Protein AF-A0A965VBL0-F1 (afdb_monomer_lite)

Secondary structure (DSSP, 8-state):
----------------------EEE-SS---EEEEEEEEEE-TTEEEEEE-TTS-EEEEEEEEE-TTS-EEEEE--TTSPP-TTTTT-TTS---B--TTEEEEEEEETTEEEEEEESSSSS-EE-SPPEE--S---EEEEEEPPPS-TTSTT-SPP-EEEEEEEEEE-HHHHTTS-HHHHHHHTTS--SPPTT--HHHHHHHHHHTPPTT--HHHHHHHHHHHHHHTT--HHHHHHHHHHHHHHHHHH---HHHHHHHHHHHHHHS--SHHHHHHHHHHHHHHHHHHHHTT-GGGHHHHHHHHHHS---PPSS---SS-TTHHHHHHHHHHHTT-HHHHHHHHHHHHHHTTSHHHHHHHHHTTTTHHHHHHHTTS--S-----TT---S---S-S-----S----STTSS--SS-----HHHHHHHHHHHHHHHTT-HHHHHHHHHHHTTTTTT-EEEETTEEEEEEEHHHHHHHHHHH-HHHHHHHTSPPPHHHHHHHHHHHHHT-HHHHHHHHHHTTTSHHHHHHHHHHHHHHHHTT-HHHHHHHHHHHHTT--TTTHHHHHHHHHHHHHTTTS--SPPPSSPEEETTEEE-HHHHHHHHHHHHHHHHSS----------------------------S-TTPPPGGGS-HHHHT--HHHHT-EEEEETTEEEEE-SSEEEEEETTT--EEEEEE------------EEETTEEEEEEEEETTEEEEEEEETTT--EEEEE--SSEE-S--EEETTEEEEEEEEEPTT---TTS----EEEEEEEE-TTT--EEEEEEEEEEE---TTPPPPEEEEEETTEEEEEE-

Structure (mmCIF, N/CA/C/O backbone):
data_AF-A0A965VBL0-F1
#
_entry.id   AF-A0A965VBL0-F1
#
loop_
_atom_site.group_PDB
_atom_site.id
_atom_site.type_symbol
_atom_site.label_atom_id
_atom_site.label_alt_id
_atom_site.label_comp_id
_atom_site.label_asym_id
_atom_site.label_entity_id
_atom_site.label_seq_id
_atom_site.pdbx_PDB_ins_code
_atom_site.Cartn_x
_atom_site.Cartn_y
_atom_site.Cartn_z
_atom_site.occupancy
_atom_site.B_iso_or_equiv
_atom_site.auth_seq_id
_atom_site.auth_comp_id
_atom_site.auth_asym_id
_atom_site.auth_atom_id
_atom_site.pdbx_PDB_model_num
ATOM 1 N N . MET A 1 1 ? -1.468 5.179 -36.213 1.00 27.75 1 MET A N 1
ATOM 2 C CA . MET A 1 1 ? -0.691 5.888 -37.247 1.00 27.75 1 MET A CA 1
ATOM 3 C C . MET A 1 1 ? 0.041 4.838 -38.072 1.00 27.75 1 MET A C 1
ATOM 5 O O . MET A 1 1 ? 0.695 3.998 -37.471 1.00 27.75 1 MET A O 1
ATOM 9 N N . VAL A 1 2 ? -0.124 4.816 -39.398 1.00 21.92 2 VAL A N 1
ATOM 10 C CA . VAL A 1 2 ? 0.637 3.935 -40.309 1.00 21.92 2 VAL A CA 1
ATOM 11 C C . VAL A 1 2 ? 1.516 4.855 -41.152 1.00 21.92 2 VAL A C 1
ATOM 13 O O . VAL A 1 2 ? 0.988 5.671 -41.900 1.00 21.92 2 VAL A O 1
ATOM 16 N N . ILE A 1 3 ? 2.836 4.792 -40.978 1.00 24.70 3 ILE A N 1
ATOM 17 C CA . ILE A 1 3 ? 3.790 5.654 -41.691 1.00 24.70 3 ILE A CA 1
ATOM 18 C C . ILE A 1 3 ? 4.284 4.892 -42.931 1.00 24.70 3 ILE A C 1
ATOM 20 O O . ILE A 1 3 ? 4.848 3.809 -42.793 1.00 24.70 3 ILE A O 1
ATOM 24 N N . HIS A 1 4 ? 4.068 5.434 -44.134 1.00 22.05 4 HIS A N 1
ATOM 25 C CA . HIS A 1 4 ? 4.622 4.924 -45.397 1.00 22.05 4 HIS A CA 1
ATOM 26 C C . HIS A 1 4 ? 5.662 5.907 -45.956 1.00 22.05 4 HIS A C 1
ATOM 28 O O . HIS A 1 4 ? 5.487 7.118 -45.853 1.00 22.05 4 HIS A O 1
ATOM 34 N N . GLY A 1 5 ? 6.763 5.376 -46.499 1.00 26.56 5 GLY A N 1
ATOM 35 C CA . GLY A 1 5 ? 7.947 6.140 -46.900 1.00 26.56 5 GLY A CA 1
ATOM 36 C C . GLY A 1 5 ? 7.868 6.794 -48.284 1.00 26.56 5 GLY A C 1
ATOM 37 O O . GLY A 1 5 ? 7.314 6.225 -49.221 1.00 26.56 5 GLY A O 1
ATOM 38 N N . GLY A 1 6 ? 8.506 7.963 -48.399 1.00 19.69 6 GLY A N 1
ATOM 39 C CA . GLY A 1 6 ? 8.844 8.653 -49.646 1.00 19.69 6 GLY A CA 1
ATOM 40 C C . GLY A 1 6 ? 9.959 9.687 -49.403 1.00 19.69 6 GLY A C 1
ATOM 41 O O . GLY A 1 6 ? 9.876 10.468 -48.461 1.00 19.69 6 GLY A O 1
ATOM 42 N N . SER A 1 7 ? 11.022 9.635 -50.212 1.00 22.58 7 SER A N 1
ATOM 43 C CA . SER A 1 7 ? 12.243 10.476 -50.180 1.00 22.58 7 SER A CA 1
ATOM 44 C C . SER A 1 7 ? 12.072 11.815 -50.941 1.00 22.58 7 SER A C 1
ATOM 46 O O . SER A 1 7 ? 11.092 11.959 -51.665 1.00 22.58 7 SER A O 1
ATOM 48 N N . PRO A 1 8 ? 13.094 12.700 -51.017 1.00 31.64 8 PRO A N 1
ATOM 49 C CA . PRO A 1 8 ? 13.815 13.372 -49.930 1.00 31.64 8 PRO A CA 1
ATOM 50 C C . PRO A 1 8 ? 13.864 14.911 -50.137 1.00 31.64 8 PRO A C 1
ATOM 52 O O . PRO A 1 8 ? 13.892 15.398 -51.265 1.00 31.64 8 PRO A O 1
ATOM 55 N N . SER A 1 9 ? 14.020 15.694 -49.066 1.00 20.38 9 SER A N 1
ATOM 56 C CA . SER A 1 9 ? 14.588 17.050 -49.171 1.00 20.38 9 SER A CA 1
ATOM 57 C C . SER A 1 9 ? 15.622 17.267 -48.070 1.00 20.38 9 SER A C 1
ATOM 59 O O . SER A 1 9 ? 15.355 17.031 -46.895 1.00 20.38 9 SER A O 1
ATOM 61 N N . GLN A 1 10 ? 16.826 17.647 -48.494 1.00 24.61 10 GLN A N 1
ATOM 62 C CA . GLN A 1 10 ? 18.039 17.777 -47.693 1.00 24.61 10 GLN A CA 1
ATOM 63 C C . GLN A 1 10 ? 17.966 18.934 -46.686 1.00 24.61 10 GLN A C 1
ATOM 65 O O . GLN A 1 10 ? 17.685 20.065 -47.070 1.00 24.61 10 GLN A O 1
ATOM 70 N N . SER A 1 11 ? 18.370 18.674 -45.441 1.00 20.91 11 SER A N 1
ATOM 71 C CA . SER A 1 11 ? 19.088 19.648 -44.606 1.00 20.91 11 SER A CA 1
ATOM 72 C C . SER A 1 11 ? 19.888 18.920 -43.519 1.00 20.91 11 SER A C 1
ATOM 74 O O . SER A 1 11 ? 19.365 18.035 -42.846 1.00 20.91 11 SER A O 1
ATOM 76 N N . SER A 1 12 ? 21.163 19.276 -43.383 1.00 24.41 12 SER A N 1
ATOM 77 C CA . SER A 1 12 ? 22.179 18.663 -42.522 1.00 24.41 12 SER A CA 1
ATOM 78 C C . SER A 1 12 ? 22.237 19.274 -41.112 1.00 24.41 12 SER A C 1
ATOM 80 O O . SER A 1 12 ? 22.406 20.486 -40.996 1.00 24.41 12 SER A O 1
ATOM 82 N N . SER A 1 13 ? 22.223 18.442 -40.063 1.00 22.11 13 SER A N 1
ATOM 83 C CA . SER A 1 13 ? 22.846 18.702 -38.748 1.00 22.11 13 SER A CA 1
ATOM 84 C C . SER A 1 13 ? 23.065 17.374 -37.983 1.00 22.11 13 SER A C 1
ATOM 86 O O . SER A 1 13 ? 22.283 16.435 -38.123 1.00 22.11 13 SER A O 1
ATOM 88 N N . GLU A 1 14 ? 24.189 17.237 -37.264 1.00 28.38 14 GLU A N 1
ATOM 89 C CA . GLU A 1 14 ? 24.775 15.961 -36.804 1.00 28.38 14 GLU A CA 1
ATOM 90 C C . GLU A 1 14 ? 24.323 15.484 -35.398 1.00 28.38 14 GLU A C 1
ATOM 92 O O . GLU A 1 14 ? 24.423 16.212 -34.415 1.00 28.38 14 GLU A O 1
ATOM 97 N N . LYS A 1 15 ? 23.933 14.195 -35.325 1.00 26.08 15 LYS A N 1
ATOM 98 C CA . LYS A 1 15 ? 23.912 13.256 -34.171 1.00 26.08 15 LYS A CA 1
ATOM 99 C C . LYS A 1 15 ? 23.086 13.608 -32.913 1.00 26.08 15 LYS A C 1
ATOM 101 O O . LYS A 1 15 ? 23.570 13.460 -31.794 1.00 26.08 15 LYS A O 1
ATOM 106 N N . ALA A 1 16 ? 21.795 13.887 -33.073 1.00 27.44 16 ALA A N 1
ATOM 107 C CA . ALA A 1 16 ? 20.798 13.670 -32.015 1.00 27.44 16 ALA A CA 1
ATOM 108 C C . ALA A 1 16 ? 19.823 12.566 -32.452 1.00 27.44 16 ALA A C 1
ATOM 110 O O . ALA A 1 16 ? 19.387 12.559 -33.601 1.00 27.44 16 ALA A O 1
ATOM 111 N N . ALA A 1 17 ? 19.505 11.625 -31.550 1.00 32.78 17 ALA A N 1
ATOM 112 C CA . ALA A 1 17 ? 18.473 10.610 -31.752 1.00 32.78 17 ALA A CA 1
ATOM 113 C C . ALA A 1 17 ? 17.196 11.282 -32.244 1.00 32.78 17 ALA A C 1
ATOM 115 O O . ALA A 1 17 ? 16.557 12.053 -31.533 1.00 32.78 17 ALA A O 1
ATOM 116 N N . ALA A 1 18 ? 16.840 11.007 -33.484 1.00 34.47 18 ALA A N 1
ATOM 117 C CA . ALA A 1 18 ? 15.631 11.525 -34.057 1.00 34.47 18 ALA A CA 1
ATOM 118 C C . ALA A 1 18 ? 14.443 10.708 -33.614 1.00 34.47 18 ALA A C 1
ATOM 120 O O . ALA A 1 18 ? 14.003 9.748 -34.248 1.00 34.47 18 ALA A O 1
ATOM 121 N N . ILE A 1 19 ? 13.937 11.099 -32.468 1.00 39.47 19 ILE A N 1
ATOM 122 C CA . ILE A 1 19 ? 12.691 10.581 -31.972 1.00 39.47 19 ILE A CA 1
ATOM 123 C C . ILE A 1 19 ? 11.600 11.208 -32.853 1.00 39.47 19 ILE A C 1
ATOM 125 O O . ILE A 1 19 ? 11.424 12.424 -32.836 1.00 39.47 19 ILE A O 1
ATOM 129 N N . SER A 1 20 ? 10.868 10.412 -33.643 1.00 40.62 20 SER A N 1
ATOM 130 C CA . SER A 1 20 ? 9.570 10.867 -34.158 1.00 40.62 20 SER A CA 1
ATOM 131 C C . SER A 1 20 ? 8.635 10.946 -32.955 1.00 40.62 20 SER A C 1
ATOM 133 O O . SER A 1 20 ? 8.091 9.934 -32.519 1.00 40.62 20 SER A O 1
ATOM 135 N N . GLN A 1 21 ? 8.558 12.131 -32.350 1.00 43.66 21 GLN A N 1
ATOM 136 C CA . GLN A 1 21 ? 7.723 12.396 -31.188 1.00 43.66 21 GLN A CA 1
ATOM 137 C C . GLN A 1 21 ? 6.421 13.028 -31.648 1.00 43.66 21 GLN A C 1
ATOM 139 O O . GLN A 1 21 ? 6.398 14.147 -32.151 1.00 43.66 21 GLN A O 1
ATOM 144 N N . SER A 1 22 ? 5.324 12.316 -31.432 1.00 43.53 22 SER A N 1
ATOM 145 C CA . SER A 1 22 ? 4.013 12.936 -31.343 1.00 43.53 22 SER A CA 1
ATOM 146 C C . SER A 1 22 ? 3.749 13.164 -29.855 1.00 43.53 22 SER A C 1
ATOM 148 O O . SER A 1 22 ? 3.596 12.192 -29.111 1.00 43.53 22 SER A O 1
ATOM 150 N N . THR A 1 23 ? 3.768 14.418 -29.408 1.00 55.44 23 THR A N 1
ATOM 151 C CA . THR A 1 23 ? 3.567 14.783 -28.000 1.00 55.44 23 THR A CA 1
ATOM 152 C C . THR A 1 23 ? 2.264 15.534 -27.816 1.00 55.44 23 THR A C 1
ATOM 154 O O . THR A 1 23 ? 1.884 16.353 -28.650 1.00 55.44 23 THR A O 1
ATOM 157 N N . PHE A 1 24 ? 1.567 15.252 -26.720 1.00 65.25 24 PHE A N 1
ATOM 158 C CA . PHE A 1 24 ? 0.549 16.162 -26.210 1.00 65.25 24 PHE A CA 1
ATOM 159 C C . PHE A 1 24 ? 0.946 16.570 -24.798 1.00 65.25 24 PHE A C 1
ATOM 161 O O . PHE A 1 24 ? 1.384 15.744 -23.990 1.00 65.25 24 PHE A O 1
ATOM 168 N N . ALA A 1 25 ? 0.878 17.872 -24.551 1.00 70.75 25 ALA A N 1
ATOM 169 C CA . ALA A 1 25 ? 1.194 18.453 -23.264 1.00 70.75 25 ALA A CA 1
ATOM 170 C C . ALA A 1 25 ? -0.050 18.440 -22.377 1.00 70.75 25 ALA A C 1
ATOM 172 O O . ALA A 1 25 ? -1.170 18.621 -22.851 1.00 70.75 25 ALA A O 1
ATOM 173 N N . LEU A 1 26 ? 0.174 18.234 -21.088 1.00 74.31 26 LEU A N 1
ATOM 174 C CA . LEU A 1 26 ? -0.806 18.479 -20.047 1.00 74.31 26 LEU A CA 1
ATOM 175 C C . LEU A 1 26 ? -0.809 19.968 -19.701 1.00 74.31 26 LEU A C 1
ATOM 177 O O . LEU A 1 26 ? 0.235 20.634 -19.737 1.00 74.31 26 LEU A O 1
ATOM 181 N N . ASP A 1 27 ? -1.973 20.475 -19.304 1.00 67.50 27 ASP A N 1
ATOM 182 C CA . ASP A 1 27 ? -2.159 21.892 -18.984 1.00 67.50 27 ASP A CA 1
ATOM 183 C C . ASP A 1 27 ? -1.208 22.357 -17.871 1.00 67.50 27 ASP A C 1
ATOM 185 O O . ASP A 1 27 ? -0.632 23.444 -17.956 1.00 67.50 27 ASP A O 1
ATOM 189 N N . ALA A 1 28 ? -0.943 21.499 -16.881 1.00 67.00 28 ALA A N 1
ATOM 190 C CA . ALA A 1 28 ? 0.007 21.754 -15.802 1.00 67.00 28 ALA A CA 1
ATOM 191 C C . ALA A 1 28 ? 0.737 20.472 -15.354 1.00 67.00 28 ALA A C 1
ATOM 193 O O . ALA A 1 28 ? 0.153 19.386 -15.424 1.00 67.00 28 ALA A O 1
ATOM 194 N N . PRO A 1 29 ? 1.983 20.573 -14.847 1.00 70.19 29 PRO A N 1
ATOM 195 C CA . PRO A 1 29 ? 2.616 19.476 -14.121 1.00 70.19 29 PRO A CA 1
ATOM 196 C C . PRO A 1 29 ? 1.809 19.143 -12.859 1.00 70.19 29 PRO A C 1
ATOM 198 O O . PRO A 1 29 ? 1.203 20.020 -12.239 1.00 70.19 29 PRO A O 1
ATOM 201 N N . GLY A 1 30 ? 1.787 17.869 -12.479 1.00 83.25 30 GLY A N 1
ATOM 202 C CA . GLY A 1 30 ? 0.925 17.403 -11.401 1.00 83.25 30 GLY A CA 1
ATOM 203 C C . GLY A 1 30 ? 1.001 15.901 -11.177 1.00 83.25 30 GLY A C 1
ATOM 204 O O . GLY A 1 30 ? 1.842 15.204 -11.747 1.00 83.25 30 GLY A O 1
ATOM 205 N N . LEU A 1 31 ? 0.115 15.417 -10.314 1.00 89.75 31 LEU A N 1
ATOM 206 C CA . LEU A 1 31 ? -0.031 14.003 -10.011 1.00 89.75 31 LEU A CA 1
ATOM 207 C C . LEU A 1 31 ? -1.059 13.403 -10.960 1.00 89.75 31 LEU A C 1
ATOM 209 O O . LEU A 1 31 ? -2.251 13.665 -10.830 1.00 89.75 31 LEU A O 1
ATOM 213 N N . TYR A 1 32 ? -0.589 12.592 -11.901 1.00 89.31 32 TYR A N 1
ATOM 214 C CA . TYR A 1 32 ? -1.448 11.944 -12.880 1.00 89.31 32 TYR A CA 1
ATOM 215 C C . TYR A 1 32 ? -1.161 10.450 -12.951 1.00 89.31 32 TYR A C 1
ATOM 217 O O . TYR A 1 32 ? -0.008 10.014 -12.859 1.00 89.31 32 TYR A O 1
ATOM 225 N N . GLU A 1 33 ? -2.210 9.679 -13.204 1.00 89.56 33 GLU A N 1
ATOM 226 C CA . GLU A 1 33 ? -2.075 8.385 -13.855 1.00 89.56 33 GLU A CA 1
ATOM 227 C C . GLU A 1 33 ? -2.266 8.540 -15.364 1.00 89.56 33 GLU A C 1
ATOM 229 O O . GLU A 1 33 ? -3.140 9.267 -15.846 1.00 89.56 33 GLU A O 1
ATOM 234 N N . VAL A 1 34 ? -1.435 7.826 -16.115 1.00 88.88 34 VAL A N 1
ATOM 235 C CA . VAL A 1 34 ? -1.523 7.741 -17.569 1.00 88.88 34 VAL A CA 1
ATOM 236 C C . VAL A 1 34 ? -1.827 6.300 -17.923 1.00 88.88 34 VAL A C 1
ATOM 238 O O . VAL A 1 34 ? -1.024 5.414 -17.642 1.00 88.88 34 VAL A O 1
ATOM 241 N N . ALA A 1 35 ? -2.967 6.053 -18.550 1.00 86.69 35 ALA A N 1
ATOM 242 C CA . ALA A 1 35 ? -3.337 4.745 -19.061 1.00 86.69 35 ALA A CA 1
ATOM 243 C C . ALA A 1 35 ? -3.473 4.791 -20.580 1.00 86.69 35 ALA A C 1
ATOM 245 O O . ALA A 1 35 ? -4.045 5.721 -21.136 1.00 86.69 35 ALA A O 1
ATOM 246 N N . PHE A 1 36 ? -2.966 3.788 -21.281 1.00 86.06 36 PHE A N 1
ATOM 247 C CA . PHE A 1 36 ? -3.099 3.710 -22.728 1.00 86.06 36 PHE A CA 1
ATOM 248 C C . PHE A 1 36 ? -3.346 2.287 -23.198 1.00 86.06 36 PHE A C 1
ATOM 250 O O . PHE A 1 36 ? -2.793 1.328 -22.658 1.00 86.06 36 PHE A O 1
ATOM 257 N N . ARG A 1 37 ? -4.181 2.164 -24.231 1.00 85.62 37 ARG A N 1
ATOM 258 C CA . ARG A 1 37 ? -4.472 0.896 -24.897 1.00 85.62 37 ARG A CA 1
ATOM 259 C C . ARG A 1 37 ? -3.571 0.735 -26.107 1.00 85.62 37 ARG A C 1
ATOM 261 O O . ARG A 1 37 ? -3.585 1.579 -27.002 1.00 85.62 37 ARG A O 1
ATOM 268 N N . VAL A 1 38 ? -2.825 -0.358 -26.156 1.00 85.50 38 VAL A N 1
ATOM 269 C CA . VAL A 1 38 ? -1.916 -0.680 -27.256 1.00 85.50 38 VAL A CA 1
ATOM 270 C C . VAL A 1 38 ? -2.684 -1.461 -28.323 1.00 85.50 38 VAL A C 1
ATOM 272 O O . VAL A 1 38 ? -2.938 -2.651 -28.165 1.00 85.50 38 VAL A O 1
ATOM 275 N N . ASP A 1 39 ? -3.072 -0.804 -29.416 1.00 81.62 39 ASP A N 1
ATOM 276 C CA . ASP A 1 39 ? -3.766 -1.466 -30.535 1.00 81.62 39 ASP A CA 1
ATOM 277 C C . ASP A 1 39 ? -2.781 -2.163 -31.476 1.00 81.62 39 ASP A C 1
ATOM 279 O O . ASP A 1 39 ? -3.100 -3.177 -32.094 1.00 81.62 39 ASP A O 1
ATOM 283 N N . GLU A 1 40 ? -1.590 -1.589 -31.627 1.00 81.50 40 GLU A N 1
ATOM 284 C CA . GLU A 1 40 ? -0.493 -2.148 -32.411 1.00 81.50 40 GLU A CA 1
ATOM 285 C C . GLU A 1 40 ? 0.825 -1.662 -31.811 1.00 81.50 40 GLU A C 1
ATOM 287 O O . GLU A 1 40 ? 0.974 -0.475 -31.521 1.00 81.50 40 GLU A O 1
ATOM 292 N N . ALA A 1 41 ? 1.785 -2.562 -31.639 1.00 81.81 41 ALA A N 1
ATOM 293 C CA . ALA A 1 41 ? 3.153 -2.215 -31.293 1.00 81.81 41 ALA A CA 1
ATOM 294 C C . ALA A 1 41 ? 4.109 -3.235 -31.917 1.00 81.81 41 ALA A C 1
ATOM 296 O O . ALA A 1 41 ? 3.830 -4.434 -31.965 1.00 81.81 41 ALA A O 1
ATOM 297 N N . THR A 1 42 ? 5.246 -2.754 -32.400 1.00 78.62 42 THR A N 1
ATOM 298 C CA . THR A 1 42 ? 6.363 -3.585 -32.856 1.00 78.62 42 THR A CA 1
ATOM 299 C C . THR A 1 42 ? 7.541 -3.428 -31.904 1.00 78.62 42 THR A C 1
ATOM 301 O O . THR A 1 42 ? 7.660 -2.407 -31.225 1.00 78.62 42 THR A O 1
ATOM 304 N N . ALA A 1 43 ? 8.454 -4.397 -31.890 1.00 79.00 43 ALA A N 1
ATOM 305 C CA . ALA A 1 43 ? 9.672 -4.292 -31.094 1.00 79.00 43 ALA A CA 1
ATOM 306 C C . ALA A 1 43 ? 10.473 -3.018 -31.417 1.00 79.00 43 ALA A C 1
ATOM 308 O O . ALA A 1 43 ? 10.569 -2.591 -32.572 1.00 79.00 43 ALA A O 1
ATOM 309 N N . GLY A 1 44 ? 11.024 -2.406 -30.372 1.00 74.75 44 GLY A N 1
ATOM 310 C CA . GLY A 1 44 ? 11.749 -1.147 -30.424 1.00 74.75 44 GLY A CA 1
ATOM 311 C C . GLY A 1 44 ? 10.865 0.074 -30.693 1.00 74.75 44 GLY A C 1
ATOM 312 O O . GLY A 1 44 ? 11.334 1.047 -31.289 1.00 74.75 44 GLY A O 1
ATOM 313 N N . THR A 1 45 ? 9.594 0.014 -30.291 1.00 81.12 45 THR A N 1
ATOM 314 C CA . THR A 1 45 ? 8.688 1.169 -30.164 1.00 81.12 45 THR A CA 1
ATOM 315 C C . THR A 1 45 ? 8.316 1.371 -28.702 1.00 81.12 45 THR A C 1
ATOM 317 O O . THR A 1 45 ? 8.491 0.454 -27.903 1.00 81.12 45 THR A O 1
ATOM 320 N N . GLY A 1 46 ? 7.810 2.542 -28.325 1.00 85.12 46 GLY A N 1
ATOM 321 C CA . GLY A 1 46 ? 7.466 2.795 -26.933 1.00 85.12 46 GLY A CA 1
ATOM 322 C C . GLY A 1 46 ? 6.734 4.105 -26.677 1.00 85.12 46 GLY A C 1
ATOM 323 O O . GLY A 1 46 ? 6.475 4.891 -27.592 1.00 85.12 46 GLY A O 1
ATOM 324 N N . VAL A 1 47 ? 6.406 4.318 -25.404 1.00 87.25 47 VAL A N 1
ATOM 325 C CA . VAL A 1 47 ? 5.758 5.524 -24.870 1.00 87.25 47 VAL A CA 1
ATOM 326 C C . VAL A 1 47 ? 6.661 6.107 -23.787 1.00 87.25 47 VAL A C 1
ATOM 328 O O . VAL A 1 47 ? 7.153 5.368 -22.938 1.00 87.25 47 VAL A O 1
ATOM 331 N N . ALA A 1 48 ? 6.886 7.417 -23.801 1.00 87.88 48 ALA A N 1
ATOM 332 C CA . ALA A 1 48 ? 7.715 8.120 -22.830 1.00 87.88 48 ALA A CA 1
ATOM 333 C C . ALA A 1 48 ? 6.967 9.306 -22.213 1.00 87.88 48 ALA A C 1
ATOM 335 O O . ALA A 1 48 ? 6.216 9.999 -22.895 1.00 87.88 48 ALA A O 1
ATOM 336 N N . LEU A 1 49 ? 7.205 9.552 -20.928 1.00 88.75 49 LEU A N 1
ATOM 337 C CA . LEU A 1 49 ? 6.816 10.779 -20.242 1.00 88.75 49 LEU A CA 1
ATOM 338 C C . LEU A 1 49 ? 7.978 11.762 -20.320 1.00 88.75 49 LEU A C 1
ATOM 340 O O . LEU A 1 49 ? 9.098 11.420 -19.930 1.00 88.75 49 LEU A O 1
ATOM 344 N N . LEU A 1 50 ? 7.720 12.962 -20.829 1.00 86.12 50 LEU A N 1
ATOM 345 C CA . LEU A 1 50 ? 8.737 13.972 -21.091 1.00 86.12 50 LEU A CA 1
ATOM 346 C C . LEU A 1 50 ? 8.543 15.197 -20.190 1.00 86.12 50 LEU A C 1
ATOM 348 O O . LEU A 1 50 ? 7.409 15.581 -19.880 1.00 86.12 50 LEU A O 1
ATOM 352 N N . ASN A 1 51 ? 9.649 15.818 -19.788 1.00 86.56 51 ASN A N 1
ATOM 353 C CA . ASN A 1 51 ? 9.659 17.095 -19.073 1.00 86.56 51 ASN A CA 1
ATOM 354 C C . ASN A 1 51 ? 9.371 18.285 -20.012 1.00 86.56 51 ASN A C 1
ATOM 356 O O . ASN A 1 51 ? 9.156 18.108 -21.212 1.00 86.56 51 ASN A O 1
ATOM 360 N N . ASP A 1 52 ? 9.372 19.505 -19.466 1.00 81.44 52 ASP A N 1
ATOM 361 C CA . ASP A 1 52 ? 9.138 20.739 -20.236 1.00 81.44 52 ASP A CA 1
ATOM 362 C C . ASP A 1 52 ? 10.185 20.977 -21.340 1.00 81.44 52 ASP A C 1
ATOM 364 O O . ASP A 1 52 ? 9.896 21.634 -22.337 1.00 81.44 52 ASP A O 1
ATOM 368 N N . ALA A 1 53 ? 11.386 20.410 -21.196 1.00 81.06 53 ALA A N 1
ATOM 369 C CA . ALA A 1 53 ? 12.444 20.456 -22.202 1.00 81.06 53 ALA A CA 1
ATOM 370 C C . ALA A 1 53 ? 12.325 19.336 -23.263 1.00 81.06 53 ALA A C 1
ATOM 372 O O . ALA A 1 53 ? 13.200 19.204 -24.117 1.00 81.06 53 ALA A O 1
ATOM 373 N N . GLY A 1 54 ? 11.261 18.521 -23.225 1.00 74.88 54 GLY A N 1
ATOM 374 C CA . GLY A 1 54 ? 11.055 17.390 -24.140 1.00 74.88 54 GLY A CA 1
ATOM 375 C C . GLY A 1 54 ? 11.940 16.175 -23.839 1.00 74.88 54 GLY A C 1
ATOM 376 O O . GLY A 1 54 ? 12.023 15.236 -24.634 1.00 74.88 54 GLY A O 1
ATOM 377 N N . GLU A 1 55 ? 12.608 16.165 -22.687 1.00 84.19 55 GLU A N 1
ATOM 378 C CA . GLU A 1 55 ? 13.492 15.085 -22.276 1.00 84.19 55 GLU A CA 1
ATOM 379 C C . GLU A 1 55 ? 12.721 13.974 -21.554 1.00 84.19 55 GLU A C 1
ATOM 381 O O . GLU A 1 55 ? 11.894 14.275 -20.691 1.00 84.19 55 GLU A O 1
ATOM 386 N N . PRO A 1 56 ? 12.998 12.686 -21.830 1.00 83.88 56 PRO A N 1
ATOM 387 C CA . PRO A 1 56 ? 12.288 11.599 -21.176 1.00 83.88 56 PRO A CA 1
ATOM 388 C C . PRO A 1 56 ? 12.681 11.485 -19.701 1.00 83.88 56 PRO A C 1
ATOM 390 O O . PRO A 1 56 ? 13.836 11.214 -19.374 1.00 83.88 56 PRO A O 1
ATOM 393 N N . VAL A 1 57 ? 11.686 11.640 -18.830 1.00 87.06 57 VAL A N 1
ATOM 394 C CA . VAL A 1 57 ? 11.761 11.339 -17.393 1.00 87.06 57 VAL A CA 1
ATOM 395 C C . VAL A 1 57 ? 11.609 9.840 -17.180 1.00 87.06 57 VAL A C 1
ATOM 397 O O . VAL A 1 57 ? 12.283 9.244 -16.341 1.00 87.06 57 VAL A O 1
ATOM 400 N N . GLU A 1 58 ? 10.723 9.212 -17.953 1.00 88.62 58 GLU A N 1
ATOM 401 C CA . GLU A 1 58 ? 10.450 7.791 -17.839 1.00 88.62 58 GLU A CA 1
ATOM 402 C C . GLU A 1 58 ? 9.824 7.217 -19.123 1.00 88.62 58 GLU A C 1
ATOM 404 O O . GLU A 1 58 ? 9.271 7.966 -19.924 1.00 88.62 58 GLU A O 1
ATOM 409 N N . GLY A 1 59 ? 9.907 5.902 -19.350 1.00 87.06 59 GLY A N 1
ATOM 410 C CA . GLY A 1 59 ? 9.243 5.278 -20.496 1.00 87.06 59 GLY A CA 1
ATOM 411 C C . GLY A 1 59 ? 9.079 3.760 -20.442 1.00 87.06 59 GLY A C 1
ATOM 412 O O . GLY A 1 59 ? 9.703 3.058 -19.638 1.00 87.06 59 GLY A O 1
ATOM 413 N N . ILE A 1 60 ? 8.236 3.280 -21.356 1.00 87.12 60 ILE A N 1
ATOM 414 C CA . ILE A 1 60 ? 7.992 1.869 -21.659 1.00 87.12 60 ILE A CA 1
ATOM 415 C C . ILE A 1 60 ? 8.403 1.600 -23.092 1.00 87.12 60 ILE A C 1
ATOM 417 O O . ILE A 1 60 ? 8.060 2.361 -23.999 1.00 87.12 60 ILE A O 1
ATOM 421 N N . GLU A 1 61 ? 9.043 0.461 -23.297 1.00 85.19 61 GLU A N 1
ATOM 422 C CA . GLU A 1 61 ? 9.443 -0.019 -24.602 1.00 85.19 61 GLU A CA 1
ATOM 423 C C . GLU A 1 61 ? 8.917 -1.434 -24.862 1.00 85.19 61 GLU A C 1
ATOM 425 O O . GLU A 1 61 ? 8.886 -2.282 -23.969 1.00 85.19 61 GLU A O 1
ATOM 430 N N . PHE A 1 62 ? 8.499 -1.677 -26.102 1.00 84.69 62 PHE A N 1
ATOM 431 C CA . PHE A 1 62 ? 8.050 -2.971 -26.597 1.00 84.69 62 PHE A CA 1
ATOM 432 C C . PHE A 1 62 ? 9.197 -3.749 -27.224 1.00 84.69 62 PHE A C 1
ATOM 434 O O . PHE A 1 62 ? 10.035 -3.197 -27.937 1.00 84.69 62 PHE A O 1
ATOM 441 N N . GLY A 1 63 ? 9.173 -5.056 -27.020 1.00 79.50 63 GLY A N 1
ATOM 442 C CA . GLY A 1 63 ? 10.238 -5.983 -27.349 1.00 79.50 63 GLY A CA 1
ATOM 443 C C . GLY A 1 63 ? 9.762 -7.317 -27.868 1.00 79.50 63 GLY A C 1
ATOM 444 O O . GLY A 1 63 ? 8.563 -7.568 -27.909 1.00 79.50 63 GLY A O 1
ATOM 445 N N . ARG A 1 64 ? 10.699 -8.196 -28.233 1.00 76.75 64 ARG A N 1
ATOM 446 C CA . ARG A 1 64 ? 10.404 -9.610 -28.488 1.00 76.75 64 ARG A CA 1
ATOM 447 C C . ARG A 1 64 ? 11.123 -10.494 -27.488 1.00 76.75 64 ARG A C 1
ATOM 449 O O . ARG A 1 64 ? 12.284 -10.247 -27.179 1.00 76.75 64 ARG A O 1
ATOM 456 N N . ASN A 1 65 ? 10.429 -11.524 -27.019 1.00 72.12 65 ASN A N 1
ATOM 457 C CA . ASN A 1 65 ? 11.063 -12.607 -26.282 1.00 72.12 65 ASN A CA 1
ATOM 458 C C . ASN A 1 65 ? 11.656 -13.676 -27.215 1.00 72.12 65 ASN A C 1
ATOM 460 O O . ASN A 1 65 ? 11.532 -13.572 -28.437 1.00 72.12 65 ASN A O 1
ATOM 464 N N . ARG A 1 66 ? 12.281 -14.717 -26.644 1.00 66.81 66 ARG A N 1
ATOM 465 C CA . ARG A 1 66 ? 12.860 -15.853 -27.393 1.00 66.81 66 ARG A CA 1
ATOM 466 C C . ARG A 1 66 ? 11.862 -16.557 -28.316 1.00 66.81 66 ARG A C 1
ATOM 468 O O . ARG A 1 66 ? 12.245 -16.972 -29.402 1.00 66.81 66 ARG A O 1
ATOM 475 N N . ASP A 1 67 ? 10.588 -16.619 -27.929 1.00 68.75 67 ASP A N 1
ATOM 476 C CA . ASP A 1 67 ? 9.507 -17.194 -28.747 1.00 68.75 67 ASP A CA 1
ATOM 477 C C . ASP A 1 67 ? 9.017 -16.243 -29.856 1.00 68.75 67 ASP A C 1
ATOM 479 O O . ASP A 1 67 ? 8.024 -16.518 -30.533 1.00 68.75 67 ASP A O 1
ATOM 483 N N . GLY A 1 68 ? 9.635 -15.068 -29.995 1.00 71.00 68 GLY A N 1
ATOM 484 C CA . GLY A 1 68 ? 9.205 -14.014 -30.909 1.00 71.00 68 GLY A CA 1
ATOM 485 C C . GLY A 1 68 ? 7.927 -13.290 -30.474 1.00 71.00 68 GLY A C 1
ATOM 486 O O . GLY A 1 68 ? 7.418 -12.459 -31.233 1.00 71.00 68 GLY A O 1
ATOM 487 N N . LYS A 1 69 ? 7.400 -13.554 -29.271 1.00 77.12 69 LYS A N 1
ATOM 488 C CA . LYS A 1 69 ? 6.209 -12.888 -28.722 1.00 77.12 69 LYS A CA 1
ATOM 489 C C . LYS A 1 69 ? 6.523 -11.454 -28.323 1.00 77.12 69 LYS A C 1
ATOM 491 O O . LYS A 1 69 ? 7.599 -11.177 -27.801 1.00 77.12 69 LYS A O 1
ATOM 496 N N . LEU A 1 70 ? 5.564 -10.554 -28.545 1.00 79.31 70 LEU A N 1
ATOM 497 C CA . LEU A 1 70 ? 5.702 -9.164 -28.133 1.00 79.31 70 LEU A CA 1
ATOM 498 C C . LEU A 1 70 ? 5.623 -9.070 -26.605 1.00 79.31 70 LEU A C 1
ATOM 500 O O . LEU A 1 70 ? 4.688 -9.575 -25.984 1.00 79.31 70 LEU A O 1
ATOM 504 N N . VAL A 1 71 ? 6.608 -8.421 -26.008 1.00 80.44 71 VAL A N 1
ATOM 505 C CA . VAL A 1 71 ? 6.684 -8.152 -24.571 1.00 80.44 71 VAL A CA 1
ATOM 506 C C . VAL A 1 71 ? 6.894 -6.663 -24.343 1.00 80.44 71 VAL A C 1
ATOM 508 O O . VAL A 1 71 ? 7.174 -5.926 -25.288 1.00 80.44 71 VAL A O 1
ATOM 511 N N . LEU A 1 72 ? 6.741 -6.201 -23.109 1.00 83.12 72 LEU A N 1
ATOM 512 C CA . LEU A 1 72 ? 7.049 -4.821 -22.744 1.00 83.12 72 LEU A CA 1
ATOM 513 C C . LEU A 1 72 ? 7.999 -4.770 -21.553 1.00 83.12 72 LEU A C 1
ATOM 515 O O . LEU A 1 72 ? 8.065 -5.696 -20.746 1.00 83.12 72 LEU A O 1
ATOM 519 N N . GLY A 1 73 ? 8.729 -3.672 -21.446 1.00 77.81 73 GLY A N 1
ATOM 520 C CA . GLY A 1 73 ? 9.678 -3.432 -20.377 1.00 77.81 73 GLY A CA 1
ATOM 521 C C . GLY A 1 73 ? 9.949 -1.953 -20.197 1.00 77.81 73 GLY A C 1
ATOM 522 O O . GLY A 1 73 ? 9.508 -1.106 -20.969 1.00 77.81 73 GLY A O 1
ATOM 523 N N . TYR A 1 74 ? 10.723 -1.657 -19.170 1.00 79.44 74 TYR A N 1
ATOM 524 C CA . TYR A 1 74 ? 11.325 -0.352 -19.003 1.00 79.44 74 TYR A CA 1
ATOM 525 C C . TYR A 1 74 ? 12.216 0.020 -20.189 1.00 79.44 74 TYR A C 1
ATOM 527 O O . TYR A 1 74 ? 13.103 -0.752 -20.563 1.00 79.44 74 TYR A O 1
ATOM 535 N N . GLY A 1 75 ? 11.997 1.211 -20.739 1.00 78.69 75 GLY A N 1
ATOM 536 C CA . GLY A 1 75 ? 12.837 1.743 -21.800 1.00 78.69 75 GLY A CA 1
ATOM 537 C C . GLY A 1 75 ? 12.386 3.128 -22.232 1.00 78.69 75 GLY A C 1
ATOM 538 O O . GLY A 1 75 ? 11.198 3.408 -22.363 1.00 78.69 75 GLY A O 1
ATOM 539 N N . SER A 1 76 ? 13.348 4.012 -22.456 1.00 79.19 76 SER A N 1
ATOM 540 C CA . SER A 1 76 ? 13.099 5.364 -22.943 1.00 79.19 76 SER A CA 1
ATOM 541 C C . SER A 1 76 ? 13.996 5.672 -24.141 1.00 79.19 76 SER A C 1
ATOM 543 O O . SER A 1 76 ? 14.990 4.972 -24.361 1.00 79.19 76 SER A O 1
ATOM 545 N N . PRO A 1 77 ? 13.718 6.753 -24.888 1.00 68.31 77 PRO A N 1
ATOM 546 C CA . PRO A 1 77 ? 14.577 7.176 -25.989 1.00 68.31 77 PRO A CA 1
ATOM 547 C C . PRO A 1 77 ? 16.038 7.449 -25.598 1.00 68.31 77 PRO A C 1
ATOM 549 O O . PRO A 1 77 ? 16.905 7.419 -26.467 1.00 68.31 77 PRO A O 1
ATOM 552 N N . ARG A 1 78 ? 16.311 7.729 -24.311 1.00 72.50 78 ARG A N 1
ATOM 553 C CA . ARG A 1 78 ? 17.662 7.968 -23.770 1.00 72.50 78 ARG A CA 1
ATOM 554 C C . ARG A 1 78 ? 18.374 6.694 -23.318 1.00 72.50 78 ARG A C 1
ATOM 556 O O . ARG A 1 78 ? 19.598 6.667 -23.282 1.00 72.50 78 ARG A O 1
ATOM 563 N N . GLU A 1 79 ? 17.626 5.659 -22.946 1.00 67.69 79 GLU A N 1
ATOM 564 C CA . GLU A 1 79 ? 18.188 4.378 -22.501 1.00 67.69 79 GLU A CA 1
ATOM 565 C C . GLU A 1 79 ? 18.631 3.561 -23.727 1.00 67.69 79 GLU A C 1
ATOM 567 O O . GLU A 1 79 ? 18.061 3.730 -24.799 1.00 67.69 79 GLU A O 1
ATOM 572 N N . ALA A 1 80 ? 19.633 2.684 -23.620 1.00 58.12 80 ALA A N 1
ATOM 573 C CA . ALA A 1 80 ? 20.019 1.800 -24.727 1.00 58.12 80 ALA A CA 1
ATOM 574 C C . ALA A 1 80 ? 18.913 0.769 -25.037 1.00 58.12 80 ALA A C 1
ATOM 576 O O . ALA A 1 80 ? 18.117 0.426 -24.164 1.00 58.12 80 ALA A O 1
ATOM 577 N N . ALA A 1 81 ? 18.853 0.279 -26.282 1.00 54.19 81 ALA A N 1
ATOM 578 C CA . ALA A 1 81 ? 17.859 -0.713 -26.692 1.00 54.19 81 ALA A CA 1
ATOM 579 C C . ALA A 1 81 ? 18.044 -2.015 -25.908 1.00 54.19 81 ALA A C 1
ATOM 581 O O . ALA A 1 81 ? 19.101 -2.637 -25.979 1.00 54.19 81 ALA A O 1
ATOM 582 N N . ASN A 1 82 ? 17.008 -2.441 -25.191 1.00 54.00 82 ASN A N 1
ATOM 583 C CA . ASN A 1 82 ? 17.074 -3.576 -24.271 1.00 54.00 82 ASN A CA 1
ATOM 584 C C . ASN A 1 82 ? 16.731 -4.910 -24.969 1.00 54.00 82 ASN A C 1
ATOM 586 O O . ASN A 1 82 ? 16.000 -5.738 -24.430 1.00 54.00 82 ASN A O 1
ATOM 590 N N . VAL A 1 83 ? 17.221 -5.095 -26.203 1.00 46.00 83 VAL A N 1
ATOM 591 C CA . VAL A 1 83 ? 16.787 -6.165 -27.127 1.00 46.00 83 VAL A CA 1
ATOM 592 C C . VAL A 1 83 ? 17.037 -7.567 -26.551 1.00 46.00 83 VAL A C 1
ATOM 594 O O . VAL A 1 83 ? 16.212 -8.456 -26.739 1.00 46.00 83 VAL A O 1
ATOM 597 N N . ASP A 1 84 ? 18.108 -7.740 -25.770 1.00 38.97 84 ASP A N 1
ATOM 598 C CA . ASP A 1 84 ? 18.490 -9.034 -25.186 1.00 38.97 84 ASP A CA 1
ATOM 599 C C . ASP A 1 84 ? 17.807 -9.334 -23.838 1.00 38.97 84 ASP A C 1
ATOM 601 O O . ASP A 1 84 ? 17.599 -10.499 -23.498 1.00 38.97 84 ASP A O 1
ATOM 605 N N . ALA A 1 85 ? 17.386 -8.307 -23.084 1.00 48.59 85 ALA A N 1
ATOM 606 C CA . ALA A 1 85 ? 16.728 -8.479 -21.779 1.00 48.59 85 ALA A CA 1
ATOM 607 C C . ALA A 1 85 ? 15.350 -9.147 -21.889 1.00 48.59 85 ALA A C 1
ATOM 609 O O . ALA A 1 85 ? 14.832 -9.705 -20.923 1.00 48.59 85 ALA A O 1
ATOM 610 N N . TRP A 1 86 ? 14.752 -9.076 -23.073 1.00 52.59 86 TRP A N 1
ATOM 611 C CA . TRP A 1 86 ? 13.440 -9.631 -23.364 1.00 52.59 86 TRP A CA 1
ATOM 612 C C . TRP A 1 86 ? 13.503 -11.082 -23.826 1.00 52.59 86 TRP A C 1
ATOM 614 O O . TRP A 1 86 ? 12.521 -11.805 -23.679 1.00 52.59 86 TRP A O 1
ATOM 624 N N . ALA A 1 87 ? 14.661 -11.521 -24.327 1.00 44.81 87 ALA A N 1
ATOM 625 C CA . ALA A 1 87 ? 14.892 -12.867 -24.819 1.00 44.81 87 ALA A CA 1
ATOM 626 C C . ALA A 1 87 ? 15.091 -13.899 -23.687 1.00 44.81 87 ALA A C 1
ATOM 628 O O . ALA A 1 87 ? 14.814 -15.069 -23.898 1.00 44.81 87 ALA A O 1
ATOM 629 N N . GLU A 1 88 ? 15.537 -13.537 -22.483 1.00 45.59 88 GLU A N 1
ATOM 630 C CA . GLU A 1 88 ? 15.801 -14.516 -21.408 1.00 45.59 88 GLU A CA 1
ATOM 631 C C . GLU A 1 88 ? 14.526 -15.136 -20.783 1.00 45.59 88 GLU A C 1
ATOM 633 O O . GLU A 1 88 ? 13.746 -14.452 -20.128 1.00 45.59 88 GLU A O 1
ATOM 638 N N . GLU A 1 89 ? 14.363 -16.466 -20.889 1.00 43.66 89 GLU A N 1
ATOM 639 C CA . GLU A 1 89 ? 13.280 -17.261 -20.254 1.00 43.66 89 GLU A CA 1
ATOM 640 C C . GLU A 1 89 ? 13.279 -17.210 -18.714 1.00 43.66 89 GLU A C 1
ATOM 642 O O . GLU A 1 89 ? 12.299 -17.586 -18.075 1.00 43.66 89 GLU A O 1
ATOM 647 N N . SER A 1 90 ? 14.377 -16.769 -18.094 1.00 43.56 90 SER A N 1
ATOM 648 C CA . SER A 1 90 ? 14.574 -16.825 -16.641 1.00 43.56 90 SER A CA 1
ATOM 649 C C . SER A 1 90 ? 13.944 -15.667 -15.870 1.00 43.56 90 SER A C 1
ATOM 651 O O . SER A 1 90 ? 13.998 -15.666 -14.639 1.00 43.56 90 SER A O 1
ATOM 653 N N . ARG A 1 91 ? 13.361 -14.672 -16.551 1.00 46.56 91 ARG A N 1
ATOM 654 C CA . ARG A 1 91 ? 12.640 -13.570 -15.903 1.00 46.56 91 ARG A CA 1
ATOM 655 C C . ARG A 1 91 ? 11.203 -13.514 -16.416 1.00 46.56 91 ARG A C 1
ATOM 657 O O . ARG A 1 91 ? 11.003 -13.495 -17.626 1.00 46.56 91 ARG A O 1
ATOM 664 N N . PRO A 1 92 ? 10.190 -13.457 -15.536 1.00 53.69 92 PRO A N 1
ATOM 665 C CA . PRO A 1 92 ? 8.831 -13.180 -15.976 1.00 53.69 92 PRO A CA 1
ATOM 666 C C . PRO A 1 92 ? 8.783 -11.769 -16.585 1.00 53.69 92 PRO A C 1
ATOM 668 O O . PRO A 1 92 ? 8.897 -10.776 -15.868 1.00 53.69 92 PRO A O 1
ATOM 671 N N . VAL A 1 93 ? 8.652 -11.683 -17.913 1.00 63.50 93 VAL A N 1
ATOM 672 C CA . VAL A 1 93 ? 8.483 -10.422 -18.654 1.00 63.50 93 VAL A CA 1
ATOM 673 C C . VAL A 1 93 ? 7.018 -10.294 -19.088 1.00 63.50 93 VAL A C 1
ATOM 675 O O . VAL A 1 93 ? 6.451 -11.271 -19.586 1.00 63.50 93 VAL A O 1
ATOM 678 N N . PRO A 1 94 ? 6.370 -9.127 -18.922 1.00 71.38 94 PRO A N 1
ATOM 679 C CA . PRO A 1 94 ? 4.966 -8.970 -19.278 1.00 71.38 94 PRO A CA 1
ATOM 680 C C . PRO A 1 94 ? 4.748 -9.080 -20.782 1.00 71.38 94 PRO A C 1
ATOM 682 O O . PRO A 1 94 ? 5.385 -8.385 -21.577 1.00 71.38 94 PRO A O 1
ATOM 685 N N . TYR A 1 95 ? 3.794 -9.920 -21.167 1.00 74.75 95 TYR A N 1
ATOM 686 C CA . TYR A 1 95 ? 3.331 -10.010 -22.544 1.00 74.75 95 TYR A CA 1
ATOM 687 C C . TYR A 1 95 ? 2.599 -8.724 -22.957 1.00 74.75 95 TYR A C 1
ATOM 689 O O . TYR A 1 95 ? 1.803 -8.178 -22.193 1.00 74.75 95 TYR A O 1
ATOM 697 N N . ALA A 1 96 ? 2.851 -8.261 -24.180 1.00 74.12 96 ALA A N 1
ATOM 698 C CA . ALA A 1 96 ? 2.195 -7.106 -24.781 1.00 74.12 96 ALA A CA 1
ATOM 699 C C . ALA A 1 96 ? 1.281 -7.576 -25.922 1.00 74.12 96 ALA A C 1
ATOM 701 O O . ALA A 1 96 ? 1.703 -7.695 -27.070 1.00 74.12 96 ALA A O 1
ATOM 702 N N . GLY A 1 97 ? 0.027 -7.895 -25.603 1.00 69.75 97 GLY A N 1
ATOM 703 C CA . GLY A 1 97 ? -0.961 -8.318 -26.598 1.00 69.75 97 GLY A CA 1
ATOM 704 C C . GLY A 1 97 ? -1.675 -7.152 -27.299 1.00 69.75 97 GLY A C 1
ATOM 705 O O . GLY A 1 97 ? -1.662 -6.027 -26.798 1.00 69.75 97 GLY A O 1
ATOM 706 N N . PRO A 1 98 ? -2.361 -7.404 -28.429 1.00 69.62 98 PRO A N 1
ATOM 707 C CA . PRO A 1 98 ? -3.294 -6.439 -29.006 1.00 69.62 98 PRO A CA 1
ATOM 708 C C . PRO A 1 98 ? -4.406 -6.090 -28.010 1.00 69.62 98 PRO A C 1
ATOM 710 O O . PRO A 1 98 ? -5.001 -6.981 -27.406 1.00 69.62 98 PRO A O 1
ATOM 713 N N . GLY A 1 99 ? -4.693 -4.799 -27.847 1.00 76.19 99 GLY A N 1
ATOM 714 C CA . GLY A 1 99 ? -5.692 -4.300 -26.902 1.00 76.19 99 GLY A CA 1
ATOM 715 C C . GLY A 1 99 ? -5.221 -4.265 -25.445 1.00 76.19 99 GLY A C 1
ATOM 716 O O . GLY A 1 99 ? -6.014 -3.913 -24.574 1.00 76.19 99 GLY A O 1
ATOM 717 N N . GLN A 1 100 ? -3.952 -4.593 -25.169 1.00 84.12 100 GLN A N 1
ATOM 718 C CA . GLN A 1 100 ? -3.389 -4.537 -23.824 1.00 84.12 100 GLN A CA 1
ATOM 719 C C . GLN A 1 100 ? -3.401 -3.095 -23.314 1.00 84.12 100 GLN A C 1
ATOM 721 O O . GLN A 1 100 ? -2.850 -2.190 -23.946 1.00 84.12 100 GLN A O 1
ATOM 726 N N . TRP A 1 101 ? -4.004 -2.888 -22.150 1.00 86.81 101 TRP A N 1
ATOM 727 C CA . TRP A 1 101 ? -3.905 -1.635 -21.425 1.00 86.81 101 TRP A CA 1
ATOM 728 C C . TRP A 1 101 ? -2.655 -1.610 -20.572 1.00 86.81 101 TRP A C 1
ATOM 730 O O . TRP A 1 101 ? -2.305 -2.607 -19.933 1.00 86.81 101 TRP A O 1
ATOM 740 N N . ILE A 1 102 ? -2.017 -0.447 -20.538 1.00 88.06 102 ILE A N 1
ATOM 741 C CA . ILE A 1 102 ? -0.865 -0.169 -19.697 1.00 88.06 102 ILE A CA 1
ATOM 742 C C . ILE A 1 102 ? -1.143 1.115 -18.927 1.00 88.06 102 ILE A C 1
ATOM 744 O O . ILE A 1 102 ? -1.505 2.119 -19.531 1.00 88.06 102 ILE A O 1
ATOM 748 N N . ARG A 1 103 ? -0.980 1.072 -17.606 1.00 88.69 103 ARG A N 1
ATOM 749 C CA . ARG A 1 103 ? -1.080 2.221 -16.702 1.00 88.69 103 ARG A CA 1
ATOM 750 C C . ARG A 1 103 ? 0.295 2.544 -16.149 1.00 88.69 103 ARG A C 1
ATOM 752 O O . ARG A 1 103 ? 1.001 1.634 -15.721 1.00 88.69 103 ARG A O 1
ATOM 759 N N . LEU A 1 104 ? 0.633 3.823 -16.119 1.00 90.00 104 LEU A N 1
ATOM 760 C CA . LEU A 1 104 ? 1.886 4.382 -15.640 1.00 90.00 104 LEU A CA 1
ATOM 761 C C . LEU A 1 104 ? 1.604 5.513 -14.648 1.00 90.00 104 LEU A C 1
ATOM 763 O O . LEU A 1 104 ? 0.812 6.411 -14.930 1.00 90.00 104 LEU A O 1
ATOM 767 N N . VAL A 1 105 ? 2.284 5.470 -13.504 1.00 91.25 105 VAL A N 1
ATOM 768 C CA . VAL A 1 105 ? 2.299 6.541 -12.498 1.00 91.25 105 VAL A CA 1
ATOM 769 C C . VAL A 1 105 ? 3.753 6.868 -12.169 1.00 91.25 105 VAL A C 1
ATOM 771 O O . VAL A 1 105 ? 4.511 5.976 -11.784 1.00 91.25 105 VAL A O 1
ATOM 774 N N . VAL A 1 106 ? 4.148 8.133 -12.330 1.00 91.69 106 VAL A N 1
ATOM 775 C CA . VAL A 1 106 ? 5.479 8.643 -11.954 1.00 91.69 106 VAL A CA 1
ATOM 776 C C . VAL A 1 106 ? 5.292 9.771 -10.951 1.00 91.69 106 VAL A C 1
ATOM 778 O O . VAL A 1 106 ? 4.974 10.898 -11.332 1.00 91.69 106 VAL A O 1
ATOM 781 N N . ALA A 1 107 ? 5.421 9.420 -9.673 1.00 91.31 107 ALA A N 1
ATOM 782 C CA . ALA A 1 107 ? 5.192 10.303 -8.537 1.00 91.31 107 ALA A CA 1
ATOM 783 C C . ALA A 1 107 ? 5.921 9.785 -7.288 1.00 91.31 107 ALA A C 1
ATOM 785 O O . ALA A 1 107 ? 6.127 8.575 -7.119 1.00 91.31 107 ALA A O 1
ATOM 786 N N . GLY A 1 108 ? 6.273 10.698 -6.380 1.00 87.00 108 GLY A N 1
ATOM 787 C CA . GLY A 1 108 ? 6.896 10.353 -5.096 1.00 87.00 108 GLY A CA 1
ATOM 788 C C . GLY A 1 108 ? 8.287 9.736 -5.246 1.00 87.00 108 GLY A C 1
ATOM 789 O O . GLY A 1 108 ? 8.674 8.870 -4.463 1.00 87.00 108 GLY A O 1
ATOM 790 N N . GLY A 1 109 ? 9.004 10.132 -6.300 1.00 87.12 109 GLY A N 1
ATOM 791 C CA . GLY A 1 109 ? 10.370 9.691 -6.564 1.00 87.12 109 GLY A CA 1
ATOM 792 C C . GLY A 1 109 ? 10.459 8.299 -7.183 1.00 87.12 109 GLY A C 1
ATOM 793 O O . GLY A 1 109 ? 11.540 7.709 -7.215 1.00 87.12 109 GLY A O 1
ATOM 794 N N . MET A 1 110 ? 9.335 7.738 -7.639 1.00 87.38 110 MET A N 1
ATOM 795 C CA . MET A 1 110 ? 9.271 6.394 -8.204 1.00 87.38 110 MET A CA 1
ATOM 796 C C . MET A 1 110 ? 8.363 6.337 -9.431 1.00 87.38 110 MET A C 1
ATOM 798 O O . MET A 1 110 ? 7.360 7.045 -9.515 1.00 87.38 110 MET A O 1
ATOM 802 N N . SER A 1 111 ? 8.671 5.431 -10.352 1.00 88.56 111 SER A N 1
ATOM 803 C CA . SER A 1 111 ? 7.776 5.036 -11.437 1.00 88.56 111 SER A CA 1
ATOM 804 C C . SER A 1 111 ? 7.173 3.658 -11.185 1.00 88.56 111 SER A C 1
ATOM 806 O O . SER A 1 111 ? 7.845 2.750 -10.690 1.00 88.56 111 SER A O 1
ATOM 808 N N . ARG A 1 112 ? 5.889 3.495 -11.514 1.00 87.38 112 ARG A N 1
ATOM 809 C CA . ARG A 1 112 ? 5.124 2.254 -11.324 1.00 87.38 112 ARG A CA 1
ATOM 810 C C . ARG A 1 112 ? 4.220 1.976 -12.511 1.00 87.38 112 ARG A C 1
ATOM 812 O O . ARG A 1 112 ? 3.714 2.903 -13.143 1.00 87.38 112 ARG A O 1
ATOM 819 N N . TYR A 1 113 ? 3.995 0.686 -12.763 1.00 85.81 113 TYR A N 1
ATOM 820 C CA . TYR A 1 113 ? 3.284 0.222 -13.946 1.00 85.81 113 TYR A CA 1
ATOM 821 C C . TYR A 1 113 ? 2.367 -0.938 -13.660 1.00 85.81 113 TYR A C 1
ATOM 823 O O . TYR A 1 113 ? 2.702 -1.864 -12.913 1.00 85.81 113 TYR A O 1
ATOM 831 N N . TRP A 1 114 ? 1.254 -0.923 -14.374 1.00 85.38 114 TRP A N 1
ATOM 832 C CA . TRP A 1 114 ? 0.293 -1.999 -14.378 1.00 85.38 114 TRP A CA 1
ATOM 833 C C . TRP A 1 114 ? -0.118 -2.332 -15.801 1.00 85.38 114 TRP A C 1
ATOM 835 O O . TRP A 1 114 ? -0.131 -1.468 -16.674 1.00 85.38 114 TRP A O 1
ATOM 845 N N . VAL A 1 115 ? -0.498 -3.583 -16.013 1.00 83.94 115 VAL A N 1
ATOM 846 C CA . VAL A 1 115 ? -1.114 -4.053 -17.251 1.00 83.94 115 VAL A CA 1
ATOM 847 C C . VAL A 1 115 ? -2.531 -4.527 -16.965 1.00 83.94 115 VAL A C 1
ATOM 849 O O . VAL A 1 115 ? -2.798 -5.094 -15.906 1.00 83.94 115 VAL A O 1
ATOM 852 N N . GLY A 1 116 ? -3.442 -4.285 -17.898 1.00 80.00 116 GLY A N 1
ATOM 853 C CA . GLY A 1 116 ? -4.844 -4.683 -17.798 1.00 80.00 116 GLY A CA 1
ATOM 854 C C . GLY A 1 116 ? -5.399 -5.133 -19.141 1.00 80.00 116 GLY A C 1
ATOM 855 O O . GLY A 1 116 ? -4.965 -4.655 -20.186 1.00 80.00 116 GLY A O 1
ATOM 856 N N . ALA A 1 117 ? -6.350 -6.061 -19.139 1.00 74.81 117 ALA A N 1
ATOM 857 C CA . ALA A 1 117 ? -7.000 -6.493 -20.379 1.00 74.81 117 ALA A CA 1
ATOM 858 C C . ALA A 1 117 ? -8.095 -5.512 -20.840 1.00 74.81 117 ALA A C 1
ATOM 860 O O . ALA A 1 117 ? -8.408 -5.452 -22.024 1.00 74.81 117 ALA A O 1
ATOM 861 N N . ASP A 1 118 ? -8.670 -4.738 -19.916 1.00 71.25 118 ASP A N 1
ATOM 862 C CA . ASP A 1 118 ? -9.889 -3.949 -20.134 1.00 71.25 118 ASP A CA 1
ATOM 863 C C . ASP A 1 118 ? -9.774 -2.470 -19.725 1.00 71.25 118 ASP A C 1
ATOM 865 O O . ASP A 1 118 ? -10.711 -1.707 -19.941 1.00 71.25 118 ASP A O 1
ATOM 869 N N . GLY A 1 119 ? -8.642 -2.057 -19.146 1.00 68.31 119 GLY A N 1
ATOM 870 C CA . GLY A 1 119 ? -8.421 -0.691 -18.661 1.00 68.31 119 GLY A CA 1
ATOM 871 C C . GLY A 1 119 ? -9.123 -0.372 -17.336 1.00 68.31 119 GLY A C 1
ATOM 872 O O . GLY A 1 119 ? -8.988 0.740 -16.833 1.00 68.31 119 GLY A O 1
ATOM 873 N N . GLY A 1 120 ? -9.843 -1.335 -16.752 1.00 64.12 120 GLY A N 1
ATOM 874 C CA . GLY A 1 120 ? -10.478 -1.218 -15.437 1.00 64.12 120 GLY A CA 1
ATOM 875 C C . GLY A 1 120 ? -9.788 -2.058 -14.362 1.00 64.12 120 GLY A C 1
ATOM 876 O O . GLY A 1 120 ? -9.764 -1.668 -13.195 1.00 64.12 120 GLY A O 1
ATOM 877 N N . HIS A 1 121 ? -9.191 -3.187 -14.752 1.00 67.69 121 HIS A N 1
ATOM 878 C CA . HIS A 1 121 ? -8.506 -4.110 -13.852 1.00 67.69 121 HIS A CA 1
ATOM 879 C C . HIS A 1 121 ? -7.014 -4.176 -14.168 1.00 67.69 121 HIS A C 1
ATOM 881 O O . HIS A 1 121 ? -6.604 -4.330 -15.318 1.00 67.69 121 HIS A O 1
ATOM 887 N N . TRP A 1 122 ? -6.200 -4.094 -13.119 1.00 75.94 122 TRP A N 1
ATOM 888 C CA . TRP A 1 122 ? -4.773 -3.821 -13.232 1.00 75.94 122 TRP A CA 1
ATOM 889 C C . TRP A 1 122 ? -3.951 -4.845 -12.450 1.00 75.94 122 TRP A C 1
ATOM 891 O O . TRP A 1 122 ? -4.158 -5.040 -11.255 1.00 75.94 122 TRP A O 1
ATOM 901 N N . GLY A 1 123 ? -2.977 -5.469 -13.110 1.00 70.38 123 GLY A N 1
ATOM 902 C CA . GLY A 1 123 ? -1.932 -6.273 -12.479 1.00 70.38 123 GLY A CA 1
ATOM 903 C C . GLY A 1 123 ? -0.604 -5.526 -12.519 1.00 70.38 123 GLY A C 1
ATOM 904 O O . GLY A 1 123 ? -0.213 -5.037 -13.576 1.00 70.38 123 GLY A O 1
ATOM 905 N N . ARG A 1 124 ? 0.093 -5.410 -11.384 1.00 74.06 124 ARG A N 1
ATOM 906 C CA . ARG A 1 124 ? 1.422 -4.780 -11.347 1.00 74.06 124 ARG A CA 1
ATOM 907 C C . ARG A 1 124 ? 2.464 -5.727 -11.935 1.00 74.06 124 ARG A C 1
ATOM 909 O O . ARG A 1 124 ? 2.417 -6.922 -11.662 1.00 74.06 124 ARG A O 1
ATOM 916 N N . VAL A 1 125 ? 3.393 -5.196 -12.724 1.00 66.44 125 VAL A N 1
ATOM 917 C CA . VAL A 1 125 ? 4.257 -6.032 -13.580 1.00 66.44 125 VAL A CA 1
ATOM 918 C C . VAL A 1 125 ? 5.749 -5.730 -13.515 1.00 66.44 125 VAL A C 1
ATOM 920 O O . VAL A 1 125 ? 6.536 -6.561 -13.955 1.00 66.44 125 VAL A O 1
ATOM 923 N N . PHE A 1 126 ? 6.152 -4.599 -12.932 1.00 65.38 126 PHE A N 1
ATOM 924 C CA . PHE A 1 126 ? 7.562 -4.274 -12.735 1.00 65.38 126 PHE A CA 1
ATOM 925 C C . PHE A 1 126 ? 7.848 -3.812 -11.312 1.00 65.38 126 PHE A C 1
ATOM 927 O O . PHE A 1 126 ? 6.990 -3.216 -10.654 1.00 65.38 126 PHE A O 1
ATOM 934 N N . GLU A 1 127 ? 9.083 -4.050 -10.875 1.00 68.38 127 GLU A N 1
ATOM 935 C CA . GLU A 1 127 ? 9.627 -3.377 -9.701 1.00 68.38 127 GLU A CA 1
ATOM 936 C C . GLU A 1 127 ? 9.709 -1.865 -9.956 1.00 68.38 127 GLU A C 1
ATOM 938 O O . GLU A 1 127 ? 10.104 -1.461 -11.056 1.00 68.38 127 GLU A O 1
ATOM 943 N N . PRO A 1 128 ? 9.331 -1.014 -8.988 1.00 76.19 128 PRO A N 1
ATOM 944 C CA . PRO A 1 128 ? 9.394 0.431 -9.165 1.00 76.19 128 PRO A CA 1
ATOM 945 C C . PRO A 1 128 ? 10.830 0.928 -9.402 1.00 76.19 128 PRO A C 1
ATOM 947 O O . PRO A 1 128 ? 11.762 0.459 -8.745 1.00 76.19 128 PRO A O 1
ATOM 950 N N . ARG A 1 129 ? 11.030 1.913 -10.291 1.00 80.38 129 ARG A N 1
ATOM 951 C CA . ARG A 1 129 ? 12.345 2.569 -10.469 1.00 80.38 129 ARG A CA 1
ATOM 952 C C . ARG A 1 129 ? 12.372 3.931 -9.796 1.00 80.38 129 ARG A C 1
ATOM 954 O O . ARG A 1 129 ? 11.395 4.665 -9.864 1.00 80.38 129 ARG A O 1
ATOM 961 N N . LEU A 1 130 ? 13.509 4.290 -9.198 1.00 83.00 130 LEU A N 1
ATOM 962 C CA . LEU A 1 130 ? 13.732 5.643 -8.686 1.00 83.00 130 LEU A CA 1
ATOM 963 C C . LEU A 1 130 ? 13.729 6.651 -9.838 1.00 83.00 130 LEU A C 1
ATOM 965 O O . LEU A 1 130 ? 14.345 6.410 -10.883 1.00 83.00 130 LEU A O 1
ATOM 969 N N . ARG A 1 131 ? 13.035 7.769 -9.649 1.00 85.50 131 ARG A N 1
ATOM 970 C CA . ARG A 1 131 ? 12.898 8.846 -10.632 1.00 85.50 131 ARG A CA 1
ATOM 971 C C . ARG A 1 131 ? 12.978 10.202 -9.959 1.00 85.50 131 ARG A C 1
ATOM 973 O O . ARG A 1 131 ? 12.628 10.332 -8.795 1.00 85.50 131 ARG A O 1
ATOM 980 N N . HIS A 1 132 ? 13.428 11.191 -10.721 1.00 81.38 132 HIS A N 1
ATOM 981 C CA . HIS A 1 132 ? 13.543 12.581 -10.300 1.00 81.38 132 HIS A CA 1
ATOM 982 C C . HIS A 1 132 ? 13.081 13.499 -11.429 1.00 81.38 132 HIS A C 1
ATOM 984 O O . HIS A 1 132 ? 13.190 13.137 -12.602 1.00 81.38 132 HIS A O 1
ATOM 990 N N . GLY A 1 133 ? 12.607 14.688 -11.064 1.00 81.75 133 GLY A N 1
ATOM 991 C CA . GLY A 1 133 ? 12.141 15.695 -12.011 1.00 81.75 133 GLY A CA 1
ATOM 992 C C . GLY A 1 133 ? 10.657 15.567 -12.348 1.00 81.75 133 GLY A C 1
ATOM 993 O O . GLY A 1 133 ? 10.027 14.528 -12.144 1.00 81.75 133 GLY A O 1
ATOM 994 N N . THR A 1 134 ? 10.090 16.658 -12.853 1.00 86.94 134 THR A N 1
ATOM 995 C CA . THR A 1 134 ? 8.698 16.746 -13.304 1.00 86.94 134 THR A CA 1
ATOM 996 C C . THR A 1 134 ? 8.561 16.276 -14.748 1.00 86.94 134 THR A C 1
ATOM 998 O O . THR A 1 134 ? 9.476 16.419 -15.560 1.00 86.94 134 THR A O 1
ATOM 1001 N N . TRP A 1 135 ? 7.386 15.756 -15.093 1.00 87.81 135 TRP A N 1
ATOM 1002 C CA . TRP A 1 135 ? 6.993 15.481 -16.472 1.00 87.81 135 TRP A CA 1
ATOM 1003 C C . TRP A 1 135 ? 5.689 16.224 -16.793 1.00 87.81 135 TRP A C 1
ATOM 1005 O O . TRP A 1 135 ? 4.900 16.520 -15.893 1.00 87.81 135 TRP A O 1
ATOM 1015 N N . ARG A 1 136 ? 5.476 16.556 -18.069 1.00 84.12 136 ARG A N 1
ATOM 1016 C CA . ARG A 1 136 ? 4.307 17.325 -18.529 1.00 84.12 136 ARG A CA 1
ATOM 1017 C C . ARG A 1 136 ? 3.764 16.880 -19.883 1.00 84.12 136 ARG A C 1
ATOM 1019 O O . ARG A 1 136 ? 2.684 17.306 -20.271 1.00 84.12 136 ARG A O 1
ATOM 1026 N N . SER A 1 137 ? 4.467 16.034 -20.627 1.00 80.94 137 SER A N 1
ATOM 1027 C CA . SER A 1 137 ? 3.956 15.545 -21.910 1.00 80.94 137 SER A CA 1
ATOM 1028 C C . SER A 1 137 ? 4.157 14.050 -22.081 1.00 80.94 137 SER A C 1
ATOM 1030 O O . SER A 1 137 ? 5.024 13.444 -21.452 1.00 80.94 137 SER A O 1
ATOM 1032 N N . ILE A 1 138 ? 3.317 13.452 -22.921 1.00 83.88 138 ILE A N 1
ATOM 1033 C CA . ILE A 1 138 ? 3.385 12.036 -23.282 1.00 83.88 138 ILE A CA 1
ATOM 1034 C C . ILE A 1 138 ? 3.808 11.962 -24.744 1.00 83.88 138 ILE A C 1
ATOM 1036 O O . ILE A 1 138 ? 3.143 12.537 -25.604 1.00 83.88 138 ILE A O 1
ATOM 1040 N N . GLY A 1 139 ? 4.911 11.269 -25.017 1.00 80.44 139 GLY A N 1
ATOM 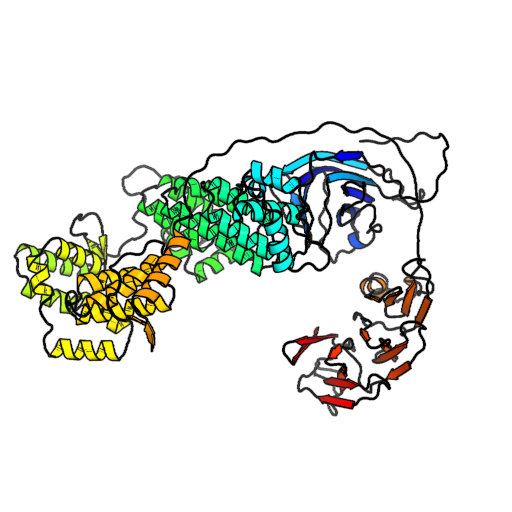1041 C CA . GLY A 1 139 ? 5.482 11.095 -26.348 1.00 80.44 139 GLY A CA 1
ATOM 1042 C C . GLY A 1 139 ? 5.509 9.635 -26.787 1.00 80.44 139 GLY A C 1
ATOM 1043 O O . GLY A 1 139 ? 5.759 8.735 -25.987 1.00 80.44 139 GLY A O 1
ATOM 1044 N N . LEU A 1 140 ? 5.295 9.393 -28.078 1.00 82.25 140 LEU A N 1
ATOM 1045 C CA . LEU A 1 140 ? 5.626 8.113 -28.710 1.00 82.25 140 LEU A CA 1
ATOM 1046 C C . LEU A 1 140 ? 7.075 8.130 -29.190 1.00 82.25 140 LEU A C 1
ATOM 1048 O O . LEU A 1 140 ? 7.594 9.181 -29.568 1.00 82.25 140 LEU A O 1
ATOM 1052 N N . PHE A 1 141 ? 7.728 6.970 -29.191 1.00 77.44 141 PHE A N 1
ATOM 1053 C CA . PHE A 1 141 ? 9.064 6.842 -29.756 1.00 77.44 141 PHE A CA 1
ATOM 1054 C C . PHE A 1 141 ? 9.271 5.529 -30.503 1.00 77.44 141 PHE A C 1
ATOM 1056 O O . PHE A 1 141 ? 8.629 4.510 -30.245 1.00 77.44 141 PHE A O 1
ATOM 1063 N N . THR A 1 142 ? 10.232 5.554 -31.420 1.00 75.25 142 THR A N 1
ATOM 1064 C CA . THR A 1 142 ? 10.728 4.390 -32.152 1.00 75.25 142 THR A CA 1
ATOM 1065 C C . THR A 1 142 ? 12.248 4.423 -32.127 1.00 75.25 142 THR A C 1
ATOM 1067 O O . THR A 1 142 ? 12.828 5.474 -32.396 1.00 75.25 142 THR A O 1
ATOM 1070 N N . ARG A 1 143 ? 12.913 3.303 -31.830 1.00 70.38 143 ARG A N 1
ATOM 1071 C CA . ARG A 1 143 ? 14.370 3.207 -32.021 1.00 70.38 143 ARG A CA 1
ATOM 1072 C C . ARG A 1 143 ? 14.711 2.910 -33.482 1.00 70.38 143 ARG A C 1
ATOM 1074 O O . ARG A 1 143 ? 13.861 2.453 -34.245 1.00 70.38 143 ARG A O 1
ATOM 1081 N N . GLU A 1 144 ? 15.962 3.127 -33.863 1.00 57.41 144 GLU A N 1
ATOM 1082 C CA . GLU A 1 144 ? 16.445 2.747 -35.191 1.00 57.41 144 GLU A CA 1
ATOM 1083 C C . GLU A 1 144 ? 16.645 1.233 -35.333 1.00 57.41 144 GLU A C 1
ATOM 1085 O O . GLU A 1 144 ? 16.959 0.518 -34.375 1.00 57.41 144 GLU A O 1
ATOM 1090 N N . THR A 1 145 ? 16.431 0.731 -36.549 1.00 53.28 145 THR A N 1
ATOM 1091 C CA . THR A 1 145 ? 16.813 -0.614 -36.997 1.00 53.28 145 THR A CA 1
ATOM 1092 C C . THR A 1 145 ? 18.257 -0.586 -37.494 1.00 53.28 145 THR A C 1
ATOM 1094 O O . THR A 1 145 ? 18.549 0.128 -38.451 1.00 53.28 145 THR A O 1
ATOM 1097 N N . ASN A 1 146 ? 19.149 -1.380 -36.894 1.00 43.84 146 ASN A N 1
ATOM 1098 C CA . ASN A 1 146 ? 20.570 -1.396 -37.268 1.00 43.84 146 ASN A CA 1
ATOM 1099 C C . ASN A 1 146 ? 20.910 -2.226 -38.525 1.00 43.84 146 ASN A C 1
ATOM 1101 O O . ASN A 1 146 ? 22.081 -2.282 -38.877 1.00 43.84 146 ASN A O 1
ATOM 1105 N N . ASP A 1 147 ? 19.955 -2.852 -39.227 1.00 44.12 147 ASP A N 1
ATOM 1106 C CA . ASP A 1 147 ? 20.266 -3.611 -40.453 1.00 44.12 147 ASP A CA 1
ATOM 1107 C C . ASP A 1 147 ? 19.015 -3.881 -41.328 1.00 44.12 147 ASP A C 1
ATOM 1109 O O . ASP A 1 147 ? 18.122 -4.609 -40.887 1.00 44.12 147 ASP A O 1
ATOM 1113 N N . PRO A 1 148 ? 18.914 -3.333 -42.558 1.00 42.94 148 PRO A N 1
ATOM 1114 C CA . PRO A 1 148 ? 17.804 -3.593 -43.483 1.00 42.94 148 PRO A CA 1
ATOM 1115 C C . PRO A 1 148 ? 17.745 -5.028 -44.034 1.00 42.94 148 PRO A C 1
ATOM 1117 O O . PRO A 1 148 ? 16.737 -5.389 -44.637 1.00 42.94 148 PRO A O 1
ATOM 1120 N N . GLN A 1 149 ? 18.808 -5.831 -43.882 1.00 45.69 149 GLN A N 1
ATOM 1121 C CA . GLN A 1 149 ? 18.887 -7.194 -44.430 1.00 45.69 149 GLN A CA 1
ATOM 1122 C C . GLN A 1 149 ? 18.545 -8.299 -43.413 1.00 45.69 149 GLN A C 1
ATOM 1124 O O . GLN A 1 149 ? 18.476 -9.471 -43.785 1.00 45.69 149 GLN A O 1
ATOM 1129 N N . LYS A 1 150 ? 18.295 -7.958 -42.140 1.00 46.59 150 LYS A N 1
ATOM 1130 C CA . LYS A 1 150 ? 17.870 -8.915 -41.101 1.00 46.59 150 LYS A CA 1
ATOM 1131 C C . LYS A 1 150 ? 16.337 -9.034 -41.023 1.00 46.59 150 LYS A C 1
ATOM 1133 O O . LYS A 1 150 ? 15.645 -8.082 -41.379 1.00 46.59 150 LYS A O 1
ATOM 1138 N N . PRO A 1 151 ? 15.783 -10.146 -40.491 1.00 41.91 151 PRO A N 1
ATOM 1139 C CA . PRO A 1 151 ? 14.333 -10.334 -40.310 1.00 41.91 151 PRO A CA 1
ATOM 1140 C C . PRO A 1 151 ? 13.637 -9.205 -39.517 1.00 41.91 151 PRO A C 1
ATOM 1142 O O . PRO A 1 151 ? 12.434 -8.997 -39.659 1.00 41.91 151 PRO A O 1
ATOM 1145 N N . ASP A 1 152 ? 14.408 -8.445 -38.727 1.00 40.81 152 ASP A N 1
ATOM 1146 C CA . ASP A 1 152 ? 13.993 -7.282 -37.930 1.00 40.81 152 ASP A CA 1
ATOM 1147 C C . ASP A 1 152 ? 14.090 -5.924 -38.665 1.00 40.81 152 ASP A C 1
ATOM 1149 O O . ASP A 1 152 ? 13.876 -4.873 -38.058 1.00 40.81 152 ASP A O 1
ATOM 1153 N N . GLY A 1 153 ? 14.346 -5.915 -39.980 1.00 44.84 153 GLY A N 1
ATOM 1154 C CA . GLY A 1 153 ? 14.230 -4.746 -40.872 1.00 44.84 153 GLY A CA 1
ATOM 1155 C C . GLY A 1 153 ? 12.780 -4.317 -41.166 1.00 44.84 153 GLY A C 1
ATOM 1156 O O . GLY A 1 153 ? 12.507 -3.632 -42.150 1.00 44.84 153 GLY A O 1
ATOM 1157 N N . MET A 1 154 ? 11.829 -4.753 -40.338 1.00 52.31 154 MET A N 1
ATOM 1158 C CA . MET A 1 154 ? 10.396 -4.506 -40.483 1.00 52.31 154 MET A CA 1
ATOM 1159 C C . MET A 1 154 ? 10.026 -3.081 -40.056 1.00 52.31 154 MET A C 1
ATOM 1161 O O . MET A 1 154 ? 10.558 -2.538 -39.085 1.00 52.31 154 MET A O 1
ATOM 1165 N N . LEU A 1 155 ? 9.066 -2.481 -40.768 1.00 60.81 155 LEU A N 1
ATOM 1166 C CA . LEU A 1 155 ? 8.554 -1.145 -40.471 1.00 60.81 155 LEU A CA 1
ATOM 1167 C C . LEU A 1 155 ? 8.012 -1.094 -39.035 1.00 60.81 155 LEU A C 1
ATOM 1169 O O . LEU A 1 155 ? 7.069 -1.812 -38.696 1.00 60.81 155 LEU A O 1
ATOM 1173 N N . ARG A 1 156 ? 8.607 -0.241 -38.195 1.00 72.56 156 ARG A N 1
ATOM 1174 C CA . ARG A 1 156 ? 8.191 -0.097 -36.799 1.00 72.56 156 ARG A CA 1
ATOM 1175 C C . ARG A 1 156 ? 6.892 0.683 -36.713 1.00 72.56 156 ARG A C 1
ATOM 1177 O O . ARG A 1 156 ? 6.769 1.764 -37.289 1.00 72.56 156 ARG A O 1
ATOM 1184 N N . ARG A 1 157 ? 5.918 0.133 -35.999 1.00 74.25 157 ARG A N 1
ATOM 1185 C CA . ARG A 1 157 ? 4.591 0.725 -35.831 1.00 74.25 157 ARG A CA 1
ATOM 1186 C C . ARG A 1 157 ? 4.214 0.700 -34.371 1.00 74.25 157 ARG A C 1
ATOM 1188 O O . ARG A 1 157 ? 4.345 -0.321 -33.706 1.00 74.25 157 ARG A O 1
ATOM 1195 N N . ILE A 1 158 ? 3.708 1.830 -33.908 1.00 78.19 158 ILE A N 1
ATOM 1196 C CA . ILE A 1 158 ? 3.005 1.929 -32.643 1.00 78.19 158 ILE A CA 1
ATOM 1197 C C . ILE A 1 158 ? 1.715 2.705 -32.875 1.00 78.19 158 ILE A C 1
ATOM 1199 O O . ILE A 1 158 ? 1.690 3.760 -33.516 1.00 78.19 158 ILE A O 1
ATOM 1203 N N . ARG A 1 159 ? 0.615 2.141 -32.395 1.00 80.69 159 ARG A N 1
ATOM 1204 C CA . ARG A 1 159 ? -0.707 2.746 -32.424 1.00 80.69 159 ARG A CA 1
ATOM 1205 C C . ARG A 1 159 ? -1.352 2.513 -31.073 1.00 80.69 159 ARG A C 1
ATOM 1207 O O . ARG A 1 159 ? -1.598 1.376 -30.677 1.00 80.69 159 ARG A O 1
ATOM 1214 N N . LEU A 1 160 ? -1.666 3.617 -30.414 1.00 81.25 160 LEU A N 1
ATOM 1215 C CA . LEU A 1 160 ? -2.504 3.607 -29.231 1.00 81.25 160 LEU A CA 1
ATOM 1216 C C . LEU A 1 160 ? -3.958 3.781 -29.668 1.00 81.25 160 LEU A C 1
ATOM 1218 O O . LEU A 1 160 ? -4.258 4.664 -30.473 1.00 81.25 160 LEU A O 1
ATOM 1222 N N . GLY A 1 161 ? -4.838 2.912 -29.180 1.00 73.44 161 GLY A N 1
ATOM 1223 C CA . GLY A 1 161 ? -6.278 2.994 -29.434 1.00 73.44 161 GLY A CA 1
ATOM 1224 C C . GLY A 1 161 ? -7.005 3.953 -28.505 1.00 73.44 161 GLY A C 1
ATOM 1225 O O . GLY A 1 161 ? -8.077 4.449 -28.837 1.00 73.44 161 GLY A O 1
ATOM 1226 N N . ALA A 1 162 ? -6.413 4.204 -27.341 1.00 77.50 162 ALA A N 1
ATOM 1227 C CA . ALA A 1 162 ? -6.882 5.157 -26.354 1.00 77.50 162 ALA A CA 1
ATOM 1228 C C . ALA A 1 162 ? -5.694 5.626 -25.513 1.00 77.50 162 ALA A C 1
ATOM 1230 O O . ALA A 1 162 ? -4.792 4.836 -25.221 1.00 77.50 162 ALA A O 1
ATOM 1231 N N . VAL A 1 163 ? -5.725 6.892 -25.106 1.00 79.69 163 VAL A N 1
ATOM 1232 C CA . VAL A 1 163 ? -4.869 7.441 -24.056 1.00 79.69 163 VAL A CA 1
ATOM 1233 C C . VAL A 1 163 ? -5.785 8.162 -23.079 1.00 79.69 163 VAL A C 1
ATOM 1235 O O . VAL A 1 163 ? -6.577 9.012 -23.475 1.00 79.69 163 VAL A O 1
ATOM 1238 N N . MET A 1 164 ? -5.704 7.774 -21.818 1.00 80.44 164 MET A N 1
ATOM 1239 C CA . MET A 1 164 ? -6.444 8.330 -20.702 1.00 80.44 164 MET A CA 1
ATOM 1240 C C . MET A 1 164 ? -5.437 8.941 -19.745 1.00 80.44 164 MET A C 1
ATOM 1242 O O . MET A 1 164 ? -4.452 8.304 -19.373 1.00 80.44 164 MET A O 1
ATOM 1246 N N . VAL A 1 165 ? -5.696 10.175 -19.345 1.00 83.00 165 VAL A N 1
ATOM 1247 C CA . VAL A 1 165 ? -4.946 10.841 -18.289 1.00 83.00 165 VAL A CA 1
ATOM 1248 C C . VAL A 1 165 ? -5.955 11.210 -17.223 1.00 83.00 165 VAL A C 1
ATOM 1250 O O . VAL A 1 165 ? -6.940 11.889 -17.518 1.00 83.00 165 VAL A O 1
ATOM 1253 N N . ARG A 1 166 ? -5.738 10.721 -16.006 1.00 86.44 166 ARG A N 1
ATOM 1254 C CA . ARG A 1 166 ? -6.567 11.057 -14.851 1.00 86.44 166 ARG A CA 1
ATOM 1255 C C . ARG A 1 166 ? -5.672 11.718 -13.817 1.00 86.44 166 ARG A C 1
ATOM 1257 O O . ARG A 1 166 ? -4.617 11.189 -13.474 1.00 86.44 166 ARG A O 1
ATOM 1264 N N . GLU A 1 167 ? -6.075 12.894 -13.358 1.00 88.19 167 GLU A N 1
ATOM 1265 C CA . GLU A 1 167 ? -5.472 13.501 -12.175 1.00 88.19 167 GLU A CA 1
ATOM 1266 C C . GLU A 1 167 ? -5.708 12.584 -10.972 1.00 88.19 167 GLU A C 1
ATOM 1268 O O . GLU A 1 167 ? -6.776 11.989 -10.854 1.00 88.19 167 GLU A O 1
ATOM 1273 N N . LEU A 1 168 ? -4.720 12.455 -10.087 1.00 91.25 168 LEU A N 1
ATOM 1274 C CA . LEU A 1 168 ? -4.900 11.785 -8.799 1.00 91.25 168 LEU A CA 1
ATOM 1275 C C . LEU A 1 168 ? -5.712 12.704 -7.870 1.00 91.25 168 LEU A C 1
ATOM 1277 O O . LEU A 1 168 ? -5.202 13.273 -6.902 1.00 91.25 168 LEU A O 1
ATOM 1281 N N . ASP A 1 169 ? -6.976 12.898 -8.235 1.00 85.94 169 ASP A N 1
ATOM 1282 C CA . ASP A 1 169 ? -7.935 13.826 -7.654 1.00 85.94 169 ASP A CA 1
ATOM 1283 C C . ASP A 1 169 ? -8.349 13.457 -6.229 1.00 85.94 169 ASP A C 1
ATOM 1285 O O . ASP A 1 169 ? -8.707 14.338 -5.450 1.00 85.94 169 ASP A O 1
ATOM 1289 N N . GLY A 1 170 ? -8.209 12.199 -5.818 1.00 88.50 170 GLY A N 1
ATOM 1290 C CA . GLY A 1 170 ? -8.292 11.792 -4.417 1.00 88.50 170 GLY A CA 1
ATOM 1291 C C . GLY A 1 170 ? -7.203 12.430 -3.548 1.00 88.50 170 GLY A C 1
ATOM 1292 O O . GLY A 1 170 ? -7.469 12.774 -2.397 1.00 88.50 170 GLY A O 1
ATOM 1293 N N . LEU A 1 171 ? -5.999 12.646 -4.095 1.00 91.31 171 LEU A N 1
ATOM 1294 C CA . LEU A 1 171 ? -4.915 13.368 -3.415 1.00 91.31 171 LEU A CA 1
ATOM 1295 C C . LEU A 1 171 ? -5.067 14.887 -3.558 1.00 91.31 171 LEU A C 1
ATOM 1297 O O . LEU A 1 171 ? -4.898 15.604 -2.572 1.00 91.31 171 LEU A O 1
ATOM 1301 N N . THR A 1 172 ? -5.386 15.398 -4.752 1.00 90.25 172 THR A N 1
ATOM 1302 C CA . THR A 1 172 ? -5.452 16.855 -4.965 1.00 90.25 172 THR A CA 1
ATOM 1303 C C . THR A 1 172 ? -6.702 17.483 -4.355 1.00 90.25 172 THR A C 1
ATOM 1305 O O . THR A 1 172 ? -6.592 18.506 -3.686 1.00 90.25 172 THR A O 1
ATOM 1308 N N . SER A 1 173 ? -7.873 16.843 -4.435 1.00 86.12 173 SER A N 1
ATOM 1309 C CA . SER A 1 173 ? -9.095 17.338 -3.773 1.00 86.12 173 SER A CA 1
ATOM 1310 C C . SER A 1 173 ? -9.066 17.232 -2.242 1.00 86.12 173 SER A C 1
ATOM 1312 O O . SER A 1 173 ? -9.986 17.722 -1.580 1.00 86.12 173 SER A O 1
ATOM 1314 N N . ALA A 1 174 ? -8.033 16.607 -1.665 1.00 87.62 174 ALA A N 1
ATOM 1315 C CA . ALA A 1 174 ? -7.793 16.589 -0.224 1.00 87.62 174 ALA A CA 1
ATOM 1316 C C . ALA A 1 174 ? -7.142 17.885 0.297 1.00 87.62 174 ALA A C 1
ATOM 1318 O O . ALA A 1 174 ? -6.910 18.016 1.499 1.00 87.62 174 ALA A O 1
ATOM 1319 N N . VAL A 1 175 ? -6.841 18.838 -0.589 1.00 88.69 175 VAL A N 1
ATOM 1320 C CA . VAL A 1 175 ? -6.321 20.168 -0.259 1.00 88.69 175 VAL A CA 1
ATOM 1321 C C . VAL A 1 175 ? -7.227 21.227 -0.878 1.00 88.69 175 VAL A C 1
ATOM 1323 O O . VAL A 1 175 ? -7.743 21.042 -1.981 1.00 88.69 175 VAL A O 1
ATOM 1326 N N . ASP A 1 176 ? -7.418 22.348 -0.181 1.00 86.62 176 ASP A N 1
ATOM 1327 C CA . ASP A 1 176 ? -8.193 23.475 -0.709 1.00 86.62 176 ASP A CA 1
ATOM 1328 C C . ASP A 1 176 ? -7.650 23.935 -2.092 1.00 86.62 176 ASP A C 1
ATOM 1330 O O . ASP A 1 176 ? -6.457 24.249 -2.216 1.00 86.62 176 ASP A O 1
ATOM 1334 N N . PRO A 1 177 ? -8.495 24.009 -3.145 1.00 85.69 177 PRO A N 1
ATOM 1335 C CA . PRO A 1 177 ? -8.075 24.410 -4.490 1.00 85.69 177 PRO A CA 1
ATOM 1336 C C . PRO A 1 177 ? -7.422 25.798 -4.570 1.00 85.69 177 PRO A C 1
ATOM 1338 O O . PRO A 1 177 ? -6.525 26.020 -5.395 1.00 85.69 177 PRO A O 1
ATOM 1341 N N . ALA A 1 178 ? -7.835 26.743 -3.720 1.00 86.25 178 ALA A N 1
ATOM 1342 C CA . ALA A 1 178 ? -7.228 28.068 -3.653 1.00 86.25 178 ALA A CA 1
ATOM 1343 C C . ALA A 1 178 ? -5.797 27.982 -3.106 1.00 86.25 178 ALA A C 1
ATOM 1345 O O . ALA A 1 178 ? -4.889 28.616 -3.649 1.00 86.25 178 ALA A O 1
ATOM 1346 N N . VAL A 1 179 ? -5.572 27.140 -2.094 1.00 87.62 179 VAL A N 1
ATOM 1347 C CA . VAL A 1 179 ? -4.241 26.903 -1.513 1.00 87.62 179 VAL A CA 1
ATOM 1348 C C . VAL A 1 179 ? -3.343 26.158 -2.501 1.00 87.62 179 VAL A C 1
ATOM 1350 O O . VAL A 1 179 ? -2.179 26.524 -2.656 1.00 87.62 179 VAL A O 1
ATOM 1353 N N . LEU A 1 180 ? -3.876 25.183 -3.245 1.00 86.75 180 LEU A N 1
ATOM 1354 C CA . LEU A 1 180 ? -3.151 24.531 -4.343 1.00 86.75 180 LEU A CA 1
ATOM 1355 C C . LEU A 1 180 ? -2.712 25.524 -5.419 1.00 86.75 180 LEU A C 1
ATOM 1357 O O . LEU A 1 180 ? -1.571 25.477 -5.877 1.00 86.75 180 LEU A O 1
ATOM 1361 N N . THR A 1 181 ? -3.600 26.440 -5.803 1.00 87.19 181 THR A N 1
ATOM 1362 C CA . THR A 1 181 ? -3.296 27.476 -6.799 1.00 87.19 181 THR A CA 1
ATOM 1363 C C . THR A 1 181 ? -2.193 28.408 -6.304 1.00 87.19 181 THR A C 1
ATOM 1365 O O . THR A 1 181 ? -1.273 28.712 -7.058 1.00 87.19 181 THR A O 1
ATOM 1368 N N . GLN A 1 182 ? -2.237 28.812 -5.031 1.00 87.19 182 GLN A N 1
ATOM 1369 C CA . GLN A 1 182 ? -1.177 29.612 -4.413 1.00 87.19 182 GLN A CA 1
ATOM 1370 C C . GLN A 1 182 ? 0.150 28.853 -4.347 1.00 87.19 182 GLN A C 1
ATOM 1372 O O . GLN A 1 182 ? 1.200 29.423 -4.631 1.00 87.19 182 GLN A O 1
ATOM 1377 N N . ALA A 1 183 ? 0.112 27.566 -4.004 1.00 87.31 183 ALA A N 1
ATOM 1378 C CA . ALA A 1 183 ? 1.314 26.759 -3.883 1.00 87.31 183 ALA A CA 1
ATOM 1379 C C . ALA A 1 183 ? 2.020 26.604 -5.238 1.00 87.31 183 ALA A C 1
ATOM 1381 O O . ALA A 1 183 ? 3.245 26.665 -5.279 1.00 87.31 183 ALA A O 1
ATOM 1382 N N . ARG A 1 184 ? 1.279 26.500 -6.352 1.00 85.12 184 ARG A N 1
ATOM 1383 C CA . ARG A 1 184 ? 1.846 26.451 -7.718 1.00 85.12 184 ARG A CA 1
ATOM 1384 C C . ARG A 1 184 ? 2.668 27.692 -8.100 1.00 85.12 184 ARG A C 1
ATOM 1386 O O . ARG A 1 184 ? 3.387 27.650 -9.093 1.00 85.12 184 ARG A O 1
ATOM 1393 N N . LEU A 1 185 ? 2.548 28.794 -7.354 1.00 86.00 185 LEU A N 1
ATOM 1394 C CA . LEU A 1 185 ? 3.316 30.024 -7.579 1.00 86.00 185 LEU A CA 1
ATOM 1395 C C . LEU A 1 185 ? 4.689 30.013 -6.889 1.00 86.00 185 LEU A C 1
ATOM 1397 O O . LEU A 1 185 ? 5.474 30.937 -7.099 1.00 86.00 185 LEU A O 1
ATOM 1401 N N . VAL A 1 186 ? 4.982 29.007 -6.059 1.00 87.38 186 VAL A N 1
ATOM 1402 C CA . VAL A 1 186 ? 6.245 28.891 -5.321 1.00 87.38 186 VAL A CA 1
ATOM 1403 C C . VAL A 1 186 ? 6.941 27.566 -5.617 1.00 87.38 186 VAL A C 1
ATOM 1405 O O . VAL A 1 186 ? 6.299 26.565 -5.916 1.00 87.38 186 VAL A O 1
ATOM 1408 N N . ASP A 1 187 ? 8.267 27.538 -5.485 1.00 85.75 187 ASP A N 1
ATOM 1409 C CA . ASP A 1 187 ? 9.030 26.299 -5.636 1.00 85.75 187 ASP A CA 1
ATOM 1410 C C . ASP A 1 187 ? 9.038 25.482 -4.334 1.00 85.75 187 ASP A C 1
ATOM 1412 O O . ASP A 1 187 ? 9.851 25.691 -3.423 1.00 85.75 187 ASP A O 1
ATOM 1416 N N . ALA A 1 188 ? 8.103 24.538 -4.251 1.00 85.06 188 ALA A N 1
ATOM 1417 C CA . ALA A 1 188 ? 8.006 23.576 -3.159 1.00 85.06 188 ALA A CA 1
ATOM 1418 C C . ALA A 1 188 ? 8.792 22.274 -3.416 1.00 85.06 188 ALA A C 1
ATOM 1420 O O . ALA A 1 188 ? 8.745 21.368 -2.578 1.00 85.06 188 ALA A O 1
ATOM 1421 N N . ALA A 1 189 ? 9.523 22.149 -4.532 1.00 85.50 189 ALA A N 1
ATOM 1422 C CA . ALA A 1 189 ? 10.339 20.965 -4.785 1.00 85.50 189 ALA A CA 1
ATOM 1423 C C . ALA A 1 189 ? 11.478 20.852 -3.757 1.00 85.50 189 ALA A C 1
ATOM 1425 O O . ALA A 1 189 ? 11.937 21.847 -3.189 1.00 85.50 189 ALA A O 1
ATOM 1426 N N . PHE A 1 190 ? 11.931 19.625 -3.497 1.00 83.75 190 PHE A N 1
ATOM 1427 C CA . PHE A 1 190 ? 13.099 19.390 -2.648 1.00 83.75 190 PHE A CA 1
ATOM 1428 C C . PHE A 1 190 ? 14.366 19.896 -3.336 1.00 83.75 190 PHE A C 1
ATOM 1430 O O . PHE A 1 190 ? 14.630 19.555 -4.492 1.00 83.75 190 PHE A O 1
ATOM 1437 N N . GLN A 1 191 ? 15.176 20.658 -2.606 1.00 84.44 191 GLN A N 1
ATOM 1438 C CA . GLN A 1 191 ? 16.501 21.056 -3.070 1.00 84.44 191 GLN A CA 1
ATOM 1439 C C . GLN A 1 191 ? 17.510 19.903 -2.899 1.00 84.44 191 GLN A C 1
ATOM 1441 O O . GLN A 1 191 ? 17.309 19.015 -2.060 1.00 84.44 191 GLN A O 1
ATOM 1446 N N . PRO A 1 192 ? 18.616 19.882 -3.669 1.00 78.88 192 PRO A N 1
ATOM 1447 C CA . PRO A 1 192 ? 19.648 18.860 -3.519 1.00 78.88 192 PRO A CA 1
ATOM 1448 C C . PRO A 1 192 ? 20.167 18.783 -2.076 1.00 78.88 192 PRO A C 1
ATOM 1450 O O . PRO A 1 192 ? 20.605 19.785 -1.517 1.00 78.88 192 PRO A O 1
ATOM 1453 N N . ASN A 1 193 ? 20.149 17.581 -1.491 1.00 77.81 193 ASN A N 1
ATOM 1454 C CA . ASN A 1 193 ? 20.563 17.298 -0.106 1.00 77.81 193 ASN A CA 1
ATOM 1455 C C . ASN A 1 193 ? 19.743 18.010 0.991 1.00 77.81 193 ASN A C 1
ATOM 1457 O O . ASN A 1 193 ? 20.190 18.094 2.136 1.00 77.81 193 ASN A O 1
ATOM 1461 N N . GLU A 1 194 ? 18.550 18.513 0.675 1.00 81.69 194 GLU A N 1
ATOM 1462 C CA . GLU A 1 194 ? 17.675 19.145 1.661 1.00 81.69 194 GLU A CA 1
ATOM 1463 C C . GLU A 1 194 ? 17.044 18.102 2.598 1.00 81.69 194 GLU A C 1
ATOM 1465 O O . GLU A 1 194 ? 16.375 17.164 2.161 1.00 81.69 194 GLU A O 1
ATOM 1470 N N . ALA A 1 195 ? 17.247 18.269 3.907 1.00 77.31 195 ALA A N 1
ATOM 1471 C CA . ALA A 1 195 ? 16.630 17.418 4.922 1.00 77.31 195 ALA A CA 1
ATOM 1472 C C . ALA A 1 195 ? 15.154 17.807 5.163 1.00 77.31 195 ALA A C 1
ATOM 1474 O O . ALA A 1 195 ? 14.815 18.988 5.045 1.00 77.31 195 ALA A O 1
ATOM 1475 N N . PRO A 1 196 ? 14.272 16.879 5.593 1.00 74.31 196 PRO A N 1
ATOM 1476 C CA . PRO A 1 196 ? 12.851 17.176 5.805 1.00 74.31 196 PRO A CA 1
ATOM 1477 C C . PRO A 1 196 ? 12.567 18.355 6.742 1.00 74.31 196 PRO A C 1
ATOM 1479 O O . PRO A 1 196 ? 11.710 19.165 6.397 1.00 74.31 196 PRO A O 1
ATOM 1482 N N . PRO A 1 197 ? 13.270 18.530 7.883 1.00 80.06 197 PRO A N 1
ATOM 1483 C CA . PRO A 1 197 ? 13.048 19.695 8.737 1.00 80.06 197 PRO A CA 1
ATOM 1484 C C . PRO A 1 197 ? 13.370 21.017 8.033 1.00 80.06 197 PRO A C 1
ATOM 1486 O O . PRO A 1 197 ? 12.631 21.984 8.190 1.00 80.06 197 PRO A O 1
ATOM 1489 N N . ALA A 1 198 ? 14.427 21.044 7.213 1.00 83.81 198 ALA A N 1
ATOM 1490 C CA . ALA A 1 198 ? 14.814 22.225 6.445 1.00 83.81 198 ALA A CA 1
ATOM 1491 C C . ALA A 1 198 ? 13.788 22.538 5.343 1.00 83.81 198 ALA A C 1
ATOM 1493 O O . ALA A 1 198 ? 13.385 23.692 5.196 1.00 83.81 198 ALA A O 1
ATOM 1494 N N . TRP A 1 199 ? 13.288 21.510 4.648 1.00 86.81 199 TRP A N 1
ATOM 1495 C CA . TRP A 1 199 ? 12.203 21.657 3.672 1.00 86.81 199 TRP A CA 1
ATOM 1496 C C . TRP A 1 199 ? 10.912 22.168 4.326 1.00 86.81 199 TRP A C 1
ATOM 1498 O O . TRP A 1 199 ? 10.282 23.097 3.818 1.00 86.81 199 TRP A O 1
ATOM 1508 N N . LEU A 1 200 ? 10.533 21.619 5.486 1.00 84.62 200 LEU A N 1
ATOM 1509 C CA . LEU A 1 200 ? 9.364 22.063 6.254 1.00 84.62 200 LEU A CA 1
ATOM 1510 C C . LEU A 1 200 ? 9.503 23.514 6.724 1.00 84.62 200 LEU A C 1
ATOM 1512 O O . LEU A 1 200 ? 8.532 24.266 6.680 1.00 84.62 200 LEU A O 1
ATOM 1516 N N . GLU A 1 201 ? 10.692 23.920 7.167 1.00 87.75 201 GLU A N 1
ATOM 1517 C CA . GLU A 1 201 ? 10.956 25.297 7.585 1.00 87.75 201 GLU A CA 1
ATOM 1518 C C . GLU A 1 201 ? 10.895 26.263 6.394 1.00 87.75 201 GLU A C 1
ATOM 1520 O O . GLU A 1 201 ? 10.253 27.314 6.473 1.00 87.75 201 GLU A O 1
ATOM 1525 N N . ARG A 1 202 ? 11.524 25.904 5.269 1.00 91.56 202 ARG A N 1
ATOM 1526 C CA . ARG A 1 202 ? 11.525 26.719 4.049 1.00 91.56 202 ARG A CA 1
ATOM 1527 C C . ARG A 1 202 ? 10.121 26.877 3.480 1.00 91.56 202 ARG A C 1
ATOM 1529 O O . ARG A 1 202 ? 9.701 27.999 3.217 1.00 91.56 202 ARG A O 1
ATOM 1536 N N . THR A 1 203 ? 9.381 25.784 3.324 1.00 90.06 203 THR A N 1
ATOM 1537 C CA . THR A 1 203 ? 8.001 25.834 2.820 1.00 90.06 203 THR A CA 1
ATOM 1538 C C . THR A 1 203 ? 7.077 26.578 3.780 1.00 90.06 203 THR A C 1
ATOM 1540 O O . THR A 1 203 ? 6.246 27.355 3.321 1.00 90.06 203 THR A O 1
ATOM 1543 N N . ALA A 1 204 ? 7.260 26.460 5.100 1.00 89.56 204 ALA A N 1
ATOM 1544 C CA . ALA A 1 204 ? 6.501 27.252 6.072 1.00 89.56 204 ALA A CA 1
ATOM 1545 C C . ALA A 1 204 ? 6.763 28.765 5.955 1.00 89.56 204 ALA A C 1
ATOM 1547 O O . ALA A 1 204 ? 5.834 29.550 6.130 1.00 89.56 204 ALA A O 1
ATOM 1548 N N . LYS A 1 205 ? 7.987 29.191 5.608 1.00 90.75 205 LYS A N 1
ATOM 1549 C CA . LYS A 1 205 ? 8.302 30.611 5.337 1.00 90.75 205 LYS A CA 1
ATOM 1550 C C . LYS A 1 205 ? 7.614 31.152 4.080 1.00 90.75 205 LYS A C 1
ATOM 1552 O O . LYS A 1 205 ? 7.457 32.361 3.959 1.00 90.75 205 LYS A O 1
ATOM 1557 N N . LEU A 1 206 ? 7.208 30.272 3.166 1.00 91.12 206 LEU A N 1
ATOM 1558 C CA . LEU A 1 206 ? 6.483 30.619 1.940 1.00 91.12 206 LEU A CA 1
ATOM 1559 C C . LEU A 1 206 ? 4.957 30.657 2.134 1.00 91.12 206 LEU A C 1
ATOM 1561 O O . LEU A 1 206 ? 4.240 30.892 1.167 1.00 91.12 206 LEU A O 1
ATOM 1565 N N . LEU A 1 207 ? 4.460 30.426 3.358 1.00 90.94 207 LEU A N 1
ATOM 1566 C CA . LEU A 1 207 ? 3.034 30.408 3.681 1.00 90.94 207 LEU A CA 1
ATOM 1567 C C . LEU A 1 207 ? 2.353 31.745 3.316 1.00 90.94 207 LEU A C 1
ATOM 1569 O O . LEU A 1 207 ? 2.707 32.782 3.885 1.00 90.94 207 LEU A O 1
ATOM 1573 N N . PRO A 1 208 ? 1.339 31.740 2.431 1.00 88.12 208 PRO A N 1
ATOM 1574 C CA . PRO A 1 208 ? 0.580 32.939 2.095 1.00 88.12 208 PRO A CA 1
ATOM 1575 C C . PRO A 1 208 ? -0.233 33.460 3.286 1.00 88.12 208 PRO A C 1
ATOM 1577 O O . PRO A 1 208 ? -0.738 32.692 4.109 1.00 88.12 208 PRO A O 1
ATOM 1580 N N . ALA A 1 209 ? -0.408 34.781 3.361 1.00 82.94 209 ALA A N 1
ATOM 1581 C CA . ALA A 1 209 ? -1.209 35.409 4.407 1.00 82.94 209 ALA A CA 1
ATOM 1582 C C . ALA A 1 209 ? -2.672 34.925 4.354 1.00 82.94 209 ALA A C 1
ATOM 1584 O O . ALA A 1 209 ? -3.318 34.994 3.312 1.00 82.94 209 ALA A O 1
ATOM 1585 N N . GLY A 1 210 ? -3.196 34.454 5.491 1.00 79.12 210 GLY A N 1
ATOM 1586 C CA . GLY A 1 210 ? -4.563 33.927 5.610 1.00 79.12 210 GLY A CA 1
ATOM 1587 C C . GLY A 1 210 ? -4.713 32.422 5.347 1.00 79.12 210 GLY A C 1
ATOM 1588 O O . GLY A 1 210 ? -5.778 31.875 5.629 1.00 79.12 210 GLY A O 1
ATOM 1589 N N . SER A 1 211 ? -3.662 31.735 4.884 1.00 85.00 211 SER A N 1
ATOM 1590 C CA . SER A 1 211 ? -3.677 30.284 4.655 1.00 85.00 211 SER A CA 1
ATOM 1591 C C . SER A 1 211 ? -3.321 29.502 5.925 1.00 85.00 211 SER A C 1
ATOM 1593 O O . SER A 1 211 ? -2.490 29.921 6.733 1.00 85.00 211 SER A O 1
ATOM 1595 N N . ARG A 1 212 ? -3.949 28.337 6.126 1.00 85.62 212 ARG A N 1
ATOM 1596 C CA . ARG A 1 212 ? -3.648 27.451 7.264 1.00 85.62 212 ARG A CA 1
ATOM 1597 C C . ARG A 1 212 ? -2.407 26.610 6.968 1.00 85.62 212 ARG A C 1
ATOM 1599 O O . ARG A 1 212 ? -2.281 26.045 5.886 1.00 85.62 212 ARG A O 1
ATOM 1606 N N . LEU A 1 213 ? -1.514 26.482 7.950 1.00 83.62 213 LEU A N 1
ATOM 1607 C CA . LEU A 1 213 ? -0.247 25.761 7.787 1.00 83.62 213 LEU A CA 1
ATOM 1608 C C . LEU A 1 213 ? -0.406 24.287 7.353 1.00 83.62 213 LEU A C 1
ATOM 1610 O O . LEU A 1 213 ? 0.374 23.869 6.500 1.00 83.62 213 LEU A O 1
ATOM 1614 N N . PRO A 1 214 ? -1.374 23.498 7.862 1.00 82.56 214 PRO A N 1
ATOM 1615 C CA . PRO A 1 214 ? -1.536 22.117 7.406 1.00 82.56 214 PRO A CA 1
ATOM 1616 C C . PRO A 1 214 ? -2.032 22.012 5.954 1.00 82.56 214 PRO A C 1
ATOM 1618 O O . PRO A 1 214 ? -1.456 21.267 5.164 1.00 82.56 214 PRO A O 1
ATOM 1621 N N . GLU A 1 215 ? -2.988 22.863 5.554 1.00 85.75 215 GLU A N 1
ATOM 1622 C CA . GLU A 1 215 ? -3.430 22.991 4.153 1.00 85.75 215 GLU A CA 1
ATOM 1623 C C . GLU A 1 215 ? -2.266 23.337 3.221 1.00 85.75 215 GLU A C 1
ATOM 1625 O O . GLU A 1 215 ? -2.067 22.710 2.180 1.00 85.75 215 GLU A O 1
ATOM 1630 N N . TRP A 1 216 ? -1.445 24.303 3.631 1.00 90.94 216 TRP A N 1
ATOM 1631 C CA . TRP A 1 216 ? -0.274 24.729 2.875 1.00 90.94 216 TRP A CA 1
ATOM 1632 C C . TRP A 1 216 ? 0.804 23.646 2.770 1.00 90.94 216 TRP A C 1
ATOM 1634 O O . TRP A 1 216 ? 1.388 23.454 1.702 1.00 90.94 216 TRP A O 1
ATOM 1644 N N . ARG A 1 217 ? 1.058 22.906 3.856 1.00 88.94 217 ARG A N 1
ATOM 1645 C CA . ARG A 1 217 ? 1.992 21.770 3.855 1.00 88.94 217 ARG A CA 1
ATOM 1646 C C . ARG A 1 217 ? 1.519 20.663 2.923 1.00 88.94 217 ARG A C 1
ATOM 1648 O O . ARG A 1 217 ? 2.334 20.149 2.162 1.00 88.94 217 ARG A O 1
ATOM 1655 N N . GLY A 1 218 ? 0.223 20.351 2.933 1.00 89.62 218 GLY A N 1
ATOM 1656 C CA . GLY A 1 218 ? -0.388 19.426 1.980 1.00 89.62 218 GLY A CA 1
ATOM 1657 C C . GLY A 1 218 ? -0.185 19.879 0.534 1.00 89.62 218 GLY A C 1
ATOM 1658 O O . GLY A 1 218 ? 0.305 19.110 -0.289 1.00 89.62 218 GLY A O 1
ATOM 1659 N N . ALA A 1 219 ? -0.456 21.153 0.233 1.00 91.81 219 ALA A N 1
ATOM 1660 C CA . ALA A 1 219 ? -0.249 21.712 -1.105 1.00 91.81 219 ALA A CA 1
ATOM 1661 C C . ALA A 1 219 ? 1.223 21.640 -1.563 1.00 91.81 219 ALA A C 1
ATOM 1663 O O . ALA A 1 219 ? 1.509 21.269 -2.704 1.00 91.81 219 ALA A O 1
ATOM 1664 N N . CYS A 1 220 ? 2.168 21.956 -0.669 1.00 91.75 220 CYS A N 1
ATOM 1665 C CA . CYS A 1 220 ? 3.605 21.833 -0.928 1.00 91.75 220 CYS A CA 1
ATOM 1666 C C . CYS A 1 220 ? 4.032 20.372 -1.141 1.00 91.75 220 CYS A C 1
ATOM 1668 O O . CYS A 1 220 ? 4.824 20.089 -2.040 1.00 91.75 220 CYS A O 1
ATOM 1670 N N . LEU A 1 221 ? 3.494 19.437 -0.352 1.00 91.75 221 LEU A N 1
ATOM 1671 C CA . LEU A 1 221 ? 3.784 18.010 -0.485 1.00 91.75 221 LEU A CA 1
ATOM 1672 C C . LEU A 1 221 ? 3.324 17.468 -1.839 1.00 91.75 221 LEU A C 1
ATOM 1674 O O . LEU A 1 221 ? 4.089 16.767 -2.495 1.00 91.75 221 LEU A O 1
ATOM 1678 N N . LEU A 1 222 ? 2.112 17.802 -2.287 1.00 92.56 222 LEU A N 1
ATOM 1679 C CA . LEU A 1 222 ? 1.600 17.335 -3.581 1.00 92.56 222 LEU A CA 1
ATOM 1680 C C . LEU A 1 222 ? 2.483 17.805 -4.747 1.00 92.56 222 LEU A C 1
ATOM 1682 O O . LEU A 1 222 ? 2.743 17.034 -5.672 1.00 92.56 222 LEU A O 1
ATOM 1686 N N . GLN A 1 223 ? 3.025 19.024 -4.667 1.00 89.50 223 GLN A N 1
ATOM 1687 C CA . GLN A 1 223 ? 4.032 19.498 -5.619 1.00 89.50 223 GLN A CA 1
ATOM 1688 C C . GLN A 1 223 ? 5.353 18.734 -5.510 1.00 89.50 223 GLN A C 1
ATOM 1690 O O . GLN A 1 223 ? 5.913 18.338 -6.530 1.00 89.50 223 GLN A O 1
ATOM 1695 N N . ALA A 1 224 ? 5.839 18.473 -4.296 1.00 89.44 224 ALA A N 1
ATOM 1696 C CA . ALA A 1 224 ? 7.060 17.699 -4.086 1.00 89.44 224 ALA A CA 1
ATOM 1697 C C . ALA A 1 224 ? 6.935 16.243 -4.584 1.00 89.44 224 ALA A C 1
ATOM 1699 O O . ALA A 1 224 ? 7.895 15.681 -5.121 1.00 89.44 224 ALA A O 1
ATOM 1700 N N . LEU A 1 225 ? 5.745 15.644 -4.459 1.00 92.00 225 LEU A N 1
ATOM 1701 C CA . LEU A 1 225 ? 5.418 14.332 -5.018 1.00 92.00 225 LEU A CA 1
ATOM 1702 C C . LEU A 1 225 ? 5.407 14.369 -6.551 1.00 92.00 225 LEU A C 1
ATOM 1704 O O . LEU A 1 225 ? 6.009 13.489 -7.170 1.00 92.00 225 LEU A O 1
ATOM 1708 N N . ALA A 1 226 ? 4.793 15.391 -7.158 1.00 90.81 226 ALA A N 1
ATOM 1709 C CA . ALA A 1 226 ? 4.787 15.589 -8.612 1.00 90.81 226 ALA A CA 1
ATOM 1710 C C . ALA A 1 226 ? 6.194 15.872 -9.177 1.00 90.81 226 ALA A C 1
ATOM 1712 O O . ALA A 1 226 ? 6.517 15.460 -10.291 1.00 90.81 226 ALA A O 1
ATOM 1713 N N . ALA A 1 227 ? 7.058 16.519 -8.389 1.00 88.81 227 ALA A N 1
ATOM 1714 C CA . ALA A 1 227 ? 8.459 16.781 -8.717 1.00 88.81 227 ALA A CA 1
ATOM 1715 C C . ALA A 1 227 ? 9.393 15.575 -8.519 1.00 88.81 227 ALA A C 1
ATOM 1717 O O . ALA A 1 227 ? 10.589 15.669 -8.802 1.00 88.81 227 ALA A O 1
ATOM 1718 N N . ASN A 1 228 ? 8.861 14.438 -8.060 1.00 88.44 228 ASN A N 1
ATOM 1719 C CA . ASN A 1 228 ? 9.622 13.218 -7.809 1.00 88.44 228 ASN A CA 1
ATOM 1720 C C . ASN A 1 228 ? 10.793 13.426 -6.828 1.00 88.44 228 ASN A C 1
ATOM 1722 O O . ASN A 1 228 ? 11.938 13.036 -7.084 1.00 88.44 228 ASN A O 1
ATOM 1726 N N . GLY A 1 229 ? 10.484 14.057 -5.688 1.00 83.88 229 GLY A N 1
ATOM 1727 C CA . GLY A 1 229 ? 11.417 14.227 -4.575 1.00 83.88 229 GLY A CA 1
ATOM 1728 C C . GLY A 1 229 ? 11.913 12.898 -3.973 1.00 83.88 229 GLY A C 1
ATOM 1729 O O . GLY A 1 229 ? 11.420 11.826 -4.325 1.00 83.88 229 GLY A O 1
ATOM 1730 N N . PRO A 1 230 ? 12.895 12.937 -3.054 1.00 83.12 230 PRO A N 1
ATOM 1731 C CA . PRO A 1 230 ? 13.493 11.738 -2.466 1.00 83.12 230 PRO A CA 1
ATOM 1732 C C . PRO A 1 230 ? 12.451 10.795 -1.852 1.00 83.12 230 PRO A C 1
ATOM 1734 O O . PRO A 1 230 ? 11.608 11.221 -1.059 1.00 83.12 230 PRO A O 1
ATOM 1737 N N . VAL A 1 231 ? 12.518 9.504 -2.196 1.00 82.56 231 VAL A N 1
ATOM 1738 C CA . VAL A 1 231 ? 11.469 8.538 -1.830 1.00 82.56 231 VAL A CA 1
ATOM 1739 C C . VAL A 1 231 ? 11.334 8.409 -0.316 1.00 82.56 231 VAL A C 1
ATOM 1741 O O . VAL A 1 231 ? 10.233 8.519 0.187 1.00 82.56 231 VAL A O 1
ATOM 1744 N N . ASP A 1 232 ? 12.414 8.209 0.446 1.00 77.31 232 ASP A N 1
ATOM 1745 C CA . ASP A 1 232 ? 12.288 8.025 1.908 1.00 77.31 232 ASP A CA 1
ATOM 1746 C C . ASP A 1 232 ? 11.596 9.210 2.594 1.00 77.31 232 ASP A C 1
ATOM 1748 O O . ASP A 1 232 ? 10.804 9.029 3.513 1.00 77.31 232 ASP A O 1
ATOM 1752 N N . LEU A 1 233 ? 11.850 10.423 2.102 1.00 74.44 233 LEU A N 1
ATOM 1753 C CA . LEU A 1 233 ? 11.340 11.653 2.701 1.00 74.44 233 LEU A CA 1
ATOM 1754 C C . LEU A 1 233 ? 9.888 11.918 2.293 1.00 74.44 233 LEU A C 1
ATOM 1756 O O . LEU A 1 233 ? 9.060 12.282 3.124 1.00 74.44 233 LEU A O 1
ATOM 1760 N N . THR A 1 234 ? 9.568 11.711 1.016 1.00 82.81 234 THR A N 1
ATOM 1761 C CA . THR A 1 234 ? 8.212 11.914 0.490 1.00 82.81 234 THR A CA 1
ATOM 1762 C C . THR A 1 234 ? 7.209 10.901 1.036 1.00 82.81 234 THR A C 1
ATOM 1764 O O . THR A 1 234 ? 6.046 11.252 1.201 1.00 82.81 234 THR A O 1
ATOM 1767 N N . GLN A 1 235 ? 7.641 9.681 1.366 1.00 83.56 235 GLN A N 1
ATOM 1768 C CA . GLN A 1 235 ? 6.761 8.630 1.889 1.00 83.56 235 GLN A CA 1
ATOM 1769 C C . GLN A 1 235 ? 6.312 8.912 3.326 1.00 83.56 235 GLN A C 1
ATOM 1771 O O . GLN A 1 235 ? 5.116 8.887 3.588 1.00 83.56 235 GLN A O 1
ATOM 1776 N N . GLY A 1 236 ? 7.228 9.295 4.224 1.00 81.06 236 GLY A N 1
ATOM 1777 C CA . GLY A 1 236 ? 6.849 9.667 5.594 1.00 81.06 236 GLY A CA 1
ATOM 1778 C C . GLY A 1 236 ? 5.943 10.905 5.649 1.00 81.06 236 GLY A C 1
ATOM 1779 O O . GLY A 1 236 ? 5.021 10.973 6.458 1.00 81.06 236 GLY A O 1
ATOM 1780 N N . LEU A 1 237 ? 6.153 11.873 4.746 1.00 83.88 237 LEU A N 1
ATOM 1781 C CA . LEU A 1 237 ? 5.260 13.029 4.614 1.00 83.88 237 LEU A CA 1
ATOM 1782 C C . LEU A 1 237 ? 3.899 12.650 4.010 1.00 83.88 237 LEU A C 1
ATOM 1784 O O . LEU A 1 237 ? 2.888 13.196 4.440 1.00 83.88 237 LEU A O 1
ATOM 1788 N N . LEU A 1 238 ? 3.862 11.723 3.045 1.00 89.44 238 LEU A N 1
ATOM 1789 C CA . LEU A 1 238 ? 2.621 11.195 2.472 1.00 89.44 238 LEU A CA 1
ATOM 1790 C C . LEU A 1 238 ? 1.804 10.429 3.513 1.00 89.44 238 LEU A C 1
ATOM 1792 O O . LEU A 1 238 ? 0.599 10.632 3.580 1.00 89.44 238 LEU A O 1
ATOM 1796 N N . GLU A 1 239 ? 2.439 9.601 4.341 1.00 87.38 239 GLU A N 1
ATOM 1797 C CA . GLU A 1 239 ? 1.773 8.900 5.443 1.00 87.38 239 GLU A CA 1
ATOM 1798 C C . GLU A 1 239 ? 1.146 9.881 6.431 1.00 87.38 239 GLU A C 1
ATOM 1800 O O . GLU A 1 239 ? -0.046 9.778 6.707 1.00 87.38 239 GLU A O 1
ATOM 1805 N N . ALA A 1 240 ? 1.911 10.876 6.893 1.00 84.75 240 ALA A N 1
ATOM 1806 C CA . ALA A 1 240 ? 1.402 11.904 7.800 1.00 84.75 240 ALA A CA 1
ATOM 1807 C C . ALA A 1 240 ? 0.265 12.728 7.170 1.00 84.75 240 ALA A C 1
ATOM 1809 O O . ALA A 1 240 ? -0.721 13.035 7.835 1.00 84.75 240 ALA A O 1
ATOM 1810 N N . PHE A 1 241 ? 0.380 13.061 5.881 1.00 89.81 241 PHE A N 1
ATOM 1811 C CA . PHE A 1 241 ? -0.673 13.753 5.141 1.00 89.81 241 PHE A CA 1
ATOM 1812 C C . PHE A 1 241 ? -1.936 12.900 5.024 1.00 89.81 241 PHE A C 1
ATOM 1814 O O . PHE A 1 241 ? -3.024 13.392 5.302 1.00 89.81 241 PHE A O 1
ATOM 1821 N N . VAL A 1 242 ? -1.818 11.629 4.632 1.00 91.19 242 VAL A N 1
ATOM 1822 C CA . VAL A 1 242 ? -2.978 10.739 4.507 1.00 91.19 242 VAL A CA 1
ATOM 1823 C C . VAL A 1 242 ? -3.645 10.530 5.861 1.00 91.19 242 VAL A C 1
ATOM 1825 O O . VAL A 1 242 ? -4.867 10.607 5.923 1.00 91.19 242 VAL A O 1
ATOM 1828 N N . ASP A 1 243 ? -2.876 10.337 6.931 1.00 86.75 243 ASP A N 1
ATOM 1829 C CA . ASP A 1 243 ? -3.403 10.212 8.292 1.00 86.75 243 ASP A CA 1
ATOM 1830 C C . ASP A 1 243 ? -4.226 11.449 8.692 1.00 86.75 243 ASP A C 1
ATOM 1832 O O . ASP A 1 243 ? -5.410 11.339 9.012 1.00 86.75 243 ASP A O 1
ATOM 1836 N N . GLU A 1 244 ? -3.652 12.648 8.531 1.00 85.94 244 GLU A N 1
ATOM 1837 C CA . GLU A 1 244 ? -4.340 13.913 8.814 1.00 85.94 244 GLU A CA 1
ATOM 1838 C C . GLU A 1 244 ? -5.601 14.095 7.946 1.00 85.94 244 GLU A C 1
ATOM 1840 O O . GLU A 1 244 ? -6.642 14.574 8.412 1.00 85.94 244 GLU A O 1
ATOM 1845 N N . ARG A 1 245 ? -5.544 13.708 6.666 1.00 85.44 245 ARG A N 1
ATOM 1846 C CA . ARG A 1 245 ? -6.673 13.839 5.735 1.00 85.44 245 ARG A CA 1
ATOM 1847 C C . ARG A 1 245 ? -7.752 12.788 5.930 1.00 85.44 245 ARG A C 1
ATOM 1849 O O . ARG A 1 245 ? -8.914 13.097 5.699 1.00 85.44 245 ARG A O 1
ATOM 1856 N N . LEU A 1 246 ? -7.436 11.585 6.390 1.00 82.38 246 LEU A N 1
ATOM 1857 C CA . LEU A 1 246 ? -8.452 10.591 6.752 1.00 82.38 246 LEU A CA 1
ATOM 1858 C C . LEU A 1 246 ? -9.306 11.027 7.937 1.00 82.38 246 LEU A C 1
ATOM 1860 O O . LEU A 1 246 ? -10.465 10.613 8.042 1.00 82.38 246 LEU A O 1
ATOM 1864 N N . GLU A 1 247 ? -8.736 11.844 8.813 1.00 78.31 247 GLU A N 1
ATOM 1865 C CA . GLU A 1 247 ? -9.464 12.440 9.920 1.00 78.31 247 GLU A CA 1
ATOM 1866 C C . GLU A 1 247 ? -10.229 13.680 9.442 1.00 78.31 247 GLU A C 1
ATOM 1868 O O . GLU A 1 247 ? -11.447 13.767 9.574 1.00 78.31 247 GLU A O 1
ATOM 1873 N N . THR A 1 248 ? -9.545 14.624 8.806 1.00 76.38 248 THR A N 1
ATOM 1874 C CA . THR A 1 248 ? -10.159 15.915 8.460 1.00 76.38 248 THR A CA 1
ATOM 1875 C C . THR A 1 248 ? -11.150 15.853 7.296 1.00 76.38 248 THR A C 1
ATOM 1877 O O . THR A 1 248 ? -12.043 16.700 7.224 1.00 76.38 248 THR A O 1
ATOM 1880 N N . LEU A 1 249 ? -11.029 14.871 6.392 1.00 74.81 249 LEU A N 1
ATOM 1881 C CA . LEU A 1 249 ? -11.994 14.677 5.316 1.00 74.81 249 LEU A CA 1
ATOM 1882 C C . LEU A 1 249 ? -13.291 14.053 5.819 1.00 74.81 249 LEU A C 1
ATOM 1884 O O . LEU A 1 249 ? -13.384 13.198 6.695 1.00 74.81 249 LEU A O 1
ATOM 1888 N N . ASP A 1 250 ? -14.323 14.467 5.131 1.00 67.06 250 ASP A N 1
ATOM 1889 C CA . ASP A 1 250 ? -15.646 14.671 5.650 1.00 67.06 250 ASP A CA 1
ATOM 1890 C C . ASP A 1 250 ? -16.594 13.546 5.174 1.00 67.06 250 ASP A C 1
ATOM 1892 O O . ASP A 1 250 ? -17.403 13.023 5.945 1.00 67.06 250 ASP A O 1
ATOM 1896 N N . ALA A 1 251 ? -16.414 13.032 3.951 1.00 74.75 251 ALA A N 1
ATOM 1897 C CA . ALA A 1 251 ? -17.140 11.854 3.459 1.00 74.75 251 ALA A CA 1
ATOM 1898 C C . ALA A 1 251 ? -16.253 10.631 3.238 1.00 74.75 251 ALA A C 1
ATOM 1900 O O . ALA A 1 251 ? -15.130 10.715 2.738 1.00 74.75 251 ALA A O 1
ATOM 1901 N N . ALA A 1 252 ? -16.819 9.458 3.528 1.00 73.69 252 ALA A N 1
ATOM 1902 C CA . ALA A 1 252 ? -16.178 8.169 3.294 1.00 73.69 252 ALA A CA 1
ATOM 1903 C C . ALA A 1 252 ? -15.738 7.945 1.830 1.00 73.69 252 ALA A C 1
ATOM 1905 O O . ALA A 1 252 ? -14.620 7.474 1.640 1.00 73.69 252 ALA A O 1
ATOM 1906 N N . PRO A 1 253 ? -16.502 8.341 0.785 1.00 79.75 253 PRO A N 1
ATOM 1907 C CA . PRO A 1 253 ? -16.032 8.244 -0.597 1.00 79.75 253 PRO A CA 1
ATOM 1908 C C . PRO A 1 253 ? -14.789 9.092 -0.896 1.00 79.75 253 PRO A C 1
ATOM 1910 O O . PRO A 1 253 ? -13.917 8.627 -1.622 1.00 79.75 253 PRO A O 1
ATOM 1913 N N . ARG A 1 254 ? -14.660 10.297 -0.314 1.00 81.00 254 ARG A N 1
ATOM 1914 C CA . ARG A 1 254 ? -13.454 11.137 -0.482 1.00 81.00 254 ARG A CA 1
ATOM 1915 C C . ARG A 1 254 ? -12.247 10.519 0.215 1.00 81.00 254 ARG A C 1
ATOM 1917 O O . ARG A 1 254 ? -11.163 10.494 -0.352 1.00 81.00 254 ARG A O 1
ATOM 1924 N N . ARG A 1 255 ? -12.449 9.956 1.409 1.00 85.12 255 ARG A N 1
ATOM 1925 C CA . ARG A 1 255 ? -11.413 9.224 2.153 1.00 85.12 255 ARG A CA 1
ATOM 1926 C C . ARG A 1 255 ? -10.973 7.952 1.429 1.00 85.12 255 ARG A C 1
ATOM 1928 O O . ARG A 1 255 ? -9.783 7.680 1.343 1.00 85.12 255 ARG A O 1
ATOM 1935 N N . ALA A 1 256 ? -11.912 7.215 0.839 1.00 85.69 256 ALA A N 1
ATOM 1936 C CA . ALA A 1 256 ? -11.605 6.056 0.008 1.00 85.69 256 ALA A CA 1
ATOM 1937 C C . ALA A 1 256 ? -10.831 6.454 -1.262 1.00 85.69 256 ALA A C 1
ATOM 1939 O O . ALA A 1 256 ? -9.833 5.811 -1.577 1.00 85.69 256 ALA A O 1
ATOM 1940 N N . ALA A 1 257 ? -11.237 7.529 -1.950 1.00 85.75 257 ALA A N 1
ATOM 1941 C CA . ALA A 1 257 ? -10.531 8.050 -3.124 1.00 85.75 257 ALA A CA 1
ATOM 1942 C C . ALA A 1 257 ? -9.097 8.496 -2.783 1.00 85.75 257 ALA A C 1
ATOM 1944 O O . ALA A 1 257 ? -8.160 8.137 -3.495 1.00 85.75 257 ALA A O 1
ATOM 1945 N N . LEU A 1 258 ? -8.909 9.191 -1.654 1.00 91.81 258 LEU A N 1
ATOM 1946 C CA . LEU A 1 258 ? -7.587 9.537 -1.122 1.00 91.81 258 LEU A CA 1
ATOM 1947 C C . LEU A 1 258 ? -6.707 8.291 -0.953 1.00 91.81 258 LEU A C 1
ATOM 1949 O O . LEU A 1 258 ? -5.568 8.282 -1.415 1.00 91.81 258 LEU A O 1
ATOM 1953 N N . LEU A 1 259 ? -7.228 7.231 -0.327 1.00 90.94 259 LEU A N 1
ATOM 1954 C CA . LEU A 1 259 ? -6.478 5.989 -0.114 1.00 90.94 259 LEU A CA 1
ATOM 1955 C C . LEU A 1 259 ? -6.164 5.241 -1.411 1.00 90.94 259 LEU A C 1
ATOM 1957 O O . LEU A 1 259 ? -5.092 4.644 -1.528 1.00 90.94 259 LEU A O 1
ATOM 1961 N N . GLN A 1 260 ? -7.077 5.260 -2.382 1.00 88.69 260 GLN A N 1
ATOM 1962 C CA . GLN A 1 260 ? -6.852 4.653 -3.694 1.00 88.69 260 GLN A CA 1
ATOM 1963 C C . GLN A 1 260 ? -5.724 5.356 -4.451 1.00 88.69 260 GLN A C 1
ATOM 1965 O O . GLN A 1 260 ? -4.843 4.679 -4.985 1.00 88.69 260 GLN A O 1
ATOM 1970 N N . ASP A 1 261 ? -5.715 6.689 -4.452 1.00 92.81 261 ASP A N 1
ATOM 1971 C CA . ASP A 1 261 ? -4.680 7.473 -5.124 1.00 92.81 261 ASP A CA 1
ATOM 1972 C C . ASP A 1 261 ? -3.346 7.432 -4.377 1.00 92.81 261 ASP A C 1
ATOM 1974 O O . ASP A 1 261 ? -2.296 7.255 -5.000 1.00 92.81 261 ASP A O 1
ATOM 1978 N N . ALA A 1 262 ? -3.365 7.490 -3.044 1.00 92.38 262 ALA A N 1
ATOM 1979 C CA . ALA A 1 262 ? -2.166 7.317 -2.231 1.00 92.38 262 ALA A CA 1
ATOM 1980 C C . ALA A 1 262 ? -1.511 5.945 -2.478 1.00 92.38 262 ALA A C 1
ATOM 1982 O O . ALA A 1 262 ? -0.289 5.873 -2.613 1.00 92.38 262 ALA A O 1
ATOM 1983 N N . ALA A 1 263 ? -2.293 4.870 -2.654 1.00 88.56 263 ALA A N 1
ATOM 1984 C CA . ALA A 1 263 ? -1.773 3.536 -2.992 1.00 88.56 263 ALA A CA 1
ATOM 1985 C C . ALA A 1 263 ? -1.010 3.488 -4.330 1.00 88.56 263 ALA A C 1
ATOM 1987 O O . ALA A 1 263 ? -0.137 2.638 -4.510 1.00 88.56 263 ALA A O 1
ATOM 1988 N N . LEU A 1 264 ? -1.289 4.403 -5.265 1.00 88.69 264 LEU A N 1
ATOM 1989 C CA . LEU A 1 264 ? -0.549 4.514 -6.529 1.00 88.69 264 LEU A CA 1
ATOM 1990 C C . LEU A 1 264 ? 0.807 5.225 -6.365 1.00 88.69 264 LEU A C 1
ATOM 1992 O O . LEU A 1 264 ? 1.707 5.034 -7.192 1.00 88.69 264 LEU A O 1
ATOM 1996 N N . VAL A 1 265 ? 0.970 6.016 -5.300 1.00 90.12 265 VAL A N 1
ATOM 1997 C CA . VAL A 1 265 ? 2.169 6.826 -5.009 1.00 90.12 265 VAL A CA 1
ATOM 1998 C C . VAL A 1 265 ? 3.043 6.199 -3.914 1.00 90.12 265 VAL A C 1
ATOM 2000 O O . VAL A 1 265 ? 4.263 6.406 -3.907 1.00 90.12 265 VAL A O 1
ATOM 2003 N N . TRP A 1 266 ? 2.459 5.398 -3.019 1.00 85.81 266 TRP A N 1
ATOM 2004 C CA . TRP A 1 266 ? 3.166 4.769 -1.908 1.00 85.81 266 TRP A CA 1
ATOM 2005 C C . TRP A 1 266 ? 4.263 3.808 -2.352 1.00 85.81 266 TRP A C 1
ATOM 2007 O O . TRP A 1 266 ? 4.197 3.125 -3.385 1.00 85.81 266 TRP A O 1
ATOM 2017 N N . ARG A 1 267 ? 5.306 3.728 -1.533 1.00 79.94 267 ARG A N 1
ATOM 2018 C CA . ARG A 1 267 ? 6.339 2.712 -1.655 1.00 79.94 267 ARG A CA 1
ATOM 2019 C C . ARG A 1 267 ? 5.712 1.322 -1.535 1.00 79.94 267 ARG A C 1
ATOM 2021 O O . ARG A 1 267 ? 4.637 1.116 -0.984 1.00 79.94 267 ARG A O 1
ATOM 2028 N N . SER A 1 268 ? 6.344 0.381 -2.217 1.00 70.56 268 SER A N 1
ATOM 2029 C CA . SER A 1 268 ? 5.820 -0.956 -2.441 1.00 70.56 268 SER A CA 1
ATOM 2030 C C . SER A 1 268 ? 6.644 -2.010 -1.713 1.00 70.56 268 SER A C 1
ATOM 2032 O O . SER A 1 268 ? 7.097 -2.962 -2.347 1.00 70.56 268 SER A O 1
ATOM 2034 N N . ARG A 1 269 ? 6.863 -1.846 -0.407 1.00 70.44 269 ARG A N 1
ATOM 2035 C CA . ARG A 1 269 ? 7.408 -2.908 0.443 1.00 70.44 269 ARG A CA 1
ATOM 2036 C C . ARG A 1 269 ? 6.295 -3.571 1.267 1.00 70.44 269 ARG A C 1
ATOM 2038 O O . ARG A 1 269 ? 5.258 -2.945 1.494 1.00 70.44 269 ARG A O 1
ATOM 2045 N N . PRO A 1 270 ? 6.461 -4.835 1.694 1.00 63.12 270 PRO A N 1
ATOM 2046 C CA . PRO A 1 270 ? 5.460 -5.520 2.515 1.00 63.12 270 PRO A CA 1
ATOM 2047 C C . PRO A 1 270 ? 5.091 -4.767 3.805 1.00 63.12 270 PRO A C 1
ATOM 2049 O O . PRO A 1 270 ? 3.929 -4.785 4.212 1.00 63.12 270 PRO A O 1
ATOM 2052 N N . GLU A 1 271 ? 6.045 -4.074 4.430 1.00 65.00 271 GLU A N 1
ATOM 2053 C CA . GLU A 1 271 ? 5.803 -3.229 5.604 1.00 65.00 271 GLU A CA 1
ATOM 2054 C C . GLU A 1 271 ? 4.867 -2.044 5.299 1.00 65.00 271 GLU A C 1
ATOM 2056 O O . GLU A 1 271 ? 3.914 -1.814 6.044 1.00 65.00 271 GLU A O 1
ATOM 2061 N N . ASP A 1 272 ? 5.048 -1.377 4.153 1.00 69.56 272 ASP A N 1
ATOM 2062 C CA . ASP A 1 272 ? 4.221 -0.242 3.715 1.00 69.56 272 ASP A CA 1
ATOM 2063 C C . ASP A 1 272 ? 2.766 -0.680 3.473 1.00 69.56 272 ASP A C 1
ATOM 2065 O O . ASP A 1 272 ? 1.812 0.060 3.711 1.00 69.56 272 ASP A O 1
ATOM 2069 N N . ALA A 1 273 ? 2.574 -1.920 3.015 1.00 70.69 273 ALA A N 1
ATOM 2070 C CA . ALA A 1 273 ? 1.250 -2.486 2.792 1.00 70.69 273 ALA A CA 1
ATOM 2071 C C . ALA A 1 273 ? 0.465 -2.660 4.095 1.00 70.69 273 ALA A C 1
ATOM 2073 O O . ALA A 1 273 ? -0.757 -2.526 4.094 1.00 70.69 273 ALA A O 1
ATOM 2074 N N . THR A 1 274 ? 1.153 -2.924 5.207 1.00 72.19 274 THR A N 1
ATOM 2075 C CA . THR A 1 274 ? 0.513 -3.030 6.525 1.00 72.19 274 THR A CA 1
ATOM 2076 C C . THR A 1 274 ? -0.043 -1.676 6.957 1.00 72.19 274 THR A C 1
ATOM 2078 O O . THR A 1 274 ? -1.194 -1.605 7.379 1.00 72.19 274 THR A O 1
ATOM 2081 N N . VAL A 1 275 ? 0.726 -0.602 6.754 1.00 74.38 275 VAL A N 1
ATOM 2082 C CA . VAL A 1 275 ? 0.297 0.783 7.018 1.00 74.38 275 VAL A CA 1
ATOM 2083 C C . VAL A 1 275 ? -0.908 1.159 6.147 1.00 74.38 275 VAL A C 1
ATOM 2085 O O . VAL A 1 275 ? -1.905 1.680 6.639 1.00 74.38 275 VAL A O 1
ATOM 2088 N N . GLN A 1 276 ? -0.876 0.816 4.857 1.00 80.81 276 GLN A N 1
ATOM 2089 C CA . GLN A 1 276 ? -2.010 1.048 3.955 1.00 80.81 276 GLN A CA 1
ATOM 2090 C C . GLN A 1 276 ? -3.271 0.295 4.395 1.00 80.81 276 GLN A C 1
ATOM 2092 O O . GLN A 1 276 ? -4.368 0.852 4.373 1.00 80.81 276 GLN A O 1
ATOM 2097 N N . ILE A 1 277 ? -3.131 -0.974 4.788 1.00 78.88 277 ILE A N 1
ATOM 2098 C CA . ILE A 1 277 ? -4.253 -1.792 5.262 1.00 78.88 277 ILE A CA 1
ATOM 2099 C C . ILE A 1 277 ? -4.830 -1.226 6.564 1.00 78.88 277 ILE A C 1
ATOM 2101 O O . ILE A 1 277 ? -6.052 -1.219 6.698 1.00 78.88 277 ILE A O 1
ATOM 2105 N N . ASP A 1 278 ? -3.992 -0.719 7.472 1.00 80.62 278 ASP A N 1
ATOM 2106 C CA . ASP A 1 278 ? -4.435 -0.066 8.710 1.00 80.62 278 ASP A CA 1
ATOM 2107 C C . ASP A 1 278 ? -5.304 1.169 8.425 1.00 80.62 278 ASP A C 1
ATOM 2109 O O . ASP A 1 278 ? -6.403 1.299 8.968 1.00 80.62 278 ASP A O 1
ATOM 2113 N N . PHE A 1 279 ? -4.895 2.020 7.478 1.00 84.75 279 PHE A N 1
ATOM 2114 C CA . PHE A 1 279 ? -5.710 3.162 7.058 1.00 84.75 279 PHE A CA 1
ATOM 2115 C C . PHE A 1 279 ? -7.080 2.749 6.496 1.00 84.75 279 PHE A C 1
ATOM 2117 O O . PHE A 1 279 ? -8.105 3.350 6.837 1.00 84.75 279 PHE A O 1
ATOM 2124 N N . TRP A 1 280 ? -7.126 1.699 5.670 1.00 84.31 280 TRP A N 1
ATOM 2125 C CA . TRP A 1 280 ? -8.391 1.142 5.181 1.00 84.31 280 TRP A CA 1
ATOM 2126 C C . TRP A 1 280 ? -9.232 0.539 6.312 1.00 84.31 280 TRP A C 1
ATOM 2128 O O . TRP A 1 280 ? -10.450 0.720 6.328 1.00 84.31 280 TRP A O 1
ATOM 2138 N N . GLU A 1 281 ? -8.613 -0.146 7.274 1.00 81.44 281 GLU A N 1
ATOM 2139 C CA . GLU A 1 281 ? -9.303 -0.683 8.448 1.00 81.44 281 GLU A CA 1
ATOM 2140 C C . GLU A 1 281 ? -9.941 0.432 9.283 1.00 81.44 281 GLU A C 1
ATOM 2142 O O . GLU A 1 281 ? -11.132 0.350 9.598 1.00 81.44 281 GLU A O 1
ATOM 2147 N N . ARG A 1 282 ? -9.193 1.500 9.583 1.00 81.25 282 ARG A N 1
ATOM 2148 C CA . ARG A 1 282 ? -9.694 2.678 10.310 1.00 81.25 282 ARG A CA 1
ATOM 2149 C C . ARG A 1 282 ? -10.887 3.315 9.600 1.00 81.25 282 ARG A C 1
ATOM 2151 O O . ARG A 1 282 ? -11.908 3.571 10.244 1.00 81.25 282 ARG A O 1
ATOM 2158 N N . LEU A 1 283 ? -10.810 3.493 8.277 1.00 83.31 283 LEU A N 1
ATOM 2159 C CA . LEU A 1 283 ? -11.935 3.999 7.485 1.00 83.31 283 LEU A CA 1
ATOM 2160 C C . LEU A 1 283 ? -13.156 3.075 7.599 1.00 83.31 283 LEU A C 1
ATOM 2162 O O . LEU A 1 283 ? -14.238 3.543 7.955 1.00 83.31 283 LEU A O 1
ATOM 2166 N N . GLY A 1 284 ? -12.994 1.770 7.373 1.00 75.62 284 GLY A N 1
ATOM 2167 C CA . GLY A 1 284 ? -14.107 0.819 7.446 1.00 75.62 284 GLY A CA 1
ATOM 2168 C C . GLY A 1 284 ? -14.742 0.735 8.839 1.00 75.62 284 GLY A C 1
ATOM 2169 O O . GLY A 1 284 ? -15.967 0.696 8.950 1.00 75.62 284 GLY A O 1
ATOM 2170 N N . ARG A 1 285 ? -13.939 0.800 9.911 1.00 75.88 285 ARG A N 1
ATOM 2171 C CA . ARG A 1 285 ? -14.443 0.859 11.296 1.00 75.88 285 ARG A CA 1
ATOM 2172 C C . ARG A 1 285 ? -15.249 2.133 11.543 1.00 75.88 285 ARG A C 1
ATOM 2174 O O . ARG A 1 285 ? -16.325 2.054 12.131 1.00 75.88 285 ARG A O 1
ATOM 2181 N N . SER A 1 286 ? -14.775 3.285 11.062 1.00 72.69 286 SER A N 1
ATOM 2182 C CA . SER A 1 286 ? -15.503 4.555 11.203 1.00 72.69 286 SER A CA 1
ATOM 2183 C C . SER A 1 286 ? -16.880 4.516 10.524 1.00 72.69 286 SER A C 1
ATOM 2185 O O . SER A 1 286 ? -17.859 5.006 11.085 1.00 72.69 286 SER A O 1
ATOM 2187 N N . MET A 1 287 ? -16.985 3.858 9.363 1.00 71.19 287 MET A N 1
ATOM 2188 C CA . MET A 1 287 ? -18.244 3.706 8.622 1.00 71.19 287 MET A CA 1
ATOM 2189 C C . MET A 1 287 ? -19.239 2.793 9.350 1.00 71.19 287 MET A C 1
ATOM 2191 O O . MET A 1 287 ? -20.434 3.086 9.374 1.00 71.19 287 MET A O 1
ATOM 2195 N N . LEU A 1 288 ? -18.747 1.721 9.982 1.00 67.31 288 LEU A N 1
ATOM 2196 C CA . LEU A 1 288 ? -19.569 0.828 10.804 1.00 67.31 288 LEU A CA 1
ATOM 2197 C C . LEU A 1 288 ? -20.106 1.531 12.055 1.00 67.31 288 LEU A C 1
ATOM 2199 O O . LEU A 1 288 ? -21.292 1.418 12.351 1.00 67.31 288 LEU A O 1
ATOM 2203 N N . VAL A 1 289 ? -19.264 2.293 12.762 1.00 63.28 289 VAL A N 1
ATOM 2204 C CA . VAL A 1 289 ? -19.682 3.061 13.952 1.00 63.28 289 VAL A CA 1
ATOM 2205 C C . VAL A 1 289 ? -20.700 4.149 13.594 1.00 63.28 289 VAL A C 1
ATOM 2207 O O . VAL A 1 289 ? -21.617 4.409 14.369 1.00 63.28 289 VAL A O 1
ATOM 2210 N N . GLY A 1 290 ? -20.570 4.765 12.416 1.00 59.78 290 GLY A N 1
ATOM 2211 C CA . GLY A 1 290 ? -21.499 5.782 11.916 1.00 59.78 290 GLY A CA 1
ATOM 2212 C C . GLY A 1 290 ? -22.848 5.251 11.410 1.00 59.78 290 GLY A C 1
ATOM 2213 O O . GLY A 1 290 ? -23.688 6.059 11.021 1.00 59.78 290 GLY A O 1
ATOM 2214 N N . GLY A 1 291 ? -23.070 3.930 11.393 1.00 55.66 291 GLY A N 1
ATOM 2215 C CA . GLY A 1 291 ? -24.323 3.315 10.932 1.00 55.66 291 GLY A CA 1
ATOM 2216 C C . GLY A 1 291 ? -24.496 3.253 9.407 1.00 55.66 291 GLY A C 1
ATOM 2217 O O . GLY A 1 291 ? -25.566 2.887 8.923 1.00 55.66 291 GLY A O 1
ATOM 2218 N N . ASP A 1 292 ? -23.458 3.556 8.620 1.00 58.94 292 ASP A N 1
ATOM 2219 C CA . ASP A 1 292 ? -23.492 3.475 7.150 1.00 58.94 292 ASP A CA 1
ATOM 2220 C C . ASP A 1 292 ? -23.149 2.056 6.654 1.00 58.94 292 ASP A C 1
ATOM 2222 O O . ASP A 1 292 ? -22.360 1.838 5.736 1.00 58.94 292 ASP A O 1
ATOM 2226 N N . VAL A 1 293 ? -23.756 1.037 7.262 1.00 55.41 293 VAL A N 1
ATOM 2227 C CA . VAL A 1 293 ? -23.559 -0.371 6.887 1.00 55.41 293 VAL A CA 1
ATOM 2228 C C . VAL A 1 293 ? -23.983 -0.703 5.430 1.00 55.41 293 VAL A C 1
ATOM 2230 O O . VAL A 1 293 ? -23.361 -1.578 4.821 1.00 55.41 293 VAL A O 1
ATOM 2233 N N . PRO A 1 294 ? -24.982 -0.044 4.780 1.00 53.78 294 PRO A N 1
ATOM 2234 C CA . PRO A 1 294 ? -25.301 -0.305 3.366 1.00 53.78 294 PRO A CA 1
ATOM 2235 C C . PRO A 1 294 ? -24.147 -0.008 2.388 1.00 53.78 294 PRO A C 1
ATOM 2237 O O . PRO A 1 294 ? -24.140 -0.538 1.275 1.00 53.78 294 PRO A O 1
ATOM 2240 N N . SER A 1 295 ? -23.165 0.804 2.786 1.00 66.44 295 SER A N 1
ATOM 2241 C CA . SER A 1 295 ? -22.043 1.228 1.941 1.00 66.44 295 SER A CA 1
ATOM 2242 C C . SER A 1 295 ? -20.852 0.253 1.919 1.00 66.44 295 SER A C 1
ATOM 2244 O O . SER A 1 295 ? -19.899 0.465 1.161 1.00 66.44 295 SER A O 1
ATOM 2246 N N . VAL A 1 296 ? -20.906 -0.862 2.663 1.00 67.00 296 VAL A N 1
ATOM 2247 C CA . VAL A 1 296 ? -19.793 -1.830 2.761 1.00 67.00 296 VAL A CA 1
ATOM 2248 C C . VAL A 1 296 ? -19.349 -2.340 1.395 1.00 67.00 296 VAL A C 1
ATOM 2250 O O . VAL A 1 296 ? -18.160 -2.498 1.163 1.00 67.00 296 VAL A O 1
ATOM 2253 N N . ARG A 1 297 ? -20.263 -2.559 0.445 1.00 66.12 297 ARG A N 1
ATOM 2254 C CA . ARG A 1 297 ? -19.889 -2.991 -0.913 1.00 66.12 297 ARG A CA 1
ATOM 2255 C C . ARG A 1 297 ? -19.125 -1.940 -1.698 1.00 66.12 297 ARG A C 1
ATOM 2257 O O . ARG A 1 297 ? -18.238 -2.303 -2.465 1.00 66.12 297 ARG A O 1
ATOM 2264 N N . ALA A 1 298 ? -19.481 -0.669 -1.536 1.00 69.44 298 ALA A N 1
ATOM 2265 C CA . ALA A 1 298 ? -18.766 0.429 -2.171 1.00 69.44 298 ALA A CA 1
ATOM 2266 C C . ALA A 1 298 ? -17.366 0.556 -1.564 1.00 69.44 298 ALA A C 1
ATOM 2268 O O . ALA A 1 298 ? -16.390 0.598 -2.309 1.00 69.44 298 ALA A O 1
ATOM 2269 N N . PHE A 1 299 ? -17.266 0.487 -0.233 1.00 78.00 299 PHE A N 1
ATOM 2270 C CA . PHE A 1 299 ? -15.991 0.438 0.481 1.00 78.00 299 PHE A CA 1
ATOM 2271 C C . PHE A 1 299 ? -15.133 -0.752 0.037 1.00 78.00 299 PHE A C 1
ATOM 2273 O O . PHE A 1 299 ? -13.974 -0.587 -0.322 1.00 78.00 299 PHE A O 1
ATOM 2280 N N . ALA A 1 300 ? -15.707 -1.951 -0.013 1.00 73.88 300 ALA A N 1
ATOM 2281 C CA . ALA A 1 300 ? -14.967 -3.153 -0.354 1.00 73.88 300 ALA A CA 1
ATOM 2282 C C . ALA A 1 300 ? -14.552 -3.183 -1.827 1.00 73.88 300 ALA A C 1
ATOM 2284 O O . ALA A 1 300 ? -13.448 -3.604 -2.162 1.00 73.88 300 ALA A O 1
ATOM 2285 N N . ARG A 1 301 ? -15.410 -2.680 -2.722 1.00 74.62 301 ARG A N 1
ATOM 2286 C CA . ARG A 1 301 ? -15.039 -2.427 -4.117 1.00 74.62 301 ARG A CA 1
ATOM 2287 C C . ARG A 1 301 ? -13.868 -1.451 -4.185 1.00 74.62 301 ARG A C 1
ATOM 2289 O O . ARG A 1 301 ? -12.912 -1.745 -4.893 1.00 74.62 301 ARG A O 1
ATOM 2296 N N . ALA A 1 302 ? -13.922 -0.350 -3.438 1.00 75.50 302 ALA A N 1
ATOM 2297 C CA . ALA A 1 302 ? -12.853 0.639 -3.421 1.00 75.50 302 ALA A CA 1
ATOM 2298 C C . ALA A 1 302 ? -11.533 0.051 -2.889 1.00 75.50 302 ALA A C 1
ATOM 2300 O O . ALA A 1 302 ? -10.493 0.235 -3.520 1.00 75.50 302 ALA A O 1
ATOM 2301 N N . TYR A 1 303 ? -11.591 -0.737 -1.811 1.00 79.75 303 TYR A N 1
ATOM 2302 C CA . TYR A 1 303 ? -10.454 -1.458 -1.234 1.00 79.75 303 TYR A CA 1
ATOM 2303 C C . TYR A 1 303 ? -9.834 -2.457 -2.216 1.00 79.75 303 TYR A C 1
ATOM 2305 O O . TYR A 1 303 ? -8.626 -2.456 -2.421 1.00 79.75 303 TYR A O 1
ATOM 2313 N N . MET A 1 304 ? -10.652 -3.281 -2.878 1.00 73.12 304 MET A N 1
ATOM 2314 C CA . MET A 1 304 ? -10.166 -4.245 -3.875 1.00 73.12 304 MET A CA 1
ATOM 2315 C C . MET A 1 304 ? -9.584 -3.574 -5.125 1.00 73.12 304 MET A C 1
ATOM 2317 O O . MET A 1 304 ? -8.746 -4.162 -5.804 1.00 73.12 304 MET A O 1
ATOM 2321 N N . GLN A 1 305 ? -10.057 -2.373 -5.462 1.00 74.88 305 GLN A N 1
ATOM 2322 C CA . GLN A 1 305 ? -9.522 -1.570 -6.563 1.00 74.88 305 GLN A CA 1
ATOM 2323 C C . GLN A 1 305 ? -8.249 -0.809 -6.166 1.00 74.88 305 GLN A C 1
ATOM 2325 O O . GLN A 1 305 ? -7.484 -0.400 -7.044 1.00 74.88 305 GLN A O 1
ATOM 2330 N N . ALA A 1 306 ? -8.000 -0.630 -4.865 1.00 78.19 306 ALA A N 1
ATOM 2331 C CA . ALA A 1 306 ? -6.785 -0.004 -4.376 1.00 78.19 306 ALA A CA 1
ATOM 2332 C C . ALA A 1 306 ? -5.578 -0.869 -4.758 1.00 78.19 306 ALA A C 1
ATOM 2334 O O . ALA A 1 306 ? -5.547 -2.080 -4.546 1.00 78.19 306 ALA A O 1
ATOM 2335 N N . SER A 1 307 ? -4.557 -0.243 -5.338 1.00 76.56 307 SER A N 1
ATOM 2336 C CA . SER A 1 307 ? -3.366 -0.940 -5.838 1.00 76.56 307 SER A CA 1
ATOM 2337 C C . SER A 1 307 ? -2.355 -1.246 -4.723 1.00 76.56 307 SER A C 1
ATOM 2339 O O . SER A 1 307 ? -1.164 -0.983 -4.876 1.00 76.56 307 SER A O 1
ATOM 2341 N N . ILE A 1 308 ? -2.835 -1.804 -3.606 1.00 73.88 308 ILE A N 1
ATOM 2342 C CA . ILE A 1 308 ? -2.038 -2.140 -2.419 1.00 73.88 308 ILE A CA 1
ATOM 2343 C C . ILE A 1 308 ? -1.104 -3.309 -2.744 1.00 73.88 308 ILE A C 1
ATOM 2345 O O . ILE A 1 308 ? -1.525 -4.352 -3.252 1.00 73.88 308 ILE A O 1
ATOM 2349 N N . PHE A 1 309 ? 0.180 -3.159 -2.426 1.00 64.00 309 PHE A N 1
ATOM 2350 C CA . PHE A 1 309 ? 1.169 -4.208 -2.647 1.00 64.00 309 PHE A CA 1
ATOM 2351 C C . PHE A 1 309 ? 1.180 -5.238 -1.510 1.00 64.00 309 PHE A C 1
ATOM 2353 O O . PHE A 1 309 ? 1.990 -5.146 -0.599 1.00 64.00 309 PHE A O 1
ATOM 2360 N N . ALA A 1 310 ? 0.310 -6.244 -1.557 1.00 56.97 310 ALA A N 1
ATOM 2361 C CA . ALA A 1 310 ? 0.318 -7.321 -0.565 1.00 56.97 310 ALA A CA 1
ATOM 2362 C C . ALA A 1 310 ? 1.097 -8.552 -1.063 1.00 56.97 310 ALA A C 1
ATOM 2364 O O . ALA A 1 310 ? 0.788 -9.109 -2.120 1.00 56.97 310 ALA A O 1
ATOM 2365 N N . ALA A 1 311 ? 2.068 -9.023 -0.273 1.00 44.03 311 ALA A N 1
ATOM 2366 C CA . ALA A 1 311 ? 2.591 -10.379 -0.421 1.00 44.03 311 ALA A CA 1
ATOM 2367 C C . ALA A 1 311 ? 1.498 -11.403 -0.024 1.00 44.03 311 ALA A C 1
ATOM 2369 O O . ALA A 1 311 ? 0.688 -11.113 0.860 1.00 44.03 311 ALA A O 1
ATOM 2370 N N . PRO A 1 312 ? 1.426 -12.587 -0.659 1.00 46.31 312 PRO A N 1
ATOM 2371 C CA . PRO A 1 312 ? 0.430 -13.603 -0.322 1.00 46.31 312 PRO A CA 1
ATOM 2372 C C . PRO A 1 312 ? 0.479 -14.039 1.159 1.00 46.31 312 PRO A C 1
ATOM 2374 O O . PRO A 1 312 ? 1.567 -14.090 1.731 1.00 46.31 312 PRO A O 1
ATOM 2377 N N . PRO A 1 313 ? -0.669 -14.429 1.757 1.00 45.50 313 PRO A N 1
ATOM 2378 C CA . PRO A 1 313 ? -1.959 -14.629 1.103 1.00 45.50 313 PRO A CA 1
ATOM 2379 C C . PRO A 1 313 ? -2.758 -13.325 1.017 1.00 45.50 313 PRO A C 1
ATOM 2381 O O . PRO A 1 313 ? -2.822 -12.562 1.981 1.00 45.50 313 PRO A O 1
ATOM 2384 N N . ARG A 1 314 ? -3.349 -13.107 -0.168 1.00 53.03 314 ARG A N 1
ATOM 2385 C CA . ARG A 1 314 ? -4.119 -11.922 -0.586 1.00 53.03 314 ARG A CA 1
ATOM 2386 C C . ARG A 1 314 ? -4.890 -11.309 0.589 1.00 53.03 314 ARG A C 1
ATOM 2388 O O . ARG A 1 314 ? -5.577 -12.027 1.323 1.00 53.03 314 ARG A O 1
ATOM 2395 N N . SER A 1 315 ? -4.811 -9.987 0.757 1.00 53.03 315 SER A N 1
ATOM 2396 C CA . SER A 1 315 ? -5.831 -9.279 1.526 1.00 53.03 315 SER A CA 1
ATOM 2397 C C . SER A 1 315 ? -7.182 -9.665 0.930 1.00 53.03 315 SER A C 1
ATOM 2399 O O . SER A 1 315 ? -7.347 -9.712 -0.288 1.00 53.03 315 SER A O 1
ATOM 2401 N N . GLY A 1 316 ? -8.111 -10.089 1.779 1.00 60.09 316 GLY A N 1
ATOM 2402 C CA . GLY A 1 316 ? -9.422 -10.514 1.323 1.00 60.09 316 GLY A CA 1
ATOM 2403 C C . GLY A 1 316 ? -10.201 -9.357 0.679 1.00 60.09 316 GLY A C 1
ATOM 2404 O O . GLY A 1 316 ? -9.668 -8.277 0.443 1.00 60.09 316 GLY A O 1
ATOM 2405 N N . PRO A 1 317 ? -11.506 -9.536 0.454 1.00 62.72 317 PRO A N 1
ATOM 2406 C CA . PRO A 1 317 ? -12.377 -8.469 -0.042 1.00 62.72 317 PRO A CA 1
ATOM 2407 C C . PRO A 1 317 ? -12.389 -7.190 0.818 1.00 62.72 317 PRO A C 1
ATOM 2409 O O . PRO A 1 317 ? -12.834 -6.138 0.368 1.00 62.72 317 PRO A O 1
ATOM 2412 N N . LEU A 1 318 ? -11.963 -7.311 2.073 1.00 73.31 318 LEU A N 1
ATOM 2413 C CA . LEU A 1 318 ? -11.890 -6.288 3.105 1.00 73.31 318 LEU A CA 1
ATOM 2414 C C . LEU A 1 318 ? -10.648 -6.569 3.966 1.00 73.31 318 LEU A C 1
ATOM 2416 O O . LEU A 1 318 ? -10.175 -7.718 3.988 1.00 73.31 318 LEU A O 1
ATOM 2420 N N . PRO A 1 319 ? -10.169 -5.582 4.745 1.00 75.06 319 PRO A N 1
ATOM 2421 C CA . PRO A 1 319 ? -9.305 -5.850 5.889 1.00 75.06 319 PRO A CA 1
ATOM 2422 C C . PRO A 1 319 ? -9.876 -6.992 6.744 1.00 75.06 319 PRO A C 1
ATOM 2424 O O . PRO A 1 319 ? -11.074 -7.038 7.031 1.00 75.06 319 PRO A O 1
ATOM 2427 N N . ARG A 1 320 ? -9.024 -7.957 7.110 1.00 69.50 320 ARG A N 1
ATOM 2428 C CA . ARG A 1 320 ? -9.443 -9.247 7.704 1.00 69.50 320 ARG A CA 1
ATOM 2429 C C . ARG A 1 320 ? -10.259 -9.075 8.989 1.00 69.50 320 ARG A C 1
ATOM 2431 O O . ARG A 1 320 ? -11.199 -9.819 9.244 1.00 69.50 320 ARG A O 1
ATOM 2438 N N . SER A 1 321 ? -9.878 -8.081 9.773 1.00 67.69 321 SER A N 1
ATOM 2439 C CA . SER A 1 321 ? -10.497 -7.611 11.011 1.00 67.69 321 SER A CA 1
ATOM 2440 C C . SER A 1 321 ? -11.929 -7.092 10.834 1.00 67.69 321 SER A C 1
ATOM 2442 O O . SER A 1 321 ? -12.742 -7.275 11.731 1.00 67.69 321 SER A O 1
ATOM 2444 N N . LEU A 1 322 ? -12.272 -6.517 9.675 1.00 74.00 322 LEU A N 1
ATOM 2445 C CA . LEU A 1 322 ? -13.596 -5.936 9.417 1.00 74.00 322 LEU A CA 1
ATOM 2446 C C . LEU A 1 322 ? -14.661 -6.964 9.029 1.00 74.00 322 LEU A C 1
ATOM 2448 O O . LEU A 1 322 ? -15.852 -6.683 9.140 1.00 74.00 322 LEU A O 1
ATOM 2452 N N . VAL A 1 323 ? -14.265 -8.150 8.560 1.00 76.12 323 VAL A N 1
ATOM 2453 C CA . VAL A 1 323 ? -15.217 -9.167 8.079 1.00 76.12 323 VAL A CA 1
ATOM 2454 C C . VAL A 1 323 ? -16.193 -9.576 9.185 1.00 76.12 323 VAL A C 1
ATOM 2456 O O . VAL A 1 323 ? -17.397 -9.639 8.940 1.00 76.12 323 VAL A O 1
ATOM 2459 N N . GLY A 1 324 ? -15.689 -9.819 10.398 1.00 73.44 324 GLY A N 1
ATOM 2460 C CA . GLY A 1 324 ? -16.516 -10.161 11.558 1.00 73.44 324 GLY A CA 1
ATOM 2461 C C . GLY A 1 324 ? -17.430 -9.013 11.986 1.00 73.44 324 GLY A C 1
ATOM 2462 O O . GLY A 1 324 ? -18.617 -9.235 12.213 1.00 73.44 324 GLY A O 1
ATOM 2463 N N . ASP A 1 325 ? -16.900 -7.791 12.015 1.00 74.38 325 ASP A N 1
ATOM 2464 C CA . ASP A 1 325 ? -17.629 -6.596 12.449 1.00 74.38 325 ASP A CA 1
ATOM 2465 C C . ASP A 1 325 ? -18.804 -6.271 11.508 1.00 74.38 325 ASP A C 1
ATOM 2467 O O . ASP A 1 325 ? -19.912 -6.004 11.970 1.00 74.38 325 ASP A O 1
ATOM 2471 N N . VAL A 1 326 ? -18.609 -6.382 10.186 1.00 75.56 326 VAL A N 1
ATOM 2472 C CA . VAL A 1 326 ? -19.687 -6.210 9.191 1.00 75.56 326 VAL A CA 1
ATOM 2473 C C . VAL A 1 326 ? -20.760 -7.288 9.342 1.00 75.56 326 VAL A C 1
ATOM 2475 O O . VAL A 1 326 ? -21.953 -6.984 9.293 1.00 75.56 326 VAL A O 1
ATOM 2478 N N . LEU A 1 327 ? -20.347 -8.552 9.487 1.00 75.94 327 LEU A N 1
ATOM 2479 C CA . LEU A 1 327 ? -21.270 -9.675 9.655 1.00 75.94 327 LEU A CA 1
ATOM 2480 C C . LEU A 1 327 ? -22.148 -9.481 10.894 1.00 75.94 327 LEU A C 1
ATOM 2482 O O . LEU A 1 327 ? -23.360 -9.671 10.816 1.00 75.94 327 LEU A O 1
ATOM 2486 N N . LEU A 1 328 ? -21.539 -9.070 12.007 1.00 74.44 328 LEU A N 1
ATOM 2487 C CA . LEU A 1 328 ? -22.237 -8.762 13.251 1.00 74.44 328 LEU A CA 1
ATOM 2488 C C . LEU A 1 328 ? -23.184 -7.572 13.097 1.00 74.44 328 LEU A C 1
ATOM 2490 O O . LEU A 1 328 ? -24.325 -7.677 13.532 1.00 74.44 328 LEU A O 1
ATOM 2494 N N . ALA A 1 329 ? -22.752 -6.480 12.462 1.00 70.81 329 ALA A N 1
ATOM 2495 C CA . ALA A 1 329 ? -23.577 -5.287 12.273 1.00 70.81 329 ALA A CA 1
ATOM 2496 C C . ALA A 1 329 ? -24.816 -5.571 11.406 1.00 70.81 329 ALA A C 1
ATOM 2498 O O . ALA A 1 329 ? -25.942 -5.320 11.830 1.00 70.81 329 ALA A O 1
ATOM 2499 N N . LEU A 1 330 ? -24.629 -6.182 10.228 1.00 72.94 330 LEU A N 1
ATOM 2500 C CA . LEU A 1 330 ? -25.732 -6.558 9.332 1.00 72.94 330 LEU A CA 1
ATOM 2501 C C . LEU A 1 330 ? -26.722 -7.514 10.001 1.00 72.94 330 LEU A C 1
ATOM 2503 O O . LEU A 1 330 ? -27.931 -7.417 9.785 1.00 72.94 330 LEU A O 1
ATOM 2507 N N . TYR A 1 331 ? -26.200 -8.438 10.806 1.00 69.75 331 TYR A N 1
ATOM 2508 C CA . TYR A 1 331 ? -27.016 -9.376 11.551 1.00 69.75 331 TYR 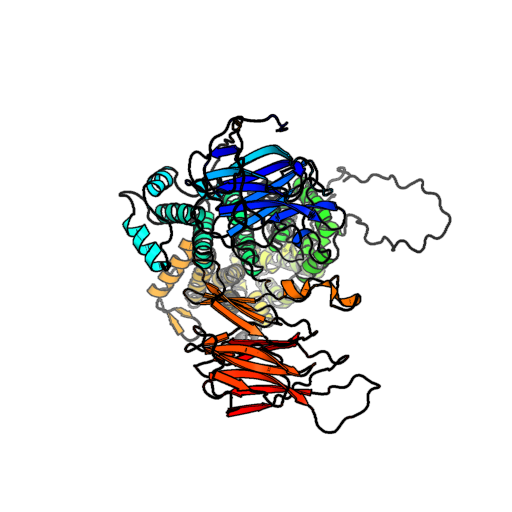A CA 1
ATOM 2509 C C . TYR A 1 331 ? -27.789 -8.700 12.700 1.00 69.75 331 TYR A C 1
ATOM 2511 O O . TYR A 1 331 ? -28.998 -8.900 12.819 1.00 69.75 331 TYR A O 1
ATOM 2519 N N . ALA A 1 332 ? -27.126 -7.868 13.511 1.00 64.31 332 ALA A N 1
ATOM 2520 C CA . ALA A 1 332 ? -27.731 -7.156 14.640 1.00 64.31 332 ALA A CA 1
ATOM 2521 C C . ALA A 1 332 ? -28.826 -6.170 14.199 1.00 64.31 332 ALA A C 1
ATOM 2523 O O . ALA A 1 332 ? -29.839 -6.031 14.879 1.00 64.31 332 ALA A O 1
ATOM 2524 N N . GLU A 1 333 ? -28.663 -5.539 13.036 1.00 67.31 333 GLU A N 1
ATOM 2525 C CA . GLU A 1 333 ? -29.657 -4.642 12.429 1.00 67.31 333 GLU A CA 1
ATOM 2526 C C . GLU A 1 333 ? -30.806 -5.387 11.717 1.00 67.31 333 GLU A C 1
ATOM 2528 O O . GLU A 1 333 ? -31.654 -4.754 11.091 1.00 67.31 333 GLU A O 1
ATOM 2533 N N . GLN A 1 334 ? -30.836 -6.727 11.765 1.00 65.75 334 GLN A N 1
ATOM 2534 C CA . GLN A 1 334 ? -31.804 -7.581 11.057 1.00 65.75 334 GLN A CA 1
ATOM 2535 C C . GLN A 1 334 ? -31.853 -7.344 9.537 1.00 65.75 334 GLN A C 1
ATOM 2537 O O . GLN A 1 334 ? -32.878 -7.537 8.876 1.00 65.75 334 GLN A O 1
ATOM 2542 N N . ARG A 1 335 ? -30.727 -6.956 8.934 1.00 66.88 335 ARG A N 1
ATOM 2543 C CA . ARG A 1 335 ? -30.623 -6.685 7.495 1.00 66.88 335 ARG A CA 1
ATOM 2544 C C . ARG A 1 335 ? -30.321 -7.968 6.730 1.00 66.88 335 ARG A C 1
ATOM 2546 O O . ARG A 1 335 ? -29.230 -8.144 6.187 1.00 66.88 335 ARG A O 1
ATOM 2553 N N . LEU A 1 336 ? -31.312 -8.859 6.698 1.00 69.56 336 LEU A N 1
ATOM 2554 C CA . LEU A 1 336 ? -31.176 -10.228 6.194 1.00 69.56 336 LEU A CA 1
ATOM 2555 C C . LEU A 1 336 ? -30.731 -10.278 4.724 1.00 69.56 336 LEU A C 1
ATOM 2557 O O . LEU A 1 336 ? -29.716 -10.898 4.432 1.00 69.56 336 LEU A O 1
ATOM 2561 N N . GLU A 1 337 ? -31.388 -9.553 3.814 1.00 71.00 337 GLU A N 1
ATOM 2562 C CA . GLU A 1 337 ? -30.985 -9.541 2.396 1.00 71.00 337 GLU A CA 1
ATOM 2563 C C . GLU A 1 337 ? -29.527 -9.065 2.174 1.00 71.00 337 GLU A C 1
ATOM 2565 O O . GLU A 1 337 ? -28.752 -9.781 1.529 1.00 71.00 337 GLU A O 1
ATOM 2570 N N . PRO A 1 338 ? -29.085 -7.911 2.722 1.00 70.81 338 PRO A N 1
ATOM 2571 C CA . PRO A 1 338 ? -27.681 -7.500 2.651 1.00 70.81 338 PRO A CA 1
ATOM 2572 C C . PRO A 1 338 ? -26.697 -8.499 3.278 1.00 70.81 338 PRO A C 1
ATOM 2574 O O . PRO A 1 338 ? -25.612 -8.716 2.729 1.00 70.81 338 PRO A O 1
ATOM 2577 N N . LEU A 1 339 ? -27.062 -9.129 4.400 1.00 73.75 339 LEU A N 1
ATOM 2578 C CA . LEU A 1 339 ? -26.254 -10.159 5.059 1.00 73.75 339 LEU A CA 1
ATOM 2579 C C . LEU A 1 339 ? -26.049 -11.376 4.148 1.00 73.75 339 LEU A C 1
ATOM 2581 O O . LEU A 1 339 ? -24.925 -11.854 3.982 1.00 73.75 339 LEU A O 1
ATOM 2585 N N . GLU A 1 340 ? -27.108 -11.851 3.500 1.00 72.75 340 GLU A N 1
ATOM 2586 C CA . GLU A 1 340 ? -27.052 -12.953 2.535 1.00 72.75 340 GLU A CA 1
ATOM 2587 C C . GLU A 1 340 ? -26.179 -12.640 1.330 1.00 72.75 340 GLU A C 1
ATOM 2589 O O . GLU A 1 340 ? -25.375 -13.470 0.878 1.00 72.75 340 GLU A O 1
ATOM 2594 N N . GLU A 1 341 ? -26.334 -11.429 0.800 1.00 72.88 341 GLU A N 1
ATOM 2595 C CA . GLU A 1 341 ? -25.507 -10.917 -0.277 1.00 72.88 341 GLU A CA 1
ATOM 2596 C C . GLU A 1 341 ? -24.033 -10.904 0.099 1.00 72.88 341 GLU A C 1
ATOM 2598 O O . GLU A 1 341 ? -23.191 -11.334 -0.696 1.00 72.88 341 GLU A O 1
ATOM 2603 N N . PHE A 1 342 ? -23.731 -10.433 1.304 1.00 75.19 342 PHE A N 1
ATOM 2604 C CA . PHE A 1 342 ? -22.379 -10.353 1.823 1.00 75.19 342 PHE A CA 1
ATOM 2605 C C . PHE A 1 342 ? -21.783 -11.747 2.065 1.00 75.19 342 PHE A C 1
ATOM 2607 O O . PHE A 1 342 ? -20.691 -12.038 1.580 1.00 75.19 342 PHE A O 1
ATOM 2614 N N . MET A 1 343 ? -22.523 -12.672 2.684 1.00 76.19 343 MET A N 1
ATOM 2615 C CA . MET A 1 343 ? -22.087 -14.065 2.872 1.00 76.19 343 MET A CA 1
ATOM 2616 C C . MET A 1 343 ? -21.845 -14.796 1.545 1.00 76.19 343 MET A C 1
ATOM 2618 O O . MET A 1 343 ? -20.867 -15.536 1.397 1.00 76.19 343 MET A O 1
ATOM 2622 N N . ARG A 1 344 ? -22.722 -14.593 0.552 1.00 75.31 344 ARG A N 1
ATOM 2623 C CA . ARG A 1 344 ? -22.553 -15.141 -0.803 1.00 75.31 344 ARG A CA 1
ATOM 2624 C C . ARG A 1 344 ? -21.298 -14.607 -1.473 1.00 75.31 344 ARG A C 1
ATOM 2626 O O . ARG A 1 344 ? -20.612 -15.361 -2.155 1.00 75.31 344 ARG A O 1
ATOM 2633 N N . TRP A 1 345 ? -21.004 -13.336 -1.262 1.00 73.06 345 TRP A N 1
ATOM 2634 C CA . TRP A 1 345 ? -19.810 -12.704 -1.786 1.00 73.06 345 TRP A CA 1
ATOM 2635 C C . TRP A 1 345 ? -18.530 -13.212 -1.097 1.00 73.06 345 TRP A C 1
ATOM 2637 O O . TRP A 1 345 ? -17.570 -13.563 -1.782 1.00 73.06 345 TRP A O 1
ATOM 2647 N N . LEU A 1 346 ? -18.543 -13.390 0.228 1.00 75.50 346 LEU A N 1
ATOM 2648 C CA . LEU A 1 346 ? -17.437 -13.989 0.991 1.00 75.50 346 LEU A CA 1
ATOM 2649 C C . LEU A 1 346 ? -17.139 -15.444 0.586 1.00 75.50 346 LEU A C 1
ATOM 2651 O O . LEU A 1 346 ? -15.975 -15.839 0.541 1.00 75.50 346 LEU A O 1
ATOM 2655 N N . ARG A 1 347 ? -18.161 -16.237 0.218 1.00 74.75 347 ARG A N 1
ATOM 2656 C CA . ARG A 1 347 ? -17.981 -17.618 -0.286 1.00 74.75 347 ARG A CA 1
ATOM 2657 C C . ARG A 1 347 ? -17.032 -17.714 -1.482 1.00 74.75 347 ARG A C 1
ATOM 2659 O O . ARG A 1 347 ? -16.302 -18.694 -1.575 1.00 74.75 347 ARG A O 1
ATOM 2666 N N . PHE A 1 348 ? -17.031 -16.727 -2.380 1.00 71.12 348 PHE A N 1
ATOM 2667 C CA . PHE A 1 348 ? -16.099 -16.706 -3.510 1.00 71.12 348 PHE A CA 1
ATOM 2668 C C . PHE A 1 348 ? -14.649 -16.596 -3.025 1.00 71.12 348 PHE A C 1
ATOM 2670 O O . PHE A 1 348 ? -13.801 -17.395 -3.413 1.00 71.12 348 PHE A O 1
ATOM 2677 N N . TRP A 1 349 ? -14.378 -15.656 -2.121 1.00 67.50 349 TRP A N 1
ATOM 2678 C CA . TRP A 1 349 ? -13.030 -15.382 -1.626 1.00 67.50 349 TRP A CA 1
ATOM 2679 C C . TRP A 1 349 ? -12.496 -16.459 -0.677 1.00 67.50 349 TRP A C 1
ATOM 2681 O O . TRP A 1 349 ? -11.305 -16.754 -0.697 1.00 67.50 349 TRP A O 1
ATOM 2691 N N . PHE A 1 350 ? -13.368 -17.098 0.103 1.00 69.81 350 PHE A N 1
ATOM 2692 C CA . PHE A 1 350 ? -13.003 -18.187 1.020 1.00 69.81 350 PHE A CA 1
ATOM 2693 C C . PHE A 1 350 ? -13.108 -19.585 0.397 1.00 69.81 350 PHE A C 1
ATOM 2695 O O . PHE A 1 350 ? -13.105 -20.584 1.123 1.00 69.81 350 PHE A O 1
ATOM 2702 N N . SER A 1 351 ? -13.219 -19.660 -0.933 1.00 64.56 351 SER A N 1
ATOM 2703 C CA . SER A 1 351 ? -13.108 -20.916 -1.682 1.00 64.56 351 SER A CA 1
ATOM 2704 C C . SER A 1 351 ? -11.656 -21.385 -1.837 1.00 64.56 351 SER A C 1
ATOM 2706 O O . SER A 1 351 ? -11.424 -22.579 -2.004 1.00 64.56 351 SER A O 1
ATOM 2708 N N . ASP A 1 352 ? -10.686 -20.471 -1.729 1.00 65.25 352 ASP A N 1
ATOM 2709 C CA . ASP A 1 352 ? -9.258 -20.785 -1.734 1.00 65.25 352 ASP A CA 1
ATOM 2710 C C . ASP A 1 352 ? -8.814 -21.384 -0.379 1.00 65.25 352 ASP A C 1
ATOM 2712 O O . ASP A 1 352 ? -8.936 -20.707 0.651 1.00 65.25 352 ASP A O 1
ATOM 2716 N N . PRO A 1 353 ? -8.276 -22.621 -0.344 1.00 63.62 353 PRO A N 1
ATOM 2717 C CA . PRO A 1 353 ? -7.885 -23.286 0.900 1.00 63.62 353 PRO A CA 1
ATOM 2718 C C . PRO A 1 353 ? -6.827 -22.526 1.707 1.00 63.62 353 PRO A C 1
ATOM 2720 O O . PRO A 1 353 ? -6.924 -22.480 2.932 1.00 63.62 353 PRO A O 1
ATOM 2723 N N . ALA A 1 354 ? -5.853 -21.892 1.042 1.00 58.25 354 ALA A N 1
ATOM 2724 C CA . ALA A 1 354 ? -4.773 -21.166 1.714 1.00 58.25 354 ALA A CA 1
ATOM 2725 C C . ALA A 1 354 ? -5.290 -19.900 2.418 1.00 58.25 354 ALA A C 1
ATOM 2727 O O . ALA A 1 354 ? -4.984 -19.655 3.588 1.00 58.25 354 ALA A O 1
ATOM 2728 N N . THR A 1 355 ? -6.138 -19.127 1.734 1.00 61.66 355 THR A N 1
ATOM 2729 C CA . THR A 1 355 ? -6.803 -17.943 2.302 1.00 61.66 355 THR A CA 1
ATOM 2730 C C . THR A 1 355 ? -7.734 -18.326 3.454 1.00 61.66 355 THR A C 1
ATOM 2732 O O . THR A 1 355 ? -7.743 -17.669 4.497 1.00 61.66 355 THR A O 1
ATOM 2735 N N . ARG A 1 356 ? -8.495 -19.416 3.297 1.00 65.69 356 ARG A N 1
ATOM 2736 C CA . ARG A 1 356 ? -9.410 -19.919 4.328 1.00 65.69 356 ARG A CA 1
ATOM 2737 C C . ARG A 1 356 ? -8.665 -20.372 5.586 1.00 65.69 356 ARG A C 1
ATOM 2739 O O . ARG A 1 356 ? -9.050 -19.975 6.682 1.00 65.69 356 ARG A O 1
ATOM 2746 N N . GLN A 1 357 ? -7.592 -21.146 5.433 1.00 63.34 357 GLN A N 1
ATOM 2747 C CA . GLN A 1 357 ? -6.782 -21.641 6.550 1.00 63.34 357 GLN A CA 1
ATOM 2748 C C . GLN A 1 357 ? -6.158 -20.491 7.356 1.00 63.34 357 GLN A C 1
ATOM 2750 O O . GLN A 1 357 ? -6.228 -20.501 8.584 1.00 63.34 357 GLN A O 1
ATOM 2755 N N . ALA A 1 358 ? -5.612 -19.474 6.679 1.00 57.62 358 ALA A N 1
ATOM 2756 C CA . ALA A 1 358 ? -5.037 -18.299 7.337 1.00 57.62 358 ALA A CA 1
ATOM 2757 C C . ALA A 1 358 ? -6.077 -17.536 8.181 1.00 57.62 358 ALA A C 1
ATOM 2759 O O . ALA A 1 358 ? -5.809 -17.167 9.320 1.00 57.62 358 ALA A O 1
ATOM 2760 N N . MET A 1 359 ? -7.290 -17.349 7.654 1.00 61.09 359 MET A N 1
ATOM 2761 C CA . MET A 1 359 ? -8.364 -16.632 8.354 1.00 61.09 359 MET A CA 1
ATOM 2762 C C . MET A 1 359 ? -8.997 -17.451 9.495 1.00 61.09 359 MET A C 1
ATOM 2764 O O . MET A 1 359 ? -9.452 -16.882 10.490 1.00 61.09 359 MET A O 1
ATOM 2768 N N . GLN A 1 360 ? -9.032 -18.784 9.372 1.00 62.12 360 GLN A N 1
ATOM 2769 C CA . GLN A 1 360 ? -9.483 -19.684 10.440 1.00 62.12 360 GLN A CA 1
ATOM 2770 C C . GLN A 1 360 ? -8.503 -19.709 11.617 1.00 62.12 360 GLN A C 1
ATOM 2772 O O . GLN A 1 360 ? -8.947 -19.667 12.762 1.00 62.12 360 GLN A O 1
ATOM 2777 N N . ALA A 1 361 ? -7.192 -19.714 11.350 1.00 50.75 361 ALA A N 1
ATOM 2778 C CA . ALA A 1 361 ? -6.161 -19.656 12.390 1.00 50.75 361 ALA A CA 1
ATOM 2779 C C . ALA A 1 361 ? -6.265 -18.387 13.259 1.00 50.75 361 ALA A C 1
ATOM 2781 O O . ALA A 1 361 ? -5.944 -18.413 14.442 1.00 50.75 361 ALA A O 1
ATOM 2782 N N . GLU A 1 362 ? -6.768 -17.293 12.686 1.00 52.91 362 GLU A N 1
ATOM 2783 C CA . GLU A 1 362 ? -6.991 -16.019 13.377 1.00 52.91 362 GLU A CA 1
ATOM 2784 C C . GLU A 1 362 ? -8.374 -15.937 14.068 1.00 52.91 362 GLU A C 1
ATOM 2786 O O . GLU A 1 362 ? -8.714 -14.901 14.637 1.00 52.91 362 GLU A O 1
ATOM 2791 N N . GLY A 1 363 ? -9.208 -16.987 13.998 1.00 55.00 363 GLY A N 1
ATOM 2792 C CA . GLY A 1 363 ? -10.571 -17.010 14.560 1.00 55.00 363 GLY A CA 1
ATOM 2793 C C . GLY A 1 363 ? -11.586 -16.120 13.824 1.00 55.00 363 GLY A C 1
ATOM 2794 O O . GLY A 1 363 ? -12.747 -16.027 14.223 1.00 55.00 363 GLY A O 1
ATOM 2795 N N . ARG A 1 364 ? -11.180 -15.483 12.720 1.00 58.03 364 ARG A N 1
ATOM 2796 C CA . ARG A 1 364 ? -11.938 -14.422 12.029 1.00 58.03 364 ARG A CA 1
ATOM 2797 C C . ARG A 1 364 ? -13.086 -14.944 11.170 1.00 58.03 364 ARG A C 1
ATOM 2799 O O . ARG A 1 364 ? -13.994 -14.192 10.830 1.00 58.03 364 ARG A O 1
ATOM 2806 N N . LEU A 1 365 ? -13.075 -16.239 10.851 1.00 61.75 365 LEU A N 1
ATOM 2807 C CA . LEU A 1 365 ? -14.170 -16.909 10.148 1.00 61.75 365 LEU A CA 1
ATOM 2808 C C . LEU A 1 365 ? -15.165 -17.595 11.072 1.00 61.75 365 LEU A C 1
ATOM 2810 O O . LEU A 1 365 ? -16.114 -18.158 10.556 1.00 61.75 365 LEU A O 1
ATOM 2814 N N . MET A 1 366 ? -15.019 -17.542 12.399 1.00 63.97 366 MET A N 1
ATOM 2815 C CA . MET A 1 366 ? -15.907 -18.295 13.293 1.00 63.97 366 MET A CA 1
ATOM 2816 C C . MET A 1 366 ? -17.387 -17.926 13.088 1.00 63.97 366 MET A C 1
ATOM 2818 O O . MET A 1 366 ? -18.213 -18.805 12.870 1.00 63.97 366 MET A O 1
ATOM 2822 N N . LEU A 1 367 ? -17.706 -16.628 13.038 1.00 63.53 367 LEU A N 1
ATOM 2823 C CA . LEU A 1 367 ? -19.053 -16.124 12.729 1.00 63.53 367 LEU A CA 1
ATOM 2824 C C . LEU A 1 367 ? -19.522 -16.507 11.320 1.00 63.53 367 LEU A C 1
ATOM 2826 O O . LEU A 1 367 ? -20.650 -16.961 11.141 1.00 63.53 367 LEU A O 1
ATOM 2830 N N . TYR A 1 368 ? -18.651 -16.353 10.320 1.00 69.81 368 TYR A N 1
ATOM 2831 C CA . TYR A 1 368 ? -18.946 -16.734 8.940 1.00 69.81 368 TYR A CA 1
ATOM 2832 C C . TYR A 1 368 ? -19.228 -18.238 8.810 1.00 69.81 368 TYR A C 1
ATOM 2834 O O . TYR A 1 368 ? -20.234 -18.620 8.224 1.00 69.81 368 TYR A O 1
ATOM 2842 N N . ASP A 1 369 ? -18.375 -19.090 9.374 1.00 67.88 369 ASP A N 1
ATOM 2843 C CA . ASP A 1 369 ? -18.484 -20.546 9.335 1.00 67.88 369 ASP A CA 1
ATOM 2844 C C . ASP A 1 369 ? -19.706 -21.019 10.129 1.00 67.88 369 ASP A C 1
ATOM 2846 O O . ASP A 1 369 ? -20.423 -21.887 9.642 1.00 67.88 369 ASP A O 1
ATOM 2850 N N . MET A 1 370 ? -20.029 -20.400 11.270 1.00 62.53 370 MET A N 1
ATOM 2851 C CA . MET A 1 370 ? -21.272 -20.670 12.007 1.00 62.53 370 MET A CA 1
ATOM 2852 C C . MET A 1 370 ? -22.523 -20.366 11.172 1.00 62.53 370 MET A C 1
ATOM 2854 O O . MET A 1 370 ? -23.446 -21.181 11.131 1.00 62.53 370 MET A O 1
ATOM 2858 N N . MET A 1 371 ? -22.547 -19.232 10.465 1.00 63.22 371 MET A N 1
ATOM 2859 C CA . MET A 1 371 ? -23.663 -18.872 9.582 1.00 63.22 371 MET A CA 1
ATOM 2860 C C . MET A 1 371 ? -23.699 -19.708 8.293 1.00 63.22 371 MET A C 1
ATOM 2862 O O . MET A 1 371 ? -24.772 -20.005 7.769 1.00 63.22 371 MET A O 1
ATOM 2866 N N . ASN A 1 372 ? -22.540 -20.127 7.777 1.00 64.19 372 ASN A N 1
ATOM 2867 C CA . ASN A 1 372 ? -22.420 -20.835 6.502 1.00 64.19 372 ASN A CA 1
ATOM 2868 C C . ASN A 1 372 ? -22.590 -22.363 6.645 1.00 64.19 372 ASN A C 1
ATOM 2870 O O . ASN A 1 372 ? -23.125 -22.993 5.728 1.00 64.19 372 ASN A O 1
ATOM 2874 N N . ALA A 1 373 ? -22.219 -22.959 7.788 1.00 54.75 373 ALA A N 1
ATOM 2875 C CA . ALA A 1 373 ? -22.288 -24.403 8.068 1.00 54.75 373 ALA A CA 1
ATOM 2876 C C . ALA A 1 373 ? -23.705 -24.997 7.969 1.00 54.75 373 ALA A C 1
ATOM 2878 O O . ALA A 1 373 ? -23.853 -26.199 7.767 1.00 54.75 373 ALA A O 1
ATOM 2879 N N . LYS A 1 374 ? -24.758 -24.173 8.045 1.00 51.47 374 LYS A N 1
ATOM 2880 C CA . LYS A 1 374 ? -26.155 -24.625 7.925 1.00 51.47 374 LYS A CA 1
ATOM 2881 C C . LYS A 1 374 ? -26.782 -24.421 6.539 1.00 51.47 374 LYS A C 1
ATOM 2883 O O . LYS A 1 374 ? -27.940 -24.774 6.350 1.00 51.47 374 LYS A O 1
ATOM 2888 N N . THR A 1 375 ? -26.024 -23.926 5.552 1.00 42.47 375 THR A N 1
ATOM 2889 C CA . THR A 1 375 ? -26.499 -23.764 4.156 1.00 42.47 375 THR A CA 1
ATOM 2890 C C . THR A 1 375 ? -26.172 -24.944 3.231 1.00 42.47 375 THR A C 1
ATOM 2892 O O . THR A 1 375 ? -26.528 -24.906 2.055 1.00 42.47 375 THR A O 1
ATOM 2895 N N . GLY A 1 376 ? -25.518 -26.002 3.732 1.00 38.88 376 GLY A N 1
ATOM 2896 C CA . GLY A 1 376 ? -25.154 -27.171 2.921 1.00 38.88 376 GLY A CA 1
ATOM 2897 C C . GLY A 1 376 ? -24.241 -26.808 1.740 1.00 38.88 376 GLY A C 1
ATOM 2898 O O . GLY A 1 376 ? -24.621 -26.952 0.578 1.00 38.88 376 GLY A O 1
ATOM 2899 N N . GLY A 1 377 ? -23.041 -26.295 2.030 1.00 30.89 377 GLY A N 1
ATOM 2900 C CA . GLY A 1 377 ? -21.979 -26.059 1.042 1.00 30.89 377 GLY A CA 1
ATOM 2901 C C . GLY A 1 377 ? -21.049 -27.277 0.872 1.00 30.89 377 GLY A C 1
ATOM 2902 O O . GLY A 1 377 ? -20.920 -28.068 1.799 1.00 30.89 377 GLY A O 1
ATOM 2903 N N . PRO A 1 378 ? -20.391 -27.449 -0.290 1.00 36.66 378 PRO A N 1
ATOM 2904 C CA . PRO A 1 378 ? -19.850 -28.720 -0.790 1.00 36.66 378 PRO A CA 1
ATOM 2905 C C . PRO A 1 378 ? -18.503 -29.110 -0.155 1.00 36.66 378 PRO A C 1
ATOM 2907 O O . PRO A 1 378 ? -17.481 -29.115 -0.834 1.00 36.66 378 PRO A O 1
ATOM 2910 N N . GLN A 1 379 ? -18.479 -29.428 1.139 1.00 39.09 379 GLN A N 1
ATOM 2911 C CA . GLN A 1 379 ? -17.272 -29.963 1.787 1.00 39.09 379 GLN A CA 1
ATOM 2912 C C . GLN A 1 379 ? -17.122 -31.492 1.668 1.00 39.09 379 GLN A C 1
ATOM 2914 O O . GLN A 1 379 ? -16.029 -31.993 1.894 1.00 39.09 379 GLN A O 1
ATOM 2919 N N . ASP A 1 380 ? -18.140 -32.209 1.174 1.00 34.47 380 ASP A N 1
ATOM 2920 C CA . ASP A 1 380 ? -18.091 -33.674 0.996 1.00 34.47 380 ASP A CA 1
ATOM 2921 C C . ASP A 1 380 ? -17.798 -34.132 -0.449 1.00 34.47 380 ASP A C 1
ATOM 2923 O O . ASP A 1 380 ? -18.055 -35.279 -0.824 1.00 34.47 380 ASP A O 1
ATOM 2927 N N . ALA A 1 381 ? -17.259 -33.258 -1.304 1.00 32.72 381 ALA A N 1
ATOM 2928 C CA . ALA A 1 381 ? -16.795 -33.678 -2.625 1.00 32.72 381 ALA A CA 1
ATOM 2929 C C . ALA A 1 381 ? -15.440 -34.395 -2.502 1.00 32.72 381 ALA A C 1
ATOM 2931 O O . ALA A 1 381 ? -14.377 -33.778 -2.558 1.00 32.72 381 ALA A O 1
ATOM 2932 N N . VAL A 1 382 ? -15.511 -35.719 -2.344 1.00 31.31 382 VAL A N 1
ATOM 2933 C CA . VAL A 1 382 ? -14.417 -36.681 -2.551 1.00 31.31 382 VAL A CA 1
ATOM 2934 C C . VAL A 1 382 ? -13.594 -36.286 -3.796 1.00 31.31 382 VAL A C 1
ATOM 2936 O O . VAL A 1 382 ? -14.191 -35.955 -4.827 1.00 31.31 382 VAL A O 1
ATOM 2939 N N . PRO A 1 383 ? -12.245 -36.306 -3.744 1.00 24.98 383 PRO A N 1
ATOM 2940 C CA . PRO A 1 383 ? -11.404 -35.956 -4.887 1.00 24.98 383 PRO A CA 1
ATOM 2941 C C . PRO A 1 383 ? -11.721 -36.839 -6.110 1.00 24.98 383 PRO A C 1
ATOM 2943 O O . PRO A 1 383 ? -12.113 -37.999 -5.954 1.00 24.98 383 PRO A O 1
ATOM 2946 N N . PRO A 1 384 ? -11.562 -36.324 -7.344 1.00 33.22 384 PRO A N 1
ATOM 2947 C CA . PRO A 1 384 ? -11.922 -37.055 -8.552 1.00 33.22 384 PRO A CA 1
ATOM 2948 C C . PRO A 1 384 ? -10.947 -38.220 -8.762 1.00 33.22 384 PRO A C 1
ATOM 2950 O O . PRO A 1 384 ? -9.871 -38.049 -9.325 1.00 33.22 384 PRO A O 1
ATOM 2953 N N . GLY A 1 385 ? -11.322 -39.407 -8.283 1.00 32.06 385 GLY A N 1
ATOM 2954 C CA . GLY A 1 385 ? -10.497 -40.611 -8.402 1.00 32.06 385 GLY A CA 1
ATOM 2955 C C . GLY A 1 385 ? -11.215 -41.946 -8.197 1.00 32.06 385 GLY A C 1
ATOM 2956 O O . GLY A 1 385 ? -10.720 -42.961 -8.670 1.00 32.06 385 GLY A O 1
ATOM 2957 N N . THR A 1 386 ? -12.396 -41.989 -7.578 1.00 33.31 386 THR A N 1
ATOM 2958 C CA . THR A 1 386 ? -13.107 -43.258 -7.331 1.00 33.31 386 THR A CA 1
ATOM 2959 C C . THR A 1 386 ? -14.586 -43.148 -7.689 1.00 33.31 386 THR A C 1
ATOM 2961 O O . THR A 1 386 ? -15.479 -43.185 -6.850 1.00 33.31 386 THR A O 1
ATOM 2964 N N . ALA A 1 387 ? -14.864 -43.003 -8.985 1.00 31.88 387 ALA A N 1
ATOM 2965 C CA . ALA A 1 387 ? -16.209 -43.221 -9.500 1.00 31.88 387 ALA A CA 1
ATOM 2966 C C . ALA A 1 387 ? -16.503 -44.731 -9.511 1.00 31.88 387 ALA A C 1
ATOM 2968 O O . ALA A 1 387 ? -16.110 -45.439 -10.441 1.00 31.88 387 ALA A O 1
ATOM 2969 N N . GLU A 1 388 ? -17.220 -45.225 -8.501 1.00 33.59 388 GLU A N 1
ATOM 2970 C CA . GLU A 1 388 ? -17.953 -46.480 -8.650 1.00 33.59 388 GLU A CA 1
ATOM 2971 C C . GLU A 1 388 ? -18.999 -46.314 -9.759 1.00 33.59 388 GLU A C 1
ATOM 2973 O O . GLU A 1 388 ? -19.834 -45.403 -9.767 1.00 33.59 388 GLU A O 1
ATOM 2978 N N . LYS A 1 389 ? -18.905 -47.197 -10.753 1.00 32.25 389 LYS A N 1
ATOM 2979 C CA . LYS A 1 389 ? -19.806 -47.253 -11.899 1.00 32.25 389 LYS A CA 1
ATOM 2980 C C . LYS A 1 389 ? -21.205 -47.660 -11.435 1.00 32.25 389 LYS A C 1
ATOM 2982 O O . LYS A 1 389 ? -21.388 -48.761 -10.933 1.00 32.25 389 LYS A O 1
ATOM 2987 N N . GLY A 1 390 ? -22.202 -46.835 -11.760 1.00 40.69 390 GLY A N 1
ATOM 2988 C CA . GLY A 1 390 ? -23.539 -47.350 -12.069 1.00 40.69 390 GLY A CA 1
ATOM 2989 C C . GLY A 1 390 ? -24.716 -46.856 -11.232 1.00 40.69 390 GLY A C 1
ATOM 2990 O O . GLY A 1 390 ? -25.472 -47.688 -10.746 1.00 40.69 390 GLY A O 1
ATOM 2991 N N . LYS A 1 391 ? -24.978 -45.539 -11.166 1.00 30.09 391 LYS A N 1
ATOM 2992 C CA . LYS A 1 391 ? -26.356 -45.025 -10.985 1.00 30.09 391 LYS A CA 1
ATOM 2993 C C . LYS A 1 391 ? -26.624 -43.779 -11.847 1.00 30.09 391 LYS A C 1
ATOM 2995 O O . LYS A 1 391 ? -25.703 -42.990 -12.067 1.00 30.09 391 LYS A O 1
ATOM 3000 N N . PRO A 1 392 ? -27.848 -43.589 -12.383 1.00 31.70 392 PRO A N 1
ATOM 3001 C CA . PRO A 1 392 ? -28.105 -42.595 -13.418 1.00 31.70 392 PRO A CA 1
ATOM 3002 C C . PRO A 1 392 ? -28.197 -41.175 -12.847 1.00 31.70 392 PRO A C 1
ATOM 3004 O O . PRO A 1 392 ? -28.916 -40.907 -11.886 1.00 31.70 392 PRO A O 1
ATOM 3007 N N . ARG A 1 393 ? -27.526 -40.234 -13.518 1.00 34.75 393 ARG A N 1
ATOM 3008 C CA . ARG A 1 393 ? -27.674 -38.782 -13.340 1.00 34.75 393 ARG A CA 1
ATOM 3009 C C . ARG A 1 393 ? -29.040 -38.311 -13.855 1.00 34.75 393 ARG A C 1
ATOM 3011 O O . ARG A 1 393 ? -29.131 -37.848 -14.988 1.00 34.75 393 ARG A O 1
ATOM 3018 N N . ARG A 1 394 ? -30.106 -38.404 -13.057 1.00 35.47 394 ARG A N 1
ATOM 3019 C CA . ARG A 1 394 ? -31.358 -37.656 -13.306 1.00 35.47 394 ARG A CA 1
ATOM 3020 C C . ARG A 1 394 ? -32.299 -37.747 -12.104 1.00 35.47 394 ARG A C 1
ATOM 3022 O O . ARG A 1 394 ? -33.180 -38.586 -12.098 1.00 35.47 394 ARG A O 1
ATOM 3029 N N . GLN A 1 395 ? -32.078 -36.899 -11.097 1.00 32.69 395 GLN A N 1
ATOM 3030 C CA . GLN A 1 395 ? -33.072 -36.388 -10.125 1.00 32.69 395 GLN A CA 1
ATOM 3031 C C . GLN A 1 395 ? -32.347 -35.685 -8.962 1.00 32.69 395 GLN A C 1
ATOM 3033 O O . GLN A 1 395 ? -32.420 -36.088 -7.816 1.00 32.69 395 GLN A O 1
ATOM 3038 N N . GLN A 1 396 ? -31.608 -34.615 -9.250 1.00 30.58 396 GLN A N 1
ATOM 3039 C CA . GLN A 1 396 ? -31.182 -33.648 -8.227 1.00 30.58 396 GLN A CA 1
ATOM 3040 C C . GLN A 1 396 ? -31.163 -32.256 -8.866 1.00 30.58 396 GLN A C 1
ATOM 3042 O O . GLN A 1 396 ? -30.146 -31.589 -9.011 1.00 30.58 396 GLN A O 1
ATOM 3047 N N . ARG A 1 397 ? -32.341 -31.840 -9.331 1.00 33.28 397 ARG A N 1
ATOM 3048 C CA . ARG A 1 397 ? -32.663 -30.437 -9.608 1.00 33.28 397 ARG A CA 1
ATOM 3049 C C . ARG A 1 397 ? -33.835 -30.060 -8.695 1.00 33.28 397 ARG A C 1
ATOM 3051 O O . ARG A 1 397 ? -34.909 -29.702 -9.149 1.00 33.28 397 ARG A O 1
ATOM 3058 N N . GLY A 1 398 ? -33.634 -30.263 -7.392 1.00 27.02 398 GLY A N 1
ATOM 3059 C CA . GLY A 1 398 ? -34.487 -29.716 -6.341 1.00 27.02 398 GLY A CA 1
ATOM 3060 C C . GLY A 1 398 ? -33.968 -28.328 -5.976 1.00 27.02 398 GLY A C 1
ATOM 3061 O O . GLY A 1 398 ? -32.762 -28.154 -5.814 1.00 27.02 398 GLY A O 1
ATOM 3062 N N . LYS A 1 399 ? -34.880 -27.355 -5.958 1.00 33.66 399 LYS A N 1
ATOM 3063 C CA . LYS A 1 399 ? -34.711 -25.921 -5.688 1.00 33.66 399 LYS A CA 1
ATOM 3064 C C . LYS A 1 399 ? -33.483 -25.563 -4.831 1.00 33.66 399 LYS A C 1
ATOM 3066 O O . LYS A 1 399 ? -33.417 -25.883 -3.653 1.00 33.66 399 LYS A O 1
ATOM 3071 N N . ARG A 1 400 ? -32.535 -24.838 -5.434 1.00 31.81 400 ARG A N 1
ATOM 3072 C CA . ARG A 1 400 ? -31.505 -24.056 -4.732 1.00 31.81 400 ARG A CA 1
ATOM 3073 C C . ARG A 1 400 ? -31.881 -22.584 -4.838 1.00 31.81 400 ARG A C 1
ATOM 3075 O O . ARG A 1 400 ? -31.395 -21.871 -5.710 1.00 31.81 400 ARG A O 1
ATOM 3082 N N . GLY A 1 401 ? -32.800 -22.177 -3.986 1.00 32.38 401 GLY A N 1
ATOM 3083 C CA . GLY A 1 401 ? -33.149 -20.794 -3.705 1.00 32.38 401 GLY A CA 1
ATOM 3084 C C . GLY A 1 401 ? -33.491 -20.732 -2.226 1.00 32.38 401 GLY A C 1
ATOM 3085 O O . GLY A 1 401 ? -33.973 -21.722 -1.681 1.00 32.38 401 GLY A O 1
ATOM 3086 N N . TRP A 1 402 ? -33.179 -19.614 -1.582 1.00 36.09 402 TRP A N 1
ATOM 3087 C CA . TRP A 1 402 ? -33.691 -19.303 -0.256 1.00 36.09 402 TRP A CA 1
ATOM 3088 C C . TRP A 1 402 ? -35.221 -19.326 -0.363 1.00 36.09 402 TRP A C 1
ATOM 3090 O O . TRP A 1 402 ? -35.802 -18.417 -0.951 1.00 36.09 402 TRP A O 1
ATOM 3100 N N . ASP A 1 403 ? -35.870 -20.414 0.062 1.00 29.97 403 ASP A N 1
ATOM 3101 C CA . ASP A 1 403 ? -37.331 -20.499 0.052 1.00 29.97 403 ASP A CA 1
ATOM 3102 C C . ASP A 1 403 ? -37.836 -19.516 1.120 1.00 29.97 403 ASP A C 1
ATOM 3104 O O . ASP A 1 403 ? -37.840 -19.795 2.318 1.00 29.97 403 ASP A O 1
ATOM 3108 N N . ALA A 1 404 ? -38.221 -18.328 0.655 1.00 32.62 404 ALA A N 1
ATOM 3109 C CA . ALA A 1 404 ? -38.768 -17.215 1.425 1.00 32.62 404 ALA A CA 1
ATOM 3110 C C . ALA A 1 404 ? -40.217 -17.471 1.898 1.00 32.62 404 ALA A C 1
ATOM 3112 O O . ALA A 1 404 ? -41.071 -16.588 1.844 1.00 32.62 404 ALA A O 1
ATOM 3113 N N . SER A 1 405 ? -40.529 -18.688 2.343 1.00 30.70 405 SER A N 1
ATOM 3114 C CA . SER A 1 405 ? -41.871 -19.062 2.798 1.00 30.70 405 SER A CA 1
ATOM 3115 C C . SER A 1 405 ? -41.812 -19.759 4.156 1.00 30.70 405 SER A C 1
ATOM 3117 O O . SER A 1 405 ? -41.821 -20.985 4.240 1.00 30.70 405 SER A O 1
ATOM 3119 N N . GLY A 1 406 ? -41.755 -18.948 5.215 1.00 29.11 406 GLY A N 1
ATOM 3120 C CA . GLY A 1 406 ? -41.936 -19.349 6.613 1.00 29.11 406 GLY A CA 1
ATOM 3121 C C . GLY A 1 406 ? -41.153 -18.447 7.584 1.00 29.11 406 GLY A C 1
ATOM 3122 O O . GLY A 1 406 ? -40.013 -18.101 7.274 1.00 29.11 406 GLY A O 1
ATOM 3123 N N . PRO A 1 407 ? -41.703 -18.063 8.755 1.00 31.48 407 PRO A N 1
ATOM 3124 C CA . PRO A 1 407 ? -41.076 -17.116 9.691 1.00 31.48 407 PRO A CA 1
ATOM 3125 C C . PRO A 1 407 ? -39.894 -17.718 10.493 1.00 31.48 407 PRO A C 1
ATOM 3127 O O . PRO A 1 407 ? -39.808 -17.546 11.703 1.00 31.48 407 PRO A O 1
ATOM 3130 N N . GLY A 1 408 ? -38.972 -18.440 9.844 1.00 35.97 408 GLY A N 1
ATOM 3131 C CA . GLY A 1 408 ? -37.887 -19.170 10.524 1.00 35.97 408 GLY A CA 1
ATOM 3132 C C . GLY A 1 408 ? -36.629 -19.470 9.694 1.00 35.97 408 GLY A C 1
ATOM 3133 O O . GLY A 1 408 ? -35.869 -20.361 10.056 1.00 35.97 408 GLY A O 1
ATOM 3134 N N . GLY A 1 409 ? -36.386 -18.768 8.582 1.00 37.25 409 GLY A N 1
ATOM 3135 C CA . GLY A 1 409 ? -35.290 -19.078 7.640 1.00 37.25 409 GLY A CA 1
ATOM 3136 C C . GLY A 1 409 ? -33.869 -18.643 8.041 1.00 37.25 409 GLY A C 1
ATOM 3137 O O . GLY A 1 409 ? -32.907 -19.060 7.402 1.00 37.25 409 GLY A O 1
ATOM 3138 N N . MET A 1 410 ? -33.704 -17.857 9.105 1.00 37.09 410 MET A N 1
ATOM 3139 C CA . MET A 1 410 ? -32.415 -17.616 9.761 1.00 37.09 410 MET A CA 1
ATOM 3140 C C . MET A 1 410 ? -32.625 -17.750 11.267 1.00 37.09 410 MET A C 1
ATOM 3142 O O . MET A 1 410 ? -33.178 -16.859 11.905 1.00 37.09 410 MET A O 1
ATOM 3146 N N . HIS A 1 411 ? -32.191 -18.867 11.852 1.00 39.41 411 HIS A N 1
ATOM 3147 C CA . HIS A 1 411 ? -31.985 -18.885 13.296 1.00 39.41 411 HIS A CA 1
ATOM 3148 C C . HIS A 1 411 ? -30.803 -17.984 13.629 1.00 39.41 411 HIS A C 1
ATOM 3150 O O . HIS A 1 411 ? -29.820 -17.957 12.885 1.00 39.41 411 HIS A O 1
ATOM 3156 N N . GLN A 1 412 ? -30.914 -17.273 14.751 1.00 40.72 412 GLN A N 1
ATOM 3157 C CA . GLN A 1 412 ? -29.866 -16.393 15.234 1.00 40.72 412 GLN A CA 1
ATOM 3158 C C . GLN A 1 412 ? -28.496 -17.112 15.182 1.00 40.72 412 GLN A C 1
ATOM 3160 O O . GLN A 1 412 ? -28.400 -18.224 15.701 1.00 40.72 412 GLN A O 1
ATOM 3165 N N . PRO A 1 413 ? -27.439 -16.548 14.550 1.00 37.22 413 PRO A N 1
ATOM 3166 C CA . PRO A 1 413 ? -26.092 -17.110 14.476 1.00 37.22 413 PRO A CA 1
ATOM 3167 C C . PRO A 1 413 ? -25.545 -17.414 15.859 1.00 37.22 413 PRO A C 1
ATOM 3169 O O . PRO A 1 413 ? -24.766 -18.344 16.026 1.00 37.22 413 PRO A O 1
ATOM 3172 N N . VAL A 1 414 ? -26.010 -16.679 16.866 1.00 42.72 414 VAL A N 1
ATOM 3173 C CA . VAL A 1 414 ? -25.928 -17.115 18.248 1.00 42.72 414 VAL A CA 1
ATOM 3174 C C . VAL A 1 414 ? -27.104 -18.058 18.492 1.00 42.72 414 VAL A C 1
ATOM 3176 O O . VAL A 1 414 ? -28.128 -17.672 19.051 1.00 42.72 414 VAL A O 1
ATOM 3179 N N . ALA A 1 415 ? -26.972 -19.315 18.058 1.00 40.47 415 ALA A N 1
ATOM 3180 C CA . ALA A 1 415 ? -27.741 -20.384 18.674 1.00 40.47 415 ALA A CA 1
ATOM 3181 C C . ALA A 1 415 ? -27.199 -20.482 20.096 1.00 40.47 415 ALA A C 1
ATOM 3183 O O . ALA A 1 415 ? -26.238 -21.199 20.376 1.00 40.47 415 ALA A O 1
ATOM 3184 N N . VAL A 1 416 ? -27.749 -19.641 20.962 1.00 45.03 416 VAL A N 1
ATOM 3185 C CA . VAL A 1 416 ? -27.520 -19.703 22.384 1.00 45.03 416 VAL A CA 1
ATOM 3186 C C . VAL A 1 416 ? -27.999 -21.088 22.799 1.00 45.03 416 VAL A C 1
ATOM 3188 O O . VAL A 1 416 ? -29.198 -21.361 22.792 1.00 45.03 416 VAL A O 1
ATOM 3191 N N . ASN A 1 417 ? -27.073 -21.992 23.114 1.00 44.53 417 ASN A N 1
ATOM 3192 C CA . ASN A 1 417 ? -27.433 -23.151 23.913 1.00 44.53 417 ASN A CA 1
ATOM 3193 C C . ASN A 1 417 ? -27.790 -22.594 25.286 1.00 44.53 417 ASN A C 1
ATOM 3195 O O . ASN A 1 417 ? -26.912 -22.305 26.093 1.00 44.53 417 ASN A O 1
ATOM 3199 N N . VAL A 1 418 ? -29.080 -22.353 25.499 1.00 56.88 418 VAL A N 1
ATOM 3200 C CA . VAL A 1 418 ? -29.593 -21.906 26.786 1.00 56.88 418 VAL A CA 1
ATOM 3201 C C . VAL A 1 418 ? -29.472 -23.105 27.714 1.00 56.88 418 VAL A C 1
ATOM 3203 O O . VAL A 1 418 ? -30.132 -24.129 27.518 1.00 56.88 418 VAL A O 1
ATOM 3206 N N . SER A 1 419 ? -28.572 -23.027 28.690 1.00 72.81 419 SER A N 1
ATOM 3207 C CA . SER A 1 419 ? -28.467 -24.060 29.710 1.00 72.81 419 SER A CA 1
ATOM 3208 C C . SER A 1 419 ? -29.794 -24.161 30.455 1.00 72.81 419 SER A C 1
ATOM 3210 O O . SER A 1 419 ? -30.224 -23.212 31.103 1.00 72.81 419 SER A O 1
ATOM 3212 N N . ARG A 1 420 ? -30.436 -25.335 30.407 1.00 75.38 420 ARG A N 1
ATOM 3213 C CA . ARG A 1 420 ? -31.679 -25.593 31.152 1.00 75.38 420 ARG A CA 1
ATOM 3214 C C . ARG A 1 420 ? -31.496 -25.353 32.653 1.00 75.38 420 ARG A C 1
ATOM 3216 O O . ARG A 1 420 ? -32.427 -24.920 33.321 1.00 75.38 420 ARG A O 1
ATOM 3223 N N . ALA A 1 421 ? -30.293 -25.616 33.168 1.00 78.50 421 ALA A N 1
ATOM 3224 C CA . ALA A 1 421 ? -29.935 -25.341 34.553 1.00 78.50 421 ALA A CA 1
ATOM 3225 C C . ALA A 1 421 ? -29.826 -23.832 34.826 1.00 78.50 421 ALA A C 1
ATOM 3227 O O . ALA A 1 421 ? -30.330 -23.377 35.846 1.00 78.50 421 ALA A O 1
ATOM 3228 N N . ALA A 1 422 ? -29.241 -23.056 33.905 1.00 77.19 422 ALA A N 1
ATOM 3229 C CA . ALA A 1 422 ? -29.168 -21.600 34.027 1.00 77.19 422 ALA A CA 1
ATOM 3230 C C . ALA A 1 422 ? -30.546 -20.934 33.888 1.00 77.19 422 ALA A C 1
ATOM 3232 O O . ALA A 1 422 ? -30.828 -19.990 34.615 1.00 77.19 422 ALA A O 1
ATOM 3233 N N . ASP A 1 423 ? -31.406 -21.448 33.007 1.00 80.38 423 ASP A N 1
ATOM 3234 C CA . ASP A 1 423 ? -32.777 -20.965 32.806 1.00 80.38 423 ASP A CA 1
ATOM 3235 C C . ASP A 1 423 ? -33.658 -21.254 34.031 1.00 80.38 423 ASP A C 1
ATOM 3237 O O . ASP A 1 423 ? -34.357 -20.373 34.519 1.00 80.38 423 ASP A O 1
ATOM 3241 N N . THR A 1 424 ? -33.541 -22.460 34.605 1.00 84.38 424 THR A N 1
ATOM 3242 C CA . THR A 1 424 ? -34.226 -22.824 35.861 1.00 84.38 424 THR A CA 1
ATOM 3243 C C . THR A 1 424 ? -33.745 -21.949 37.017 1.00 84.38 424 THR A C 1
ATOM 3245 O O . THR A 1 424 ? -34.556 -21.355 37.718 1.00 84.38 424 THR A O 1
ATOM 3248 N N . PHE A 1 425 ? -32.425 -21.806 37.172 1.00 86.06 425 PHE A N 1
ATOM 3249 C CA . PHE A 1 425 ? -31.822 -20.923 38.169 1.00 86.06 425 PHE A CA 1
ATOM 3250 C C . PHE A 1 425 ? -32.295 -19.471 38.009 1.00 86.06 425 PHE A C 1
ATOM 3252 O O . PHE A 1 425 ? -32.638 -18.816 38.988 1.00 86.06 425 PHE A O 1
ATOM 3259 N N . TYR A 1 426 ? -32.344 -18.963 36.777 1.00 86.69 426 TYR A N 1
ATOM 3260 C CA . TYR A 1 426 ? -32.784 -17.600 36.504 1.00 86.69 426 TYR A CA 1
ATOM 3261 C C . TYR A 1 426 ? -34.283 -17.409 36.767 1.00 86.69 426 TYR A C 1
ATOM 3263 O O . TYR A 1 426 ? -34.672 -16.391 37.334 1.00 86.69 426 TYR A O 1
ATOM 3271 N N . ALA A 1 427 ? -35.118 -18.397 36.439 1.00 85.12 427 ALA A N 1
ATOM 3272 C CA . ALA A 1 427 ? -36.540 -18.388 36.771 1.00 85.12 427 ALA A CA 1
ATOM 3273 C C . ALA A 1 427 ? -36.779 -18.403 38.292 1.00 85.12 427 ALA A C 1
ATOM 3275 O O . ALA A 1 427 ? -37.604 -17.635 38.781 1.00 85.12 427 ALA A O 1
ATOM 3276 N N . GLU A 1 428 ? -36.021 -19.203 39.052 1.00 87.19 428 GLU A N 1
ATOM 3277 C CA . GLU A 1 428 ? -36.043 -19.179 40.524 1.00 87.19 428 GLU A CA 1
ATOM 3278 C C . GLU A 1 428 ? -35.633 -17.803 41.069 1.00 87.19 428 GLU A C 1
ATOM 3280 O O . GLU A 1 428 ? -36.277 -17.279 41.979 1.00 87.19 428 GLU A O 1
ATOM 3285 N N . MET A 1 429 ? -34.609 -17.174 40.480 1.00 86.06 429 MET A N 1
ATOM 3286 C CA . MET A 1 429 ? -34.199 -15.816 40.849 1.00 86.06 429 MET A CA 1
ATOM 3287 C C . MET A 1 429 ? -35.279 -14.767 40.565 1.00 86.06 429 MET A C 1
ATOM 3289 O O . MET A 1 429 ? -35.476 -13.876 41.389 1.00 86.06 429 MET A O 1
ATOM 3293 N N . LEU A 1 430 ? -35.964 -14.848 39.420 1.00 85.69 430 LEU A N 1
ATOM 3294 C CA . LEU A 1 430 ? -37.065 -13.941 39.084 1.00 85.69 430 LEU A CA 1
ATOM 3295 C C . LEU A 1 430 ? -38.275 -14.161 40.001 1.00 85.69 430 LEU A C 1
ATOM 3297 O O . LEU A 1 430 ? -38.858 -13.187 40.461 1.00 85.69 430 LEU A O 1
ATOM 3301 N N . SER A 1 431 ? -38.594 -15.411 40.350 1.00 86.94 431 SER A N 1
ATOM 3302 C CA . SER A 1 431 ? -39.653 -15.723 41.321 1.00 86.94 431 SER A CA 1
ATOM 3303 C C . SER A 1 431 ? -39.337 -15.140 42.701 1.00 86.94 431 SER A C 1
ATOM 3305 O O . SER A 1 431 ? -40.188 -14.500 43.312 1.00 86.94 431 SER A O 1
ATOM 3307 N N . ALA A 1 432 ? -38.096 -15.295 43.178 1.00 86.38 432 ALA A N 1
ATOM 3308 C CA . ALA A 1 432 ? -37.654 -14.702 44.442 1.00 86.38 432 ALA A CA 1
ATOM 3309 C C . ALA A 1 432 ? -37.681 -13.163 44.405 1.00 86.38 432 ALA A C 1
ATOM 3311 O O . ALA A 1 432 ? -37.983 -12.524 45.414 1.00 86.38 432 ALA A O 1
ATOM 3312 N N . LEU A 1 433 ? -37.385 -12.563 43.247 1.00 84.81 433 LEU A N 1
ATOM 3313 C CA . LEU A 1 433 ? -37.484 -11.121 43.027 1.00 84.81 433 LEU A CA 1
ATOM 3314 C C . LEU A 1 433 ? -38.943 -10.635 43.081 1.00 84.81 433 LEU A C 1
ATOM 3316 O O . LEU A 1 433 ? -39.211 -9.634 43.747 1.00 84.81 433 LEU A O 1
ATOM 3320 N N . ASP A 1 434 ? -39.868 -11.341 42.427 1.00 85.00 434 ASP A N 1
ATOM 3321 C CA . ASP A 1 434 ? -41.304 -11.021 42.407 1.00 85.00 434 ASP A CA 1
ATOM 3322 C C . ASP A 1 434 ? -41.937 -11.146 43.805 1.00 85.00 434 ASP A C 1
ATOM 3324 O O . ASP A 1 434 ? -42.744 -10.305 44.210 1.00 85.00 434 ASP A O 1
ATOM 3328 N N . GLU A 1 435 ? -41.515 -12.149 44.579 1.00 89.50 435 GLU A N 1
ATOM 3329 C CA . GLU A 1 435 ? -41.934 -12.369 45.972 1.00 89.50 435 GLU A CA 1
ATOM 3330 C C . GLU A 1 435 ? -41.218 -11.458 46.987 1.00 89.50 435 GLU A C 1
ATOM 3332 O O . GLU A 1 435 ? -41.570 -11.452 48.167 1.00 89.50 435 GLU A O 1
ATOM 3337 N N . ARG A 1 436 ? -40.237 -10.655 46.546 1.00 87.88 436 ARG A N 1
ATOM 3338 C CA . ARG A 1 436 ? -39.389 -9.788 47.390 1.00 87.88 436 ARG A CA 1
ATOM 3339 C C . ARG A 1 436 ? -38.543 -10.536 48.435 1.00 87.88 436 ARG A C 1
ATOM 3341 O O . ARG A 1 436 ? -38.164 -9.967 49.460 1.00 87.88 436 ARG A O 1
ATOM 3348 N N . HIS A 1 437 ? -38.181 -11.789 48.169 1.00 90.44 437 HIS A N 1
ATOM 3349 C CA . HIS A 1 437 ? -37.263 -12.595 48.984 1.00 90.44 437 HIS A CA 1
ATOM 3350 C C . HIS A 1 437 ? -35.789 -12.280 48.654 1.00 90.44 437 HIS A C 1
ATOM 3352 O O . HIS A 1 437 ? -35.037 -13.110 48.135 1.00 90.44 437 HIS A O 1
ATOM 3358 N N . TYR A 1 438 ? -35.358 -11.047 48.936 1.00 86.38 438 TYR A N 1
ATOM 3359 C CA . TYR A 1 438 ? -34.052 -10.535 48.500 1.00 86.38 438 TYR A CA 1
ATOM 3360 C C . TYR A 1 438 ? -32.843 -11.261 49.119 1.00 86.38 438 TYR A C 1
ATOM 3362 O O . TYR A 1 438 ? -31.841 -11.452 48.431 1.00 86.38 438 TYR A O 1
ATOM 3370 N N . ASP A 1 439 ? -32.921 -11.698 50.379 1.00 82.56 439 ASP A N 1
ATOM 3371 C CA . ASP A 1 439 ? -31.813 -12.397 51.054 1.00 82.56 439 ASP A CA 1
ATOM 3372 C C . ASP A 1 439 ? -31.530 -13.774 50.430 1.00 82.56 439 ASP A C 1
ATOM 3374 O O . ASP A 1 439 ? -30.375 -14.133 50.171 1.00 82.56 439 ASP A O 1
ATOM 3378 N N . ASP A 1 440 ? -32.587 -14.522 50.105 1.00 83.38 440 ASP A N 1
ATOM 3379 C CA . ASP A 1 440 ? -32.476 -15.810 49.418 1.00 83.38 440 ASP A CA 1
ATOM 3380 C C . ASP A 1 440 ? -31.950 -15.635 47.992 1.00 83.38 440 ASP A C 1
ATOM 3382 O O . ASP A 1 440 ? -31.080 -16.391 47.549 1.00 83.38 440 ASP A O 1
ATOM 3386 N N . MET A 1 441 ? -32.387 -14.581 47.298 1.00 83.62 441 MET A N 1
ATOM 3387 C CA . MET A 1 441 ? -31.880 -14.223 45.974 1.00 83.62 441 MET A CA 1
ATOM 3388 C C . MET A 1 441 ? -30.376 -13.908 45.998 1.00 83.62 441 MET A C 1
ATOM 3390 O O . MET A 1 441 ? -29.634 -14.394 45.140 1.00 83.62 441 MET A O 1
ATOM 3394 N N . VAL A 1 442 ? -29.895 -13.135 46.980 1.00 84.12 442 VAL A N 1
ATOM 3395 C CA . VAL A 1 442 ? -28.463 -12.814 47.129 1.00 84.12 442 VAL A CA 1
ATOM 3396 C C . VAL A 1 442 ? -27.648 -14.069 47.423 1.00 84.12 442 VAL A C 1
ATOM 3398 O O . VAL A 1 442 ? -26.596 -14.278 46.810 1.00 84.12 442 VAL A O 1
ATOM 3401 N N . ARG A 1 443 ? -28.142 -14.944 48.303 1.00 82.88 443 ARG A N 1
ATOM 3402 C CA . ARG A 1 443 ? -27.490 -16.221 48.615 1.00 82.88 443 ARG A CA 1
ATOM 3403 C C . ARG A 1 443 ? -27.403 -17.133 47.386 1.00 82.88 443 ARG A C 1
ATOM 3405 O O . ARG A 1 443 ? -26.325 -17.660 47.097 1.00 82.88 443 ARG A O 1
ATOM 3412 N N . LEU A 1 444 ? -28.503 -17.296 46.647 1.00 82.25 444 LEU A N 1
ATOM 3413 C CA . LEU A 1 444 ? -28.554 -18.093 45.416 1.00 82.25 444 LEU A CA 1
ATOM 3414 C C . LEU A 1 444 ? -27.625 -17.527 44.340 1.00 82.25 444 LEU A C 1
ATOM 3416 O O . LEU A 1 444 ? -26.884 -18.285 43.705 1.00 82.25 444 LEU A O 1
ATOM 3420 N N . PHE A 1 445 ? -27.619 -16.203 44.178 1.00 83.44 445 PHE A N 1
ATOM 3421 C CA . PHE A 1 445 ? -26.753 -15.508 43.236 1.00 83.44 445 PHE A CA 1
ATOM 3422 C C . PHE A 1 445 ? -25.274 -15.723 43.566 1.00 83.44 445 PHE A C 1
ATOM 3424 O O . PHE A 1 445 ? -24.523 -16.202 42.716 1.00 83.44 445 PHE A O 1
ATOM 3431 N N . ARG A 1 446 ? -24.837 -15.442 44.799 1.00 84.19 446 ARG A N 1
ATOM 3432 C CA . ARG A 1 446 ? -23.422 -15.569 45.200 1.00 84.19 446 ARG A CA 1
ATOM 3433 C C . ARG A 1 446 ? -22.900 -17.005 45.084 1.00 84.19 446 ARG A C 1
ATOM 3435 O O . ARG A 1 446 ? -21.754 -17.203 44.673 1.00 84.19 446 ARG A O 1
ATOM 3442 N N . ALA A 1 447 ? -23.736 -18.000 45.386 1.00 81.31 447 ALA A N 1
ATOM 3443 C CA . ALA A 1 447 ? -23.361 -19.412 45.325 1.00 81.31 447 ALA A CA 1
ATOM 3444 C C . ALA A 1 447 ? -23.231 -19.952 43.888 1.00 81.31 447 ALA A C 1
ATOM 3446 O O . ALA A 1 447 ? -22.291 -20.692 43.592 1.00 81.31 447 ALA A O 1
ATOM 3447 N N . ASN A 1 448 ? -24.154 -19.584 42.992 1.00 80.19 448 ASN A N 1
ATOM 3448 C CA . ASN A 1 448 ? -24.310 -20.266 41.700 1.00 80.19 448 ASN A CA 1
ATOM 3449 C C . ASN A 1 448 ? -23.861 -19.435 40.488 1.00 80.19 448 ASN A C 1
ATOM 3451 O O . ASN A 1 448 ? -23.482 -20.000 39.462 1.00 80.19 448 ASN A O 1
ATOM 3455 N N . SER A 1 449 ? -23.830 -18.103 40.597 1.00 74.12 449 SER A N 1
ATOM 3456 C CA . SER A 1 449 ? -23.471 -17.206 39.487 1.00 74.12 449 SER A CA 1
ATOM 3457 C C . SER A 1 449 ? -22.111 -17.498 38.823 1.00 74.12 449 SER A C 1
ATOM 3459 O O . SER A 1 449 ? -22.055 -17.445 37.592 1.00 74.12 449 SER A O 1
ATOM 3461 N N . PRO A 1 450 ? -21.032 -17.919 39.524 1.00 76.00 450 PRO A N 1
ATOM 3462 C CA . PRO A 1 450 ? -19.772 -18.249 38.852 1.00 76.00 450 PRO A CA 1
ATOM 3463 C C . PRO A 1 450 ? -19.884 -19.422 37.880 1.00 76.00 450 PRO A C 1
ATOM 3465 O O . PRO A 1 450 ? -19.134 -19.472 36.904 1.00 76.00 450 PRO A O 1
ATOM 3468 N N . GLN A 1 451 ? -20.780 -20.373 38.164 1.00 75.56 451 GLN A N 1
ATOM 3469 C CA . GLN A 1 451 ? -20.976 -21.572 37.348 1.00 75.56 451 GLN A CA 1
ATOM 3470 C C . GLN A 1 451 ? -21.689 -21.230 36.037 1.00 75.56 451 GLN A C 1
ATOM 3472 O O . GLN A 1 451 ? -21.367 -21.799 34.999 1.00 75.56 451 GLN A O 1
ATOM 3477 N N . TYR A 1 452 ? -22.585 -20.241 36.073 1.00 74.56 452 TYR A N 1
ATOM 3478 C CA . TYR A 1 452 ? -23.412 -19.829 34.937 1.00 74.56 452 TYR A CA 1
ATOM 3479 C C . TYR A 1 452 ? -22.965 -18.501 34.307 1.00 74.56 452 TYR A C 1
ATOM 3481 O O . TYR A 1 452 ? -23.703 -17.869 33.557 1.00 74.56 452 TYR A O 1
ATOM 3489 N N . ARG A 1 453 ? -21.734 -18.053 34.579 1.00 65.00 453 ARG A N 1
ATOM 3490 C CA . ARG A 1 453 ? -21.222 -16.734 34.167 1.00 65.00 453 ARG A CA 1
ATOM 3491 C C . ARG A 1 453 ? -21.268 -16.466 32.660 1.00 65.00 453 ARG A C 1
ATOM 3493 O O . ARG A 1 453 ? -21.391 -15.317 32.241 1.00 65.00 453 ARG A O 1
ATOM 3500 N N . ARG A 1 454 ? -21.092 -17.512 31.854 1.00 64.19 454 ARG A N 1
ATOM 3501 C CA . ARG A 1 454 ? -21.099 -17.443 30.383 1.00 64.19 454 ARG A CA 1
ATOM 3502 C C . ARG A 1 454 ? -22.415 -17.928 29.781 1.00 64.19 454 ARG A C 1
ATOM 3504 O O . ARG A 1 454 ? -22.532 -17.974 28.562 1.00 64.19 454 ARG A O 1
ATOM 3511 N N . GLU A 1 455 ? -23.366 -18.299 30.632 1.00 72.88 455 GLU A N 1
ATOM 3512 C CA . GLU A 1 455 ? -24.678 -18.748 30.206 1.00 72.88 455 GLU A CA 1
ATOM 3513 C C . GLU A 1 455 ? -25.551 -17.540 29.893 1.00 72.88 455 GLU A C 1
ATOM 3515 O O . GLU A 1 455 ? -25.450 -16.464 30.498 1.00 72.88 455 GLU A O 1
ATOM 3520 N N . PHE A 1 456 ? -26.408 -17.734 28.908 1.00 76.44 456 PHE A N 1
ATOM 3521 C CA . PHE A 1 456 ? -27.373 -16.745 28.486 1.00 76.44 456 PHE A CA 1
ATOM 3522 C C . PHE A 1 456 ? -28.716 -17.053 29.131 1.00 76.44 456 PHE A C 1
ATOM 3524 O O . PHE A 1 456 ? -29.130 -18.209 29.208 1.00 76.44 456 PHE A O 1
ATOM 3531 N N . VAL A 1 457 ? -29.400 -16.002 29.549 1.00 79.12 457 VAL A N 1
ATOM 3532 C CA . VAL A 1 457 ? -30.717 -16.044 30.175 1.00 79.12 457 VAL A CA 1
ATOM 3533 C C . VAL A 1 457 ? -31.647 -15.069 29.448 1.00 79.12 457 VAL A C 1
ATOM 3535 O O . VAL A 1 457 ? -31.149 -14.149 28.782 1.00 79.12 457 VAL A O 1
ATOM 3538 N N . PRO A 1 458 ? -32.974 -15.257 29.523 1.00 80.88 458 PRO A N 1
ATOM 3539 C CA . PRO A 1 458 ? -33.926 -14.297 28.979 1.00 80.88 458 PRO A CA 1
ATOM 3540 C C . PRO A 1 458 ? -33.663 -12.885 29.515 1.00 80.88 458 PRO A C 1
ATOM 3542 O O . PRO A 1 458 ? -33.315 -12.699 30.681 1.00 80.88 458 PRO A O 1
ATOM 3545 N N . SER A 1 459 ? -33.811 -11.875 28.663 1.00 77.75 459 SER A N 1
ATOM 3546 C CA . SER A 1 459 ? -33.689 -10.485 29.080 1.00 77.75 459 SER A CA 1
ATOM 3547 C C . SER A 1 459 ? -34.858 -10.133 30.005 1.00 77.75 459 SER A C 1
ATOM 3549 O O . SER A 1 459 ? -36.012 -10.379 29.649 1.00 77.75 459 SER A O 1
ATOM 3551 N N . PRO A 1 460 ? -34.600 -9.499 31.163 1.00 69.25 460 PRO A N 1
ATOM 3552 C CA . PRO A 1 460 ? -35.645 -9.146 32.125 1.00 69.25 460 PRO A CA 1
ATOM 3553 C C . PRO A 1 460 ? -36.623 -8.089 31.591 1.00 69.25 460 PRO A C 1
ATOM 3555 O O . PRO A 1 460 ? -37.697 -7.910 32.153 1.00 69.25 460 PRO A O 1
ATOM 3558 N N . THR A 1 461 ? -36.261 -7.370 30.524 1.00 64.62 461 THR A N 1
ATOM 3559 C CA . THR A 1 461 ? -37.126 -6.372 29.873 1.00 64.62 461 THR A CA 1
ATOM 3560 C C . THR A 1 461 ? -37.842 -6.904 28.634 1.00 64.62 461 THR A C 1
ATOM 3562 O O . THR A 1 461 ? -38.837 -6.317 28.219 1.00 64.62 461 THR A O 1
ATOM 3565 N N . ASP A 1 462 ? -37.342 -7.984 28.031 1.00 69.38 462 ASP A N 1
ATOM 3566 C CA . ASP A 1 462 ? -37.904 -8.571 26.817 1.00 69.38 462 ASP A CA 1
ATOM 3567 C C . ASP A 1 462 ? -37.542 -10.059 26.730 1.00 69.38 462 ASP A C 1
ATOM 3569 O O . ASP A 1 462 ? -36.436 -10.428 26.337 1.00 69.38 462 ASP A O 1
ATOM 3573 N N . GLY A 1 463 ? -38.502 -10.924 27.055 1.00 62.03 463 GLY A N 1
ATOM 3574 C CA . GLY A 1 463 ? -38.309 -12.375 27.062 1.00 62.03 463 GLY A CA 1
ATOM 3575 C C . GLY A 1 463 ? -38.005 -12.999 25.692 1.00 62.03 463 GLY A C 1
ATOM 3576 O O . GLY A 1 463 ? -37.684 -14.183 25.639 1.00 62.03 463 GLY A O 1
ATOM 3577 N N . GLN A 1 464 ? -38.090 -12.243 24.589 1.00 55.38 464 GLN A N 1
ATOM 3578 C CA . GLN A 1 464 ? -37.680 -12.703 23.253 1.00 55.38 464 GLN A CA 1
ATOM 3579 C C . GLN A 1 464 ? -36.174 -12.527 22.998 1.00 55.38 464 GLN A C 1
ATOM 3581 O O . GLN A 1 464 ? -35.645 -13.068 22.024 1.00 55.38 464 GLN A O 1
ATOM 3586 N N . HIS A 1 465 ? -35.468 -11.791 23.860 1.00 61.41 465 HIS A N 1
ATOM 3587 C CA . HIS A 1 465 ? -34.034 -11.546 23.748 1.00 61.41 465 HIS A CA 1
ATOM 3588 C C . HIS A 1 465 ? -33.268 -12.299 24.833 1.00 61.41 465 HIS A C 1
ATOM 3590 O O . HIS A 1 465 ? -33.684 -12.333 25.983 1.00 61.41 465 HIS A O 1
ATOM 3596 N N . TYR A 1 466 ? -32.110 -12.860 24.483 1.00 67.94 466 TYR A N 1
ATOM 3597 C CA . TYR A 1 466 ? -31.200 -13.488 25.440 1.00 67.94 466 TYR A CA 1
ATOM 3598 C C . TYR A 1 466 ? -29.999 -12.588 25.706 1.00 67.94 466 TYR A C 1
ATOM 3600 O O . TYR A 1 466 ? -29.443 -11.975 24.793 1.00 67.94 466 TYR A O 1
ATOM 3608 N N . MET A 1 467 ? -29.564 -12.539 26.959 1.00 67.88 467 MET A N 1
ATOM 3609 C CA . MET A 1 467 ? -28.357 -11.829 27.370 1.00 67.88 467 MET A CA 1
ATOM 3610 C C . MET A 1 467 ? -27.561 -12.653 28.373 1.00 67.88 467 MET A C 1
ATOM 3612 O O . MET A 1 467 ? -28.082 -13.569 28.997 1.00 67.88 467 MET A O 1
ATOM 3616 N N . LEU A 1 468 ? -26.275 -12.345 28.525 1.00 71.56 468 LEU A N 1
ATOM 3617 C CA . LEU A 1 468 ? -25.441 -12.991 29.536 1.00 71.56 468 LEU A CA 1
ATOM 3618 C C . LEU A 1 468 ? -26.016 -12.735 30.936 1.00 71.56 468 LEU A C 1
ATOM 3620 O O . LEU A 1 468 ? -26.403 -11.604 31.242 1.00 71.56 468 LEU A O 1
ATOM 3624 N N . LEU A 1 469 ? -26.008 -13.755 31.800 1.00 78.31 469 LEU A N 1
ATOM 3625 C CA . LEU A 1 469 ? -26.500 -13.663 33.181 1.00 78.31 469 LEU A CA 1
ATOM 3626 C C . LEU A 1 469 ? -25.999 -12.407 33.942 1.00 78.31 469 LEU A C 1
ATOM 3628 O O . LEU A 1 469 ? -26.829 -11.718 34.536 1.00 78.31 469 LEU A O 1
ATOM 3632 N N . PRO A 1 470 ? -24.704 -12.016 33.894 1.00 69.94 470 PRO A N 1
ATOM 3633 C CA . PRO A 1 470 ? -24.241 -10.756 34.490 1.00 69.94 470 PRO A CA 1
ATOM 3634 C C . PRO A 1 470 ? -24.976 -9.498 33.992 1.00 69.94 470 PRO A C 1
ATOM 3636 O O . PRO A 1 470 ? -25.238 -8.577 34.765 1.00 69.94 470 PRO A O 1
ATOM 3639 N N . VAL A 1 471 ? -25.324 -9.448 32.704 1.00 72.19 471 VAL A N 1
ATOM 3640 C CA . VAL A 1 471 ? -26.006 -8.302 32.082 1.00 72.19 471 VAL A CA 1
ATOM 3641 C C . VAL A 1 471 ? -27.467 -8.252 32.524 1.00 72.19 471 VAL A C 1
ATOM 3643 O O . VAL A 1 471 ? -27.957 -7.182 32.892 1.00 72.19 471 VAL A O 1
ATOM 3646 N N . ALA A 1 472 ? -28.132 -9.408 32.580 1.00 80.44 472 ALA A N 1
ATOM 3647 C CA . ALA A 1 472 ? -29.490 -9.531 33.105 1.00 80.44 472 ALA A CA 1
ATOM 3648 C C . ALA A 1 472 ? -29.574 -9.066 34.561 1.00 80.44 472 ALA A C 1
ATOM 3650 O O . ALA A 1 472 ? -30.423 -8.243 34.908 1.00 80.44 472 ALA A O 1
ATOM 3651 N N . MET A 1 473 ? -28.631 -9.502 35.395 1.00 77.94 473 MET A N 1
ATOM 3652 C CA . MET A 1 473 ? -28.552 -9.101 36.801 1.00 77.94 473 MET A CA 1
ATOM 3653 C C . MET A 1 473 ? -28.331 -7.602 36.978 1.00 77.94 473 MET A C 1
ATOM 3655 O O . MET A 1 473 ? -28.949 -6.973 37.840 1.00 77.94 473 MET A O 1
ATOM 3659 N N . ARG A 1 474 ? -27.509 -6.996 36.118 1.00 73.56 474 ARG A N 1
ATOM 3660 C CA . ARG A 1 474 ? -27.316 -5.543 36.104 1.00 73.56 474 ARG A CA 1
ATOM 3661 C C . ARG A 1 474 ? -28.607 -4.800 35.748 1.00 73.56 474 ARG A C 1
ATOM 3663 O O . ARG A 1 474 ? -28.883 -3.754 36.336 1.00 73.56 474 ARG A O 1
ATOM 3670 N N . SER A 1 475 ? -29.388 -5.330 34.808 1.00 76.81 475 SER A N 1
ATOM 3671 C CA . SER A 1 475 ? -30.674 -4.754 34.401 1.00 76.81 475 SER A CA 1
ATOM 3672 C C . SER A 1 475 ? -31.721 -4.863 35.515 1.00 76.81 475 SER A C 1
ATOM 3674 O O . SER A 1 475 ? -32.371 -3.868 35.830 1.00 76.81 475 SER A O 1
ATOM 3676 N N . ILE A 1 476 ? -31.808 -6.019 36.185 1.00 82.50 476 ILE A N 1
ATOM 3677 C CA . ILE A 1 476 ? -32.671 -6.224 37.361 1.00 82.50 476 ILE A CA 1
ATOM 3678 C C . ILE A 1 476 ? -32.312 -5.236 38.474 1.00 82.50 476 ILE A C 1
ATOM 3680 O O . ILE A 1 476 ? -33.183 -4.545 38.994 1.00 82.50 476 ILE A O 1
ATOM 3684 N N . ARG A 1 477 ? -31.020 -5.101 38.799 1.00 79.19 477 ARG A N 1
ATOM 3685 C CA . ARG A 1 477 ? -30.546 -4.174 39.837 1.00 79.19 477 ARG A CA 1
ATOM 3686 C C . ARG A 1 477 ? -30.882 -2.715 39.521 1.00 79.19 477 ARG A C 1
ATOM 3688 O O . ARG A 1 477 ? -31.249 -1.967 40.416 1.00 79.19 477 ARG A O 1
ATOM 3695 N N . LYS A 1 478 ? -30.768 -2.302 38.253 1.00 75.44 478 LYS A N 1
ATOM 3696 C CA . LYS A 1 478 ? -31.176 -0.953 37.821 1.00 75.44 478 LYS A CA 1
ATOM 3697 C C . LYS A 1 478 ? -32.688 -0.737 37.925 1.00 75.44 478 LYS A C 1
ATOM 3699 O O . LYS A 1 478 ? -33.106 0.388 38.172 1.00 75.44 478 LYS A O 1
ATOM 3704 N N . GLY A 1 479 ? -33.482 -1.785 37.712 1.00 79.69 479 GLY A N 1
ATOM 3705 C CA . GLY A 1 479 ? -34.942 -1.739 37.803 1.00 79.69 479 GLY A CA 1
ATOM 3706 C C . GLY A 1 479 ? -35.496 -1.878 39.226 1.00 79.69 479 GLY A C 1
ATOM 3707 O O . GLY A 1 479 ? -36.632 -1.477 39.459 1.00 79.69 479 GLY A O 1
ATOM 3708 N N . ASN A 1 480 ? -34.720 -2.417 40.175 1.00 82.56 480 ASN A N 1
ATOM 3709 C CA . ASN A 1 480 ? -35.167 -2.697 41.541 1.00 82.56 480 ASN A CA 1
ATOM 3710 C C . ASN A 1 480 ? -34.164 -2.181 42.596 1.00 82.56 480 ASN A C 1
ATOM 3712 O O . ASN A 1 480 ? -33.147 -2.813 42.892 1.00 82.56 480 ASN A O 1
ATOM 3716 N N . GLN A 1 481 ? -34.494 -1.033 43.196 1.00 80.50 481 GLN A N 1
ATOM 3717 C CA . GLN A 1 481 ? -33.659 -0.362 44.195 1.00 80.50 481 GLN A CA 1
ATOM 3718 C C . GLN A 1 481 ? -33.611 -1.096 45.548 1.00 80.50 481 GLN A C 1
ATOM 3720 O O . GLN A 1 481 ? -32.586 -1.041 46.225 1.00 80.50 481 GLN A O 1
ATOM 3725 N N . GLU A 1 482 ? -34.683 -1.790 45.949 1.00 83.81 482 GLU A N 1
ATOM 3726 C CA . GLU A 1 482 ? -34.707 -2.584 47.189 1.00 83.81 482 GLU A CA 1
ATOM 3727 C C . GLU A 1 482 ? -33.695 -3.733 47.094 1.00 83.81 482 GLU A C 1
ATOM 3729 O O . GLU A 1 482 ? -32.835 -3.879 47.963 1.00 83.81 482 GLU A O 1
ATOM 3734 N N . PHE A 1 483 ? -33.712 -4.468 45.979 1.00 82.75 483 PHE A N 1
ATOM 3735 C CA . PHE A 1 483 ? -32.729 -5.512 45.700 1.00 82.75 483 PHE A CA 1
ATOM 3736 C C . PHE A 1 483 ? -31.297 -4.962 45.612 1.00 82.75 483 PHE A C 1
ATOM 3738 O O . PHE A 1 483 ? -30.369 -5.553 46.169 1.00 82.75 483 PHE A O 1
ATOM 3745 N N . ALA A 1 484 ? -31.110 -3.809 44.958 1.00 79.44 484 ALA A N 1
ATOM 3746 C CA . ALA A 1 484 ? -29.806 -3.154 44.860 1.00 79.44 484 ALA A CA 1
ATOM 3747 C C . ALA A 1 484 ? -29.189 -2.847 46.237 1.00 79.44 484 ALA A C 1
ATOM 3749 O O . ALA A 1 484 ? -27.974 -2.970 46.400 1.00 79.44 484 ALA A O 1
ATOM 3750 N N . ASN A 1 485 ? -30.014 -2.503 47.229 1.00 81.06 485 ASN A N 1
ATOM 3751 C CA . ASN A 1 485 ? -29.555 -2.244 48.592 1.00 81.06 485 ASN A CA 1
ATOM 3752 C C . ASN A 1 485 ? -29.149 -3.533 49.331 1.00 81.06 485 ASN A C 1
ATOM 3754 O O . ASN A 1 485 ? -28.184 -3.517 50.093 1.00 81.06 485 ASN A O 1
ATOM 3758 N N . VAL A 1 486 ? -29.855 -4.649 49.111 1.00 84.56 486 VAL A N 1
ATOM 3759 C CA . VAL A 1 486 ? -29.575 -5.933 49.786 1.00 84.56 486 VAL A CA 1
ATOM 3760 C C . VAL A 1 486 ? -28.327 -6.608 49.210 1.00 84.56 486 VAL A C 1
ATOM 3762 O O . VAL A 1 486 ? -27.466 -7.055 49.965 1.00 84.56 486 VAL A O 1
ATOM 3765 N N . ILE A 1 487 ? -28.156 -6.622 47.882 1.00 81.50 487 ILE A N 1
ATOM 3766 C CA . ILE A 1 487 ? -26.980 -7.253 47.251 1.00 81.50 487 ILE A CA 1
ATOM 3767 C C . ILE A 1 487 ? -25.660 -6.544 47.589 1.00 81.50 487 ILE A C 1
ATOM 3769 O O . ILE A 1 487 ? -24.619 -7.201 47.675 1.00 81.50 487 ILE A O 1
ATOM 3773 N N . GLY A 1 488 ? -25.719 -5.230 47.834 1.00 76.25 488 GLY A N 1
ATOM 3774 C CA . GLY A 1 488 ? -24.580 -4.401 48.231 1.00 76.25 488 GLY A CA 1
ATOM 3775 C C . GLY A 1 488 ? -24.201 -4.487 49.714 1.00 76.25 488 GLY A C 1
ATOM 3776 O O . GLY A 1 488 ? -23.274 -3.799 50.142 1.00 76.25 488 GLY A O 1
ATOM 3777 N N . GLN A 1 489 ? -24.885 -5.311 50.517 1.00 82.56 489 GLN A N 1
ATOM 3778 C CA . GLN A 1 489 ? -24.500 -5.515 51.913 1.00 82.56 489 GLN A CA 1
ATOM 3779 C C . GLN A 1 489 ? -23.108 -6.165 52.037 1.00 82.56 489 GLN A C 1
ATOM 3781 O O . GLN A 1 489 ? -22.723 -6.968 51.173 1.00 82.56 489 GLN A O 1
ATOM 3786 N N . PRO A 1 490 ? -22.356 -5.851 53.117 1.00 79.75 490 PRO A N 1
ATOM 3787 C CA . PRO A 1 490 ? -21.014 -6.379 53.340 1.00 79.75 490 PRO A CA 1
ATOM 3788 C C . PRO A 1 490 ? -20.949 -7.907 53.239 1.00 79.75 490 PRO A C 1
ATOM 3790 O O . PRO A 1 490 ? -21.860 -8.619 53.659 1.00 79.75 490 PRO A O 1
ATOM 3793 N N . LEU A 1 491 ? -19.842 -8.408 52.690 1.00 84.88 491 LEU A N 1
ATOM 3794 C CA . LEU A 1 491 ? -19.528 -9.835 52.677 1.00 84.88 491 LEU A CA 1
ATOM 3795 C C . LEU A 1 491 ? -19.377 -10.362 54.115 1.00 84.88 491 LEU A C 1
ATOM 3797 O O . LEU A 1 491 ? -18.951 -9.631 55.010 1.00 84.88 491 LEU A O 1
ATOM 3801 N N . SER A 1 492 ? -19.674 -11.642 54.339 1.00 85.69 492 SER A N 1
ATOM 3802 C CA . SER A 1 492 ? -19.343 -12.303 55.606 1.00 85.69 492 SER A CA 1
ATOM 3803 C C . SER A 1 492 ? -17.826 -12.371 55.808 1.00 85.69 492 SER A C 1
ATOM 3805 O O . SER A 1 492 ? -17.054 -12.346 54.848 1.00 85.69 492 SER A O 1
ATOM 3807 N N . SER A 1 493 ? -17.369 -12.537 57.052 1.00 84.88 493 SER A N 1
ATOM 3808 C CA . SER A 1 493 ? -15.932 -12.580 57.368 1.00 84.88 493 SER A CA 1
ATOM 3809 C C . SER A 1 493 ? -15.157 -13.654 56.585 1.00 84.88 493 SER A C 1
ATOM 3811 O O . SER A 1 493 ? -13.988 -13.461 56.262 1.00 84.88 493 SER A O 1
ATOM 3813 N N . ALA A 1 494 ? -15.805 -14.774 56.244 1.00 83.56 494 ALA A N 1
ATOM 3814 C CA . ALA A 1 494 ? -15.207 -15.838 55.436 1.00 83.56 494 ALA A CA 1
ATOM 3815 C C . ALA A 1 494 ? -15.087 -15.456 53.947 1.00 83.56 494 ALA A C 1
ATOM 3817 O O . ALA A 1 494 ? -14.046 -15.689 53.332 1.00 83.56 494 ALA A O 1
ATOM 3818 N N . GLU A 1 495 ? -16.122 -14.841 53.368 1.00 84.25 495 GLU A N 1
ATOM 3819 C CA . GLU A 1 495 ? -16.103 -14.341 51.985 1.00 84.25 495 GLU A CA 1
ATOM 3820 C C . GLU A 1 495 ? -15.081 -13.210 51.811 1.00 84.25 495 GLU A C 1
ATOM 3822 O O . GLU A 1 495 ? -14.394 -13.142 50.791 1.00 84.25 495 GLU A O 1
ATOM 3827 N N . GLN A 1 496 ? -14.936 -12.358 52.826 1.00 87.00 496 GLN A N 1
ATOM 3828 C CA . GLN A 1 496 ? -13.987 -11.250 52.817 1.00 87.00 496 GLN A CA 1
ATOM 3829 C C . GLN A 1 496 ? -12.531 -11.742 52.792 1.00 87.00 496 GLN A C 1
ATOM 3831 O O . GLN A 1 496 ? -11.745 -11.283 51.964 1.00 87.00 496 GLN A O 1
ATOM 3836 N N . LEU A 1 497 ? -12.193 -12.755 53.599 1.00 87.25 497 LEU A N 1
ATOM 3837 C CA . LEU A 1 497 ? -10.864 -13.379 53.581 1.00 87.25 497 LEU A CA 1
ATOM 3838 C C . LEU A 1 497 ? -10.540 -14.024 52.219 1.00 87.25 497 LEU A C 1
ATOM 3840 O O . LEU A 1 497 ? -9.409 -13.944 51.737 1.00 87.25 497 LEU A O 1
ATOM 3844 N N . LEU A 1 498 ? -11.526 -14.654 51.574 1.00 85.06 498 LEU A N 1
ATOM 3845 C CA . LEU A 1 498 ? -11.360 -15.226 50.232 1.00 85.06 498 LEU A CA 1
ATOM 3846 C C . LEU A 1 498 ? -11.137 -14.139 49.172 1.00 85.06 498 LEU A C 1
ATOM 3848 O O . LEU A 1 498 ? -10.272 -14.296 48.307 1.00 85.06 498 LEU A O 1
ATOM 3852 N N . ALA A 1 499 ? -11.876 -13.031 49.252 1.00 87.62 499 ALA A N 1
ATOM 3853 C CA . ALA A 1 499 ? -11.713 -11.896 48.349 1.00 87.62 499 ALA A CA 1
ATOM 3854 C C . ALA A 1 499 ? -10.300 -11.296 48.432 1.00 87.62 499 ALA A C 1
ATOM 3856 O O . ALA A 1 499 ? -9.666 -11.064 47.400 1.00 87.62 499 ALA A O 1
ATOM 3857 N N . GLU A 1 500 ? -9.771 -11.118 49.646 1.00 89.31 500 GLU A N 1
ATOM 3858 C CA . GLU A 1 500 ? -8.407 -10.623 49.875 1.00 89.31 500 GLU A CA 1
ATOM 3859 C C . GLU A 1 500 ? -7.347 -11.544 49.256 1.00 89.31 500 GLU A C 1
ATOM 3861 O O . GLU A 1 500 ? -6.427 -11.075 48.580 1.00 89.31 500 GLU A O 1
ATOM 3866 N N . GLN A 1 501 ? -7.497 -12.863 49.408 1.00 88.00 501 GLN A N 1
ATOM 3867 C CA . GLN A 1 501 ? -6.575 -13.833 48.807 1.00 88.00 501 GLN A CA 1
ATOM 3868 C C . GLN A 1 501 ? -6.589 -13.787 47.273 1.00 88.00 501 GLN A C 1
ATOM 3870 O O . GLN A 1 501 ? -5.535 -13.907 46.643 1.00 88.00 501 GLN A O 1
ATOM 3875 N N . VAL A 1 502 ? -7.765 -13.615 46.663 1.00 88.81 502 VAL A N 1
ATOM 3876 C CA . VAL A 1 502 ? -7.909 -13.503 45.203 1.00 88.81 502 VAL A CA 1
ATOM 3877 C C . VAL A 1 502 ? -7.264 -12.217 44.684 1.00 88.81 502 VAL A C 1
ATOM 3879 O O . VAL A 1 502 ? -6.486 -12.267 43.728 1.00 88.81 502 VAL A O 1
ATOM 3882 N N . LEU A 1 503 ? -7.525 -11.083 45.342 1.00 89.12 503 LEU A N 1
ATOM 3883 C CA . LEU A 1 503 ? -6.940 -9.787 44.986 1.00 89.12 503 LEU A CA 1
ATOM 3884 C C . LEU A 1 503 ? -5.411 -9.787 45.126 1.00 89.12 503 LEU A C 1
ATOM 3886 O O . LEU A 1 503 ? -4.724 -9.225 44.273 1.00 89.12 503 LEU A O 1
ATOM 3890 N N . ALA A 1 504 ? -4.869 -10.461 46.145 1.00 87.81 504 ALA A N 1
ATOM 3891 C CA . ALA A 1 504 ? -3.426 -10.589 46.344 1.00 87.81 504 ALA A CA 1
ATOM 3892 C C . ALA A 1 504 ? -2.749 -11.467 45.278 1.00 87.81 504 ALA A C 1
ATOM 3894 O O . ALA A 1 504 ? -1.639 -11.171 44.840 1.00 87.81 504 ALA A O 1
ATOM 3895 N N . ARG A 1 505 ? -3.411 -12.546 44.839 1.00 83.81 505 ARG A N 1
ATOM 3896 C CA . ARG A 1 505 ? -2.869 -13.463 43.821 1.00 83.81 505 ARG A CA 1
ATOM 3897 C C . ARG A 1 505 ? -2.924 -12.900 42.401 1.00 83.81 505 ARG A C 1
ATOM 3899 O O . ARG A 1 505 ? -2.202 -13.407 41.549 1.00 83.81 505 ARG A O 1
ATOM 3906 N N . GLN A 1 506 ? -3.767 -11.891 42.149 1.00 77.38 506 GLN A N 1
ATOM 3907 C CA . GLN A 1 506 ? -3.968 -11.278 40.825 1.00 77.38 506 GLN A CA 1
ATOM 3908 C C . GLN A 1 506 ? -4.306 -12.303 39.719 1.00 77.38 506 GLN A C 1
ATOM 3910 O O . GLN A 1 506 ? -4.038 -12.080 38.537 1.00 77.38 506 GLN A O 1
ATOM 3915 N N . ASP A 1 507 ? -4.904 -13.440 40.090 1.00 78.69 507 ASP A N 1
ATOM 3916 C CA . ASP A 1 507 ? -5.343 -14.453 39.132 1.00 78.69 507 ASP A CA 1
ATOM 3917 C C . ASP A 1 507 ? -6.585 -13.959 38.386 1.00 78.69 507 ASP A C 1
ATOM 3919 O O . ASP A 1 507 ? -7.598 -13.629 38.999 1.00 78.69 507 ASP A O 1
ATOM 3923 N N . VAL A 1 508 ? -6.520 -13.937 37.054 1.00 72.94 508 VAL A N 1
ATOM 3924 C CA . VAL A 1 508 ? -7.585 -13.393 36.199 1.00 72.94 508 VAL A CA 1
ATOM 3925 C C . VAL A 1 508 ? -8.900 -14.135 36.430 1.00 72.94 508 VAL A C 1
ATOM 3927 O O . VAL A 1 508 ? -9.942 -13.503 36.574 1.00 72.94 508 VAL A O 1
ATOM 3930 N N . VAL A 1 509 ? -8.865 -15.468 36.517 1.00 74.19 509 VAL A N 1
ATOM 3931 C CA . VAL A 1 509 ? -10.084 -16.273 36.686 1.00 74.19 509 VAL A CA 1
ATOM 3932 C C . VAL A 1 509 ? -10.709 -16.028 38.059 1.00 74.19 509 VAL A C 1
ATOM 3934 O O . VAL A 1 509 ? -11.930 -15.898 38.162 1.00 74.19 509 VAL A O 1
ATOM 3937 N N . GLY A 1 510 ? -9.889 -15.937 39.107 1.00 80.75 510 GLY A N 1
ATOM 3938 C CA . GLY A 1 510 ? -10.325 -15.553 40.446 1.00 80.75 510 GLY A CA 1
ATOM 3939 C C . GLY A 1 510 ? -10.929 -14.148 40.495 1.00 80.75 510 GLY A C 1
ATOM 3940 O O . GLY A 1 510 ? -12.034 -13.986 41.011 1.00 80.75 510 GLY A O 1
ATOM 3941 N N . LEU A 1 511 ? -10.249 -13.148 39.926 1.00 84.38 511 LEU A N 1
ATOM 3942 C CA . LEU A 1 511 ? -10.707 -11.754 39.903 1.00 84.38 511 LEU A CA 1
ATOM 3943 C C . LEU A 1 511 ? -12.047 -11.616 39.188 1.00 84.38 511 LEU A C 1
ATOM 3945 O O . LEU A 1 511 ? -12.948 -10.946 39.678 1.00 84.38 511 LEU A O 1
ATOM 3949 N N . GLU A 1 512 ? -12.217 -12.290 38.057 1.00 81.12 512 GLU A N 1
ATOM 3950 C CA . GLU A 1 512 ? -13.477 -12.229 37.334 1.00 81.12 512 GLU A CA 1
ATOM 3951 C C . GLU A 1 512 ? -14.639 -12.917 38.074 1.00 81.12 512 GLU A C 1
ATOM 3953 O O . GLU A 1 512 ? -15.785 -12.481 37.961 1.00 81.12 512 GLU A O 1
ATOM 3958 N N . LYS A 1 513 ? -14.367 -13.991 38.829 1.00 82.81 513 LYS A N 1
ATOM 3959 C CA . LYS A 1 513 ? -15.373 -14.612 39.709 1.00 82.81 513 LYS A CA 1
ATOM 3960 C C . LYS A 1 513 ? -15.737 -13.676 40.857 1.00 82.81 513 LYS A C 1
ATOM 3962 O O . LYS A 1 513 ? -16.918 -13.498 41.135 1.00 82.81 513 LYS A O 1
ATOM 3967 N N . LEU A 1 514 ? -14.739 -13.041 41.468 1.00 86.75 514 LEU A N 1
ATOM 3968 C CA . LEU A 1 514 ? -14.939 -12.085 42.551 1.00 86.75 514 LEU A CA 1
ATOM 3969 C C . LEU A 1 514 ? -15.744 -10.862 42.087 1.00 86.75 514 LEU A C 1
ATOM 3971 O O . LEU A 1 514 ? -16.694 -10.483 42.765 1.00 86.75 514 LEU A O 1
ATOM 3975 N N . ALA A 1 515 ? -15.431 -10.311 40.910 1.00 85.31 515 ALA A N 1
ATOM 3976 C CA . ALA A 1 515 ? -16.181 -9.215 40.295 1.00 85.31 515 ALA A CA 1
ATOM 3977 C C . ALA A 1 515 ? -17.665 -9.561 40.084 1.00 85.31 515 ALA A C 1
ATOM 3979 O O . ALA A 1 515 ? -18.502 -8.675 40.162 1.00 85.31 515 ALA A O 1
ATOM 3980 N N . MET A 1 516 ? -17.997 -10.840 39.863 1.00 81.31 516 MET A N 1
ATOM 3981 C CA . MET A 1 516 ? -19.375 -11.308 39.681 1.00 81.31 516 MET A CA 1
ATOM 3982 C C . MET A 1 516 ? -20.088 -11.664 40.996 1.00 81.31 516 MET A C 1
ATOM 3984 O O . MET A 1 516 ? -21.282 -11.413 41.127 1.00 81.31 516 MET A O 1
ATOM 3988 N N . GLN A 1 517 ? -19.399 -12.267 41.967 1.00 84.25 517 GLN A N 1
ATOM 3989 C CA . GLN A 1 517 ? -20.019 -12.695 43.231 1.00 84.25 517 GLN A CA 1
ATOM 3990 C C . GLN A 1 517 ? -20.190 -11.540 44.213 1.00 84.25 517 GLN A C 1
ATOM 3992 O O . GLN A 1 517 ? -21.187 -11.460 44.924 1.00 84.25 517 GLN A O 1
ATOM 3997 N N . ALA A 1 518 ? -19.212 -10.640 44.253 1.00 85.00 518 ALA A N 1
ATOM 3998 C CA . ALA A 1 518 ? -19.161 -9.530 45.191 1.00 85.00 518 ALA A CA 1
ATOM 3999 C C . ALA A 1 518 ? -19.726 -8.237 44.573 1.00 85.00 518 ALA A C 1
ATOM 4001 O O . ALA A 1 518 ? -19.329 -7.136 44.961 1.00 85.00 518 ALA A O 1
ATOM 4002 N N . VAL A 1 519 ? -20.638 -8.388 43.605 1.00 81.06 519 VAL A N 1
ATOM 4003 C CA . VAL A 1 519 ? -21.323 -7.307 42.888 1.00 81.06 519 VAL A CA 1
ATOM 4004 C C . VAL A 1 519 ? -21.985 -6.355 43.879 1.00 81.06 519 VAL A C 1
ATOM 4006 O O . VAL A 1 519 ? -22.785 -6.773 44.713 1.00 81.06 519 VAL A O 1
ATOM 4009 N N . GLY A 1 520 ? -21.666 -5.066 43.779 1.00 76.19 520 GLY A N 1
ATOM 4010 C CA . GLY A 1 520 ? -22.180 -4.037 44.693 1.00 76.19 520 GLY A CA 1
ATOM 4011 C C . GLY A 1 520 ? -21.411 -3.895 46.012 1.00 76.19 520 GLY A C 1
ATOM 4012 O O . GLY A 1 520 ? -21.838 -3.125 46.867 1.00 76.19 520 GLY A O 1
ATOM 4013 N N . THR A 1 521 ? -20.290 -4.602 46.188 1.00 86.25 521 THR A N 1
ATOM 4014 C CA . THR A 1 521 ? -19.424 -4.490 47.373 1.00 86.25 521 THR A CA 1
ATOM 4015 C C . THR A 1 521 ? -18.045 -3.910 47.009 1.00 86.25 521 THR A C 1
ATOM 4017 O O . THR A 1 521 ? -17.610 -4.031 45.856 1.00 86.25 521 THR A O 1
ATOM 4020 N N . PRO A 1 522 ? -17.280 -3.374 47.983 1.00 87.38 522 PRO A N 1
ATOM 4021 C CA . PRO A 1 522 ? -15.929 -2.863 47.732 1.00 87.38 522 PRO A CA 1
ATOM 4022 C C . PRO A 1 522 ? -14.963 -3.894 47.127 1.00 87.38 522 PRO A C 1
ATOM 4024 O O . PRO A 1 522 ? -14.063 -3.539 46.362 1.00 87.38 522 PRO A O 1
ATOM 4027 N N . ALA A 1 523 ? -15.147 -5.179 47.444 1.00 88.81 523 ALA A N 1
ATOM 4028 C CA . ALA A 1 523 ? -14.335 -6.264 46.901 1.00 88.81 523 ALA A CA 1
ATOM 4029 C C . ALA A 1 523 ? -14.597 -6.493 45.400 1.00 88.81 523 ALA A C 1
ATOM 4031 O O . ALA A 1 523 ? -13.653 -6.718 44.641 1.00 88.81 523 ALA A O 1
ATOM 4032 N N . GLY A 1 524 ? -15.856 -6.378 44.958 1.00 88.38 524 GLY A N 1
ATOM 4033 C CA . GLY A 1 524 ? -16.226 -6.462 43.540 1.00 88.38 524 GLY A CA 1
ATOM 4034 C C . GLY A 1 524 ? -15.667 -5.292 42.729 1.00 88.38 524 GLY A C 1
ATOM 4035 O O . GLY A 1 524 ? -15.075 -5.493 41.665 1.00 88.38 524 GLY A O 1
ATOM 4036 N N . ALA A 1 525 ? -15.740 -4.077 43.281 1.00 89.12 525 ALA A N 1
ATOM 4037 C CA . ALA A 1 525 ? -15.165 -2.882 42.665 1.00 89.12 525 ALA A CA 1
ATOM 4038 C C . ALA A 1 525 ? -13.632 -2.965 42.523 1.00 89.12 525 ALA A C 1
ATOM 4040 O O . ALA A 1 525 ? -13.089 -2.616 41.472 1.00 89.12 525 ALA A O 1
ATOM 4041 N N . ALA A 1 526 ? -12.931 -3.483 43.539 1.00 89.94 526 ALA A N 1
ATOM 4042 C CA . ALA A 1 526 ? -11.486 -3.725 43.479 1.00 89.94 526 ALA A CA 1
ATOM 4043 C C . ALA A 1 526 ? -11.105 -4.780 42.424 1.00 89.94 526 ALA A C 1
ATOM 4045 O O . ALA A 1 526 ? -10.107 -4.616 41.719 1.00 89.94 526 ALA A O 1
ATOM 4046 N N . ALA A 1 527 ? -11.913 -5.831 42.261 1.00 90.38 527 ALA A N 1
ATOM 4047 C CA . ALA A 1 527 ? -11.696 -6.827 41.216 1.00 90.38 527 ALA A CA 1
ATOM 4048 C C . ALA A 1 527 ? -11.884 -6.236 39.805 1.00 90.38 527 ALA A C 1
ATOM 4050 O O . ALA A 1 527 ? -11.055 -6.472 38.922 1.00 90.38 527 ALA A O 1
ATOM 4051 N N . CYS A 1 528 ? -12.916 -5.407 39.609 1.00 89.88 528 CYS A N 1
ATOM 4052 C CA . CYS A 1 528 ? -13.148 -4.681 38.356 1.00 89.88 528 CYS A CA 1
ATOM 4053 C C . CYS A 1 528 ? -12.006 -3.708 38.031 1.00 89.88 528 CYS A C 1
ATOM 4055 O O . CYS A 1 528 ? -11.565 -3.645 36.885 1.00 89.88 528 CYS A O 1
ATOM 4057 N N . LEU A 1 529 ? -11.483 -2.993 39.035 1.00 90.81 529 LEU A N 1
ATOM 4058 C CA . LEU A 1 529 ? -10.321 -2.116 38.872 1.00 90.81 529 LEU A CA 1
ATOM 4059 C C . LEU A 1 529 ? -9.096 -2.899 38.373 1.00 90.81 529 LEU A C 1
ATOM 4061 O O . LEU A 1 529 ? -8.484 -2.499 37.387 1.00 90.81 529 LEU A O 1
ATOM 4065 N N . ALA A 1 530 ? -8.779 -4.040 38.995 1.00 88.94 530 ALA A N 1
ATOM 4066 C CA . ALA A 1 530 ? -7.637 -4.870 38.603 1.00 88.94 530 ALA A CA 1
ATOM 4067 C C . ALA A 1 530 ? -7.778 -5.444 37.177 1.00 88.94 530 ALA A C 1
ATOM 4069 O O . ALA A 1 530 ? -6.816 -5.459 36.404 1.00 88.94 530 ALA A O 1
ATOM 4070 N N . LEU A 1 531 ? -8.984 -5.885 36.799 1.00 85.00 531 LEU A N 1
ATOM 4071 C CA . LEU A 1 531 ? -9.276 -6.376 35.446 1.00 85.00 531 LEU A CA 1
ATOM 4072 C C . LEU A 1 531 ? -9.212 -5.260 34.397 1.00 85.00 531 LEU A C 1
ATOM 4074 O O . LEU A 1 531 ? -8.677 -5.473 33.306 1.00 85.00 531 LEU A O 1
ATOM 4078 N N . GLY A 1 532 ? -9.720 -4.074 34.737 1.00 82.88 532 GLY A N 1
ATOM 4079 C CA . GLY A 1 532 ? -9.635 -2.884 33.901 1.00 82.88 532 GLY A CA 1
ATOM 4080 C C . GLY A 1 532 ? -8.191 -2.438 33.685 1.00 82.88 532 GLY A C 1
ATOM 4081 O O . GLY A 1 532 ? -7.795 -2.242 32.540 1.00 82.88 532 GLY A O 1
ATOM 4082 N N . ASP A 1 533 ? -7.378 -2.378 34.746 1.00 89.00 533 ASP A N 1
ATOM 4083 C CA . ASP A 1 533 ? -5.962 -1.979 34.675 1.00 89.00 533 ASP A CA 1
ATOM 4084 C C . ASP A 1 533 ? -5.152 -2.930 33.797 1.00 89.00 533 ASP A C 1
ATOM 4086 O O . ASP A 1 533 ? -4.324 -2.499 32.989 1.00 89.00 533 ASP A O 1
ATOM 4090 N N . ARG A 1 534 ? -5.445 -4.229 33.879 1.00 84.50 534 ARG A N 1
ATOM 4091 C CA . ARG A 1 534 ? -4.839 -5.227 32.998 1.00 84.50 534 ARG A CA 1
ATOM 4092 C C . ARG A 1 534 ? -5.240 -5.033 31.532 1.00 84.50 534 ARG A C 1
ATOM 4094 O O . ARG A 1 534 ? -4.383 -5.148 30.659 1.00 84.50 534 ARG A O 1
ATOM 4101 N N . ALA A 1 535 ? -6.516 -4.760 31.250 1.00 70.31 535 ALA A N 1
ATOM 4102 C CA . ALA A 1 535 ? -6.995 -4.515 29.886 1.00 70.31 535 ALA A CA 1
ATOM 4103 C C . ALA A 1 535 ? -6.424 -3.211 29.306 1.00 70.31 535 ALA A C 1
ATOM 4105 O O . ALA A 1 535 ? -5.983 -3.186 28.158 1.00 70.31 535 ALA A O 1
ATOM 4106 N N . LEU A 1 536 ? -6.349 -2.163 30.130 1.00 80.62 536 LEU A N 1
ATOM 4107 C CA . LEU A 1 536 ? -5.766 -0.872 29.780 1.00 80.62 536 LEU A CA 1
ATOM 4108 C C . LEU A 1 536 ? -4.277 -1.009 29.442 1.00 80.62 536 LEU A C 1
ATOM 4110 O O . LEU A 1 536 ? -3.835 -0.506 28.412 1.00 80.62 536 LEU A O 1
ATOM 4114 N N . ALA A 1 537 ? -3.517 -1.750 30.257 1.00 76.94 537 ALA A N 1
ATOM 4115 C CA . ALA A 1 537 ? -2.110 -2.051 29.988 1.00 76.94 537 ALA A CA 1
ATOM 4116 C C . ALA A 1 537 ? -1.911 -2.893 28.713 1.00 76.94 537 ALA A C 1
ATOM 4118 O O . ALA A 1 537 ? -0.870 -2.798 28.067 1.00 76.94 537 ALA A O 1
ATOM 4119 N N . GLY A 1 538 ? -2.906 -3.704 28.344 1.00 61.38 538 GLY A N 1
ATOM 4120 C CA . GLY A 1 538 ? -2.926 -4.484 27.107 1.00 61.38 538 GLY A CA 1
ATOM 4121 C C . GLY A 1 538 ? -3.388 -3.715 25.863 1.00 61.38 538 GLY A C 1
ATOM 4122 O O . GLY A 1 538 ? -3.430 -4.313 24.792 1.00 61.38 538 GLY A O 1
ATOM 4123 N N . GLY A 1 539 ? -3.750 -2.431 25.986 1.00 62.41 539 GLY A N 1
ATOM 4124 C CA . GLY A 1 539 ? -4.255 -1.607 24.878 1.00 62.41 539 GLY A CA 1
ATOM 4125 C C . GLY A 1 539 ? -5.713 -1.877 24.479 1.00 62.41 539 GLY A C 1
ATOM 4126 O O . GLY A 1 539 ? -6.183 -1.343 23.477 1.00 62.41 539 GLY A O 1
ATOM 4127 N N . ASP A 1 540 ? -6.457 -2.676 25.249 1.00 68.12 540 ASP A N 1
ATOM 4128 C CA . ASP A 1 540 ? -7.875 -2.964 25.003 1.00 68.12 540 ASP A CA 1
ATOM 4129 C C . ASP A 1 540 ? -8.757 -1.932 25.729 1.00 68.12 540 ASP A C 1
ATOM 4131 O O . ASP A 1 540 ? -9.337 -2.188 26.791 1.00 68.12 540 ASP A O 1
ATOM 4135 N N . PHE A 1 541 ? -8.815 -0.718 25.170 1.00 75.69 541 PHE A N 1
ATOM 4136 C CA . PHE A 1 541 ? -9.481 0.434 25.791 1.00 75.69 541 PHE A CA 1
ATOM 4137 C C . PHE A 1 541 ? -10.994 0.245 25.960 1.00 75.69 541 PHE A C 1
ATOM 4139 O O . PHE A 1 541 ? -11.567 0.733 26.934 1.00 75.69 541 PHE A O 1
ATOM 4146 N N . LEU A 1 542 ? -11.645 -0.498 25.057 1.00 63.19 542 LEU A N 1
ATOM 4147 C CA . LEU A 1 542 ? -13.075 -0.815 25.155 1.00 63.19 542 LEU A CA 1
ATOM 4148 C C . LEU A 1 542 ? -13.355 -1.749 26.332 1.00 63.19 542 LEU A C 1
ATOM 4150 O O . LEU A 1 542 ? -14.264 -1.492 27.128 1.00 63.19 542 LEU A O 1
ATOM 4154 N N . ARG A 1 543 ? -12.557 -2.810 26.479 1.00 65.94 543 ARG A N 1
ATOM 4155 C CA . ARG A 1 543 ? -12.708 -3.746 27.595 1.00 65.94 543 ARG A CA 1
ATOM 4156 C C . ARG A 1 543 ? -12.316 -3.115 28.925 1.00 65.94 543 ARG A C 1
ATOM 4158 O O . ARG A 1 543 ? -12.995 -3.351 29.922 1.00 65.94 543 ARG A O 1
ATOM 4165 N N . ALA A 1 544 ? -11.279 -2.279 28.937 1.00 76.88 544 ALA A N 1
ATOM 4166 C CA . ALA A 1 544 ? -10.902 -1.488 30.104 1.00 76.88 544 ALA A CA 1
ATOM 4167 C C . ALA A 1 544 ? -12.053 -0.570 30.543 1.00 76.88 544 ALA A C 1
ATOM 4169 O O . ALA A 1 544 ? -12.457 -0.607 31.705 1.00 76.88 544 ALA A O 1
ATOM 4170 N N . ARG A 1 545 ? -12.652 0.174 29.597 1.00 84.56 545 ARG A N 1
ATOM 4171 C CA . ARG A 1 545 ? -13.814 1.039 29.857 1.00 84.56 545 ARG A CA 1
ATOM 4172 C C . ARG A 1 545 ? -14.963 0.264 30.497 1.00 84.56 545 ARG A C 1
ATOM 4174 O O . ARG A 1 545 ? -15.475 0.694 31.525 1.00 84.56 545 ARG A O 1
ATOM 4181 N N . SER A 1 546 ? -15.317 -0.892 29.931 1.00 77.12 546 SER A N 1
ATOM 4182 C CA . SER A 1 546 ? -16.399 -1.738 30.448 1.00 77.12 546 SER A CA 1
ATOM 4183 C C . SER A 1 546 ? -16.177 -2.140 31.909 1.00 77.12 546 SER A C 1
ATOM 4185 O O . SER A 1 546 ? -17.109 -2.064 32.708 1.00 77.12 546 SER A O 1
ATOM 4187 N N . TRP A 1 547 ? -14.958 -2.546 32.275 1.00 84.88 547 TRP A N 1
ATOM 4188 C CA . TRP A 1 547 ? -14.642 -2.930 33.653 1.00 84.88 547 TRP A CA 1
ATOM 4189 C C . TRP A 1 547 ? -14.658 -1.743 34.617 1.00 84.88 547 TRP A C 1
ATOM 4191 O O . TRP A 1 547 ? -15.149 -1.873 35.737 1.00 84.88 547 TRP A O 1
ATOM 4201 N N . TYR A 1 548 ? -14.171 -0.571 34.203 1.00 89.69 548 TYR A N 1
ATOM 4202 C CA . TYR A 1 548 ? -14.210 0.615 35.060 1.00 89.69 548 TYR A CA 1
ATOM 4203 C C . TYR A 1 548 ? -15.633 1.144 35.266 1.00 89.69 548 TYR A C 1
ATOM 4205 O O . TYR A 1 548 ? -15.979 1.525 36.383 1.00 89.69 548 TYR A O 1
ATOM 4213 N N . GLU A 1 549 ? -16.475 1.131 34.228 1.00 85.56 549 GLU A N 1
ATOM 4214 C CA . GLU A 1 549 ? -17.905 1.460 34.342 1.00 85.56 549 GLU A CA 1
ATOM 4215 C C . GLU A 1 549 ? -18.627 0.493 35.286 1.00 85.56 549 GLU A C 1
ATOM 4217 O O . GLU A 1 549 ? -19.429 0.920 36.121 1.00 85.56 549 GLU A O 1
ATOM 4222 N N . GLU A 1 550 ? -18.314 -0.801 35.186 1.00 82.44 550 GLU A N 1
ATOM 4223 C CA . GLU A 1 550 ? -18.844 -1.828 36.080 1.00 82.44 550 GLU A CA 1
ATOM 4224 C C . GLU A 1 550 ? -18.421 -1.574 37.530 1.00 82.44 550 GLU A C 1
ATOM 4226 O O . GLU A 1 550 ? -19.290 -1.412 38.387 1.00 82.44 550 GLU A O 1
ATOM 4231 N N . GLY A 1 551 ? -17.125 -1.386 37.789 1.00 84.88 551 GLY A N 1
ATOM 4232 C CA . GLY A 1 551 ? -16.619 -1.064 39.125 1.00 84.88 551 GLY A CA 1
ATOM 4233 C C . GLY A 1 551 ? -17.201 0.233 39.698 1.00 84.88 551 GLY A C 1
ATOM 4234 O O . GLY A 1 551 ? -17.514 0.296 40.883 1.00 84.88 551 GLY A O 1
ATOM 4235 N N . LEU A 1 552 ? -17.421 1.268 38.878 1.00 84.31 552 LEU A N 1
ATOM 4236 C CA . LEU A 1 552 ? -18.005 2.543 39.329 1.00 84.31 552 LEU A CA 1
ATOM 4237 C C . LEU A 1 552 ? -19.455 2.434 39.779 1.00 84.31 552 LEU A C 1
ATOM 4239 O O . LEU A 1 552 ? -19.894 3.213 40.634 1.00 84.31 552 LEU A O 1
ATOM 4243 N N . SER A 1 553 ? -20.196 1.479 39.220 1.00 71.25 553 SER A N 1
ATOM 4244 C CA . SER A 1 553 ? -21.562 1.215 39.662 1.00 71.25 553 SER A CA 1
ATOM 4245 C C . SER A 1 553 ? -21.627 0.612 41.074 1.00 71.25 553 SER A C 1
ATOM 4247 O O . SER A 1 553 ? -22.709 0.554 41.648 1.00 71.25 553 SER A O 1
ATOM 4249 N N . GLU A 1 554 ? -20.479 0.219 41.643 1.00 69.88 554 GLU A N 1
ATOM 4250 C CA . GLU A 1 554 ? -20.377 -0.649 42.830 1.00 69.88 554 GLU A CA 1
ATOM 4251 C C . GLU A 1 554 ? -19.354 -0.163 43.866 1.00 69.88 554 GLU A C 1
ATOM 4253 O O . GLU A 1 554 ? -19.271 -0.698 44.967 1.00 69.88 554 GLU A O 1
ATOM 4258 N N . ALA A 1 555 ? -18.561 0.847 43.510 1.00 79.75 555 ALA A N 1
ATOM 4259 C CA . ALA A 1 555 ? -17.459 1.349 44.313 1.00 79.75 555 ALA A CA 1
ATOM 4260 C C . ALA A 1 555 ? -17.929 2.159 45.524 1.00 79.75 555 ALA A C 1
ATOM 4262 O O . ALA A 1 555 ? -18.737 3.092 45.390 1.00 79.75 555 ALA A O 1
ATOM 4263 N N . ALA A 1 556 ? -17.323 1.862 46.676 1.00 82.50 556 ALA A N 1
ATOM 4264 C CA . ALA A 1 556 ? -17.395 2.708 47.860 1.00 82.50 556 ALA A CA 1
ATOM 4265 C C . ALA A 1 556 ? -16.777 4.090 47.589 1.00 82.50 556 ALA A C 1
ATOM 4267 O O . ALA A 1 556 ? -16.004 4.274 46.646 1.00 82.50 556 ALA A O 1
ATOM 4268 N N . VAL A 1 557 ? -17.154 5.083 48.401 1.00 81.75 557 VAL A N 1
ATOM 4269 C CA . VAL A 1 557 ? -16.814 6.504 48.189 1.00 81.75 557 VAL A CA 1
ATOM 4270 C C . VAL A 1 557 ? -15.308 6.728 48.000 1.00 81.75 557 VAL A C 1
ATOM 4272 O O . VAL A 1 557 ? -14.915 7.549 47.177 1.00 81.75 557 VAL A O 1
ATOM 4275 N N . ASP A 1 558 ? -14.479 5.958 48.698 1.00 82.62 558 ASP A N 1
ATOM 4276 C CA . ASP A 1 558 ? -13.014 5.973 48.653 1.00 82.62 558 ASP A CA 1
ATOM 4277 C C . ASP A 1 558 ? -12.414 5.330 47.386 1.00 82.62 558 ASP A C 1
ATOM 4279 O O . ASP A 1 558 ? -11.350 5.736 46.925 1.00 82.62 558 ASP A O 1
ATOM 4283 N N . GLN A 1 559 ? -13.098 4.365 46.768 1.00 84.62 559 GLN A N 1
ATOM 4284 C CA . GLN A 1 559 ? -12.624 3.667 45.562 1.00 84.62 559 GLN A CA 1
ATOM 4285 C C . GLN A 1 559 ? -13.007 4.385 44.257 1.00 84.62 559 GLN A C 1
ATOM 4287 O O . GLN A 1 559 ? -12.351 4.214 43.221 1.00 84.62 559 GLN A O 1
ATOM 4292 N N . ARG A 1 560 ? -14.069 5.201 44.290 1.00 87.62 560 ARG A N 1
ATOM 4293 C CA . ARG A 1 560 ? -14.610 5.912 43.116 1.00 87.62 560 ARG A CA 1
ATOM 4294 C C . ARG A 1 560 ? -13.590 6.817 42.415 1.00 87.62 560 ARG A C 1
ATOM 4296 O O . ARG A 1 560 ? -13.518 6.717 41.190 1.00 87.62 560 ARG A O 1
ATOM 4303 N N . PRO A 1 561 ? -12.776 7.641 43.109 1.00 87.56 561 PRO A N 1
ATOM 4304 C CA . PRO A 1 561 ? -11.826 8.534 42.442 1.00 87.56 561 PRO A CA 1
ATOM 4305 C C . PRO A 1 561 ? -10.807 7.778 41.584 1.00 87.56 561 PRO A C 1
ATOM 4307 O O . PRO A 1 561 ? -10.474 8.204 40.477 1.00 87.56 561 PRO A O 1
ATOM 4310 N N . HIS A 1 562 ? -10.346 6.617 42.058 1.00 85.38 562 HIS A N 1
ATOM 4311 C CA . HIS A 1 562 ? -9.409 5.788 41.309 1.00 85.38 562 HIS A CA 1
ATOM 4312 C C . HIS A 1 562 ? -10.054 5.248 40.035 1.00 85.38 562 HIS A C 1
ATOM 4314 O O . HIS A 1 562 ? -9.513 5.465 38.954 1.00 85.38 562 HIS A O 1
ATOM 4320 N N . LEU A 1 563 ? -11.229 4.627 40.134 1.00 89.31 563 LEU A N 1
ATOM 4321 C CA . LEU A 1 563 ? -11.950 4.088 38.980 1.00 89.31 563 LEU A CA 1
ATOM 4322 C C . LEU A 1 563 ? -12.375 5.172 37.973 1.00 89.31 563 LEU A C 1
ATOM 4324 O O . LEU A 1 563 ? -12.259 4.950 36.769 1.00 89.31 563 LEU A O 1
ATOM 4328 N N . GLN A 1 564 ? -12.807 6.351 38.437 1.00 90.56 564 GLN A N 1
ATOM 4329 C CA . GLN A 1 564 ? -13.166 7.474 37.561 1.00 90.56 564 GLN A CA 1
ATOM 4330 C C . GLN A 1 564 ? -11.968 7.950 36.741 1.00 90.56 564 GLN A C 1
ATOM 4332 O O . GLN A 1 564 ? -12.107 8.133 35.533 1.00 90.56 564 GLN A O 1
ATOM 4337 N N . ALA A 1 565 ? -10.786 8.063 37.356 1.00 89.56 565 ALA A N 1
ATOM 4338 C CA . ALA A 1 565 ? -9.574 8.436 36.634 1.00 89.56 565 ALA A CA 1
ATOM 4339 C C . ALA A 1 565 ? -9.249 7.428 35.516 1.00 89.56 565 ALA A C 1
ATOM 4341 O O . ALA A 1 565 ? -8.963 7.825 34.387 1.00 89.56 565 ALA A O 1
ATOM 4342 N N . ARG A 1 566 ? -9.348 6.117 35.781 1.00 90.31 566 ARG A N 1
ATOM 4343 C CA . ARG A 1 566 ? -9.045 5.109 34.751 1.00 90.31 566 ARG A CA 1
ATOM 4344 C C . ARG A 1 566 ? -10.110 5.025 33.667 1.00 90.31 566 ARG A C 1
ATOM 4346 O O . ARG A 1 566 ? -9.760 4.893 32.496 1.00 90.31 566 ARG A O 1
ATOM 4353 N N . LEU A 1 567 ? -11.386 5.159 34.034 1.00 90.50 567 LEU A N 1
ATOM 4354 C CA . LEU A 1 567 ? -12.477 5.268 33.067 1.00 90.50 567 LEU A CA 1
ATOM 4355 C C . LEU A 1 567 ? -12.225 6.431 32.107 1.00 90.50 567 LEU A C 1
ATOM 4357 O O . LEU A 1 567 ? -12.386 6.293 30.893 1.00 90.50 567 LEU A O 1
ATOM 4361 N N . ARG A 1 568 ? -11.792 7.561 32.661 1.00 91.38 568 ARG A N 1
ATOM 4362 C CA . ARG A 1 568 ? -11.528 8.789 31.925 1.00 91.38 568 ARG A CA 1
ATOM 4363 C C . ARG A 1 568 ? -10.376 8.643 30.946 1.00 91.38 568 ARG A C 1
ATOM 4365 O O . ARG A 1 568 ? -10.534 9.017 29.785 1.00 91.38 568 ARG A O 1
ATOM 4372 N N . LEU A 1 569 ? -9.292 7.996 31.367 1.00 88.25 569 LEU A N 1
ATOM 4373 C CA . LEU A 1 569 ? -8.168 7.658 30.494 1.00 88.25 569 LEU A CA 1
ATOM 4374 C C . LEU A 1 569 ? -8.561 6.666 29.386 1.00 88.25 569 LEU A C 1
ATOM 4376 O O . LEU A 1 569 ? -8.295 6.923 28.214 1.00 88.25 569 LEU A O 1
ATOM 4380 N N . ALA A 1 570 ? -9.250 5.573 29.729 1.00 84.88 570 ALA A N 1
ATOM 4381 C CA . ALA A 1 570 ? -9.697 4.573 28.755 1.00 84.88 570 ALA A CA 1
ATOM 4382 C C . ALA A 1 570 ? -10.692 5.152 27.733 1.00 84.88 570 ALA A C 1
ATOM 4384 O O . ALA A 1 570 ? -10.634 4.831 26.551 1.00 84.88 570 ALA A O 1
ATOM 4385 N N . SER A 1 571 ? -11.588 6.040 28.167 1.00 77.00 571 SER A N 1
ATOM 4386 C CA . SER A 1 571 ? -12.584 6.665 27.288 1.00 77.00 571 SER A CA 1
ATOM 4387 C C . SER A 1 571 ? -11.977 7.765 26.414 1.00 77.00 571 SER A C 1
ATOM 4389 O O . SER A 1 571 ? -12.372 7.921 25.259 1.00 77.00 571 SER A O 1
ATOM 4391 N N . ALA A 1 572 ? -10.970 8.488 26.914 1.00 80.88 572 ALA A N 1
ATOM 4392 C CA . ALA A 1 572 ? -10.201 9.428 26.103 1.00 80.88 572 ALA A CA 1
ATOM 4393 C C . ALA A 1 572 ? -9.480 8.741 24.937 1.00 80.88 572 ALA A C 1
ATOM 4395 O O . ALA A 1 572 ? -9.488 9.284 23.837 1.00 80.88 572 ALA A O 1
ATOM 4396 N N . ALA A 1 573 ? -8.953 7.526 25.140 1.00 74.81 573 ALA A N 1
ATOM 4397 C CA . ALA A 1 573 ? -8.374 6.702 24.071 1.00 74.81 573 ALA A CA 1
ATOM 4398 C C . ALA A 1 573 ? -9.394 6.286 22.991 1.00 74.81 573 ALA A C 1
ATOM 4400 O O . ALA A 1 573 ? -9.015 5.911 21.888 1.00 74.81 573 ALA A O 1
ATOM 4401 N N . LEU A 1 574 ? -10.690 6.366 23.304 1.00 68.31 574 LEU A N 1
ATOM 4402 C CA . LEU A 1 574 ? -11.814 6.126 22.389 1.00 68.31 574 LEU A CA 1
ATOM 4403 C C . LEU A 1 574 ? -12.406 7.434 21.846 1.00 68.31 574 LEU A C 1
ATOM 4405 O O . LEU A 1 574 ? -13.490 7.451 21.265 1.00 68.31 574 LEU A O 1
ATOM 4409 N N . GLY A 1 575 ? -11.713 8.542 22.086 1.00 65.06 575 GLY A N 1
ATOM 4410 C CA . GLY A 1 575 ? -12.043 9.862 21.592 1.00 65.06 575 GLY A CA 1
ATOM 4411 C C . GLY A 1 575 ? -13.017 10.668 22.404 1.00 65.06 575 GLY A C 1
ATOM 4412 O O . GLY A 1 575 ? -13.181 11.846 22.127 1.00 65.06 575 GLY A O 1
ATOM 4413 N N . LYS A 1 576 ? -13.600 10.129 23.466 1.00 77.25 576 LYS A N 1
ATOM 4414 C CA . LYS A 1 576 ? -14.466 10.929 24.330 1.00 77.25 576 LYS A CA 1
ATOM 4415 C C . LYS A 1 576 ? -14.184 10.606 25.788 1.00 77.25 576 LYS A C 1
ATOM 4417 O O . LYS A 1 576 ? -14.570 9.528 26.226 1.00 77.25 576 LYS A O 1
ATOM 4422 N N . PRO A 1 577 ? -13.558 11.502 26.571 1.00 79.12 577 PRO A N 1
ATOM 4423 C CA . PRO A 1 577 ? -13.327 11.266 27.981 1.00 79.12 577 PRO A CA 1
ATOM 4424 C C . PRO A 1 577 ? -14.684 11.212 28.677 1.00 79.12 577 PRO A C 1
ATOM 4426 O O . PRO A 1 577 ? -15.532 12.090 28.515 1.00 79.12 577 PRO A O 1
ATOM 4429 N N . VAL A 1 578 ? -14.889 10.153 29.447 1.00 75.94 578 VAL A N 1
ATOM 4430 C CA . VAL A 1 578 ? -16.085 9.907 30.255 1.00 75.94 578 VAL A CA 1
ATOM 4431 C C . VAL A 1 578 ? -15.609 9.635 31.679 1.00 75.94 578 VAL A C 1
ATOM 4433 O O . VAL A 1 578 ? -14.601 8.968 31.862 1.00 75.94 578 VAL A O 1
ATOM 4436 N N . GLY A 1 579 ? -16.306 10.156 32.689 1.00 75.12 579 GLY A N 1
ATOM 4437 C CA . GLY A 1 579 ? -15.875 10.108 34.096 1.00 75.12 579 GLY A CA 1
ATOM 4438 C C . GLY A 1 579 ? -15.419 11.475 34.609 1.00 75.12 579 GLY A C 1
ATOM 4439 O O . GLY A 1 579 ? -15.209 12.391 33.816 1.00 75.12 579 GLY A O 1
ATOM 4440 N N . GLU A 1 580 ? -15.306 11.650 35.925 1.00 84.31 580 GLU A N 1
ATOM 4441 C CA . GLU A 1 580 ? -14.922 12.937 36.523 1.00 84.31 580 GLU A CA 1
ATOM 4442 C C . GLU A 1 580 ? -13.392 13.112 36.570 1.00 84.31 580 GLU A C 1
ATOM 4444 O O . GLU A 1 580 ? -12.669 12.117 36.669 1.00 84.31 580 GLU A O 1
ATOM 4449 N N . PRO A 1 581 ? -12.885 14.358 36.508 1.00 86.31 581 PRO A N 1
ATOM 4450 C CA . PRO A 1 581 ? -11.467 14.637 36.698 1.00 86.31 581 PRO A CA 1
ATOM 4451 C C . PRO A 1 581 ? -10.982 14.232 38.098 1.00 86.31 581 PRO A C 1
ATOM 4453 O O . PRO A 1 581 ? -11.689 14.487 39.081 1.00 86.31 581 PRO A O 1
ATOM 4456 N N . PRO A 1 582 ? -9.771 13.665 38.233 1.00 87.94 582 PRO A N 1
ATOM 4457 C CA . PRO A 1 582 ? -9.203 13.378 39.540 1.00 87.94 582 PRO A CA 1
ATOM 4458 C C . PRO A 1 582 ? -8.961 14.680 40.313 1.00 87.94 582 PRO A C 1
ATOM 4460 O O . PRO A 1 582 ? -8.613 15.708 39.738 1.00 87.94 582 PRO A O 1
ATOM 4463 N N . ARG A 1 583 ? -9.129 14.631 41.638 1.00 86.06 583 ARG A N 1
ATOM 4464 C CA . ARG A 1 583 ? -8.789 15.733 42.564 1.00 86.06 583 ARG A CA 1
ATOM 4465 C C . ARG A 1 583 ? -7.547 15.439 43.407 1.00 86.06 583 ARG A C 1
ATOM 4467 O O . ARG A 1 583 ? -7.012 16.331 44.053 1.00 86.06 583 ARG A O 1
ATOM 4474 N N . GLU A 1 584 ? -7.084 14.193 43.378 1.00 86.00 584 GLU A N 1
ATOM 4475 C CA . GLU A 1 584 ? -5.933 13.690 44.122 1.00 86.00 584 GLU A CA 1
ATOM 4476 C C . GLU A 1 584 ? -4.928 13.027 43.169 1.00 86.00 584 GLU A C 1
ATOM 4478 O O . GLU A 1 584 ? -5.320 12.594 42.078 1.00 86.00 584 GLU A O 1
ATOM 4483 N N . PRO A 1 585 ? -3.642 12.914 43.552 1.00 85.62 585 PRO A N 1
ATOM 4484 C CA . PRO A 1 585 ? -2.639 12.261 42.723 1.00 85.62 585 PRO A CA 1
ATOM 4485 C C . PRO A 1 585 ? -3.027 10.831 42.331 1.00 85.62 585 PRO A C 1
ATOM 4487 O O . PRO A 1 585 ? -3.283 9.969 43.175 1.00 85.62 585 PRO A O 1
ATOM 4490 N N . VAL A 1 586 ? -3.017 10.566 41.028 1.00 84.25 586 VAL A N 1
ATOM 4491 C CA . VAL A 1 586 ? -3.434 9.298 40.434 1.00 84.25 586 VAL A CA 1
ATOM 4492 C C . VAL A 1 586 ? -2.243 8.341 40.421 1.00 84.25 586 VAL A C 1
ATOM 4494 O O . VAL A 1 586 ? -1.211 8.638 39.823 1.00 84.25 586 VAL A O 1
ATOM 4497 N N . ALA A 1 587 ? -2.363 7.181 41.071 1.00 75.69 587 ALA A N 1
ATOM 4498 C CA . ALA A 1 587 ? -1.348 6.131 40.964 1.00 75.69 587 ALA A CA 1
ATOM 4499 C C . ALA A 1 587 ? -1.329 5.560 39.535 1.00 75.69 587 ALA A C 1
ATOM 4501 O O . ALA A 1 587 ? -2.379 5.166 39.035 1.00 75.69 587 ALA A O 1
ATOM 4502 N N . VAL A 1 588 ? -0.171 5.509 38.881 1.00 65.12 588 VAL A N 1
ATOM 4503 C CA . VAL A 1 588 ? 0.016 4.914 37.548 1.00 65.12 588 VAL A CA 1
ATOM 4504 C C . VAL A 1 588 ? 1.289 4.072 37.601 1.00 65.12 588 VAL A C 1
ATOM 4506 O O . VAL A 1 588 ? 2.386 4.604 37.782 1.00 65.12 588 VAL A O 1
ATOM 4509 N N . GLY A 1 589 ? 1.152 2.748 37.500 1.00 63.97 589 GLY A N 1
ATOM 4510 C CA . GLY A 1 589 ? 2.263 1.825 37.751 1.00 63.97 589 GLY A CA 1
ATOM 4511 C C . GLY A 1 589 ? 2.820 1.986 39.172 1.00 63.97 589 GLY A C 1
ATOM 4512 O O . GLY A 1 589 ? 2.063 1.992 40.139 1.00 63.97 589 GLY A O 1
ATOM 4513 N N . SER A 1 590 ? 4.139 2.145 39.305 1.00 58.56 590 SER A N 1
ATOM 4514 C CA . SER A 1 590 ? 4.809 2.407 40.590 1.00 58.56 590 SER A CA 1
ATOM 4515 C C . SER A 1 590 ? 4.871 3.894 40.983 1.00 58.56 590 SER A C 1
ATOM 4517 O O . SER A 1 590 ? 5.397 4.218 42.047 1.00 58.56 590 SER A O 1
ATOM 4519 N N . GLY A 1 591 ? 4.374 4.807 40.138 1.00 72.62 591 GLY A N 1
ATOM 4520 C CA . GLY A 1 591 ? 4.449 6.259 40.339 1.00 72.62 591 GLY A CA 1
ATOM 4521 C C . GLY A 1 591 ? 3.101 6.913 40.661 1.00 72.62 591 GLY A C 1
ATOM 4522 O O . GLY A 1 591 ? 2.041 6.302 40.533 1.00 72.62 591 GLY A O 1
ATOM 4523 N N . ARG A 1 592 ? 3.130 8.192 41.061 1.00 83.88 592 ARG A N 1
ATOM 4524 C CA . ARG A 1 592 ? 1.939 9.047 41.223 1.00 83.88 592 ARG A CA 1
ATOM 4525 C C . ARG A 1 592 ? 2.015 10.237 40.267 1.00 83.88 592 ARG A C 1
ATOM 4527 O O . ARG A 1 592 ? 3.056 10.883 40.178 1.00 83.88 592 ARG A O 1
ATOM 4534 N N . VAL A 1 593 ? 0.917 10.531 39.578 1.00 85.56 593 VAL A N 1
ATOM 4535 C CA . VAL A 1 593 ? 0.779 11.650 38.631 1.00 85.56 593 VAL A CA 1
ATOM 4536 C C . VAL A 1 593 ? -0.136 12.712 39.241 1.00 85.56 593 VAL A C 1
ATOM 4538 O O . VAL A 1 593 ? -1.135 12.362 39.868 1.00 85.56 593 VAL A O 1
ATOM 4541 N N . SER A 1 594 ? 0.191 14.002 39.095 1.00 91.31 594 SER A N 1
ATOM 4542 C CA . SER A 1 594 ? -0.677 15.075 39.601 1.00 91.31 594 SER A CA 1
ATOM 4543 C C . SER A 1 594 ? -1.981 15.170 38.788 1.00 91.31 594 SER A C 1
ATOM 4545 O O . SER A 1 594 ? -1.969 14.849 37.594 1.00 91.31 594 SER A O 1
ATOM 4547 N N . PRO A 1 595 ? -3.095 15.622 39.392 1.00 90.38 595 PRO A N 1
ATOM 4548 C CA . PRO A 1 595 ? -4.375 15.785 38.699 1.00 90.38 595 PRO A CA 1
ATOM 4549 C C . PRO A 1 595 ? -4.301 16.611 37.410 1.00 90.38 595 PRO A C 1
ATOM 4551 O O . PRO A 1 595 ? -4.879 16.243 36.389 1.00 90.38 595 PRO A O 1
ATOM 4554 N N . GLU A 1 596 ? -3.542 17.705 37.436 1.00 85.69 596 GLU A N 1
ATOM 4555 C CA . GLU A 1 596 ? -3.433 18.655 36.324 1.00 85.69 596 GLU A CA 1
ATOM 4556 C C . GLU A 1 596 ? -2.699 18.028 35.141 1.00 85.69 596 GLU A C 1
ATOM 4558 O O . GLU A 1 596 ? -3.098 18.187 33.986 1.00 85.69 596 GLU A O 1
ATOM 4563 N N . ARG A 1 597 ? -1.625 17.285 35.434 1.00 88.06 597 ARG A N 1
ATOM 4564 C CA . ARG A 1 597 ? -0.872 16.568 34.409 1.00 88.06 597 ARG A CA 1
ATOM 4565 C C . ARG A 1 597 ? -1.710 15.441 33.809 1.00 88.06 597 ARG A C 1
ATOM 4567 O O . ARG A 1 597 ? -1.698 15.274 32.594 1.00 88.06 597 ARG A O 1
ATOM 4574 N N . PHE A 1 598 ? -2.453 14.716 34.641 1.00 90.75 598 PHE A N 1
ATOM 4575 C CA . PHE A 1 598 ? -3.323 13.633 34.195 1.00 90.75 598 PHE A CA 1
ATOM 4576 C C . PHE A 1 598 ? -4.416 14.132 33.238 1.00 90.75 598 PHE A C 1
ATOM 4578 O O . PHE A 1 598 ? -4.596 13.570 32.161 1.00 90.75 598 PHE A O 1
ATOM 4585 N N . GLU A 1 599 ? -5.100 15.230 33.572 1.00 91.31 599 GLU A N 1
ATOM 4586 C CA . GLU A 1 599 ? -6.149 15.774 32.700 1.00 91.31 599 GLU A CA 1
ATOM 4587 C C . GLU A 1 599 ? -5.630 16.346 31.391 1.00 91.31 599 GLU A C 1
ATOM 4589 O O . GLU A 1 599 ? -6.308 16.274 30.364 1.00 91.31 599 GLU A O 1
ATOM 4594 N N . LYS A 1 600 ? -4.416 16.894 31.400 1.00 88.31 600 LYS A N 1
ATOM 4595 C CA . LYS A 1 600 ? -3.777 17.312 30.159 1.00 88.31 600 LYS A CA 1
ATOM 4596 C C . LYS A 1 600 ? -3.571 16.115 29.223 1.00 88.31 600 LYS A C 1
ATOM 4598 O O . LYS A 1 600 ? -3.962 16.181 28.062 1.00 88.31 600 LYS A O 1
ATOM 4603 N N . GLU A 1 601 ? -3.039 15.010 29.745 1.00 85.12 601 GLU A N 1
ATOM 4604 C CA . GLU A 1 601 ? -2.791 13.788 28.967 1.00 85.12 601 GLU A CA 1
ATOM 4605 C C . GLU A 1 601 ? -4.103 13.153 28.443 1.00 85.12 601 GLU A C 1
ATOM 4607 O O . GLU A 1 601 ? -4.151 12.693 27.303 1.00 85.12 601 GLU A O 1
ATOM 4612 N N . VAL A 1 602 ? -5.196 13.206 29.214 1.00 88.38 602 VAL A N 1
ATOM 4613 C CA . VAL A 1 602 ? -6.543 12.744 28.807 1.00 88.38 602 VAL A CA 1
ATOM 4614 C C . VAL A 1 602 ? -7.129 13.584 27.664 1.00 88.38 602 VAL A C 1
ATOM 4616 O O . VAL A 1 602 ? -7.652 13.038 26.690 1.00 88.38 602 VAL A O 1
ATOM 4619 N N . ASN A 1 603 ? -7.072 14.913 27.759 1.00 83.56 603 ASN A N 1
ATOM 4620 C CA . ASN A 1 603 ? -7.666 15.786 26.740 1.00 83.56 603 ASN A CA 1
ATOM 4621 C C . ASN A 1 603 ? -6.887 15.735 25.419 1.00 83.56 603 ASN A C 1
ATOM 4623 O O . ASN A 1 603 ? -7.502 15.685 24.350 1.00 83.56 603 ASN A O 1
ATOM 4627 N N . ASP A 1 604 ? -5.555 15.665 25.494 1.00 81.12 604 ASP A N 1
ATOM 4628 C CA . ASP A 1 604 ? -4.691 15.504 24.321 1.00 81.12 604 ASP A CA 1
ATOM 4629 C C . ASP A 1 604 ? -4.974 14.182 23.591 1.00 81.12 604 ASP A C 1
ATOM 4631 O O . ASP A 1 604 ? -4.936 14.127 22.361 1.00 81.12 604 ASP A O 1
ATOM 4635 N N . LEU A 1 605 ? -5.294 13.122 24.338 1.00 77.88 605 LEU A N 1
ATOM 4636 C CA . LEU A 1 605 ? -5.650 11.815 23.791 1.00 77.88 605 LEU A CA 1
ATOM 4637 C C . LEU A 1 605 ? -7.028 11.826 23.096 1.00 77.88 605 LEU A C 1
ATOM 4639 O O . LEU A 1 605 ? -7.182 11.268 22.011 1.00 77.88 605 LEU A O 1
ATOM 4643 N N . SER A 1 606 ? -8.015 12.523 23.665 1.00 69.06 606 SER A N 1
ATOM 4644 C CA . SER A 1 606 ? -9.372 12.611 23.106 1.00 69.06 606 SER A CA 1
ATOM 4645 C C . SER A 1 606 ? -9.487 13.488 21.865 1.00 69.06 606 SER A C 1
ATOM 4647 O O . SER A 1 606 ? -10.135 13.087 20.895 1.00 69.06 606 SER A O 1
ATOM 4649 N N . ALA A 1 607 ? -8.864 14.669 21.871 1.00 57.69 607 ALA A N 1
ATOM 4650 C CA . ALA A 1 607 ? -8.960 15.623 20.766 1.00 57.69 607 ALA A CA 1
ATOM 4651 C C . ALA A 1 607 ? -8.405 15.052 19.451 1.00 57.69 607 ALA A C 1
ATOM 4653 O O . ALA A 1 607 ? -8.928 15.355 18.379 1.00 57.69 607 ALA A O 1
ATOM 4654 N N . ARG A 1 608 ? -7.404 14.165 19.540 1.00 61.12 608 ARG A N 1
ATOM 4655 C CA . ARG A 1 608 ? -6.853 13.420 18.397 1.00 61.12 608 ARG A CA 1
ATOM 4656 C C . ARG A 1 608 ? -7.864 12.484 17.736 1.00 61.12 608 ARG A C 1
ATOM 4658 O O . ARG A 1 608 ? -7.711 12.159 16.576 1.00 61.12 608 ARG A O 1
ATOM 4665 N N . THR A 1 609 ? -8.907 12.063 18.444 1.00 43.50 609 THR A N 1
ATOM 4666 C CA . THR A 1 609 ? -9.816 11.017 17.954 1.00 43.50 609 THR A CA 1
ATOM 4667 C C . THR A 1 609 ? -11.154 11.576 17.421 1.00 43.50 609 THR A C 1
ATOM 4669 O O . THR A 1 609 ? -11.808 10.918 16.620 1.00 43.50 609 THR A O 1
ATOM 4672 N N . VAL A 1 610 ? -11.596 12.778 17.841 1.00 36.28 610 VAL A N 1
ATOM 4673 C CA . VAL A 1 610 ? -12.936 13.345 17.504 1.00 36.28 610 VAL A CA 1
ATOM 4674 C C . VAL A 1 610 ? -12.992 14.084 16.169 1.00 36.28 610 VAL A C 1
ATOM 4676 O O . VAL A 1 610 ? -14.038 14.084 15.524 1.00 36.28 610 VAL A O 1
ATOM 4679 N N . ASN A 1 611 ? -11.903 14.703 15.716 1.00 38.09 611 ASN A N 1
ATOM 4680 C CA . ASN A 1 611 ? -11.903 15.542 14.507 1.00 38.09 611 ASN A CA 1
ATOM 4681 C C . ASN A 1 611 ? -12.043 14.754 13.184 1.00 38.09 611 ASN A C 1
ATOM 4683 O O . ASN A 1 611 ? -11.864 15.326 12.116 1.00 38.09 611 ASN A O 1
ATOM 4687 N N . ALA A 1 612 ? -12.396 13.466 13.255 1.00 36.44 612 ALA A N 1
ATOM 4688 C CA . ALA A 1 612 ? -12.225 12.481 12.201 1.00 36.44 612 ALA A CA 1
ATOM 4689 C C . ALA A 1 612 ? -13.460 12.177 11.302 1.00 36.44 612 ALA A C 1
ATOM 4691 O O . ALA A 1 612 ? -13.471 11.127 10.650 1.00 36.44 612 ALA A O 1
ATOM 4692 N N . SER A 1 613 ? -14.584 12.925 11.343 1.00 28.42 613 SER A N 1
ATOM 4693 C CA . SER A 1 613 ? -15.878 12.349 10.871 1.00 28.42 613 SER A CA 1
ATOM 4694 C C . SER A 1 613 ? -17.029 13.237 10.319 1.00 28.42 613 SER A C 1
ATOM 4696 O O . SER A 1 613 ? -18.165 12.779 10.396 1.00 28.42 613 SER A O 1
ATOM 4698 N N . ALA A 1 614 ? -16.861 14.422 9.703 1.00 24.91 614 ALA A N 1
ATOM 4699 C CA . ALA A 1 614 ? -18.056 15.190 9.256 1.00 24.91 614 ALA A CA 1
ATOM 4700 C C . ALA A 1 614 ? -18.027 15.880 7.868 1.00 24.91 614 ALA A C 1
ATOM 4702 O O . ALA A 1 614 ? -17.531 16.994 7.755 1.00 24.91 614 ALA A O 1
ATOM 4703 N N . THR A 1 615 ? -18.710 15.222 6.901 1.00 27.69 615 THR A N 1
ATOM 4704 C CA . THR A 1 615 ? -19.554 15.658 5.737 1.00 27.69 615 THR A CA 1
ATOM 4705 C C . THR A 1 615 ? -19.006 16.134 4.371 1.00 27.69 615 THR A C 1
ATOM 4707 O O . THR A 1 615 ? -18.786 17.322 4.203 1.00 27.69 615 THR A O 1
ATOM 4710 N N . ALA A 1 616 ? -18.985 15.269 3.341 1.00 27.70 616 ALA A N 1
ATOM 4711 C CA . ALA A 1 616 ? -18.824 15.655 1.920 1.00 27.70 616 ALA A CA 1
ATOM 4712 C C . ALA A 1 616 ? -19.948 15.184 0.983 1.00 27.70 616 ALA A C 1
ATOM 4714 O O . ALA A 1 616 ? -20.665 14.229 1.282 1.00 27.70 616 ALA A O 1
ATOM 4715 N N . GLN A 1 617 ? -19.951 15.768 -0.225 1.00 26.59 617 GLN A N 1
ATOM 4716 C CA . GLN A 1 617 ? -20.397 15.157 -1.486 1.00 26.59 617 GLN A CA 1
ATOM 4717 C C . GLN A 1 617 ? -19.515 15.613 -2.680 1.00 26.59 617 GLN A C 1
ATOM 4719 O O . GLN A 1 617 ? -18.940 16.699 -2.608 1.00 26.59 617 GLN A O 1
ATOM 4724 N N . PRO A 1 618 ? -19.389 14.811 -3.766 1.00 27.70 618 PRO A N 1
ATOM 4725 C CA . PRO A 1 618 ? -18.463 15.051 -4.882 1.00 27.70 618 PRO A CA 1
ATOM 4726 C C . PRO A 1 618 ? -19.138 15.569 -6.172 1.00 27.70 618 PRO A C 1
ATOM 4728 O O . PRO A 1 618 ? -20.329 15.347 -6.393 1.00 27.70 618 PRO A O 1
ATOM 4731 N N . ALA A 1 619 ? -18.344 16.163 -7.073 1.00 23.78 619 ALA A N 1
ATOM 4732 C CA . ALA A 1 619 ? -18.714 16.432 -8.467 1.00 23.78 619 ALA A CA 1
ATOM 4733 C C . ALA A 1 619 ? -17.624 15.929 -9.436 1.00 23.78 619 ALA A C 1
ATOM 4735 O O . ALA A 1 619 ? -16.434 16.124 -9.214 1.00 23.78 619 ALA A O 1
ATOM 4736 N N . THR A 1 620 ? -18.071 15.261 -10.499 1.00 35.22 620 THR A N 1
ATOM 4737 C CA . THR A 1 620 ? -17.312 14.595 -11.570 1.00 35.22 620 THR A CA 1
ATOM 4738 C C . THR A 1 620 ? -16.858 15.541 -12.688 1.00 35.22 620 THR A C 1
ATOM 4740 O O . THR A 1 620 ? -17.649 16.373 -13.130 1.00 35.22 620 THR A O 1
ATOM 4743 N N . GLY A 1 621 ? -15.675 15.296 -13.266 1.00 29.25 621 GLY A N 1
ATOM 4744 C CA . GLY A 1 621 ? -15.284 15.780 -14.598 1.00 29.25 621 GLY A CA 1
ATOM 4745 C C . GLY A 1 621 ? -14.077 15.014 -15.160 1.00 29.25 621 GLY A C 1
ATOM 4746 O O . GLY A 1 621 ? -12.992 15.094 -14.606 1.00 29.25 621 GLY A O 1
ATOM 4747 N N . SER A 1 622 ? -14.256 14.265 -16.255 1.00 28.53 622 SER A N 1
ATOM 4748 C CA . SER A 1 622 ? -13.177 13.618 -17.025 1.00 28.53 622 SER A CA 1
ATOM 4749 C C . SER A 1 622 ? -13.107 14.263 -18.414 1.00 28.53 622 SER A C 1
ATOM 4751 O O . SER A 1 622 ? -14.150 14.489 -19.029 1.00 28.53 622 SER A O 1
ATOM 4753 N N . TYR A 1 623 ? -11.899 14.574 -18.897 1.00 30.58 623 TYR A N 1
ATOM 4754 C CA . TYR A 1 623 ? -11.640 15.204 -20.201 1.00 30.58 623 TYR A CA 1
ATOM 4755 C C . TYR A 1 623 ? -11.077 14.195 -21.222 1.00 30.58 623 TYR A C 1
ATOM 4757 O O . TYR A 1 623 ? -10.321 13.295 -20.863 1.00 30.58 623 TYR A O 1
ATOM 4765 N N . ALA A 1 624 ? -11.392 14.384 -22.511 1.00 33.28 624 ALA A N 1
ATOM 4766 C CA . ALA A 1 624 ? -10.786 13.684 -23.652 1.00 33.28 624 ALA A CA 1
ATOM 4767 C C . ALA A 1 624 ? -10.068 14.698 -24.572 1.00 33.28 624 ALA A C 1
ATOM 4769 O O . ALA A 1 624 ? -10.637 15.747 -24.865 1.00 33.28 624 ALA A O 1
ATOM 4770 N N . ALA A 1 625 ? -8.845 14.401 -25.037 1.00 34.12 625 ALA A N 1
ATOM 4771 C CA . ALA A 1 625 ? -8.020 15.309 -25.856 1.00 34.12 625 ALA A CA 1
ATOM 4772 C C . ALA A 1 625 ? -7.814 14.826 -27.317 1.00 34.12 625 ALA A C 1
ATOM 4774 O O . ALA A 1 625 ? -7.888 13.630 -27.600 1.00 34.12 625 ALA A O 1
ATOM 4775 N N . GLY A 1 626 ? -7.587 15.782 -28.238 1.00 36.28 626 GLY A N 1
ATOM 4776 C CA . GLY A 1 626 ? -7.600 15.648 -29.713 1.00 36.28 626 GLY A CA 1
ATOM 4777 C C . GLY A 1 626 ? -6.287 15.227 -30.419 1.00 36.28 626 GLY A C 1
ATOM 4778 O O . GLY A 1 626 ? -5.264 15.005 -29.785 1.00 36.28 626 GLY A O 1
ATOM 4779 N N . ALA A 1 627 ? -6.340 15.078 -31.755 1.00 41.31 627 ALA A N 1
ATOM 4780 C CA . ALA A 1 627 ? -5.380 14.347 -32.615 1.00 41.31 627 ALA A CA 1
ATOM 4781 C C . ALA A 1 627 ? -4.055 15.075 -33.018 1.00 41.31 627 ALA A C 1
ATOM 4783 O O . ALA A 1 627 ? -3.996 16.299 -33.035 1.00 41.31 627 ALA A O 1
ATOM 4784 N N . PHE A 1 628 ? -3.016 14.295 -33.401 1.00 32.22 628 PHE A N 1
ATOM 4785 C CA . PHE A 1 628 ? -1.583 14.660 -33.619 1.00 32.22 628 PHE A CA 1
ATOM 4786 C C . PHE A 1 628 ? -1.148 15.127 -35.055 1.00 32.22 628 PHE A C 1
ATOM 4788 O O . PHE A 1 628 ? -1.775 14.694 -36.023 1.00 32.22 628 PHE A O 1
ATOM 4795 N N . PRO A 1 629 ? -0.010 15.865 -35.233 1.00 41.72 629 PRO A N 1
ATOM 4796 C CA . PRO A 1 629 ? 0.658 16.190 -36.530 1.00 41.72 629 PRO A CA 1
ATOM 4797 C C . PRO A 1 629 ? 2.034 15.463 -36.796 1.00 41.72 629 PRO A C 1
ATOM 4799 O O . PRO A 1 629 ? 2.575 14.868 -35.871 1.00 41.72 629 PRO A O 1
ATOM 4802 N N . ALA A 1 630 ? 2.625 15.470 -38.027 1.00 39.59 630 ALA A N 1
ATOM 4803 C CA . ALA A 1 630 ? 3.699 14.531 -38.514 1.00 39.59 630 ALA A CA 1
ATOM 4804 C C . ALA A 1 630 ? 5.031 15.121 -39.142 1.00 39.59 630 ALA A C 1
ATOM 4806 O O . ALA A 1 630 ? 4.944 16.118 -39.854 1.00 39.59 630 ALA A O 1
ATOM 4807 N N . GLY A 1 631 ? 6.222 14.456 -38.974 1.00 38.16 631 GLY A N 1
ATOM 4808 C CA . GLY A 1 631 ? 7.567 14.659 -39.658 1.00 38.16 631 GLY A CA 1
ATOM 4809 C C . GLY A 1 631 ? 8.805 13.851 -39.070 1.00 38.16 631 GLY A C 1
ATOM 4810 O O . GLY A 1 631 ? 8.678 13.410 -37.933 1.00 38.16 631 GLY A O 1
ATOM 4811 N N . ALA A 1 632 ? 9.973 13.603 -39.758 1.00 35.00 632 ALA A N 1
ATOM 4812 C CA . ALA A 1 632 ? 11.044 12.565 -39.421 1.00 35.00 632 ALA A CA 1
ATOM 4813 C C . ALA A 1 632 ? 12.594 12.942 -39.486 1.00 35.00 632 ALA A C 1
ATOM 4815 O O . ALA A 1 632 ? 12.918 13.816 -40.285 1.00 35.00 632 ALA A O 1
ATOM 4816 N N . VAL A 1 633 ? 13.548 12.266 -38.738 1.00 35.62 633 VAL A N 1
ATOM 4817 C CA . VAL A 1 633 ? 15.082 12.453 -38.664 1.00 35.62 633 VAL A CA 1
ATOM 4818 C C . VAL A 1 633 ? 15.931 11.122 -38.284 1.00 35.62 633 VAL A C 1
ATOM 4820 O O . VAL A 1 633 ? 15.264 10.095 -38.155 1.00 35.62 633 VAL A O 1
ATOM 4823 N N . ARG A 1 634 ? 17.313 11.065 -38.051 1.00 36.06 634 ARG A N 1
ATOM 4824 C CA . ARG A 1 634 ? 18.248 9.861 -37.724 1.00 36.06 634 ARG A CA 1
ATOM 4825 C C . ARG A 1 634 ? 19.554 10.004 -36.762 1.00 36.06 634 ARG A C 1
ATOM 4827 O O . ARG A 1 634 ? 19.997 11.141 -36.634 1.00 36.06 634 ARG A O 1
ATOM 4834 N N . ALA A 1 635 ? 20.244 8.942 -36.170 1.00 33.31 635 ALA A N 1
ATOM 4835 C CA . ALA A 1 635 ? 21.477 8.914 -35.232 1.00 33.31 635 ALA A CA 1
ATOM 4836 C C . ALA A 1 635 ? 22.482 7.645 -35.076 1.00 33.31 635 ALA A C 1
ATOM 4838 O O . ALA A 1 635 ? 22.221 6.603 -35.664 1.00 33.31 635 ALA A O 1
ATOM 4839 N N . THR A 1 636 ? 23.627 7.705 -34.272 1.00 31.02 636 THR A N 1
ATOM 4840 C CA . THR A 1 636 ? 24.807 6.708 -34.075 1.00 31.02 636 THR A CA 1
ATOM 4841 C C . THR A 1 636 ? 25.577 6.647 -32.662 1.00 31.02 636 THR A C 1
ATOM 4843 O O . THR A 1 636 ? 25.403 7.608 -31.919 1.00 31.02 636 THR A O 1
ATOM 4846 N N . PRO A 1 637 ? 26.478 5.649 -32.295 1.00 38.00 637 PRO A N 1
ATOM 4847 C CA . PRO A 1 637 ? 27.062 5.318 -30.920 1.00 38.00 637 PRO A CA 1
ATOM 4848 C C . PRO A 1 637 ? 28.248 6.134 -30.270 1.00 38.00 637 PRO A C 1
ATOM 4850 O O . PRO A 1 637 ? 28.942 6.848 -30.992 1.00 38.00 637 PRO A O 1
ATOM 4853 N N . TRP A 1 638 ? 28.526 5.960 -28.935 1.00 44.41 638 TRP A N 1
ATOM 4854 C CA . TRP A 1 638 ? 29.432 6.793 -28.058 1.00 44.41 638 TRP A CA 1
ATOM 4855 C C . TRP A 1 638 ? 30.698 6.156 -27.397 1.00 44.41 638 TRP A C 1
ATOM 4857 O O . TRP A 1 638 ? 31.724 6.830 -27.369 1.00 44.41 638 TRP A O 1
ATOM 4867 N N . ALA A 1 639 ? 30.690 4.925 -26.860 1.00 45.91 639 ALA A N 1
ATOM 4868 C CA . ALA A 1 639 ? 31.876 4.314 -26.217 1.00 45.91 639 ALA A CA 1
ATOM 4869 C C . ALA A 1 639 ? 31.864 2.776 -26.300 1.00 45.91 639 ALA A C 1
ATOM 4871 O O . ALA A 1 639 ? 30.788 2.177 -26.251 1.00 45.91 639 ALA A O 1
ATOM 4872 N N . ASP A 1 640 ? 33.044 2.153 -26.400 1.00 60.81 640 ASP A N 1
ATOM 4873 C CA . ASP A 1 640 ? 33.217 0.695 -26.447 1.00 60.81 640 ASP A CA 1
ATOM 4874 C C . ASP A 1 640 ? 33.883 0.182 -25.160 1.00 60.81 640 ASP A C 1
ATOM 4876 O O . ASP A 1 640 ? 34.965 0.623 -24.778 1.00 60.81 640 ASP A O 1
ATOM 4880 N N . VAL A 1 641 ? 33.214 -0.749 -24.482 1.00 56.00 641 VAL A N 1
ATOM 4881 C CA . VAL A 1 641 ? 33.677 -1.397 -23.241 1.00 56.00 641 VAL A CA 1
ATOM 4882 C C . VAL A 1 641 ? 34.046 -2.867 -23.455 1.00 56.00 641 VAL A C 1
ATOM 4884 O O . VAL A 1 641 ? 34.425 -3.559 -22.509 1.00 56.00 641 VAL A O 1
ATOM 4887 N N . ASN A 1 642 ? 33.929 -3.338 -24.698 1.00 53.25 642 ASN A N 1
ATOM 4888 C CA . ASN A 1 642 ? 34.172 -4.714 -25.118 1.00 53.25 642 ASN A CA 1
ATOM 4889 C C . ASN A 1 642 ? 35.494 -4.874 -25.878 1.00 53.25 642 ASN A C 1
ATOM 4891 O O . ASN A 1 642 ? 35.815 -5.985 -26.297 1.00 53.25 642 ASN A O 1
ATOM 4895 N N . GLU A 1 643 ? 36.266 -3.801 -26.059 1.00 50.25 643 GLU A N 1
ATOM 4896 C CA . GLU A 1 643 ? 37.522 -3.823 -26.805 1.00 50.25 643 GLU A CA 1
ATOM 4897 C C . GLU A 1 643 ? 38.507 -4.828 -26.165 1.00 50.25 643 GLU A C 1
ATOM 4899 O O . GLU A 1 643 ? 39.036 -4.597 -25.076 1.00 50.25 643 GLU A O 1
ATOM 4904 N N . GLY A 1 644 ? 38.706 -5.987 -26.808 1.00 48.25 644 GLY A N 1
ATOM 4905 C CA . GLY A 1 644 ? 39.544 -7.090 -26.311 1.00 48.25 644 GLY A CA 1
ATOM 4906 C C . GLY A 1 644 ? 38.829 -8.173 -25.483 1.00 48.25 644 GLY A C 1
ATOM 4907 O O . GLY A 1 644 ? 39.491 -9.094 -25.003 1.00 48.25 644 GLY A O 1
ATOM 4908 N N . ALA A 1 645 ? 37.502 -8.116 -25.317 1.00 48.84 645 ALA A N 1
ATOM 4909 C CA . ALA A 1 645 ? 36.739 -9.217 -24.727 1.00 48.84 645 ALA A CA 1
ATOM 4910 C C . ALA A 1 645 ? 36.794 -10.455 -25.642 1.00 48.84 645 ALA A C 1
ATOM 4912 O O . ALA A 1 645 ? 36.654 -10.350 -26.859 1.00 48.84 645 ALA A O 1
ATOM 4913 N N . ALA A 1 646 ? 37.010 -11.639 -25.061 1.00 48.53 646 ALA A N 1
ATOM 4914 C CA . ALA A 1 646 ? 37.030 -12.873 -25.840 1.00 48.53 646 ALA A CA 1
ATOM 4915 C C . ALA A 1 646 ? 35.672 -13.108 -26.513 1.00 48.53 646 ALA A C 1
ATOM 4917 O O . ALA A 1 646 ? 34.629 -12.916 -25.885 1.00 48.53 646 ALA A O 1
ATOM 4918 N N . ASP A 1 647 ? 35.716 -13.575 -27.762 1.00 53.72 647 ASP A N 1
ATOM 4919 C CA . ASP A 1 647 ? 34.545 -14.013 -28.515 1.00 53.72 647 ASP A CA 1
ATOM 4920 C C . ASP A 1 647 ? 33.670 -14.931 -27.630 1.00 53.72 647 ASP A C 1
ATOM 4922 O O . ASP A 1 647 ? 34.180 -15.931 -27.105 1.00 53.72 647 ASP A O 1
ATOM 4926 N N . PRO A 1 648 ? 32.369 -14.631 -27.445 1.00 49.75 648 PRO A N 1
ATOM 4927 C CA . PRO A 1 648 ? 31.420 -15.508 -26.754 1.00 49.75 648 PRO A CA 1
ATOM 4928 C C . PRO A 1 648 ? 31.424 -16.962 -27.264 1.00 49.75 648 PRO A C 1
ATOM 4930 O O . PRO A 1 648 ? 31.028 -17.878 -26.541 1.00 49.75 648 PRO A O 1
ATOM 4933 N N . ASN A 1 649 ? 31.920 -17.206 -28.480 1.00 50.69 649 ASN A N 1
ATOM 4934 C CA . ASN A 1 649 ? 32.060 -18.539 -29.066 1.00 50.69 649 ASN A CA 1
ATOM 4935 C C . ASN A 1 649 ? 33.284 -19.332 -28.569 1.00 50.69 649 ASN A C 1
ATOM 4937 O O . ASN A 1 649 ? 33.341 -20.550 -28.760 1.00 50.69 649 ASN A O 1
ATOM 4941 N N . ALA A 1 650 ? 34.242 -18.689 -27.893 1.00 53.78 650 ALA A N 1
ATOM 4942 C CA . ALA A 1 650 ? 35.434 -19.343 -27.343 1.00 53.78 650 ALA A CA 1
ATOM 4943 C C . ALA A 1 650 ? 35.135 -20.249 -26.127 1.00 53.78 650 ALA A C 1
ATOM 4945 O O . ALA A 1 650 ? 36.010 -20.982 -25.665 1.00 53.78 650 ALA A O 1
ATOM 4946 N N . PHE A 1 651 ? 33.909 -20.216 -25.596 1.00 51.66 651 PHE A N 1
ATOM 4947 C CA . PHE A 1 651 ? 33.477 -21.049 -24.473 1.00 51.66 651 PHE A CA 1
ATOM 4948 C C . PHE A 1 651 ? 32.958 -22.424 -24.946 1.00 51.66 651 PHE A C 1
ATOM 4950 O O . PHE A 1 651 ? 32.451 -22.520 -26.063 1.00 51.66 651 PHE A O 1
ATOM 4957 N N . PRO A 1 652 ? 33.044 -23.504 -24.142 1.00 53.22 652 PRO A N 1
ATOM 4958 C CA . PRO A 1 652 ? 32.381 -24.777 -24.449 1.00 53.22 652 PRO A CA 1
ATOM 4959 C C . PRO A 1 652 ? 30.862 -24.602 -24.597 1.00 53.22 652 PRO A C 1
ATOM 4961 O O . PRO A 1 652 ? 30.282 -23.726 -23.963 1.00 53.22 652 PRO A O 1
ATOM 4964 N N . GLU A 1 653 ? 30.206 -25.445 -25.395 1.00 51.53 653 GLU A N 1
ATOM 4965 C CA . GLU A 1 653 ? 28.796 -25.296 -25.807 1.00 51.53 653 GLU A CA 1
ATOM 4966 C C . GLU A 1 653 ? 27.810 -25.135 -24.635 1.00 51.53 653 GLU A C 1
ATOM 4968 O O . GLU A 1 653 ? 26.912 -24.297 -24.689 1.00 51.53 653 GLU A O 1
ATOM 4973 N N . PHE A 1 654 ? 28.060 -25.828 -23.517 1.00 48.66 654 PHE A N 1
ATOM 4974 C CA . PHE A 1 654 ? 27.300 -25.680 -22.270 1.00 48.66 654 PHE A CA 1
ATOM 4975 C C . PHE A 1 654 ? 27.282 -24.235 -21.716 1.00 48.66 654 PHE A C 1
ATOM 4977 O O . PHE A 1 654 ? 26.333 -23.839 -21.041 1.00 48.66 654 PHE A O 1
ATOM 4984 N N . PHE A 1 655 ? 28.305 -23.429 -22.017 1.00 46.44 655 PHE A N 1
ATOM 4985 C CA . PHE A 1 655 ? 28.474 -22.047 -21.553 1.00 46.44 655 PHE A CA 1
ATOM 4986 C C . PHE A 1 655 ? 28.083 -20.978 -22.595 1.00 46.44 655 PHE A C 1
ATOM 4988 O O . PHE A 1 655 ? 27.978 -19.810 -22.226 1.00 46.44 655 PHE A O 1
ATOM 4995 N N . ARG A 1 656 ? 27.835 -21.340 -23.867 1.00 50.91 656 ARG A N 1
ATOM 4996 C CA . ARG A 1 656 ? 27.572 -20.386 -24.974 1.00 50.91 656 ARG A CA 1
ATOM 4997 C C . ARG A 1 656 ? 26.190 -19.713 -24.925 1.00 50.91 656 ARG A C 1
ATOM 4999 O O . ARG A 1 656 ? 26.022 -18.642 -25.490 1.00 50.91 656 ARG A O 1
ATOM 5006 N N . ASN A 1 657 ? 25.226 -20.301 -24.208 1.00 42.91 657 ASN A N 1
ATOM 5007 C CA . ASN A 1 657 ? 23.822 -19.849 -24.157 1.00 42.91 657 ASN A CA 1
ATOM 5008 C C . ASN A 1 657 ? 23.418 -19.156 -22.840 1.00 42.91 657 ASN A C 1
ATOM 5010 O O . ASN A 1 657 ? 22.231 -18.924 -22.598 1.00 42.91 657 ASN A O 1
ATOM 5014 N N . ARG A 1 658 ? 24.384 -18.834 -21.967 1.00 43.66 658 ARG A N 1
ATOM 5015 C CA . ARG A 1 658 ? 24.150 -18.056 -20.741 1.00 43.66 658 ARG A CA 1
ATOM 5016 C C . ARG A 1 658 ? 24.910 -16.738 -20.827 1.00 43.66 658 ARG A C 1
ATOM 5018 O O . ARG A 1 658 ? 26.134 -16.732 -20.910 1.00 43.66 658 ARG A O 1
ATOM 5025 N N . THR A 1 659 ? 24.193 -15.625 -20.723 1.00 44.56 659 THR A N 1
ATOM 5026 C CA . THR A 1 659 ? 24.656 -14.221 -20.747 1.00 44.56 659 THR A CA 1
ATOM 5027 C C . THR A 1 659 ? 25.506 -13.836 -19.528 1.00 44.56 659 THR A C 1
ATOM 5029 O O . THR A 1 659 ? 25.588 -12.678 -19.129 1.00 44.56 659 THR A O 1
ATOM 5032 N N . TRP A 1 660 ? 26.163 -14.806 -18.899 1.00 45.56 660 TRP A N 1
ATOM 5033 C CA . TRP A 1 660 ? 26.924 -14.638 -17.670 1.00 45.56 660 TRP A CA 1
ATOM 5034 C C . TRP A 1 660 ? 28.147 -13.691 -17.767 1.00 45.56 660 TRP A C 1
ATOM 5036 O O . TRP A 1 660 ? 28.483 -13.122 -16.723 1.00 45.56 660 TRP A O 1
ATOM 5046 N N . PRO A 1 661 ? 28.790 -13.435 -18.938 1.00 44.78 661 PRO A N 1
ATOM 5047 C CA . PRO A 1 661 ? 29.855 -12.431 -19.032 1.00 44.78 661 PRO A CA 1
ATOM 5048 C C . PRO A 1 661 ? 29.316 -10.995 -18.913 1.00 44.78 661 PRO A C 1
ATOM 5050 O O . PRO A 1 661 ? 30.028 -10.120 -18.432 1.00 44.78 661 PRO A O 1
ATOM 5053 N N . LEU A 1 662 ? 28.051 -10.763 -19.302 1.00 43.12 662 LEU A N 1
ATOM 5054 C CA . LEU A 1 662 ? 27.377 -9.458 -19.240 1.00 43.12 662 LEU A CA 1
ATOM 5055 C C . LEU A 1 662 ? 26.524 -9.300 -17.969 1.00 43.12 662 LEU A C 1
ATOM 5057 O O . LEU A 1 662 ? 26.504 -8.228 -17.372 1.00 43.12 662 LEU A O 1
ATOM 5061 N N . GLY A 1 663 ? 25.884 -10.373 -17.489 1.00 45.56 663 GLY A N 1
ATOM 5062 C CA . GLY A 1 663 ? 25.062 -10.368 -16.268 1.00 45.56 663 GLY A CA 1
ATOM 5063 C C . GLY A 1 663 ? 25.839 -10.129 -14.965 1.00 45.56 663 GLY A C 1
ATOM 5064 O O . GLY A 1 663 ? 25.232 -9.898 -13.925 1.00 45.56 663 GLY A O 1
ATOM 5065 N N . ASN A 1 664 ? 27.174 -10.153 -15.024 1.00 53.25 664 ASN A N 1
ATOM 5066 C CA . ASN A 1 664 ? 28.070 -9.909 -13.892 1.00 53.25 664 ASN A CA 1
ATOM 5067 C C . ASN A 1 664 ? 28.878 -8.609 -14.016 1.00 53.25 664 ASN A C 1
ATOM 5069 O O . ASN A 1 664 ? 29.799 -8.404 -13.224 1.00 53.25 664 ASN A O 1
ATOM 5073 N N . LEU A 1 665 ? 28.546 -7.737 -14.976 1.00 60.78 665 LEU A N 1
ATOM 5074 C CA . LEU A 1 665 ? 29.142 -6.406 -15.078 1.00 60.78 665 LEU A CA 1
ATOM 5075 C C . LEU A 1 665 ? 28.851 -5.614 -13.799 1.00 60.78 665 LEU A C 1
ATOM 5077 O O . LEU A 1 665 ? 27.699 -5.317 -13.484 1.00 60.78 665 LEU A O 1
ATOM 5081 N N . GLN A 1 666 ? 29.900 -5.282 -13.052 1.00 70.00 666 GLN A N 1
ATOM 5082 C CA . GLN A 1 666 ? 29.810 -4.397 -11.894 1.00 70.00 666 GLN A CA 1
ATOM 5083 C C . GLN A 1 666 ? 30.460 -3.072 -1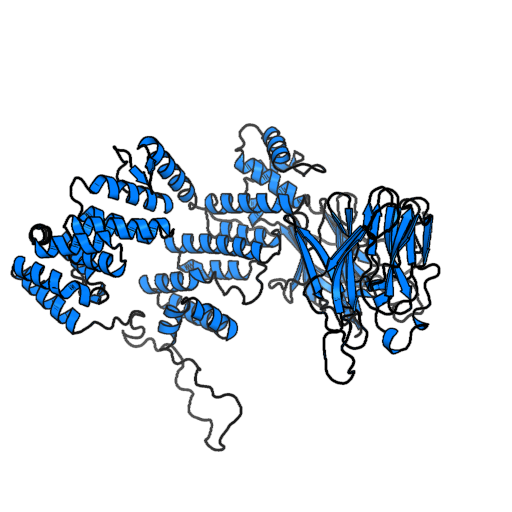2.260 1.00 70.00 666 GLN A C 1
ATOM 5085 O O . GLN A 1 666 ? 31.590 -3.051 -12.749 1.00 70.00 666 GLN A O 1
ATOM 5090 N N . ALA A 1 667 ? 29.754 -1.970 -12.023 1.00 71.06 667 ALA A N 1
ATOM 5091 C CA . ALA A 1 667 ? 30.274 -0.640 -12.278 1.00 71.06 667 ALA A CA 1
ATOM 5092 C C . ALA A 1 667 ? 30.228 0.217 -11.016 1.00 71.06 667 ALA A C 1
ATOM 5094 O O . ALA A 1 667 ? 29.224 0.236 -10.306 1.00 71.06 667 ALA A O 1
ATOM 5095 N N . VAL A 1 668 ? 31.312 0.943 -10.761 1.00 77.94 668 VAL A N 1
ATOM 5096 C CA . VAL A 1 668 ? 31.405 1.925 -9.678 1.00 77.94 668 VAL A CA 1
ATOM 5097 C C . VAL A 1 668 ? 31.895 3.239 -10.272 1.00 77.94 668 VAL A C 1
ATOM 5099 O O . VAL A 1 668 ? 32.927 3.284 -10.942 1.00 77.94 668 VAL A O 1
ATOM 5102 N N . VAL A 1 669 ? 31.148 4.318 -10.036 1.00 74.56 669 VAL A N 1
ATOM 5103 C CA . VAL A 1 669 ? 31.542 5.673 -10.442 1.00 74.56 669 VAL A CA 1
ATOM 5104 C C . VAL A 1 669 ? 32.314 6.322 -9.301 1.00 74.56 669 VAL A C 1
ATOM 5106 O O . VAL A 1 669 ? 31.872 6.308 -8.154 1.00 74.56 669 VAL A O 1
ATOM 5109 N N . SER A 1 670 ? 33.472 6.902 -9.611 1.00 69.75 670 SER A N 1
ATOM 5110 C CA . SER A 1 670 ? 34.289 7.625 -8.639 1.00 69.75 670 SER A CA 1
ATOM 5111 C C . SER A 1 670 ? 34.891 8.875 -9.274 1.00 69.75 670 SER A C 1
ATOM 5113 O O . SER A 1 670 ? 35.994 8.837 -9.829 1.00 69.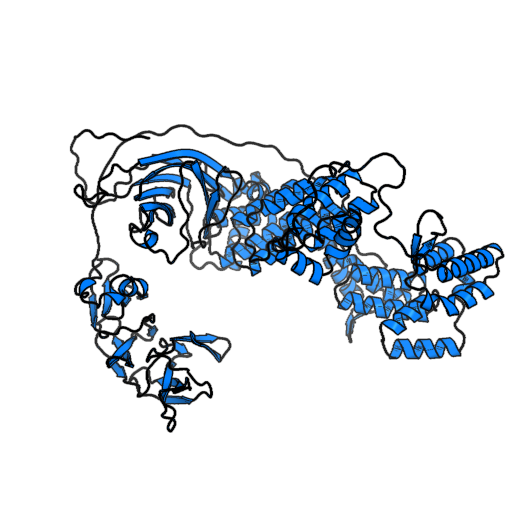75 670 SER A O 1
ATOM 5115 N N . GLY A 1 671 ? 34.210 10.009 -9.112 1.00 78.00 671 GLY A N 1
ATOM 5116 C CA . GLY A 1 671 ? 34.625 11.282 -9.700 1.00 78.00 671 GLY A CA 1
ATOM 5117 C C . GLY A 1 671 ? 34.447 11.279 -11.218 1.00 78.00 671 GLY A C 1
ATOM 5118 O O . GLY A 1 671 ? 33.346 11.054 -11.704 1.00 78.00 671 GLY A O 1
ATOM 5119 N N . ASP A 1 672 ? 35.533 11.514 -11.952 1.00 81.62 672 ASP A N 1
ATOM 5120 C CA . ASP A 1 672 ? 35.598 11.604 -13.418 1.00 81.62 672 ASP A CA 1
ATOM 5121 C C . ASP A 1 672 ? 35.717 10.248 -14.138 1.00 81.62 672 ASP A C 1
ATOM 5123 O O . ASP A 1 672 ? 35.743 10.197 -15.370 1.00 81.62 672 ASP A O 1
ATOM 5127 N N . LEU A 1 673 ? 35.786 9.149 -13.378 1.00 83.69 673 LEU A N 1
ATOM 5128 C CA . LEU A 1 673 ? 35.973 7.799 -13.902 1.00 83.69 673 LEU A CA 1
ATOM 5129 C C . LEU A 1 673 ? 34.807 6.875 -13.545 1.00 83.69 673 LEU A C 1
ATOM 5131 O O . LEU A 1 673 ? 34.383 6.802 -12.386 1.00 83.69 673 LEU A O 1
ATOM 5135 N N . MET A 1 674 ? 34.367 6.097 -14.531 1.00 81.62 674 MET A N 1
ATOM 5136 C CA . MET A 1 674 ? 33.535 4.910 -14.344 1.00 81.62 674 MET A CA 1
ATOM 5137 C C . MET A 1 674 ? 34.426 3.671 -14.418 1.00 81.62 674 MET A C 1
ATOM 5139 O O . MET A 1 674 ? 35.087 3.449 -15.430 1.00 81.62 674 MET A O 1
ATOM 5143 N N . ILE A 1 675 ? 34.461 2.874 -13.351 1.00 85.69 675 ILE A N 1
ATOM 5144 C CA . ILE A 1 675 ? 35.211 1.616 -13.302 1.00 85.69 675 ILE A CA 1
ATOM 5145 C C . ILE A 1 675 ? 34.234 0.480 -13.556 1.00 85.69 675 ILE A C 1
ATOM 5147 O O . ILE A 1 675 ? 33.301 0.302 -12.779 1.00 85.69 675 ILE A O 1
ATOM 5151 N N . VAL A 1 676 ? 34.459 -0.283 -14.617 1.00 80.94 676 VAL A N 1
ATOM 5152 C CA . VAL A 1 676 ? 33.615 -1.395 -15.055 1.00 80.94 676 VAL A CA 1
ATOM 5153 C C . VAL A 1 676 ? 34.420 -2.685 -14.972 1.00 80.94 676 VAL A C 1
ATOM 5155 O O . VAL A 1 676 ? 35.466 -2.802 -15.602 1.00 80.94 676 VAL A O 1
ATOM 5158 N N . SER A 1 677 ? 33.946 -3.654 -14.192 1.00 77.19 677 SER A N 1
ATOM 5159 C CA . SER A 1 677 ? 34.544 -4.986 -14.077 1.00 77.19 677 SER A CA 1
ATOM 5160 C C . SER A 1 677 ? 33.643 -6.030 -14.720 1.00 77.19 677 SER A C 1
ATOM 5162 O O . SER A 1 677 ? 32.461 -6.120 -14.385 1.00 77.19 677 SER A O 1
ATOM 5164 N N . ASN A 1 678 ? 34.206 -6.840 -15.618 1.00 67.75 678 ASN A N 1
ATOM 5165 C CA . ASN A 1 678 ? 33.524 -7.948 -16.294 1.00 67.75 678 ASN A CA 1
ATOM 5166 C C . ASN A 1 678 ? 34.170 -9.311 -15.979 1.00 67.75 678 ASN A C 1
ATOM 5168 O O . ASN A 1 678 ? 34.151 -10.231 -16.797 1.00 67.75 678 ASN A O 1
ATOM 5172 N N . ARG A 1 679 ? 34.734 -9.450 -14.768 1.00 69.19 679 ARG A N 1
ATOM 5173 C CA . ARG A 1 679 ? 35.422 -10.642 -14.219 1.00 69.19 679 ARG A CA 1
ATOM 5174 C C . ARG A 1 679 ? 36.762 -10.998 -14.836 1.00 69.19 679 ARG A C 1
ATOM 5176 O O . ARG A 1 679 ? 37.624 -11.492 -14.120 1.00 69.19 679 ARG A O 1
ATOM 5183 N N . ARG A 1 680 ? 36.904 -10.805 -16.145 1.00 69.75 680 ARG A N 1
ATOM 5184 C CA . ARG A 1 680 ? 38.176 -10.964 -16.851 1.00 69.75 680 ARG A CA 1
ATOM 5185 C C . ARG A 1 680 ? 38.964 -9.686 -16.860 1.00 69.75 680 ARG A C 1
ATOM 5187 O O . ARG A 1 680 ? 40.179 -9.749 -16.864 1.00 69.75 680 ARG A O 1
ATOM 5194 N N . ARG A 1 681 ? 38.277 -8.549 -16.842 1.00 76.75 681 ARG A N 1
ATOM 5195 C CA . ARG A 1 681 ? 38.909 -7.253 -16.951 1.00 76.75 681 ARG A CA 1
ATOM 5196 C C . ARG A 1 681 ? 38.237 -6.236 -16.048 1.00 76.75 681 ARG A C 1
ATOM 5198 O O . ARG A 1 681 ? 37.020 -6.267 -15.879 1.00 76.75 681 ARG A O 1
ATOM 5205 N N . ALA A 1 682 ? 39.023 -5.319 -15.502 1.00 84.06 682 ALA A N 1
ATOM 5206 C CA . ALA A 1 682 ? 38.542 -4.065 -14.940 1.00 84.06 682 ALA A CA 1
ATOM 5207 C C . ALA A 1 682 ? 39.006 -2.913 -15.829 1.00 84.06 682 ALA A C 1
ATOM 5209 O O . ALA A 1 682 ? 40.194 -2.806 -16.113 1.00 84.06 682 ALA A O 1
ATOM 5210 N N . VAL A 1 683 ? 38.084 -2.056 -16.256 1.00 85.44 683 VAL A N 1
ATOM 5211 C CA . VAL A 1 683 ? 38.330 -0.935 -17.170 1.00 85.44 683 VAL A CA 1
ATOM 5212 C C . VAL A 1 683 ? 37.902 0.363 -16.500 1.00 85.44 683 VAL A C 1
ATOM 5214 O O . VAL A 1 683 ? 36.802 0.429 -15.960 1.00 85.44 683 VAL A O 1
ATOM 5217 N N . ALA A 1 684 ? 38.730 1.404 -16.555 1.00 86.62 684 ALA A N 1
ATOM 5218 C CA . ALA A 1 684 ? 38.316 2.756 -16.193 1.00 86.62 684 ALA A CA 1
ATOM 5219 C C . ALA A 1 684 ? 38.036 3.589 -17.439 1.00 86.62 684 ALA A C 1
ATOM 5221 O O . ALA A 1 684 ? 38.864 3.650 -18.347 1.00 86.62 684 ALA A O 1
ATOM 5222 N N . ILE A 1 685 ? 36.891 4.264 -17.455 1.00 85.81 685 ILE A N 1
ATOM 5223 C CA . ILE A 1 685 ? 36.398 5.060 -18.579 1.00 85.81 685 ILE A CA 1
ATOM 5224 C C . ILE A 1 685 ? 36.225 6.501 -18.120 1.00 85.81 685 ILE A C 1
ATOM 5226 O O . ILE A 1 685 ? 35.650 6.759 -17.062 1.00 85.81 685 ILE A O 1
ATOM 5230 N N . ASP A 1 686 ? 36.715 7.433 -18.929 1.00 79.38 686 ASP A N 1
ATOM 5231 C CA . ASP A 1 686 ? 36.461 8.856 -18.766 1.00 79.38 686 ASP A CA 1
ATOM 5232 C C . ASP A 1 686 ? 35.000 9.176 -19.086 1.00 79.38 686 ASP A C 1
ATOM 5234 O O . ASP A 1 686 ? 34.532 8.967 -20.207 1.00 79.38 686 ASP A O 1
ATOM 5238 N N . VAL A 1 687 ? 34.279 9.697 -18.098 1.00 72.25 687 VAL A N 1
ATOM 5239 C CA . VAL A 1 687 ? 32.828 9.898 -18.211 1.00 72.25 687 VAL A CA 1
ATOM 5240 C C . VAL A 1 687 ? 32.465 10.998 -19.216 1.00 72.25 687 VAL A C 1
ATOM 5242 O O . VAL A 1 687 ? 31.396 10.939 -19.814 1.00 72.25 687 VAL A O 1
ATOM 5245 N N . ALA A 1 688 ? 33.336 11.985 -19.446 1.00 72.88 688 ALA A N 1
ATOM 5246 C CA . ALA A 1 688 ? 33.053 13.094 -20.360 1.00 72.88 688 ALA A CA 1
ATOM 5247 C C . ALA A 1 688 ? 33.284 12.716 -21.830 1.00 72.88 688 ALA A C 1
ATOM 5249 O O . ALA A 1 688 ? 32.587 13.193 -22.724 1.00 72.88 688 ALA A O 1
ATOM 5250 N N . THR A 1 689 ? 34.275 11.866 -22.090 1.00 73.56 689 THR A N 1
ATOM 5251 C CA . THR A 1 689 ? 34.741 11.560 -23.449 1.00 73.56 689 THR A CA 1
ATOM 5252 C C . THR A 1 689 ? 34.400 10.149 -23.911 1.00 73.56 689 THR A C 1
ATOM 5254 O O . THR A 1 689 ? 34.541 9.866 -25.099 1.00 73.56 689 THR A O 1
ATOM 5257 N N . GLY A 1 690 ? 33.981 9.265 -23.000 1.00 69.31 690 GLY A N 1
ATOM 5258 C CA . GLY A 1 690 ? 33.715 7.855 -23.293 1.00 69.31 690 GLY A CA 1
ATOM 5259 C C . GLY A 1 690 ? 34.980 7.038 -23.581 1.00 69.31 690 GLY A C 1
ATOM 5260 O O . GLY A 1 690 ? 34.893 5.880 -23.978 1.00 69.31 690 GLY A O 1
ATOM 5261 N N . LYS A 1 691 ? 36.170 7.626 -23.402 1.00 79.12 691 LYS A N 1
ATOM 5262 C CA . LYS A 1 691 ? 37.447 6.976 -23.711 1.00 79.12 691 LYS A CA 1
ATOM 5263 C C . LYS A 1 691 ? 37.962 6.175 -22.520 1.00 79.12 691 LYS A C 1
ATOM 5265 O O . LYS A 1 691 ? 37.955 6.652 -21.385 1.00 79.12 691 LYS A O 1
ATOM 5270 N N . GLN A 1 692 ? 38.479 4.979 -22.789 1.00 85.75 692 GLN A N 1
ATOM 5271 C CA . GLN A 1 692 ? 39.190 4.177 -21.796 1.00 85.75 692 GLN A CA 1
ATOM 5272 C C . GLN A 1 692 ? 40.457 4.906 -21.317 1.00 85.75 692 GLN A C 1
ATOM 5274 O O . GLN A 1 692 ? 41.259 5.382 -22.118 1.00 85.75 692 GLN A O 1
ATOM 5279 N N . ARG A 1 693 ? 40.645 4.961 -19.997 1.00 85.25 693 ARG A N 1
ATOM 5280 C CA . ARG A 1 693 ? 41.800 5.566 -19.319 1.00 85.25 693 ARG A CA 1
ATOM 5281 C C . ARG A 1 693 ? 42.852 4.528 -18.924 1.00 85.25 693 ARG A C 1
ATOM 5283 O O . ARG A 1 693 ? 44.036 4.773 -19.116 1.00 85.25 693 ARG A O 1
ATOM 5290 N N . TRP A 1 694 ? 42.431 3.379 -18.402 1.00 90.06 694 TRP A N 1
ATOM 5291 C CA . TRP A 1 694 ? 43.294 2.223 -18.127 1.00 90.06 694 TRP A CA 1
ATOM 5292 C C . TRP A 1 694 ? 42.458 0.940 -18.071 1.00 90.06 694 TRP A C 1
ATOM 5294 O O . TRP A 1 694 ? 41.230 1.004 -17.971 1.00 90.06 694 TRP A O 1
ATOM 5304 N N . ALA A 1 695 ? 43.116 -0.222 -18.116 1.00 86.88 695 ALA A N 1
ATOM 5305 C CA . ALA A 1 695 ? 42.467 -1.510 -17.899 1.00 86.88 695 ALA A CA 1
ATOM 5306 C C . ALA A 1 695 ? 43.410 -2.563 -17.286 1.00 86.88 695 ALA A C 1
ATOM 5308 O O . ALA A 1 695 ? 44.620 -2.490 -17.486 1.00 86.88 695 ALA A O 1
ATOM 5309 N N . HIS A 1 696 ? 42.840 -3.549 -16.587 1.00 83.00 696 HIS A N 1
ATOM 5310 C CA . HIS A 1 696 ? 43.533 -4.675 -15.946 1.00 83.00 696 HIS A CA 1
ATOM 5311 C C . HIS A 1 696 ? 42.885 -5.997 -16.274 1.00 83.00 696 HIS A C 1
ATOM 5313 O O . HIS A 1 696 ? 41.675 -6.109 -16.122 1.00 83.00 696 HIS A O 1
ATOM 5319 N N . GLU A 1 697 ? 43.688 -7.005 -16.594 1.00 84.12 697 GLU A N 1
ATOM 5320 C CA . GLU A 1 697 ? 43.230 -8.390 -16.679 1.00 84.12 697 GLU A CA 1
ATOM 5321 C C . GLU A 1 697 ? 43.189 -9.032 -15.279 1.00 84.12 697 GLU A C 1
ATOM 5323 O O . GLU A 1 697 ? 44.102 -8.881 -14.472 1.00 84.12 697 GLU A O 1
ATOM 5328 N N . LEU A 1 698 ? 42.112 -9.757 -14.997 1.00 77.00 698 LEU A N 1
ATOM 5329 C CA . LEU A 1 698 ? 41.754 -10.375 -13.718 1.00 77.00 698 LEU A CA 1
ATOM 5330 C C . LEU A 1 698 ? 41.692 -11.916 -13.811 1.00 77.00 698 LEU A C 1
ATOM 5332 O O . LEU A 1 698 ? 41.449 -12.577 -12.801 1.00 77.00 698 LEU A O 1
ATOM 5336 N N . GLY A 1 699 ? 41.926 -12.490 -15.001 1.00 71.31 699 GLY A N 1
ATOM 5337 C CA . GLY A 1 699 ? 42.024 -13.936 -15.253 1.00 71.31 699 GLY A CA 1
ATOM 5338 C C . GLY A 1 699 ? 40.789 -14.587 -15.903 1.00 71.31 699 GLY A C 1
ATOM 5339 O O . GLY A 1 699 ? 39.761 -13.955 -16.121 1.00 71.31 699 GLY A O 1
ATOM 5340 N N . ASN A 1 700 ? 40.889 -15.883 -16.234 1.00 62.56 700 ASN A N 1
ATOM 5341 C CA . ASN A 1 700 ? 39.967 -16.593 -17.148 1.00 62.56 700 ASN A CA 1
ATOM 5342 C C . ASN A 1 700 ? 38.971 -17.550 -16.458 1.00 62.56 700 ASN A C 1
ATOM 5344 O O . ASN A 1 700 ? 38.734 -18.664 -16.925 1.00 62.56 700 ASN A O 1
ATOM 5348 N N . GLY A 1 701 ? 38.391 -17.139 -15.336 1.00 57.38 701 GLY A N 1
ATOM 5349 C CA . GLY A 1 701 ? 37.584 -18.017 -14.480 1.00 57.38 701 GLY A CA 1
ATOM 5350 C C . GLY A 1 701 ? 36.231 -18.377 -15.047 1.00 57.38 701 GLY A C 1
ATOM 5351 O O . GLY A 1 701 ? 35.660 -17.627 -15.833 1.00 57.38 701 GLY A O 1
ATOM 5352 N N . THR A 1 702 ? 35.707 -19.517 -14.599 1.00 52.28 702 THR A N 1
ATOM 5353 C CA . THR A 1 702 ? 34.413 -20.071 -15.030 1.00 52.28 702 THR A CA 1
ATOM 5354 C C . THR A 1 702 ? 33.367 -20.138 -13.908 1.00 52.28 702 THR A C 1
ATOM 5356 O O . THR A 1 702 ? 32.243 -20.555 -14.166 1.00 52.28 702 THR A O 1
ATOM 5359 N N . SER A 1 703 ? 33.713 -19.765 -12.667 1.00 53.41 703 SER A N 1
ATOM 5360 C CA . SER A 1 703 ? 32.765 -19.687 -11.534 1.00 53.41 703 SER A CA 1
ATOM 5361 C C . SER A 1 703 ? 31.844 -18.473 -11.700 1.00 53.41 703 SER A C 1
ATOM 5363 O O . SER A 1 703 ? 32.401 -17.467 -12.105 1.00 53.41 703 SER A O 1
ATOM 5365 N N . PRO A 1 704 ? 30.524 -18.510 -11.403 1.00 49.56 704 PRO A N 1
ATOM 5366 C CA . PRO A 1 704 ? 29.536 -17.460 -11.715 1.00 49.56 704 PRO A CA 1
ATOM 5367 C C . PRO A 1 704 ? 29.384 -16.262 -10.740 1.00 49.56 704 PRO A C 1
ATOM 5369 O O . PRO A 1 704 ? 28.577 -15.383 -11.031 1.00 49.56 704 PRO A O 1
ATOM 5372 N N . ALA A 1 705 ? 30.224 -16.073 -9.715 1.00 55.62 705 ALA A N 1
ATOM 5373 C CA . ALA A 1 705 ? 30.046 -15.003 -8.702 1.00 55.62 705 ALA A CA 1
ATOM 5374 C C . ALA A 1 705 ? 30.253 -13.523 -9.166 1.00 55.62 705 ALA A C 1
ATOM 5376 O O . ALA A 1 705 ? 31.210 -13.242 -9.885 1.00 55.62 705 ALA A O 1
ATOM 5377 N N . PRO A 1 706 ? 29.461 -12.527 -8.727 1.00 60.62 706 PRO A N 1
ATOM 5378 C CA . PRO A 1 706 ? 29.728 -11.108 -9.012 1.00 60.62 706 PRO A CA 1
ATOM 5379 C C . PRO A 1 706 ? 31.026 -10.622 -8.329 1.00 60.62 706 PRO A C 1
ATOM 5381 O O . PRO A 1 706 ? 31.306 -11.014 -7.200 1.00 60.62 706 PRO A O 1
ATOM 5384 N N . LEU A 1 707 ? 31.819 -9.770 -8.998 1.00 70.00 707 LEU A N 1
ATOM 5385 C CA . LEU A 1 707 ? 33.095 -9.227 -8.489 1.00 70.00 707 LEU A CA 1
ATOM 5386 C C . LEU A 1 707 ? 33.001 -7.701 -8.381 1.00 70.00 707 LEU A C 1
ATOM 5388 O O . LEU A 1 707 ? 33.261 -6.993 -9.360 1.00 70.00 707 LEU A O 1
ATOM 5392 N N . ARG A 1 708 ? 32.590 -7.187 -7.217 1.00 77.88 708 ARG A N 1
ATOM 5393 C CA . ARG A 1 708 ? 32.433 -5.738 -7.014 1.00 77.88 708 ARG A CA 1
ATOM 5394 C C . ARG A 1 708 ? 33.769 -5.095 -6.630 1.00 77.88 708 ARG A C 1
ATOM 5396 O O . ARG A 1 708 ? 34.376 -5.522 -5.650 1.00 77.88 708 ARG A O 1
ATOM 5403 N N . PRO A 1 709 ? 34.234 -4.063 -7.360 1.00 82.88 709 PRO A N 1
ATOM 5404 C CA . PRO A 1 709 ? 35.401 -3.295 -6.942 1.00 82.88 709 PRO A CA 1
ATOM 5405 C C . PRO A 1 709 ? 35.095 -2.455 -5.693 1.00 82.88 709 PRO A C 1
ATOM 5407 O O . PRO A 1 709 ? 34.087 -1.748 -5.661 1.00 82.88 709 PRO A O 1
ATOM 5410 N N . THR A 1 710 ? 35.988 -2.470 -4.703 1.00 87.62 710 THR A N 1
ATOM 5411 C CA . THR A 1 710 ? 35.878 -1.636 -3.491 1.00 87.62 710 THR A CA 1
ATOM 5412 C C . THR A 1 710 ? 36.876 -0.483 -3.569 1.00 87.62 710 THR A C 1
ATOM 5414 O O . THR A 1 710 ? 38.039 -0.693 -3.907 1.00 87.62 710 THR A O 1
ATOM 5417 N N . ILE A 1 711 ? 36.444 0.746 -3.268 1.00 84.12 711 ILE A N 1
ATOM 5418 C CA . ILE A 1 711 ? 37.286 1.952 -3.349 1.00 84.12 711 ILE A CA 1
ATOM 5419 C C . ILE A 1 711 ? 37.485 2.539 -1.956 1.00 84.12 711 ILE A C 1
ATOM 5421 O O . ILE A 1 711 ? 36.515 2.888 -1.289 1.00 84.12 711 ILE A O 1
ATOM 5425 N N . GLU A 1 712 ? 38.740 2.727 -1.548 1.00 81.00 712 GLU A N 1
ATOM 5426 C CA . GLU A 1 712 ? 39.076 3.429 -0.306 1.00 81.00 712 GLU A CA 1
ATOM 5427 C C . GLU A 1 712 ? 40.474 4.058 -0.388 1.00 81.00 712 GLU A C 1
ATOM 5429 O O . GLU A 1 712 ? 41.419 3.441 -0.879 1.00 81.00 712 GLU A O 1
ATOM 5434 N N . GLY A 1 713 ? 40.637 5.294 0.100 1.00 68.06 713 GLY A N 1
ATOM 5435 C CA . GLY A 1 713 ? 41.962 5.920 0.245 1.00 68.06 713 GLY A CA 1
ATOM 5436 C C . GLY A 1 713 ? 42.752 6.049 -1.068 1.00 68.06 713 GLY A C 1
ATOM 5437 O O . GLY A 1 713 ? 43.981 5.981 -1.072 1.00 68.06 713 GLY A O 1
ATOM 5438 N N . GLY A 1 714 ? 42.052 6.171 -2.203 1.00 75.31 714 GLY A N 1
ATOM 5439 C CA . GLY A 1 714 ? 42.644 6.219 -3.547 1.00 75.31 714 GLY A CA 1
ATOM 5440 C C . GLY A 1 714 ? 43.091 4.864 -4.113 1.00 75.31 714 GLY A C 1
ATOM 5441 O O . GLY A 1 714 ? 43.524 4.816 -5.265 1.00 75.31 714 GLY A O 1
ATOM 5442 N N . GLY A 1 715 ? 42.975 3.785 -3.335 1.00 84.31 715 GLY A N 1
ATOM 5443 C CA . GLY A 1 715 ? 43.149 2.410 -3.790 1.00 84.31 715 GLY A CA 1
ATOM 5444 C C . GLY A 1 715 ? 41.831 1.806 -4.272 1.00 84.31 715 GLY A C 1
ATOM 5445 O O . GLY A 1 715 ? 40.753 2.138 -3.772 1.00 84.31 715 GLY A O 1
ATOM 5446 N N . LEU A 1 716 ? 41.938 0.929 -5.261 1.00 88.94 716 LEU A N 1
ATOM 5447 C CA . LEU A 1 716 ? 40.861 0.126 -5.816 1.00 88.94 716 LEU A CA 1
ATOM 5448 C C . LEU A 1 716 ? 41.192 -1.348 -5.569 1.00 88.94 716 LEU A C 1
ATOM 5450 O O . LEU A 1 716 ? 42.180 -1.851 -6.103 1.00 88.94 716 LEU A O 1
ATOM 5454 N N . TYR A 1 717 ? 40.373 -2.020 -4.766 1.00 89.19 717 TYR A N 1
ATOM 5455 C CA . TYR A 1 717 ? 40.544 -3.420 -4.385 1.00 89.19 717 TYR A CA 1
ATOM 5456 C C . TYR A 1 717 ? 39.624 -4.296 -5.229 1.00 89.19 717 TYR A C 1
ATOM 5458 O O . TYR A 1 717 ? 38.405 -4.101 -5.240 1.00 89.19 717 TYR A O 1
ATOM 5466 N N . ILE A 1 718 ? 40.207 -5.249 -5.949 1.00 86.69 718 ILE A N 1
ATOM 5467 C CA . ILE A 1 718 ? 39.504 -6.110 -6.899 1.00 86.69 718 ILE A CA 1
ATOM 5468 C C . ILE A 1 718 ? 39.931 -7.550 -6.661 1.00 86.69 718 ILE A C 1
ATOM 5470 O O . ILE A 1 718 ? 41.121 -7.857 -6.609 1.00 86.69 718 ILE A O 1
ATOM 5474 N N . ARG A 1 719 ? 38.958 -8.453 -6.556 1.00 83.88 719 ARG A N 1
ATOM 5475 C CA . ARG A 1 719 ? 39.239 -9.887 -6.569 1.00 83.88 719 ARG A CA 1
ATOM 5476 C C . ARG A 1 719 ? 39.739 -10.304 -7.951 1.00 83.88 719 ARG A C 1
ATOM 5478 O O . ARG A 1 719 ? 39.040 -10.112 -8.945 1.00 83.88 719 ARG A O 1
ATOM 5485 N N . ALA A 1 720 ? 40.930 -10.885 -7.993 1.00 82.44 720 ALA A N 1
ATOM 5486 C CA . ALA A 1 720 ? 41.575 -11.362 -9.210 1.00 82.44 720 ALA A CA 1
ATOM 5487 C C . ALA A 1 720 ? 41.909 -12.844 -9.062 1.00 82.44 720 ALA A C 1
ATOM 5489 O O . ALA A 1 720 ? 42.124 -13.342 -7.954 1.00 82.44 720 ALA A O 1
ATOM 5490 N N . MET A 1 721 ? 41.914 -13.574 -10.169 1.00 75.12 721 MET A N 1
ATOM 5491 C CA . MET A 1 721 ? 42.263 -14.984 -10.133 1.00 75.12 721 MET A CA 1
ATOM 5492 C C . MET A 1 721 ? 43.754 -15.190 -10.000 1.00 75.12 721 MET A C 1
ATOM 5494 O O . MET A 1 721 ? 44.553 -14.614 -10.732 1.00 75.12 721 MET A O 1
ATOM 5498 N N . THR A 1 722 ? 44.090 -16.116 -9.121 1.00 70.81 722 THR A N 1
ATOM 5499 C CA . THR A 1 722 ? 45.468 -16.494 -8.811 1.00 70.81 722 THR A CA 1
ATOM 5500 C C . THR A 1 722 ? 45.768 -17.885 -9.361 1.00 70.81 722 THR A C 1
ATOM 5502 O O . THR A 1 722 ? 46.895 -18.202 -9.726 1.00 70.81 722 THR A O 1
ATOM 5505 N N . SER A 1 723 ? 44.731 -18.718 -9.507 1.00 68.25 723 SER A N 1
ATOM 5506 C CA . SER A 1 723 ? 44.759 -19.995 -10.224 1.00 68.25 723 SER A CA 1
ATOM 5507 C C . SER A 1 723 ? 43.367 -20.335 -10.764 1.00 68.25 723 SER A C 1
ATOM 5509 O O . SER A 1 723 ? 42.392 -19.664 -10.432 1.00 68.25 723 SER A O 1
ATOM 5511 N N . VAL A 1 724 ? 43.251 -21.413 -11.550 1.00 63.31 724 VAL A N 1
ATOM 5512 C CA . VAL A 1 724 ? 42.021 -21.848 -12.253 1.00 63.31 724 VAL A CA 1
ATOM 5513 C C . VAL A 1 724 ? 40.776 -21.926 -11.349 1.00 63.31 724 VAL A C 1
ATOM 5515 O O . VAL A 1 724 ? 39.658 -21.824 -11.849 1.00 63.31 724 VAL A O 1
ATOM 5518 N N . ARG A 1 725 ? 40.942 -22.072 -10.027 1.00 64.62 725 ARG A N 1
ATOM 5519 C CA . ARG A 1 725 ? 39.834 -22.155 -9.057 1.00 64.62 725 ARG A CA 1
ATOM 5520 C C . ARG A 1 725 ? 40.043 -21.332 -7.783 1.00 64.62 725 ARG A C 1
ATOM 5522 O O . ARG A 1 725 ? 39.379 -21.604 -6.788 1.00 64.62 725 ARG A O 1
ATOM 5529 N N . ARG A 1 726 ? 40.974 -20.370 -7.777 1.00 72.19 726 ARG A N 1
ATOM 5530 C CA . ARG A 1 726 ? 41.230 -19.538 -6.591 1.00 72.19 726 ARG A CA 1
ATOM 5531 C C . ARG A 1 726 ? 41.255 -18.054 -6.912 1.00 72.19 726 ARG A C 1
ATOM 5533 O O . ARG A 1 726 ? 41.824 -17.645 -7.927 1.00 72.19 726 ARG A O 1
ATOM 5540 N N . TYR A 1 727 ? 40.674 -17.274 -6.008 1.00 78.75 727 TYR A N 1
ATOM 5541 C CA . TYR A 1 727 ? 40.707 -15.819 -6.024 1.00 78.75 727 TYR A CA 1
ATOM 5542 C C . TYR A 1 727 ? 41.615 -15.291 -4.915 1.00 78.75 727 TYR A C 1
ATOM 5544 O O . TYR A 1 727 ? 41.557 -15.755 -3.776 1.00 78.75 727 TYR A O 1
ATOM 5552 N N . GLY A 1 728 ? 42.424 -14.303 -5.274 1.00 84.62 728 GLY A N 1
ATOM 5553 C CA . GLY A 1 728 ? 43.185 -13.437 -4.384 1.00 84.62 728 GLY A CA 1
ATOM 5554 C C . GLY A 1 728 ? 42.696 -12.000 -4.517 1.00 84.62 728 GLY A C 1
ATOM 5555 O O . GLY A 1 728 ? 41.676 -11.729 -5.164 1.00 84.62 728 GLY A O 1
ATOM 5556 N N . LEU A 1 729 ? 43.407 -11.071 -3.886 1.00 88.06 729 LEU A N 1
ATOM 5557 C CA . LEU A 1 729 ? 43.033 -9.661 -3.864 1.00 88.06 729 LEU A CA 1
ATOM 5558 C C . LEU A 1 729 ? 44.114 -8.797 -4.511 1.00 88.06 729 LEU A C 1
ATOM 5560 O O . LEU A 1 729 ? 45.278 -8.832 -4.118 1.00 88.06 729 LEU A O 1
ATOM 5564 N N . LEU A 1 730 ? 43.710 -7.999 -5.491 1.00 89.31 730 LEU A N 1
ATOM 5565 C CA . LEU A 1 730 ? 44.549 -7.038 -6.191 1.00 89.31 730 LEU A CA 1
ATOM 5566 C C . LEU A 1 730 ? 44.196 -5.625 -5.725 1.00 89.31 730 LEU A C 1
ATOM 5568 O O . LEU A 1 730 ? 43.021 -5.259 -5.705 1.00 89.31 730 LEU A O 1
ATOM 5572 N N . CYS A 1 731 ? 45.199 -4.817 -5.392 1.00 90.69 731 CYS A N 1
ATOM 5573 C CA . CYS A 1 731 ? 45.023 -3.393 -5.131 1.00 90.69 731 CYS A CA 1
ATOM 5574 C C . CYS A 1 731 ? 45.702 -2.579 -6.228 1.00 90.69 731 CYS A C 1
ATOM 5576 O O . CYS A 1 731 ? 46.899 -2.745 -6.477 1.00 90.69 731 CYS A O 1
ATOM 5578 N N . VAL A 1 732 ? 44.958 -1.673 -6.860 1.00 91.56 732 VAL A N 1
ATOM 5579 C CA . VAL A 1 732 ? 45.472 -0.777 -7.904 1.00 91.56 732 VAL A CA 1
ATOM 5580 C C . VAL A 1 732 ? 45.209 0.685 -7.556 1.00 91.56 732 VAL A C 1
ATOM 5582 O O . VAL A 1 732 ? 44.257 1.021 -6.852 1.00 91.56 732 VAL A O 1
ATOM 5585 N N . ASP A 1 733 ? 46.065 1.580 -8.037 1.00 89.44 733 ASP A N 1
ATOM 5586 C CA . ASP A 1 733 ? 45.811 3.011 -7.988 1.00 89.44 733 ASP A CA 1
ATOM 5587 C C . ASP A 1 733 ? 44.619 3.351 -8.880 1.00 89.44 733 ASP A C 1
ATOM 5589 O O . ASP A 1 733 ? 44.602 3.045 -10.071 1.00 89.44 733 ASP A O 1
ATOM 5593 N N . ARG A 1 734 ? 43.619 4.016 -8.306 1.00 85.00 734 ARG A N 1
ATOM 5594 C CA . ARG A 1 734 ? 42.367 4.306 -9.008 1.00 85.00 734 ARG A CA 1
ATOM 5595 C C . ARG A 1 734 ? 42.557 5.184 -10.252 1.00 85.00 734 ARG A C 1
ATOM 5597 O O . ARG A 1 734 ? 41.794 5.057 -11.208 1.00 85.00 734 ARG A O 1
ATOM 5604 N N . LYS A 1 735 ? 43.509 6.123 -10.230 1.00 83.75 735 LYS A N 1
ATOM 5605 C CA . LYS A 1 735 ? 43.673 7.120 -11.298 1.00 83.75 735 LYS A CA 1
ATOM 5606 C C . LYS A 1 735 ? 44.597 6.620 -12.398 1.00 83.75 735 LYS A C 1
ATOM 5608 O O . LYS A 1 735 ? 44.264 6.778 -13.568 1.00 83.75 735 LYS A O 1
ATOM 5613 N N . SER A 1 736 ? 45.740 6.049 -12.031 1.00 86.62 736 SER A N 1
ATOM 5614 C CA . SER A 1 736 ? 46.743 5.590 -12.997 1.00 86.62 736 SER A CA 1
ATOM 5615 C C . SER A 1 736 ? 46.556 4.137 -13.422 1.00 86.62 736 SER A C 1
ATOM 5617 O O . SER A 1 736 ? 47.094 3.735 -14.448 1.00 86.62 736 SER A O 1
ATOM 5619 N N . GLY A 1 737 ? 45.834 3.340 -12.631 1.00 87.31 737 GLY A N 1
ATOM 5620 C CA . GLY A 1 737 ? 45.785 1.896 -12.799 1.00 87.31 737 GLY A CA 1
ATOM 5621 C C . GLY A 1 737 ? 47.081 1.199 -12.369 1.00 87.31 737 GLY A C 1
ATOM 5622 O O . GLY A 1 737 ? 47.238 0.022 -12.640 1.00 87.31 737 GLY A O 1
ATOM 5623 N N . ALA A 1 738 ? 48.043 1.845 -11.711 1.00 90.69 738 ALA A N 1
ATOM 5624 C CA . ALA A 1 738 ? 49.255 1.139 -11.282 1.00 90.69 738 ALA A CA 1
ATOM 5625 C C . ALA A 1 738 ? 48.943 0.111 -10.175 1.00 90.69 738 ALA A C 1
ATOM 5627 O O . ALA A 1 738 ? 48.304 0.456 -9.182 1.00 90.69 738 ALA A O 1
ATOM 5628 N N . VAL A 1 739 ? 49.407 -1.136 -10.307 1.00 91.50 739 VAL A N 1
ATOM 5629 C CA . VAL A 1 739 ? 49.262 -2.146 -9.242 1.00 91.50 739 VAL A CA 1
ATOM 5630 C C . VAL A 1 739 ? 50.069 -1.711 -8.018 1.00 91.50 739 VAL A C 1
ATOM 5632 O O . VAL A 1 739 ? 51.270 -1.471 -8.119 1.00 91.50 739 VAL A O 1
ATOM 5635 N N . ARG A 1 740 ? 49.407 -1.602 -6.863 1.00 91.12 740 ARG A N 1
ATOM 5636 C CA . ARG A 1 740 ? 50.031 -1.254 -5.576 1.00 91.12 740 ARG A CA 1
ATOM 5637 C C . ARG A 1 740 ? 50.529 -2.496 -4.845 1.00 91.12 740 ARG A C 1
ATOM 5639 O O . ARG A 1 740 ? 51.628 -2.478 -4.306 1.00 91.12 740 ARG A O 1
ATOM 5646 N N . TRP A 1 741 ? 49.732 -3.562 -4.835 1.00 91.31 741 TRP A N 1
ATOM 5647 C CA . TRP A 1 741 ? 50.108 -4.873 -4.304 1.00 91.31 741 TRP A CA 1
ATOM 5648 C C . TRP A 1 741 ? 49.130 -5.952 -4.780 1.00 91.31 741 TRP A C 1
ATOM 5650 O O . TRP A 1 741 ? 48.022 -5.656 -5.233 1.00 91.31 741 TRP A O 1
ATOM 5660 N N . HIS A 1 742 ? 49.546 -7.209 -4.641 1.00 88.06 742 HIS A N 1
ATOM 5661 C CA . HIS A 1 742 ? 48.737 -8.394 -4.904 1.00 88.06 742 HIS A CA 1
ATOM 5662 C C . HIS A 1 742 ? 48.877 -9.379 -3.739 1.00 88.06 742 HIS A C 1
ATOM 5664 O O . HIS A 1 742 ? 49.992 -9.634 -3.283 1.00 88.06 742 HIS A O 1
ATOM 5670 N N . ALA A 1 743 ? 47.753 -9.902 -3.253 1.00 81.81 743 ALA A N 1
ATOM 5671 C CA . ALA A 1 743 ? 47.697 -10.810 -2.118 1.00 81.81 743 ALA A CA 1
ATOM 5672 C C . ALA A 1 743 ? 47.019 -12.133 -2.504 1.00 81.81 743 ALA A C 1
ATOM 5674 O O . ALA A 1 743 ? 45.793 -12.222 -2.618 1.00 81.81 743 ALA A O 1
ATOM 5675 N N . ASP A 1 744 ? 47.835 -13.178 -2.616 1.00 70.81 744 ASP A N 1
ATOM 5676 C CA . ASP A 1 744 ? 47.404 -14.572 -2.677 1.00 70.81 744 ASP A CA 1
ATOM 5677 C C . ASP A 1 744 ? 47.186 -15.049 -1.239 1.00 70.81 744 ASP A C 1
ATOM 5679 O O . ASP A 1 744 ? 48.096 -15.589 -0.617 1.00 70.81 744 ASP A O 1
ATOM 5683 N N . GLY A 1 745 ? 46.020 -14.775 -0.651 1.00 59.53 745 GLY A N 1
ATOM 5684 C CA . GLY A 1 745 ? 45.730 -14.958 0.783 1.00 59.53 745 GLY A CA 1
ATOM 5685 C C . GLY A 1 745 ? 45.834 -16.385 1.359 1.00 59.53 745 GLY A C 1
ATOM 5686 O O . GLY A 1 745 ? 45.290 -16.631 2.433 1.00 59.53 745 GLY A O 1
ATOM 5687 N N . GLY A 1 746 ? 46.499 -17.329 0.680 1.00 65.25 746 GLY A N 1
ATOM 5688 C CA . GLY A 1 746 ? 46.686 -18.739 1.048 1.00 65.25 746 GLY A CA 1
ATOM 5689 C C . GLY A 1 746 ? 45.419 -19.584 0.882 1.00 65.25 746 GLY A C 1
ATOM 5690 O O . GLY A 1 746 ? 45.445 -20.642 0.245 1.00 65.25 746 GLY A O 1
ATOM 5691 N N . ASP A 1 747 ? 44.308 -19.064 1.396 1.00 71.12 747 ASP A N 1
ATOM 5692 C CA . ASP A 1 747 ? 42.953 -19.588 1.275 1.00 71.12 747 ASP A CA 1
ATOM 5693 C C . ASP A 1 747 ? 42.232 -18.970 0.067 1.00 71.12 747 ASP A C 1
ATOM 5695 O O . ASP A 1 747 ? 42.616 -17.916 -0.445 1.00 71.12 747 ASP A O 1
ATOM 5699 N N . ASN A 1 748 ? 41.167 -19.620 -0.403 1.00 78.81 748 ASN A N 1
ATOM 5700 C CA . ASN A 1 748 ? 40.375 -19.081 -1.503 1.00 78.81 748 ASN A CA 1
ATOM 5701 C C . ASN A 1 748 ? 39.430 -17.979 -1.001 1.00 78.81 748 ASN A C 1
ATOM 5703 O O . ASN A 1 748 ? 38.588 -18.253 -0.144 1.00 78.81 748 ASN A O 1
ATOM 5707 N N . LEU A 1 749 ? 39.537 -16.764 -1.549 1.00 82.31 749 LEU A N 1
ATOM 5708 C CA . LEU A 1 749 ? 38.640 -15.659 -1.202 1.00 82.31 749 LEU A CA 1
ATOM 5709 C C . LEU A 1 749 ? 37.252 -15.861 -1.820 1.00 82.31 749 LEU A C 1
ATOM 5711 O O . LEU A 1 749 ? 37.119 -16.047 -3.031 1.00 82.31 749 LEU A O 1
ATOM 5715 N N . ILE A 1 750 ? 36.210 -15.767 -0.996 1.00 78.50 750 ILE A N 1
ATOM 5716 C CA . ILE A 1 750 ? 34.829 -16.090 -1.395 1.00 78.50 750 ILE A CA 1
ATOM 5717 C C . ILE A 1 750 ? 33.838 -14.924 -1.270 1.00 78.50 750 ILE A C 1
ATOM 5719 O O . ILE A 1 750 ? 32.714 -15.038 -1.755 1.00 78.50 750 ILE A O 1
ATOM 5723 N N . SER A 1 751 ? 34.252 -13.779 -0.714 1.00 81.69 751 SER A N 1
ATOM 5724 C CA . SER A 1 751 ? 33.446 -12.546 -0.673 1.00 81.69 751 SER A CA 1
ATOM 5725 C C . SER A 1 751 ? 34.163 -11.354 -1.299 1.00 81.69 751 SER A C 1
ATOM 5727 O O . SER A 1 751 ? 35.389 -11.337 -1.388 1.00 81.69 751 SER A O 1
ATOM 5729 N N . ASP A 1 752 ? 33.408 -10.321 -1.680 1.00 84.19 752 ASP A N 1
ATOM 5730 C CA . ASP A 1 752 ? 33.997 -9.011 -1.977 1.00 84.19 752 ASP A CA 1
ATOM 5731 C C . ASP A 1 752 ? 34.630 -8.392 -0.708 1.00 84.19 752 ASP A C 1
ATOM 5733 O O . ASP A 1 752 ? 34.229 -8.746 0.411 1.00 84.19 752 ASP A O 1
ATOM 5737 N N . PRO A 1 753 ? 35.627 -7.495 -0.847 1.00 86.38 753 PRO A N 1
ATOM 5738 C CA . PRO A 1 753 ? 36.269 -6.848 0.293 1.00 86.38 753 PRO A CA 1
ATOM 5739 C C . PRO A 1 753 ? 35.345 -5.817 0.940 1.00 86.38 753 PRO A C 1
ATOM 5741 O O . PRO A 1 753 ? 34.742 -4.996 0.241 1.00 86.38 753 PRO A O 1
ATOM 5744 N N . VAL A 1 754 ? 35.310 -5.794 2.272 1.00 87.38 754 VAL A N 1
ATOM 5745 C CA . VAL A 1 754 ? 34.578 -4.795 3.056 1.00 87.38 754 VAL A CA 1
ATOM 5746 C C . VAL A 1 754 ? 35.541 -3.957 3.883 1.00 87.38 754 VAL A C 1
ATOM 5748 O O . VAL A 1 754 ? 36.498 -4.460 4.470 1.00 87.38 754 VAL A O 1
ATOM 5751 N N . VAL A 1 755 ? 35.274 -2.658 3.930 1.00 86.19 755 VAL A N 1
ATOM 5752 C CA . VAL A 1 755 ? 36.036 -1.708 4.732 1.00 86.19 755 VAL A CA 1
ATOM 5753 C C . VAL A 1 755 ? 35.215 -1.349 5.958 1.00 86.19 755 VAL A C 1
ATOM 5755 O O . VAL A 1 755 ? 34.108 -0.826 5.838 1.00 86.19 755 VAL A O 1
ATOM 5758 N N . VAL A 1 756 ? 35.773 -1.595 7.140 1.00 82.06 756 VAL A N 1
ATOM 5759 C CA . VAL A 1 756 ? 35.138 -1.269 8.419 1.00 82.06 756 VAL A CA 1
ATOM 5760 C C . VAL A 1 756 ?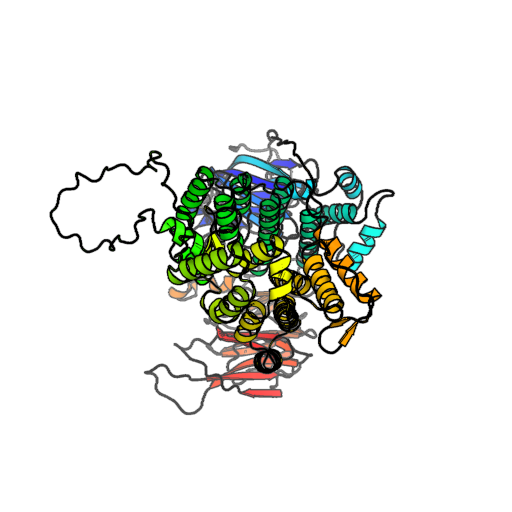 36.123 -0.479 9.265 1.00 82.06 756 VAL A C 1
ATOM 5762 O O . VAL A 1 756 ? 37.209 -0.960 9.578 1.00 82.06 756 VAL A O 1
ATOM 5765 N N . HIS A 1 757 ? 35.751 0.754 9.618 1.00 80.12 757 HIS A N 1
ATOM 5766 C CA . HIS A 1 757 ? 36.579 1.661 10.425 1.00 80.12 757 HIS A CA 1
ATOM 5767 C C . HIS A 1 757 ? 38.025 1.816 9.900 1.00 80.12 757 HIS A C 1
ATOM 5769 O O . HIS A 1 757 ? 38.977 1.875 10.677 1.00 80.12 757 HIS A O 1
ATOM 5775 N N . GLY A 1 758 ? 38.196 1.864 8.572 1.00 76.00 758 GLY A N 1
ATOM 5776 C CA . GLY A 1 758 ? 39.498 2.034 7.912 1.00 76.00 758 GLY A CA 1
ATOM 5777 C C . GLY A 1 758 ? 40.366 0.772 7.833 1.00 76.00 758 GLY A C 1
ATOM 5778 O O . GLY A 1 758 ? 41.545 0.866 7.483 1.00 76.00 758 GLY A O 1
ATOM 5779 N N . ARG A 1 759 ? 39.806 -0.394 8.179 1.00 83.00 759 ARG A N 1
ATOM 5780 C CA . ARG A 1 759 ? 40.447 -1.712 8.078 1.00 83.00 759 ARG A CA 1
ATOM 5781 C C . ARG A 1 759 ? 39.764 -2.547 7.001 1.00 83.00 759 ARG A C 1
ATOM 5783 O O . ARG A 1 759 ? 38.541 -2.496 6.859 1.00 83.00 759 ARG A O 1
ATOM 5790 N N . LEU A 1 760 ? 40.564 -3.311 6.263 1.00 89.19 760 LEU A N 1
ATOM 5791 C CA . LEU A 1 760 ? 40.123 -4.120 5.133 1.00 89.19 760 LEU A CA 1
ATOM 5792 C C . LEU A 1 760 ? 39.880 -5.563 5.580 1.00 89.19 760 LEU A C 1
ATOM 5794 O O . LEU A 1 760 ? 40.782 -6.201 6.122 1.00 89.19 760 LEU A O 1
ATOM 5798 N N . TYR A 1 761 ? 38.684 -6.080 5.309 1.00 88.25 761 TYR A N 1
ATOM 5799 C CA . TYR A 1 761 ? 38.292 -7.446 5.642 1.00 88.25 761 TYR A CA 1
ATOM 5800 C C . TYR A 1 761 ? 37.781 -8.204 4.418 1.00 88.25 761 TYR A C 1
ATOM 5802 O O . TYR A 1 761 ? 37.167 -7.624 3.520 1.00 88.25 761 TYR A O 1
ATOM 5810 N N . VAL A 1 762 ? 38.000 -9.517 4.400 1.00 88.06 762 VAL A N 1
ATOM 5811 C CA . VAL A 1 762 ? 37.489 -10.419 3.357 1.00 88.06 762 VAL A CA 1
ATOM 5812 C C . VAL A 1 762 ? 37.251 -11.820 3.921 1.00 88.06 762 VAL A C 1
ATOM 5814 O O . VAL A 1 762 ? 37.965 -12.257 4.825 1.00 88.06 762 VAL A O 1
ATOM 5817 N N . LEU A 1 763 ? 36.251 -12.533 3.401 1.00 86.56 763 LEU A N 1
ATOM 5818 C CA . LEU A 1 763 ? 35.995 -13.926 3.764 1.00 86.56 763 LEU A CA 1
ATOM 5819 C C . LEU A 1 763 ? 36.766 -14.888 2.859 1.00 86.56 763 LEU A C 1
ATOM 5821 O O . LEU A 1 763 ? 36.820 -14.711 1.638 1.00 86.56 763 LEU A O 1
ATOM 5825 N N . ALA A 1 764 ? 37.292 -15.946 3.466 1.00 85.06 764 ALA A N 1
ATOM 5826 C CA . ALA A 1 764 ? 37.991 -17.030 2.801 1.00 85.06 764 ALA A CA 1
ATOM 5827 C C . ALA A 1 764 ? 37.474 -18.400 3.260 1.00 85.06 764 ALA A C 1
ATOM 5829 O O . ALA A 1 764 ? 36.926 -18.536 4.356 1.00 85.06 764 ALA A O 1
ATOM 5830 N N . ALA A 1 765 ? 37.662 -19.416 2.421 1.00 79.38 765 ALA A N 1
ATOM 5831 C CA . ALA A 1 765 ? 37.421 -20.814 2.768 1.00 79.38 765 ALA A CA 1
ATOM 5832 C C . ALA A 1 765 ? 38.755 -21.519 3.057 1.00 79.38 765 ALA A C 1
ATOM 5834 O O . ALA A 1 765 ? 39.606 -21.608 2.165 1.00 79.38 765 ALA A O 1
ATOM 5835 N N . ALA A 1 766 ? 38.925 -22.024 4.282 1.00 75.81 766 ALA A N 1
ATOM 5836 C CA . ALA A 1 766 ? 40.120 -22.748 4.714 1.00 75.81 766 ALA A CA 1
ATOM 5837 C C . ALA A 1 766 ? 39.852 -24.264 4.784 1.00 75.81 766 ALA A C 1
ATOM 5839 O O . ALA A 1 766 ? 38.831 -24.663 5.342 1.00 75.81 766 ALA A O 1
ATOM 5840 N N . PRO A 1 767 ? 40.739 -25.123 4.254 1.00 67.38 767 PRO A N 1
ATOM 5841 C CA . PRO A 1 767 ? 40.538 -26.572 4.272 1.00 67.38 767 PRO A CA 1
ATOM 5842 C C . PRO A 1 767 ? 40.623 -27.156 5.691 1.00 67.38 767 PRO A C 1
ATOM 5844 O O . PRO A 1 767 ? 41.464 -26.741 6.493 1.00 67.38 767 PRO A O 1
ATOM 5847 N N . VAL A 1 768 ? 39.792 -28.161 5.986 1.00 63.69 768 VAL A N 1
ATOM 5848 C CA . VAL A 1 768 ? 39.864 -28.936 7.240 1.00 63.69 768 VAL A CA 1
ATOM 5849 C C . VAL A 1 768 ? 40.847 -30.098 7.054 1.00 63.69 768 VAL A C 1
ATOM 5851 O O . VAL A 1 768 ? 40.696 -30.910 6.145 1.00 63.69 768 VAL A O 1
ATOM 5854 N N . ALA A 1 769 ? 41.891 -30.186 7.882 1.00 53.50 769 ALA A N 1
ATOM 5855 C CA . ALA A 1 769 ? 42.889 -31.250 7.768 1.00 53.50 769 ALA A CA 1
ATOM 5856 C C . ALA A 1 769 ? 42.338 -32.595 8.290 1.00 53.50 769 ALA A C 1
ATOM 5858 O O . ALA A 1 769 ? 42.052 -32.699 9.479 1.00 53.50 769 ALA A O 1
ATOM 5859 N N . GLY A 1 770 ? 42.254 -33.628 7.435 1.00 53.47 770 GLY A N 1
ATOM 5860 C CA . GLY A 1 770 ? 42.146 -35.029 7.884 1.00 53.47 770 GLY A CA 1
ATOM 5861 C C . GLY A 1 770 ? 41.020 -35.916 7.332 1.00 53.47 770 GLY A C 1
ATOM 5862 O O . GLY A 1 770 ? 41.048 -37.104 7.634 1.00 53.47 770 GLY A O 1
ATOM 5863 N N . GLU A 1 771 ? 40.080 -35.439 6.509 1.00 46.34 771 GLU A N 1
ATOM 5864 C CA . GLU A 1 771 ? 38.998 -36.293 5.971 1.00 46.34 771 GLU A CA 1
ATOM 5865 C C . GLU A 1 771 ? 39.024 -36.363 4.439 1.00 46.34 771 GLU A C 1
ATOM 5867 O O . GLU A 1 771 ? 38.650 -35.430 3.735 1.00 46.34 771 GLU A O 1
ATOM 5872 N N . GLY A 1 772 ? 39.498 -37.496 3.913 1.00 46.72 772 GLY A N 1
ATOM 5873 C CA . GLY A 1 772 ? 39.436 -37.836 2.495 1.00 46.72 772 GLY A CA 1
ATOM 5874 C C . GLY A 1 772 ? 38.561 -39.064 2.272 1.00 46.72 772 GLY A C 1
ATOM 5875 O O . GLY A 1 772 ? 39.008 -40.182 2.515 1.00 46.72 772 GLY A O 1
ATOM 5876 N N . ASN A 1 773 ? 37.343 -38.872 1.760 1.00 41.00 773 ASN A N 1
ATOM 5877 C CA . ASN A 1 773 ? 36.616 -39.911 1.027 1.00 41.00 773 ASN A CA 1
ATOM 5878 C C . ASN A 1 773 ? 35.645 -39.277 0.001 1.00 41.00 773 ASN A C 1
ATOM 5880 O O . ASN A 1 773 ? 34.685 -38.625 0.400 1.00 41.00 773 ASN A O 1
ATOM 5884 N N . PRO A 1 774 ? 35.854 -39.451 -1.318 1.00 44.81 774 PRO A N 1
ATOM 5885 C CA . PRO A 1 774 ? 35.111 -38.728 -2.358 1.00 44.81 774 PRO A CA 1
ATOM 5886 C C . PRO A 1 774 ? 33.708 -39.282 -2.690 1.00 44.81 774 PRO A C 1
ATOM 5888 O O . PRO A 1 774 ? 33.113 -38.848 -3.673 1.00 44.81 774 PRO A O 1
ATOM 5891 N N . ALA A 1 775 ? 33.166 -40.238 -1.925 1.00 40.88 775 ALA A N 1
ATOM 5892 C CA . ALA A 1 775 ? 31.949 -40.969 -2.309 1.00 40.88 775 ALA A CA 1
ATOM 5893 C C . ALA A 1 775 ? 30.664 -40.626 -1.521 1.00 40.88 775 ALA A C 1
ATOM 5895 O O . ALA A 1 775 ? 29.592 -41.095 -1.897 1.00 40.88 775 ALA A O 1
ATOM 5896 N N . VAL A 1 776 ? 30.716 -39.809 -0.464 1.00 38.44 776 VAL A N 1
ATOM 5897 C CA . VAL A 1 776 ? 29.526 -39.396 0.310 1.00 38.44 776 VAL A CA 1
ATOM 5898 C C . VAL A 1 776 ? 29.706 -37.940 0.742 1.00 38.44 776 VAL A C 1
ATOM 5900 O O . VAL A 1 776 ?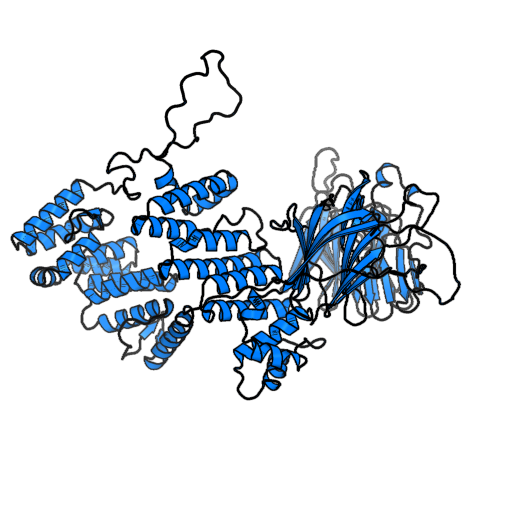 30.768 -37.582 1.234 1.00 38.44 776 VAL A O 1
ATOM 5903 N N . GLY A 1 777 ? 28.697 -37.089 0.529 1.00 49.03 777 GLY A N 1
ATOM 5904 C CA . GLY A 1 777 ? 28.775 -35.647 0.789 1.00 49.03 777 GLY A CA 1
ATOM 5905 C C . GLY A 1 777 ? 29.140 -35.292 2.237 1.00 49.03 777 GLY A C 1
ATOM 5906 O O . GLY A 1 777 ? 28.290 -35.347 3.125 1.00 49.03 777 GLY A O 1
ATOM 5907 N N . GLN A 1 778 ? 30.393 -34.885 2.449 1.00 47.19 778 GLN A N 1
ATOM 5908 C CA . GLN A 1 778 ? 30.926 -34.365 3.711 1.00 47.19 778 GLN A CA 1
ATOM 5909 C C . GLN A 1 778 ? 31.598 -32.996 3.500 1.00 47.19 778 GLN A C 1
ATOM 5911 O O . GLN A 1 778 ? 32.107 -32.694 2.423 1.00 47.19 778 GLN A O 1
ATOM 5916 N N . PHE A 1 779 ? 31.548 -32.158 4.540 1.00 51.41 779 PHE A N 1
ATOM 5917 C CA . PHE A 1 779 ? 32.078 -30.790 4.591 1.00 51.41 779 PHE A CA 1
ATOM 5918 C C . PHE A 1 779 ? 33.616 -30.772 4.473 1.00 51.41 779 PHE A C 1
ATOM 5920 O O . PHE A 1 779 ? 34.275 -31.513 5.195 1.00 51.41 779 PHE A O 1
ATOM 5927 N N . SER A 1 780 ? 34.201 -29.907 3.632 1.00 58.53 780 SER A N 1
ATOM 5928 C CA . SER A 1 780 ? 35.660 -29.889 3.364 1.00 58.53 780 SER A CA 1
ATOM 5929 C C . SER A 1 780 ? 36.385 -28.591 3.762 1.00 58.53 780 SER A C 1
ATOM 5931 O O . SER A 1 780 ? 37.619 -28.546 3.743 1.00 58.53 780 SER A O 1
ATOM 5933 N N . ALA A 1 781 ? 35.660 -27.536 4.160 1.00 67.56 781 ALA A N 1
ATOM 5934 C CA . ALA A 1 781 ? 36.248 -26.243 4.517 1.00 67.56 781 ALA A CA 1
ATOM 5935 C C . ALA A 1 781 ? 35.507 -25.529 5.659 1.00 67.56 781 ALA A C 1
ATOM 5937 O O . ALA A 1 781 ? 34.321 -25.764 5.887 1.00 67.56 781 ALA A O 1
ATOM 5938 N N . THR A 1 782 ? 36.190 -24.621 6.357 1.00 75.19 782 THR A N 1
ATOM 5939 C CA . THR A 1 782 ? 35.591 -23.676 7.310 1.00 75.19 782 THR A CA 1
ATOM 5940 C C . THR A 1 782 ? 35.684 -22.249 6.794 1.00 75.19 782 THR A C 1
ATOM 5942 O O . THR A 1 782 ? 36.625 -21.868 6.090 1.00 75.19 782 THR A O 1
ATOM 5945 N N . LEU A 1 783 ? 34.685 -21.441 7.147 1.00 81.88 783 LEU A N 1
ATOM 5946 C CA . LEU A 1 783 ? 34.691 -20.016 6.842 1.00 81.88 783 LEU A CA 1
ATOM 5947 C C . LEU A 1 783 ? 35.698 -19.289 7.752 1.00 81.88 783 LEU A C 1
ATOM 5949 O O . LEU A 1 783 ? 35.696 -19.469 8.973 1.00 81.88 783 LEU A O 1
ATOM 5953 N N . VAL A 1 784 ? 36.537 -18.439 7.164 1.00 85.31 784 VAL A N 1
ATOM 5954 C CA . VAL A 1 784 ? 37.541 -17.631 7.868 1.00 85.31 784 VAL A CA 1
ATOM 5955 C C . VAL A 1 784 ? 37.391 -16.171 7.459 1.00 85.31 784 VAL A C 1
ATOM 5957 O O . VAL A 1 784 ? 37.325 -15.859 6.273 1.00 85.31 784 VAL A O 1
ATOM 5960 N N . LEU A 1 785 ? 37.368 -15.262 8.434 1.00 88.25 785 LEU A N 1
ATOM 5961 C CA . LEU A 1 785 ? 37.458 -13.824 8.180 1.00 88.25 785 LEU A CA 1
ATOM 5962 C C . LEU A 1 785 ? 38.924 -13.387 8.276 1.00 88.25 785 LEU A C 1
ATOM 5964 O O . LEU A 1 785 ? 39.571 -13.578 9.310 1.00 88.25 785 LEU A O 1
ATOM 5968 N N . LEU A 1 786 ? 39.444 -12.810 7.196 1.00 89.50 786 LEU A N 1
ATOM 5969 C CA . LEU A 1 786 ? 40.799 -12.275 7.110 1.00 89.50 786 LEU A CA 1
ATOM 5970 C C . LEU A 1 786 ? 40.758 -10.753 7.277 1.00 89.50 786 LEU A C 1
ATOM 5972 O O . LEU A 1 786 ? 39.996 -10.080 6.585 1.00 89.50 786 LEU A O 1
ATOM 5976 N N . GLU A 1 787 ? 41.602 -10.218 8.155 1.00 91.12 787 GLU A N 1
ATOM 5977 C CA . GLU A 1 787 ? 41.919 -8.786 8.230 1.00 91.12 787 GLU A CA 1
ATOM 5978 C C . GLU A 1 787 ? 43.227 -8.540 7.470 1.00 91.12 787 GLU A C 1
ATOM 5980 O O . GLU A 1 787 ? 44.215 -9.238 7.712 1.00 91.12 787 GLU A O 1
ATOM 5985 N N . LEU A 1 788 ? 43.254 -7.571 6.552 1.00 89.38 788 LEU A N 1
ATOM 5986 C CA . LEU A 1 788 ? 44.414 -7.264 5.711 1.00 89.38 788 LEU A CA 1
ATOM 5987 C C . LEU A 1 788 ? 44.895 -5.826 5.913 1.00 89.38 788 LEU A C 1
ATOM 5989 O O . LEU A 1 788 ? 44.108 -4.887 6.045 1.00 89.38 788 LEU A O 1
ATOM 5993 N N . ASP A 1 789 ? 46.213 -5.643 5.857 1.00 87.12 789 ASP A N 1
ATOM 5994 C CA . ASP A 1 789 ? 46.826 -4.326 5.772 1.00 87.12 789 ASP A CA 1
ATOM 5995 C C . ASP A 1 789 ? 46.546 -3.706 4.401 1.00 87.12 789 ASP A C 1
ATOM 5997 O O . ASP A 1 789 ? 46.952 -4.225 3.362 1.00 87.12 789 ASP A O 1
ATOM 6001 N N . ARG A 1 790 ? 45.892 -2.546 4.396 1.00 83.81 790 ARG A N 1
ATOM 6002 C CA . ARG A 1 790 ? 45.476 -1.854 3.167 1.00 83.81 790 ARG A CA 1
ATOM 6003 C C . ARG A 1 790 ? 46.636 -1.417 2.263 1.00 83.81 790 ARG A C 1
ATOM 6005 O O . ARG A 1 790 ? 46.446 -1.252 1.059 1.00 83.81 790 ARG A O 1
ATOM 6012 N N . SER A 1 791 ? 47.821 -1.178 2.829 1.00 82.31 791 SER A N 1
ATOM 6013 C CA . SER A 1 791 ? 48.977 -0.644 2.095 1.00 82.31 791 SER A CA 1
ATOM 6014 C C . SER A 1 791 ? 49.873 -1.717 1.492 1.00 82.31 791 SER A C 1
ATOM 6016 O O . SER A 1 791 ? 50.542 -1.442 0.501 1.00 82.31 791 SER A O 1
ATOM 6018 N N . SER A 1 792 ? 49.864 -2.923 2.056 1.00 84.81 792 SER A N 1
ATOM 6019 C CA . SER A 1 792 ? 50.756 -4.022 1.669 1.00 84.81 792 SER A CA 1
ATOM 6020 C C . SER A 1 792 ? 50.030 -5.311 1.283 1.00 84.81 792 SER A C 1
ATOM 6022 O O . SER A 1 792 ? 50.659 -6.213 0.739 1.00 84.81 792 SER A O 1
ATOM 6024 N N . GLY A 1 793 ? 48.733 -5.437 1.579 1.00 83.50 793 GLY A N 1
ATOM 6025 C CA . GLY A 1 793 ? 47.963 -6.668 1.380 1.00 83.50 793 GLY A CA 1
ATOM 6026 C C . GLY A 1 793 ? 48.313 -7.787 2.366 1.00 83.50 793 GLY A C 1
ATOM 6027 O O . GLY A 1 793 ? 47.829 -8.908 2.224 1.00 83.50 793 GLY A O 1
ATOM 6028 N N . ARG A 1 794 ? 49.155 -7.521 3.373 1.00 87.69 794 ARG A N 1
ATOM 6029 C CA . ARG A 1 794 ? 49.569 -8.522 4.364 1.00 87.69 794 ARG A CA 1
ATOM 6030 C C . ARG A 1 794 ? 48.413 -8.856 5.308 1.00 87.69 794 ARG A C 1
ATOM 6032 O O . ARG A 1 794 ? 47.808 -7.951 5.872 1.00 87.69 794 ARG A O 1
ATOM 6039 N N . ILE A 1 795 ? 48.156 -10.142 5.543 1.00 88.12 795 ILE A N 1
ATOM 6040 C CA . ILE A 1 795 ? 47.167 -10.590 6.535 1.00 88.12 795 ILE A CA 1
ATOM 6041 C C . ILE A 1 795 ? 47.636 -10.173 7.937 1.00 88.12 795 ILE A C 1
ATOM 6043 O O . ILE A 1 795 ? 48.729 -10.541 8.369 1.00 88.12 795 ILE A O 1
ATOM 6047 N N . LEU A 1 796 ? 46.810 -9.391 8.631 1.00 88.00 796 LEU A N 1
ATOM 6048 C CA . LEU A 1 796 ? 47.031 -8.915 9.997 1.00 88.00 796 LEU A CA 1
ATOM 6049 C C . LEU A 1 796 ? 46.432 -9.873 11.029 1.00 88.00 796 LEU A C 1
ATOM 6051 O O . LEU A 1 796 ? 47.065 -10.142 12.048 1.00 88.00 796 LEU A O 1
ATOM 6055 N N . ALA A 1 797 ? 45.243 -10.410 10.749 1.00 86.50 797 ALA A N 1
ATOM 6056 C CA . ALA A 1 797 ? 44.551 -11.348 11.625 1.00 86.50 797 ALA A CA 1
ATOM 6057 C C . ALA A 1 797 ? 43.732 -12.371 10.829 1.00 86.50 797 ALA A C 1
ATOM 6059 O O . ALA A 1 797 ? 43.274 -12.108 9.714 1.00 86.50 797 ALA A O 1
ATOM 6060 N N . ARG A 1 798 ? 43.550 -13.555 11.427 1.00 88.88 798 ARG A N 1
ATOM 6061 C CA . ARG A 1 798 ? 42.698 -14.635 10.913 1.00 88.88 798 ARG A CA 1
ATOM 6062 C C . ARG A 1 798 ? 41.705 -15.024 12.000 1.00 88.88 798 ARG A C 1
ATOM 6064 O O . ARG A 1 798 ? 42.115 -15.474 13.068 1.00 88.88 798 ARG A O 1
ATOM 6071 N N . HIS A 1 799 ? 40.417 -14.878 11.718 1.00 83.88 799 HIS A N 1
ATOM 6072 C CA . HIS A 1 799 ? 39.342 -15.262 12.627 1.00 83.88 799 HIS A CA 1
ATOM 6073 C C . HIS A 1 799 ? 38.647 -16.503 12.068 1.00 83.88 799 HIS A C 1
ATOM 6075 O O . HIS A 1 799 ? 37.856 -16.415 11.127 1.00 83.88 799 HIS A O 1
ATOM 6081 N N . GLN A 1 800 ? 38.987 -17.671 12.615 1.00 75.69 800 GLN A N 1
ATOM 6082 C CA . GLN A 1 800 ? 38.319 -18.922 12.260 1.00 75.69 800 GLN A CA 1
ATOM 6083 C C . GLN A 1 800 ? 36.889 -18.934 12.799 1.00 75.69 800 GLN A C 1
ATOM 6085 O O . GLN A 1 800 ? 36.642 -18.527 13.934 1.00 75.69 800 GLN A O 1
ATOM 6090 N N . THR A 1 801 ? 35.959 -19.437 11.992 1.00 68.19 801 THR A N 1
ATOM 6091 C CA . THR A 1 801 ? 34.586 -19.708 12.427 1.00 68.19 801 THR A CA 1
ATOM 6092 C C . THR A 1 801 ? 34.362 -21.215 12.553 1.00 68.19 801 THR A C 1
ATOM 6094 O O . THR A 1 801 ? 35.057 -22.013 11.924 1.00 68.19 801 THR A O 1
ATOM 6097 N N . SER A 1 802 ? 33.375 -21.617 13.353 1.00 61.97 802 SER A N 1
ATOM 6098 C CA . SER A 1 802 ? 32.939 -23.014 13.472 1.00 61.97 802 SER A CA 1
ATOM 6099 C C . SER A 1 802 ? 31.962 -23.439 12.371 1.00 61.97 802 SER A C 1
ATOM 6101 O O . SER A 1 802 ? 31.397 -24.524 12.460 1.00 61.97 802 SER A O 1
ATOM 6103 N N . LEU A 1 803 ? 31.724 -22.591 11.362 1.00 63.09 803 LEU A N 1
ATOM 6104 C CA . LEU A 1 803 ? 30.754 -22.847 10.302 1.00 63.09 803 LEU A CA 1
ATOM 6105 C C . LEU A 1 803 ? 31.387 -23.723 9.212 1.00 63.09 803 LEU A C 1
ATOM 6107 O O . LEU A 1 803 ? 32.295 -23.253 8.514 1.00 63.09 803 LEU A O 1
ATOM 6111 N N . PRO A 1 804 ? 30.933 -24.979 9.053 1.00 65.94 804 PRO A N 1
ATOM 6112 C CA . PRO A 1 804 ? 31.434 -25.851 8.008 1.00 65.94 804 PRO A CA 1
ATOM 6113 C C . PRO A 1 804 ? 30.762 -25.513 6.666 1.00 65.94 804 PRO A C 1
ATOM 6115 O O . PRO A 1 804 ? 29.575 -25.187 6.608 1.00 65.94 804 PRO A O 1
ATOM 6118 N N . LEU A 1 805 ? 31.528 -25.600 5.581 1.00 64.00 805 LEU A N 1
ATOM 6119 C CA . LEU A 1 805 ? 31.101 -25.333 4.208 1.00 64.00 805 LEU A CA 1
ATOM 6120 C C . LEU A 1 805 ? 31.051 -26.645 3.397 1.00 64.00 805 LEU A C 1
ATOM 6122 O O . LEU A 1 805 ? 31.916 -27.513 3.541 1.00 64.00 805 LEU A O 1
ATOM 6126 N N . TRP A 1 806 ? 30.009 -26.805 2.576 1.00 57.22 806 TRP A N 1
ATOM 6127 C CA . TRP A 1 806 ? 29.664 -28.025 1.831 1.00 57.22 806 TRP A CA 1
ATOM 6128 C C . TRP A 1 806 ? 30.135 -27.976 0.366 1.00 57.22 806 TRP A C 1
ATOM 6130 O O . TRP A 1 806 ? 29.425 -27.507 -0.521 1.00 57.22 806 TRP A O 1
ATOM 6140 N N . GLU A 1 807 ? 31.330 -28.481 0.072 1.00 52.97 807 GLU A N 1
ATOM 6141 C CA . GLU A 1 807 ? 31.892 -28.379 -1.278 1.00 52.97 807 GLU A CA 1
ATOM 6142 C C . GLU A 1 807 ? 31.259 -29.406 -2.239 1.00 52.97 807 GLU A C 1
ATOM 6144 O O . GLU A 1 807 ? 31.672 -30.562 -2.319 1.00 52.97 807 GLU A O 1
ATOM 6149 N N . GLN A 1 808 ? 30.241 -28.992 -2.998 1.00 45.34 808 GLN A N 1
ATOM 6150 C CA . GLN A 1 808 ? 29.659 -29.818 -4.059 1.00 45.34 808 GLN A CA 1
ATOM 6151 C C . GLN A 1 808 ? 30.341 -29.515 -5.403 1.00 45.34 808 GLN A C 1
ATOM 6153 O O . GLN A 1 808 ? 30.333 -28.385 -5.891 1.00 45.34 808 GLN A O 1
ATOM 6158 N N . ASN A 1 809 ? 30.921 -30.540 -6.037 1.00 47.97 809 ASN A N 1
ATOM 6159 C CA . ASN A 1 809 ? 31.439 -30.491 -7.414 1.00 47.97 809 ASN A CA 1
ATOM 6160 C C . ASN A 1 809 ? 32.486 -29.392 -7.706 1.00 47.97 809 ASN A C 1
ATOM 6162 O O . ASN A 1 809 ? 32.618 -28.942 -8.846 1.00 47.97 809 ASN A O 1
ATOM 6166 N N . GLY A 1 810 ? 33.265 -28.973 -6.703 1.00 47.62 810 GLY A N 1
ATOM 6167 C CA . GLY A 1 810 ? 34.349 -28.000 -6.881 1.00 47.62 810 GLY A CA 1
ATOM 6168 C C . GLY A 1 810 ? 33.884 -26.582 -7.233 1.00 47.62 810 GLY A C 1
ATOM 6169 O O . GLY A 1 810 ? 34.658 -25.834 -7.839 1.00 47.62 810 GLY A O 1
ATOM 6170 N N . PHE A 1 811 ? 32.642 -26.233 -6.880 1.00 48.03 811 PHE A N 1
ATOM 6171 C CA . PHE A 1 811 ? 32.144 -24.860 -6.871 1.00 48.03 811 PHE A CA 1
ATOM 6172 C C . PHE A 1 811 ? 32.328 -24.247 -5.480 1.00 48.03 811 PHE A C 1
ATOM 6174 O O . PHE A 1 811 ? 32.088 -24.881 -4.458 1.00 48.03 811 PHE A O 1
ATOM 6181 N N . THR A 1 812 ? 32.785 -23.002 -5.450 1.00 52.22 812 THR A N 1
ATOM 6182 C CA . THR A 1 812 ? 33.041 -22.244 -4.224 1.00 52.22 812 THR A CA 1
ATOM 6183 C C . THR A 1 812 ? 31.740 -21.638 -3.708 1.00 52.22 812 THR A C 1
ATOM 6185 O O . THR A 1 812 ? 31.052 -20.995 -4.496 1.00 52.22 812 THR A O 1
ATOM 6188 N N . HIS A 1 813 ? 31.434 -21.786 -2.414 1.00 59.50 813 HIS A N 1
ATOM 6189 C CA . HIS A 1 813 ? 30.316 -21.073 -1.786 1.00 59.50 813 HIS A CA 1
ATOM 6190 C C . HIS A 1 813 ? 30.445 -19.571 -1.983 1.00 59.50 813 HIS A C 1
ATOM 6192 O O . HIS A 1 813 ? 31.539 -19.013 -1.869 1.00 59.50 813 HIS A O 1
ATOM 6198 N N . GLU A 1 814 ? 29.324 -18.928 -2.270 1.00 65.88 814 GLU A N 1
ATOM 6199 C CA . GLU A 1 814 ? 29.271 -17.491 -2.465 1.00 65.88 814 GLU A CA 1
ATOM 6200 C C . GLU A 1 814 ? 28.908 -16.826 -1.140 1.00 65.88 814 GLU A C 1
ATOM 6202 O O . GLU A 1 814 ? 27.929 -17.196 -0.498 1.00 65.88 814 GLU A O 1
ATOM 6207 N N . CYS A 1 815 ? 29.698 -15.838 -0.716 1.00 70.00 815 CYS A N 1
ATOM 6208 C CA . CYS A 1 815 ? 29.423 -15.111 0.516 1.00 70.00 815 CYS A CA 1
ATOM 6209 C C . CYS A 1 815 ? 29.287 -13.615 0.249 1.00 70.00 815 CYS A C 1
ATOM 6211 O O . CYS A 1 815 ? 30.165 -12.992 -0.354 1.00 70.00 815 CYS A O 1
ATOM 6213 N N . GLN A 1 816 ? 28.221 -13.013 0.767 1.00 73.44 816 GLN A N 1
ATOM 6214 C CA . GLN A 1 816 ? 28.124 -11.563 0.917 1.00 73.44 816 GLN A CA 1
ATOM 6215 C C . GLN A 1 816 ? 28.394 -11.196 2.370 1.00 73.44 816 GLN A C 1
ATOM 6217 O O . GLN A 1 816 ? 27.891 -11.850 3.283 1.00 73.44 816 GLN A O 1
ATOM 6222 N N . VAL A 1 817 ? 29.189 -10.148 2.577 1.00 77.19 817 VAL A N 1
ATOM 6223 C CA . VAL A 1 817 ? 29.517 -9.643 3.908 1.00 77.19 817 VAL A CA 1
ATOM 6224 C C . VAL A 1 817 ? 29.143 -8.170 4.011 1.00 77.19 817 VAL A C 1
ATOM 6226 O O . VAL A 1 817 ? 29.444 -7.375 3.122 1.00 77.19 817 VAL A O 1
ATOM 6229 N N . ALA A 1 818 ? 28.478 -7.815 5.104 1.00 76.75 818 ALA A N 1
ATOM 6230 C CA . ALA A 1 818 ? 28.137 -6.445 5.455 1.00 76.75 818 ALA A CA 1
ATOM 6231 C C . ALA A 1 818 ? 28.483 -6.179 6.925 1.00 76.75 818 ALA A C 1
ATOM 6233 O O . ALA A 1 818 ? 28.556 -7.104 7.733 1.00 76.75 818 ALA A O 1
ATOM 6234 N N . TRP A 1 819 ? 28.692 -4.912 7.275 1.00 71.44 819 TRP A N 1
ATOM 6235 C CA . TRP A 1 819 ? 28.879 -4.474 8.657 1.00 71.44 819 TRP A CA 1
ATOM 6236 C C . TRP A 1 819 ? 27.631 -3.733 9.129 1.00 71.44 819 TRP A C 1
ATOM 6238 O O . TRP A 1 819 ? 27.245 -2.739 8.515 1.00 71.44 819 TRP A O 1
ATOM 6248 N N . ALA A 1 820 ? 27.004 -4.217 10.200 1.00 69.38 820 ALA A N 1
ATOM 6249 C CA . ALA A 1 820 ? 25.813 -3.619 10.799 1.00 69.38 820 ALA A CA 1
ATOM 6250 C C . ALA A 1 820 ? 25.850 -3.803 12.323 1.00 69.38 820 ALA A C 1
ATOM 6252 O O . ALA A 1 820 ? 26.234 -4.865 12.810 1.00 69.38 820 ALA A O 1
ATOM 6253 N N . ASP A 1 821 ? 25.489 -2.761 13.075 1.00 73.25 821 ASP A N 1
ATOM 6254 C CA . ASP A 1 821 ? 25.363 -2.783 14.544 1.00 73.25 821 ASP A CA 1
ATOM 6255 C C . ASP A 1 821 ? 26.570 -3.376 15.295 1.00 73.25 821 ASP A C 1
ATOM 6257 O O . ASP A 1 821 ? 26.439 -4.120 16.268 1.00 73.25 821 ASP A O 1
ATOM 6261 N N . GLY A 1 822 ? 27.783 -3.060 14.830 1.00 69.38 822 GLY A N 1
ATOM 6262 C CA . GLY A 1 822 ? 29.019 -3.538 15.453 1.00 69.38 822 GLY A CA 1
ATOM 6263 C C . GLY A 1 822 ? 29.352 -5.006 15.163 1.00 69.38 822 GLY A C 1
ATOM 6264 O O . GLY A 1 822 ? 30.166 -5.595 15.876 1.00 69.38 822 GLY A O 1
ATOM 6265 N N . ARG A 1 823 ? 28.711 -5.623 14.160 1.00 78.50 823 ARG A N 1
ATOM 6266 C CA . ARG A 1 823 ? 28.887 -7.035 13.792 1.00 78.50 823 ARG A CA 1
ATOM 6267 C C . ARG A 1 823 ? 29.023 -7.210 12.279 1.00 78.50 823 ARG A C 1
ATOM 6269 O O . ARG A 1 823 ? 28.461 -6.451 11.491 1.00 78.50 823 ARG A O 1
ATOM 6276 N N . PHE A 1 824 ? 29.735 -8.262 11.873 1.00 78.31 824 PHE A N 1
ATOM 6277 C CA . PHE A 1 824 ? 29.710 -8.743 10.493 1.00 78.31 824 PHE A CA 1
ATOM 6278 C C . PHE A 1 824 ? 28.481 -9.625 10.275 1.00 78.31 824 PHE A C 1
ATOM 6280 O O . PHE A 1 824 ? 28.288 -10.616 10.978 1.00 78.31 824 PHE A O 1
ATOM 6287 N N . VAL A 1 825 ? 27.671 -9.270 9.285 1.00 79.56 825 VAL A N 1
ATOM 6288 C CA . VAL A 1 825 ? 26.548 -10.072 8.803 1.00 79.56 825 VAL A CA 1
ATOM 6289 C C . VAL A 1 825 ? 27.004 -10.779 7.536 1.00 79.56 825 VAL A C 1
ATOM 6291 O O . VAL A 1 825 ? 27.399 -10.127 6.568 1.00 79.56 825 VAL A O 1
ATOM 6294 N N . VAL A 1 826 ? 26.976 -12.111 7.556 1.00 75.81 826 VAL A N 1
ATOM 6295 C CA . VAL A 1 826 ? 27.410 -12.957 6.441 1.00 75.81 826 VAL A CA 1
ATOM 6296 C C . VAL A 1 826 ? 26.209 -13.705 5.888 1.00 75.81 826 VAL A C 1
ATOM 6298 O O . VAL A 1 826 ? 25.505 -14.384 6.631 1.00 75.81 826 VAL A O 1
ATOM 6301 N N . THR A 1 827 ? 25.995 -13.596 4.583 1.00 73.38 827 THR A N 1
ATOM 6302 C CA . THR A 1 827 ? 25.020 -14.411 3.849 1.00 73.38 827 THR A CA 1
ATOM 6303 C C . THR A 1 827 ? 25.784 -15.401 2.988 1.00 73.38 827 THR A C 1
ATOM 6305 O O . THR A 1 827 ? 26.623 -14.973 2.198 1.00 73.38 827 THR A O 1
ATOM 6308 N N . ILE A 1 828 ? 25.505 -16.694 3.156 1.00 67.06 828 ILE A N 1
ATOM 6309 C CA . ILE A 1 828 ? 26.077 -17.787 2.361 1.00 67.06 828 ILE A CA 1
ATOM 6310 C C . ILE A 1 828 ? 25.008 -18.205 1.349 1.00 67.06 828 ILE A C 1
ATOM 6312 O O . ILE A 1 828 ? 23.871 -18.468 1.748 1.00 67.06 828 ILE A O 1
ATOM 6316 N N . LEU A 1 829 ? 25.363 -18.201 0.069 1.00 56.66 829 LEU A N 1
ATOM 6317 C CA . LEU A 1 829 ? 24.485 -18.476 -1.069 1.00 56.66 829 LEU A CA 1
ATOM 6318 C C . LEU A 1 829 ? 24.739 -19.870 -1.651 1.00 56.66 829 LEU A C 1
ATOM 6320 O O . LEU A 1 829 ? 25.919 -20.308 -1.678 1.00 56.66 829 LEU A O 1
#

Sequence (829 aa):
MVIHGGSPSQSSSEKAAAISQSTFALDAPGLYEVAFRVDEATAGTGVALLNDAGEPVEGIEFGRNRDGKLVLGYGSPREAANVDAWAEESRPVPYAGPGQWIRLVVAGGMSRYWVGADGGHWGRVFEPRLRHGTWRSIGLFTRETNDPQKPDGMLRRIRLGAVMVRELDGLTSAVDPAVLTQARLVDAAFQPNEAPPAWLERTAKLLPAGSRLPEWRGACLLQALAANGPVDLTQGLLEAFVDERLETLDAAPRRAALLQDAALVWRSRPEDATVQIDFWERLGRSMLVGGDVPSVRAFARAYMQASIFAAPPRSGPLPRSLVGDVLLALYAEQRLEPLEEFMRWLRFWFSDPATRQAMQAEGRLMLYDMMNAKTGGPQDAVPPGTAEKGKPRRQQRGKRGWDASGPGGMHQPVAVNVSRAADTFYAEMLSALDERHYDDMVRLFRANSPQYRREFVPSPTDGQHYMLLPVAMRSIRKGNQEFANVIGQPLSSAEQLLAEQVLARQDVVGLEKLAMQAVGTPAGAAACLALGDRALAGGDFLRARSWYEEGLSEAAVDQRPHLQARLRLASAALGKPVGEPPREPVAVGSGRVSPERFEKEVNDLSARTVNASATAQPATGSYAAGAFPAGAVRATPWADVNEGAADPNAFPEFFRNRTWPLGNLQAVVSGDLMIVSNRRRAVAIDVATGKQRWAHELGNGTSPAPLRPTIEGGGLYIRAMTSVRRYGLLCVDRKSGAVRWHADGGDNLISDPVVVHGRLYVLAAAPVAGEGNPAVGQFSATLVLLELDRSSGRILARHQTSLPLWEQNGFTHECQVAWADGRFVVTIL

pLDDT: mean 70.76, std 18.26, range [19.69, 92.81]

Radius of gyration: 36.35 Å; chains: 1; bounding box: 93×83×108 Å

Foldseek 3Di:
DDDDDDDDDDDDDDFDFWWFKFKDFAPDQFWKKKKFWWQDFDFQKWKFFAAPVRHGQWIKGWEAELVRFIFMDTDDSPDPRPHVVRHDPPDDTHGDDRRKMKMWTQWLQWIWIWIDNHRQDTDTGDDIDGTFFATTMMIIGGGDDPDCPDPPVDDTDTDIPDMFMDGLCLLVVLADPVLLVLLVVDPLADDVPDDLVNSLVVQQVSDDPPDDSLSSLSSSLRNNGNRSHDNVNSQVSLLVNLLVSLAQDADLVSNLSNLLSSLNSHDQDQVSLVSSLVSLVVSLVQCLVVVVLVCVQVSLVSVVSRNRRHDPPDCFSHRLVCLQSSLCSCLVVVVVVVNVVSLVVVCVRCVDPRSVVVSVVVVSCVLSCLQVVPLDDPPPPDPPDDDDDDDDPPDPPDDPDQPPPDPPSDDRSCPQPAPPVVAVLVVVLVVCVVVVVLLVSLVSQLVCCLVQQQHWYQAPVGNVDIDGPLVSVVVSCVVDVSSLVSNLDDDDPVVVVLLVVLLVVLDLSSLVSQLRNSQLYQSVLSSLQSQLLVCVVVVNLVSSLVSLVRSCVRHDPVSNLQSQLSNQQSVLLVQDGDGDQHPQFHDDPPDTHGSVRSVVNSPVSNVSNPSNYHDDDDDDDTDDDDDTDGDIDRHDDAADPCVPPDDLVVDPPVRSPDPLLVVQWEWDDDPQWIWTDSQQKIWIAGPVRNDTQDMDGQDDEDARDRWYWDDDPQKIWTWGDPDRQATWIWIARPRNRHTQETDPPVFGFAEYWDADPNWIKTKGWAFDPDDDDPPDWDFGTWIWIFIADPRYRHTPDIHTDPDTDTDDPSHDWHWYWDDDPNDIDIDTD